Protein 9ECE (pdb70)

Radius of gyration: 29.77 Å; Cα contacts (8 Å, |Δi|>4): 1093; chains: 1; bounding box: 66×74×82 Å

Structure (mmCIF, N/CA/C/O backbone):
data_9ECE
#
_entry.id   9ECE
#
_cell.length_a   1.00
_cell.length_b   1.00
_cell.length_c   1.00
_cell.angle_alpha   90.00
_cell.angle_beta   90.00
_cell.angle_gamma   90.00
#
_symmetry.space_group_name_H-M   'P 1'
#
loop_
_entity.id
_entity.type
_entity.pdbx_description
1 polymer EsCas13d
2 polymer crRNA
3 polymer 'Target RNA with C4A mismatch'
4 non-polymer 'MAGNESIUM ION'
#
loop_
_atom_site.group_PDB
_atom_site.id
_atom_site.type_symbol
_atom_site.label_atom_id
_atom_site.label_alt_id
_atom_site.label_comp_id
_atom_site.label_asym_id
_atom_site.label_entity_id
_atom_site.label_seq_id
_atom_site.pdbx_PDB_ins_code
_atom_site.Cartn_x
_atom_site.Cartn_y
_atom_site.Cartn_z
_atom_site.occupancy
_atom_site.B_iso_or_equiv
_atom_site.auth_seq_id
_atom_site.auth_comp_id
_atom_site.auth_asym_id
_atom_site.auth_atom_id
_atom_site.pdbx_PDB_model_num
ATOM 1 N N . THR A 1 58 ? 112.13525 112.83831 111.78192 1.000 96.01389 58 THR A N 1
ATOM 2 C CA . THR A 1 58 ? 112.86028 111.70973 112.35310 1.000 108.19138 58 THR A CA 1
ATOM 3 C C . THR A 1 58 ? 114.35553 111.82760 112.08239 1.000 102.79741 58 THR A C 1
ATOM 4 O O . THR A 1 58 ? 114.77958 112.57923 111.20584 1.000 101.48718 58 THR A O 1
ATOM 8 N N . LYS A 1 59 ? 115.15010 111.07733 112.83914 1.000 94.18044 59 LYS A N 1
ATOM 9 C CA . LYS A 1 59 ? 116.59302 111.11007 112.68096 1.000 92.80030 59 LYS A CA 1
ATOM 10 C C . LYS A 1 59 ? 117.01424 110.31957 111.44436 1.000 91.55962 59 LYS A C 1
ATOM 11 O O . LYS A 1 59 ? 116.21933 109.61370 110.81919 1.000 92.30919 59 LYS A O 1
ATOM 17 N N . SER A 1 60 ? 118.28968 110.45170 111.09142 1.000 88.43499 60 SER A N 1
ATOM 18 C CA . SER A 1 60 ? 118.81694 109.77492 109.91518 1.000 84.92292 60 SER A CA 1
ATOM 19 C C . SER A 1 60 ? 118.87074 108.27137 110.14655 1.000 82.77754 60 SER A C 1
ATOM 20 O O . SER A 1 60 ? 119.36661 107.80754 111.17730 1.000 87.35537 60 SER A O 1
ATOM 23 N N . MET A 1 61 ? 118.35954 107.50793 109.17926 1.000 77.04561 61 MET A N 1
ATOM 24 C CA . MET A 1 61 ? 118.38222 106.05543 109.30028 1.000 77.81217 61 MET A CA 1
ATOM 25 C C . MET A 1 61 ? 119.78032 105.49572 109.08088 1.000 83.40662 61 MET A C 1
ATOM 26 O O . MET A 1 61 ? 120.12990 104.46274 109.66247 1.000 90.22012 61 MET A O 1
ATOM 31 N N . ALA A 1 62 ? 120.58823 106.15387 108.24736 1.000 83.96698 62 ALA A N 1
ATOM 32 C CA . ALA A 1 62 ? 121.95728 105.69816 108.03271 1.000 83.92644 62 ALA A CA 1
ATOM 33 C C . ALA A 1 62 ? 122.77891 105.80192 109.30978 1.000 84.87584 62 ALA A C 1
ATOM 34 O O . ALA A 1 62 ? 123.57746 104.90983 109.61751 1.000 86.68029 62 ALA A O 1
ATOM 36 N N . LYS A 1 63 ? 122.60463 106.89080 110.06140 1.000 84.82024 63 LYS A N 1
ATOM 37 C CA . LYS A 1 63 ? 123.31480 107.03593 111.32713 1.000 84.25397 63 LYS A CA 1
ATOM 38 C C . LYS A 1 63 ? 122.89146 105.96278 112.32090 1.000 85.92491 63 LYS A C 1
ATOM 39 O O . LYS A 1 63 ? 123.73021 105.39819 113.03251 1.000 91.89976 63 LYS A O 1
ATOM 45 N N . ALA A 1 64 ? 121.59177 105.66837 112.38519 1.000 83.74117 64 ALA A N 1
ATOM 46 C CA . ALA A 1 64 ? 121.11444 104.63218 113.29277 1.000 83.72226 64 ALA A CA 1
ATOM 47 C C . ALA A 1 64 ? 121.59211 103.25117 112.86984 1.000 77.91915 64 ALA A C 1
ATOM 48 O O . ALA A 1 64 ? 121.78614 102.37689 113.72113 1.000 85.84761 64 ALA A O 1
ATOM 50 N N . ALA A 1 65 ? 121.78198 103.03316 111.56815 1.000 70.53658 65 ALA A N 1
ATOM 51 C CA . ALA A 1 65 ? 122.28092 101.74943 111.09463 1.000 80.12169 65 ALA A CA 1
ATOM 52 C C . ALA A 1 65 ? 123.72113 101.49550 111.51564 1.000 84.20446 65 ALA A C 1
ATOM 53 O O . ALA A 1 65 ? 124.17311 100.34738 111.46587 1.000 86.10522 65 ALA A O 1
ATOM 55 N N . GLY A 1 66 ? 124.44817 102.53058 111.92519 1.000 84.04135 66 GLY A N 1
ATOM 56 C CA . GLY A 1 66 ? 125.82140 102.38647 112.35638 1.000 84.70116 66 GLY A CA 1
ATOM 57 C C . GLY A 1 66 ? 126.86325 103.04022 111.47399 1.000 90.30876 66 GLY A C 1
ATOM 58 O O . GLY A 1 66 ? 128.05943 102.87269 111.73722 1.000 94.01626 66 GLY A O 1
ATOM 59 N N . VAL A 1 67 ? 126.45898 103.77558 110.44341 1.000 85.86295 67 VAL A N 1
ATOM 60 C CA . VAL A 1 67 ? 127.39600 104.44441 109.54804 1.000 78.59671 67 VAL A CA 1
ATOM 61 C C . VAL A 1 67 ? 127.71287 105.81364 110.13666 1.000 85.66340 67 VAL A C 1
ATOM 62 O O . VAL A 1 67 ? 126.86100 106.70501 110.15303 1.000 89.97950 67 VAL A O 1
ATOM 66 N N . LYS A 1 68 ? 128.94389 105.98315 110.61937 1.000 87.18248 68 LYS A N 1
ATOM 67 C CA . LYS A 1 68 ? 129.34905 107.26590 111.18380 1.000 83.95918 68 LYS A CA 1
ATOM 68 C C . LYS A 1 68 ? 129.54089 108.30586 110.08844 1.000 88.24284 68 LYS A C 1
ATOM 69 O O . LYS A 1 68 ? 128.85642 109.33464 110.06253 1.000 93.02960 68 LYS A O 1
ATOM 75 N N . SER A 1 69 ? 130.47025 108.05202 109.17023 1.000 87.66139 69 SER A N 1
ATOM 76 C CA . SER A 1 69 ? 130.76196 108.98758 108.09587 1.000 86.50026 69 SER A CA 1
ATOM 77 C C . SER A 1 69 ? 131.30139 108.22413 106.89871 1.000 84.27922 69 SER A C 1
ATOM 78 O O . SER A 1 69 ? 131.75539 107.08348 107.01604 1.000 92.82330 69 SER A O 1
ATOM 81 N N . VAL A 1 70 ? 131.24680 108.87201 105.73945 1.000 75.32239 70 VAL A N 1
ATOM 82 C CA . VAL A 1 70 ? 131.78618 108.32610 104.50143 1.000 80.79847 70 VAL A CA 1
ATOM 83 C C . VAL A 1 70 ? 132.80980 109.32074 103.97058 1.000 89.18143 70 VAL A C 1
ATOM 84 O O . VAL A 1 70 ? 132.47476 110.48185 103.70576 1.000 92.62585 70 VAL A O 1
ATOM 88 N N . PHE A 1 71 ? 134.05033 108.86736 103.81490 1.000 87.27992 71 PHE A N 1
ATOM 89 C CA . PHE A 1 71 ? 135.17075 109.71608 103.43106 1.000 81.94151 71 PHE A CA 1
ATOM 90 C C . PHE A 1 71 ? 135.65285 109.33483 102.04049 1.000 81.43336 71 PHE A C 1
ATOM 91 O O . PHE A 1 71 ? 135.82344 108.15047 101.74449 1.000 85.42853 71 PHE A O 1
ATOM 99 N N . ALA A 1 72 ? 135.89628 110.33299 101.20000 1.000 79.87778 72 ALA A N 1
ATOM 100 C CA . ALA A 1 72 ? 136.42735 110.10989 99.86254 1.000 82.93145 72 ALA A CA 1
ATOM 101 C C . ALA A 1 72 ? 137.92192 110.40112 99.86917 1.000 86.37064 72 ALA A C 1
ATOM 102 O O . ALA A 1 72 ? 138.33307 111.53626 100.12788 1.000 88.67812 72 ALA A O 1
ATOM 104 N N . VAL A 1 73 ? 138.73084 109.38164 99.59243 1.000 84.67328 73 VAL A N 1
ATOM 105 C CA . VAL A 1 73 ? 140.17937 109.52242 99.51662 1.000 78.56598 73 VAL A CA 1
ATOM 106 C C . VAL A 1 73 ? 140.60433 109.04181 98.13780 1.000 83.18818 73 VAL A C 1
ATOM 107 O O . VAL A 1 73 ? 140.49458 107.84782 97.82884 1.000 90.16534 73 VAL A O 1
ATOM 111 N N . GLY A 1 74 ? 141.09947 109.96166 97.31545 1.000 82.86261 74 GLY A N 1
ATOM 112 C CA . GLY A 1 74 ? 141.45636 109.60578 95.95198 1.000 82.45459 74 GLY A CA 1
ATOM 113 C C . GLY A 1 74 ? 140.25004 109.07762 95.20376 1.000 81.98166 74 GLY A C 1
ATOM 114 O O . GLY A 1 74 ? 139.16892 109.67526 95.21799 1.000 85.38818 74 GLY A O 1
ATOM 115 N N . ASN A 1 75 ? 140.42780 107.93980 94.54112 1.000 75.61052 75 ASN A N 1
ATOM 116 C CA . ASN A 1 75 ? 139.33300 107.26658 93.85982 1.000 73.57181 75 ASN A CA 1
ATOM 117 C C . ASN A 1 75 ? 138.65459 106.22189 94.73304 1.000 80.09016 75 ASN A C 1
ATOM 118 O O . ASN A 1 75 ? 137.76614 105.51393 94.24977 1.000 79.98550 75 ASN A O 1
ATOM 123 N N . THR A 1 76 ? 139.05056 106.10566 95.99591 1.000 83.39058 76 THR A N 1
ATOM 124 C CA . THR A 1 76 ? 138.46574 105.15043 96.92219 1.000 81.71208 76 THR A CA 1
ATOM 125 C C . THR A 1 76 ? 137.58703 105.87137 97.93519 1.000 80.41539 76 THR A C 1
ATOM 126 O O . THR A 1 76 ? 137.68672 107.08646 98.12956 1.000 85.32464 76 THR A O 1
ATOM 130 N N . VAL A 1 77 ? 136.71972 105.10501 98.58818 1.000 74.75597 77 VAL A N 1
ATOM 131 C CA . VAL A 1 77 ? 135.83297 105.63645 99.61171 1.000 74.47246 77 VAL A CA 1
ATOM 132 C C . VAL A 1 77 ? 135.89057 104.71489 100.82224 1.000 82.36033 77 VAL A C 1
ATOM 133 O O . VAL A 1 77 ? 136.06629 103.49950 100.68404 1.000 87.46243 77 VAL A O 1
ATOM 137 N N . TYR A 1 78 ? 135.78749 105.30232 102.00963 1.000 82.70605 78 TYR A N 1
ATOM 138 C CA . TYR A 1 78 ? 135.86717 104.58124 103.27010 1.000 79.79587 78 TYR A CA 1
ATOM 139 C C . TYR A 1 78 ? 134.61932 104.86286 104.09065 1.000 84.76208 78 TYR A C 1
ATOM 140 O O . TYR A 1 78 ? 134.16239 106.00622 104.16750 1.000 89.60983 78 TYR A O 1
ATOM 149 N N . MET A 1 79 ? 134.06916 103.82070 104.70321 1.000 84.79164 79 MET A N 1
ATOM 150 C CA . MET A 1 79 ? 132.91203 103.95166 105.57656 1.000 81.05099 79 MET A CA 1
ATOM 151 C C . MET A 1 79 ? 133.31869 103.58469 106.99455 1.000 85.61241 79 MET A C 1
ATOM 152 O O . MET A 1 79 ? 133.91699 102.52788 107.21844 1.000 91.08987 79 MET A O 1
ATOM 157 N N . THR A 1 80 ? 132.99962 104.45782 107.94290 1.000 82.15732 80 THR A N 1
ATOM 158 C CA . THR A 1 80 ? 133.37598 104.28568 109.33669 1.000 80.22183 80 THR A CA 1
ATOM 159 C C . THR A 1 80 ? 132.17548 103.84216 110.16243 1.000 87.56751 80 THR A C 1
ATOM 160 O O . THR A 1 80 ? 131.03454 103.82217 109.69453 1.000 93.34762 80 THR A O 1
ATOM 164 N N . SER A 1 81 ? 132.45360 103.48248 111.41235 1.000 86.31225 81 SER A N 1
ATOM 165 C CA . SER A 1 81 ? 131.44044 103.00688 112.33940 1.000 82.41951 81 SER A CA 1
ATOM 166 C C . SER A 1 81 ? 131.62860 103.67066 113.69418 1.000 85.52173 81 SER A C 1
ATOM 167 O O . SER A 1 81 ? 132.71905 104.13140 114.03981 1.000 89.87679 81 SER A O 1
ATOM 170 N N . PHE A 1 82 ? 130.54462 103.71318 114.46086 1.000 81.63074 82 PHE A N 1
ATOM 171 C CA . PHE A 1 82 ? 130.60541 104.26098 115.80534 1.000 80.83896 82 PHE A CA 1
ATOM 172 C C . PHE A 1 82 ? 131.36808 103.32001 116.73048 1.000 84.05158 82 PHE A C 1
ATOM 173 O O . PHE A 1 82 ? 131.35316 102.09828 116.56295 1.000 90.25734 82 PHE A O 1
ATOM 181 N N . GLY A 1 83 ? 132.04341 103.90372 117.71430 1.000 86.64671 83 GLY A N 1
ATOM 182 C CA . GLY A 1 83 ? 132.78666 103.16015 118.70477 1.000 86.22234 83 GLY A CA 1
ATOM 183 C C . GLY A 1 83 ? 132.45667 103.64030 120.10562 1.000 87.58954 83 GLY A C 1
ATOM 184 O O . GLY A 1 83 ? 131.39305 104.20749 120.36159 1.000 92.08236 83 GLY A O 1
ATOM 185 N N . ARG A 1 84 ? 133.39453 103.40205 121.01777 1.000 84.11738 84 ARG A N 1
ATOM 186 C CA . ARG A 1 84 ? 133.23467 103.85376 122.39324 1.000 82.74183 84 ARG A CA 1
ATOM 187 C C . ARG A 1 84 ? 133.30979 105.37359 122.44144 1.000 81.85607 84 ARG A C 1
ATOM 188 O O . ARG A 1 84 ? 134.34210 105.96181 122.10341 1.000 91.49483 84 ARG A O 1
ATOM 196 N N . GLY A 1 85 ? 132.21951 106.00803 122.86491 1.000 73.28143 85 GLY A N 1
ATOM 197 C CA . GLY A 1 85 ? 132.17446 107.45929 122.85049 1.000 79.88612 85 GLY A CA 1
ATOM 198 C C . GLY A 1 85 ? 132.19181 107.97941 121.42724 1.000 85.72318 85 GLY A C 1
ATOM 199 O O . GLY A 1 85 ? 131.68062 107.34234 120.50044 1.000 90.58751 85 GLY A O 1
ATOM 200 N N . ASN A 1 86 ? 132.79031 109.15280 121.24308 1.000 81.26314 86 ASN A N 1
ATOM 201 C CA . ASN A 1 86 ? 132.92529 109.73638 119.91050 1.000 81.03363 86 ASN A CA 1
ATOM 202 C C . ASN A 1 86 ? 134.23067 109.22484 119.29626 1.000 83.56200 86 ASN A C 1
ATOM 203 O O . ASN A 1 86 ? 135.25182 109.90812 119.23616 1.000 91.79561 86 ASN A O 1
ATOM 208 N N . ASP A 1 87 ? 134.19321 107.95863 118.90275 1.000 81.87736 87 ASP A N 1
ATOM 209 C CA . ASP A 1 87 ? 135.29539 107.29868 118.22293 1.000 84.31390 87 ASP A CA 1
ATOM 210 C C . ASP A 1 87 ? 134.83520 106.80684 116.85850 1.000 87.63086 87 ASP A C 1
ATOM 211 O O . ASP A 1 87 ? 133.63921 106.73377 116.56613 1.000 96.45198 87 ASP A O 1
ATOM 216 N N . ALA A 1 88 ? 135.80540 106.46532 116.01672 1.000 81.07407 88 ALA A N 1
ATOM 217 C CA . ALA A 1 88 ? 135.51364 105.97317 114.68063 1.000 79.95697 88 ALA A CA 1
ATOM 218 C C . ALA A 1 88 ? 136.33748 104.72683 114.40405 1.000 82.83038 88 ALA A C 1
ATOM 219 O O . ALA A 1 88 ? 137.51761 104.66144 114.75708 1.000 92.67902 88 ALA A O 1
ATOM 221 N N . VAL A 1 89 ? 135.70550 103.73986 113.77458 1.000 75.34608 89 VAL A N 1
ATOM 222 C CA . VAL A 1 89 ? 136.35144 102.48849 113.40066 1.000 71.10817 89 VAL A CA 1
ATOM 223 C C . VAL A 1 89 ? 136.16032 102.28642 111.90591 1.000 76.28271 89 VAL A C 1
ATOM 224 O O . VAL A 1 89 ? 135.04235 102.41930 111.39813 1.000 83.83894 89 VAL A O 1
ATOM 228 N N . LEU A 1 90 ? 137.24540 101.97258 111.20411 1.000 77.91569 90 LEU A N 1
ATOM 229 C CA . LEU A 1 90 ? 137.19489 101.73203 109.76867 1.000 77.39905 90 LEU A CA 1
ATOM 230 C C . LEU A 1 90 ? 136.88372 100.26602 109.50524 1.000 92.62193 90 LEU A C 1
ATOM 231 O O . LEU A 1 90 ? 137.55369 99.37797 110.04151 1.000 99.55585 90 LEU A O 1
ATOM 236 N N . GLU A 1 91 ? 135.86656 100.01453 108.68135 1.000 92.11575 91 GLU A N 1
ATOM 237 C CA . GLU A 1 91 ? 135.49383 98.64031 108.35781 1.000 94.78252 91 GLU A CA 1
ATOM 238 C C . GLU A 1 91 ? 135.20079 98.38891 106.88801 1.000 94.44711 91 GLU A C 1
ATOM 239 O O . GLU A 1 91 ? 135.12855 97.22040 106.49568 1.000 99.84584 91 GLU A O 1
ATOM 245 N N . GLN A 1 92 ? 135.02803 99.41248 106.05739 1.000 87.61276 92 GLN A N 1
ATOM 246 C CA . GLN A 1 92 ? 134.57524 99.21961 104.68735 1.000 83.85663 92 GLN A CA 1
ATOM 247 C C . GLN A 1 92 ? 135.35714 100.13525 103.76308 1.000 82.67352 92 GLN A C 1
ATOM 248 O O . GLN A 1 92 ? 135.41751 101.34361 104.00600 1.000 87.94076 92 GLN A O 1
ATOM 254 N N . LYS A 1 93 ? 135.93414 99.57988 102.69773 1.000 78.80814 93 LYS A N 1
ATOM 255 C CA . LYS A 1 93 ? 136.53384 100.41092 101.66129 1.000 76.58854 93 LYS A CA 1
ATOM 256 C C . LYS A 1 93 ? 136.02681 99.96432 100.29834 1.000 81.96595 93 LYS A C 1
ATOM 257 O O . LYS A 1 93 ? 136.08470 98.77834 99.96405 1.000 88.49083 93 LYS A O 1
ATOM 263 N N . ILE A 1 94 ? 135.52369 100.91476 99.51766 1.000 76.60420 94 ILE A N 1
ATOM 264 C CA . ILE A 1 94 ? 134.92635 100.63737 98.21776 1.000 74.75551 94 ILE A CA 1
ATOM 265 C C . ILE A 1 94 ? 135.68280 101.41096 97.14882 1.000 76.70023 94 ILE A C 1
ATOM 266 O O . ILE A 1 94 ? 135.91628 102.61724 97.29113 1.000 82.11418 94 ILE A O 1
ATOM 271 N N . VAL A 1 95 ? 136.06893 100.71121 96.08360 1.000 76.23274 95 VAL A N 1
ATOM 272 C CA . VAL A 1 95 ? 136.76234 101.30939 94.94372 1.000 74.20327 95 VAL A CA 1
ATOM 273 C C . VAL A 1 95 ? 135.98366 100.89442 93.69808 1.000 82.25250 95 VAL A C 1
ATOM 274 O O . VAL A 1 95 ? 136.23791 99.83628 93.11433 1.000 89.39888 95 VAL A O 1
ATOM 278 N N . ASP A 1 96 ? 135.02874 101.72980 93.28336 1.000 80.36204 96 ASP A N 1
ATOM 279 C CA . ASP A 1 96 ? 134.26025 101.52836 92.05397 1.000 81.54649 96 ASP A CA 1
ATOM 280 C C . ASP A 1 96 ? 133.54107 100.17484 92.06894 1.000 83.27946 96 ASP A C 1
ATOM 281 O O . ASP A 1 96 ? 133.83369 99.26599 91.28909 1.000 86.08646 96 ASP A O 1
ATOM 286 N N . THR A 1 97 ? 132.57999 100.07426 92.99027 1.000 84.59943 97 THR A N 1
ATOM 287 C CA . THR A 1 97 ? 131.77905 98.86033 93.17875 1.000 86.79070 97 THR A CA 1
ATOM 288 C C . THR A 1 97 ? 132.66169 97.63836 93.42180 1.000 86.00329 97 THR A C 1
ATOM 289 O O . THR A 1 97 ? 132.45609 96.57305 92.83774 1.000 86.62784 97 THR A O 1
ATOM 293 N N . SER A 1 98 ? 133.65929 97.79860 94.28712 1.000 86.85032 98 SER A N 1
ATOM 294 C CA . SER A 1 98 ? 134.50961 96.69566 94.72604 1.000 87.19307 98 SER A CA 1
ATOM 295 C C . SER A 1 98 ? 134.73527 96.87218 96.21959 1.000 91.51876 98 SER A C 1
ATOM 296 O O . SER A 1 98 ? 135.53457 97.71766 96.63314 1.000 97.21276 98 SER A O 1
ATOM 299 N N . HIS A 1 99 ? 134.03528 96.07919 97.02229 1.000 85.94471 99 HIS A N 1
ATOM 300 C CA . HIS A 1 99 ? 134.00777 96.24662 98.46825 1.000 84.69652 99 HIS A CA 1
ATOM 301 C C . HIS A 1 99 ? 135.05058 95.35512 99.12985 1.000 92.61365 99 HIS A C 1
ATOM 302 O O . HIS A 1 99 ? 135.18211 94.17709 98.78350 1.000 98.02320 99 HIS A O 1
ATOM 309 N N . GLU A 1 100 ? 135.79765 95.92819 100.06984 1.000 93.00001 100 GLU A N 1
ATOM 310 C CA . GLU A 1 100 ? 136.75932 95.19981 100.88359 1.000 88.18307 100 GLU A CA 1
ATOM 311 C C . GLU A 1 100 ? 136.44013 95.46496 102.34700 1.000 89.55462 100 GLU A C 1
ATOM 312 O O . GLU A 1 100 ? 136.39451 96.63849 102.76590 1.000 96.11470 100 GLU A O 1
ATOM 318 N N . PRO A 1 101 ? 136.19559 94.43090 103.14973 1.000 81.60928 101 PRO A N 1
ATOM 319 C CA . PRO A 1 101 ? 135.79621 94.65897 104.54005 1.000 78.17844 101 PRO A CA 1
ATOM 320 C C . PRO A 1 101 ? 136.98178 94.78290 105.48350 1.000 88.51223 101 PRO A C 1
ATOM 321 O O . PRO A 1 101 ? 137.80852 93.86834 105.56531 1.000 92.83369 101 PRO A O 1
ATOM 325 N N . LEU A 1 102 ? 137.08523 95.90491 106.19362 1.000 90.94843 102 LEU A N 1
ATOM 326 C CA . LEU A 1 102 ? 137.96992 95.99101 107.34316 1.000 87.34250 102 LEU A CA 1
ATOM 327 C C . LEU A 1 102 ? 137.16335 95.67315 108.60596 1.000 88.87240 102 LEU A C 1
ATOM 328 O O . LEU A 1 102 ? 135.94791 95.46697 108.55730 1.000 91.82301 102 LEU A O 1
ATOM 333 N N . ASN A 1 103 ? 137.85157 95.61396 109.74624 1.000 84.86893 103 ASN A N 1
ATOM 334 C CA . ASN A 1 103 ? 137.25611 95.21018 111.02509 1.000 85.02870 103 ASN A CA 1
ATOM 335 C C . ASN A 1 103 ? 136.59592 93.83857 110.83715 1.000 88.43068 103 ASN A C 1
ATOM 336 O O . ASN A 1 103 ? 135.37922 93.69502 110.75244 1.000 87.09307 103 ASN A O 1
ATOM 341 N N . ILE A 1 104 ? 137.45059 92.83061 110.64144 1.000 92.33692 104 ILE A N 1
ATOM 342 C CA . ILE A 1 104 ? 136.97504 91.48592 110.31827 1.000 90.46573 104 ILE A CA 1
ATOM 343 C C . ILE A 1 104 ? 136.17543 90.87653 111.46149 1.000 95.49929 104 ILE A C 1
ATOM 344 O O . ILE A 1 104 ? 135.29014 90.04423 111.23007 1.000 95.28799 104 ILE A O 1
ATOM 349 N N . ASP A 1 105 ? 136.45237 91.27365 112.69863 1.000 97.97308 105 ASP A N 1
ATOM 350 C CA . ASP A 1 105 ? 135.77239 90.71170 113.85482 1.000 97.11410 105 ASP A CA 1
ATOM 351 C C . ASP A 1 105 ? 134.92521 91.76445 114.55539 1.000 96.06273 105 ASP A C 1
ATOM 352 O O . ASP A 1 105 ? 135.30581 92.93442 114.65117 1.000 98.72326 105 ASP A O 1
ATOM 357 N N . ASP A 1 106 ? 133.77707 91.32017 115.05833 1.000 93.63267 106 ASP A N 1
ATOM 358 C CA . ASP A 1 106 ? 132.76829 92.16321 115.68533 1.000 99.44170 106 ASP A CA 1
ATOM 359 C C . ASP A 1 106 ? 132.47299 93.26545 114.66816 1.000 95.54939 106 ASP A C 1
ATOM 360 O O . ASP A 1 106 ? 132.94738 94.39916 114.81435 1.000 96.30073 106 ASP A O 1
ATOM 365 N N . PRO A 1 107 ? 131.77571 92.95388 113.57423 1.000 90.52055 107 PRO A N 1
ATOM 366 C CA . PRO A 1 107 ? 131.43812 94.00579 112.60858 1.000 82.39599 107 PRO A CA 1
ATOM 367 C C . PRO A 1 107 ? 130.31841 94.88858 113.12528 1.000 87.13982 107 PRO A C 1
ATOM 368 O O . PRO A 1 107 ? 129.68973 94.57253 114.13938 1.000 96.78901 107 PRO A O 1
ATOM 372 N N . ALA A 1 108 ? 130.06354 95.99698 112.44284 1.000 83.47928 108 ALA A N 1
ATOM 373 C CA . ALA A 1 108 ? 128.98497 96.89876 112.81323 1.000 86.26122 108 ALA A CA 1
ATOM 374 C C . ALA A 1 108 ? 127.81461 96.86961 111.84828 1.000 88.10873 108 ALA A C 1
ATOM 375 O O . ALA A 1 108 ? 126.66817 96.95994 112.29120 1.000 92.15967 108 ALA A O 1
ATOM 377 N N . TYR A 1 109 ? 128.06948 96.74811 110.54908 1.000 88.51779 109 TYR A N 1
ATOM 378 C CA . TYR A 1 109 ? 127.00807 96.58529 109.56843 1.000 86.49250 109 TYR A CA 1
ATOM 379 C C . TYR A 1 109 ? 127.60052 95.94404 108.32522 1.000 83.60045 109 TYR A C 1
ATOM 380 O O . TYR A 1 109 ? 128.81517 95.96721 108.11248 1.000 89.45264 109 TYR A O 1
ATOM 389 N N . GLN A 1 110 ? 126.72620 95.37327 107.50420 1.000 79.42206 110 GLN A N 1
ATOM 390 C CA . GLN A 1 110 ? 127.13502 94.74781 106.25558 1.000 80.52253 110 GLN A CA 1
ATOM 391 C C . GLN A 1 110 ? 126.39654 95.39924 105.09699 1.000 92.37468 110 GLN A C 1
ATOM 392 O O . GLN A 1 110 ? 125.20939 95.71775 105.20513 1.000 99.53140 110 GLN A O 1
ATOM 398 N N . LEU A 1 111 ? 127.10467 95.61122 103.99338 1.000 91.97438 111 LEU A N 1
ATOM 399 C CA . LEU A 1 111 ? 126.52468 96.25857 102.82509 1.000 93.37583 111 LEU A CA 1
ATOM 400 C C . LEU A 1 111 ? 125.88477 95.19750 101.93553 1.000 93.75148 111 LEU A C 1
ATOM 401 O O . LEU A 1 111 ? 126.49853 94.16543 101.64472 1.000 94.80314 111 LEU A O 1
ATOM 406 N N . ASN A 1 112 ? 124.63614 95.43401 101.53679 1.000 89.57866 112 ASN A N 1
ATOM 407 C CA . ASN A 1 112 ? 123.92462 94.45626 100.72232 1.000 90.04737 112 ASN A CA 1
ATOM 408 C C . ASN A 1 112 ? 124.29071 94.59768 99.25043 1.000 93.86917 112 ASN A C 1
ATOM 409 O O . ASN A 1 112 ? 124.84092 93.67342 98.64258 1.000 93.92801 112 ASN A O 1
ATOM 414 N N . VAL A 1 113 ? 123.99947 95.75542 98.66598 1.000 94.09045 113 VAL A N 1
ATOM 415 C CA . VAL A 1 113 ? 124.28728 96.03487 97.26595 1.000 89.67989 113 VAL A CA 1
ATOM 416 C C . VAL A 1 113 ? 125.12037 97.30597 97.19588 1.000 92.60118 113 VAL A C 1
ATOM 417 O O . VAL A 1 113 ? 124.80824 98.29912 97.86320 1.000 91.63199 113 VAL A O 1
ATOM 421 N N . VAL A 1 114 ? 126.19238 97.26406 96.41144 1.000 92.52086 114 VAL A N 1
ATOM 422 C CA . VAL A 1 114 ? 127.08075 98.40329 96.22318 1.000 83.76935 114 VAL A CA 1
ATOM 423 C C . VAL A 1 114 ? 126.99380 98.83483 94.76676 1.000 84.32228 114 VAL A C 1
ATOM 424 O O . VAL A 1 114 ? 127.22636 98.02948 93.85663 1.000 87.14856 114 VAL A O 1
ATOM 428 N N . THR A 1 115 ? 126.64101 100.09756 94.54791 1.000 85.10650 115 THR A N 1
ATOM 429 C CA . THR A 1 115 ? 126.54095 100.66583 93.21431 1.000 85.16079 115 THR A CA 1
ATOM 430 C C . THR A 1 115 ? 127.30384 101.98050 93.17394 1.000 89.50677 115 THR A C 1
ATOM 431 O O . THR A 1 115 ? 127.70207 102.52476 94.20632 1.000 95.71621 115 THR A O 1
ATOM 435 N N . MET A 1 116 ? 127.50667 102.48741 91.95850 1.000 89.20688 116 MET A N 1
ATOM 436 C CA . MET A 1 116 ? 128.16044 103.77704 91.78787 1.000 89.56465 116 MET A CA 1
ATOM 437 C C . MET A 1 116 ? 127.33413 104.92884 92.34041 1.000 89.21857 116 MET A C 1
ATOM 438 O O . MET A 1 116 ? 127.89041 106.00304 92.58865 1.000 93.29306 116 MET A O 1
ATOM 443 N N . ASN A 1 117 ? 126.03336 104.73351 92.53907 1.000 84.36704 117 ASN A N 1
ATOM 444 C CA . ASN A 1 117 ? 125.14523 105.78654 93.00786 1.000 81.36368 117 ASN A CA 1
ATOM 445 C C . ASN A 1 117 ? 124.98711 105.80865 94.52116 1.000 82.08644 117 ASN A C 1
ATOM 446 O O . ASN A 1 117 ? 124.33977 106.71986 95.04560 1.000 89.26512 117 ASN A O 1
ATOM 451 N N . GLY A 1 118 ? 125.55151 104.84561 95.22877 1.000 83.33102 118 GLY A N 1
ATOM 452 C CA . GLY A 1 118 ? 125.42177 104.78700 96.66836 1.000 91.43957 118 GLY A CA 1
ATOM 453 C C . GLY A 1 118 ? 125.61364 103.36779 97.16326 1.000 91.83125 118 GLY A C 1
ATOM 454 O O . GLY A 1 118 ? 125.90125 102.45431 96.39591 1.000 96.79251 118 GLY A O 1
ATOM 455 N N . TYR A 1 119 ? 125.44473 103.20554 98.47380 1.000 84.34845 119 TYR A N 1
ATOM 456 C CA . TYR A 1 119 ? 125.65125 101.92170 99.13046 1.000 83.04279 119 TYR A CA 1
ATOM 457 C C . TYR A 1 119 ? 124.50098 101.64408 100.08343 1.000 84.56151 119 TYR A C 1
ATOM 458 O O . TYR A 1 119 ? 124.16131 102.49315 100.91043 1.000 86.46622 119 TYR A O 1
ATOM 467 N N . SER A 1 120 ? 123.91414 100.45622 99.97580 1.000 79.90334 120 SER A N 1
ATOM 468 C CA . SER A 1 120 ? 122.83356 100.03195 100.85618 1.000 83.03248 120 SER A CA 1
ATOM 469 C C . SER A 1 120 ? 123.41841 99.17093 101.96811 1.000 86.69429 120 SER A C 1
ATOM 470 O O . SER A 1 120 ? 124.05844 98.15028 101.69464 1.000 89.48645 120 SER A O 1
ATOM 473 N N . VAL A 1 121 ? 123.19568 99.57818 103.21547 1.000 84.78876 121 VAL A N 1
ATOM 474 C CA . VAL A 1 121 ? 123.79616 98.92107 104.36773 1.000 84.12189 121 VAL A CA 1
ATOM 475 C C . VAL A 1 121 ? 122.69804 98.42472 105.29642 1.000 89.72345 121 VAL A C 1
ATOM 476 O O . VAL A 1 121 ? 121.57690 98.94414 105.30456 1.000 93.22599 121 VAL A O 1
ATOM 480 N N . THR A 1 122 ? 123.03170 97.39729 106.07694 1.000 92.98361 122 THR A N 1
ATOM 481 C CA . THR A 1 122 ? 122.14057 96.82144 107.07605 1.000 92.65179 122 THR A CA 1
ATOM 482 C C . THR A 1 122 ? 122.92985 96.64654 108.36284 1.000 91.59084 122 THR A C 1
ATOM 483 O O . THR A 1 122 ? 123.98630 96.00413 108.36075 1.000 96.54228 122 THR A O 1
ATOM 487 N N . GLY A 1 123 ? 122.41603 97.21160 109.45685 1.000 87.18500 123 GLY A N 1
ATOM 488 C CA . GLY A 1 123 ? 123.14498 97.20405 110.70489 1.000 85.71025 123 GLY A CA 1
ATOM 489 C C . GLY A 1 123 ? 122.98551 95.91491 111.48806 1.000 89.47427 123 GLY A C 1
ATOM 490 O O . GLY A 1 123 ? 122.06000 95.13129 111.28306 1.000 97.58533 123 GLY A O 1
ATOM 491 N N . HIS A 1 124 ? 123.92485 95.70216 112.41200 1.000 81.76612 124 HIS A N 1
ATOM 492 C CA . HIS A 1 124 ? 123.89774 94.55338 113.30356 1.000 74.46726 124 HIS A CA 1
ATOM 493 C C . HIS A 1 124 ? 123.73469 94.92341 114.76831 1.000 80.99500 124 HIS A C 1
ATOM 494 O O . HIS A 1 124 ? 123.32733 94.06877 115.55998 1.000 87.07487 124 HIS A O 1
ATOM 501 N N . ARG A 1 125 ? 124.04168 96.16038 115.14680 1.000 81.59608 125 ARG A N 1
ATOM 502 C CA . ARG A 1 125 ? 123.92565 96.58303 116.53443 1.000 85.04117 125 ARG A CA 1
ATOM 503 C C . ARG A 1 125 ? 122.48302 96.95255 116.85191 1.000 89.89938 125 ARG A C 1
ATOM 504 O O . ARG A 1 125 ? 121.87560 97.77150 116.15553 1.000 94.03944 125 ARG A O 1
ATOM 512 N N . GLY A 1 126 ? 121.94369 96.35710 117.91136 1.000 91.31902 126 GLY A N 1
ATOM 513 C CA . GLY A 1 126 ? 120.57632 96.65509 118.30612 1.000 92.08775 126 GLY A CA 1
ATOM 514 C C . GLY A 1 126 ? 119.59314 96.28125 117.21655 1.000 90.99427 126 GLY A C 1
ATOM 515 O O . GLY A 1 126 ? 119.62784 95.17455 116.66782 1.000 87.75105 126 GLY A O 1
ATOM 516 N N . GLU A 1 127 ? 118.69753 97.21156 116.89905 1.000 93.78766 127 GLU A N 1
ATOM 517 C CA . GLU A 1 127 ? 117.73146 96.98651 115.83443 1.000 98.24795 127 GLU A CA 1
ATOM 518 C C . GLU A 1 127 ? 118.44023 96.87162 114.49154 1.000 98.99919 127 GLU A C 1
ATOM 519 O O . GLU A 1 127 ? 119.35539 97.64056 114.18525 1.000 103.74556 127 GLU A O 1
ATOM 525 N N . THR A 1 128 ? 118.01032 95.90159 113.68437 1.000 88.84546 128 THR A N 1
ATOM 526 C CA . THR A 1 128 ? 118.61627 95.65987 112.37552 1.000 87.51122 128 THR A CA 1
ATOM 527 C C . THR A 1 128 ? 117.97893 96.59397 111.34601 1.000 96.40648 128 THR A C 1
ATOM 528 O O . THR A 1 128 ? 117.25804 96.18495 110.43363 1.000 107.12434 128 THR A O 1
ATOM 532 N N . VAL A 1 129 ? 118.26155 97.88151 111.51244 1.000 93.00482 129 VAL A N 1
ATOM 533 C CA . VAL A 1 129 ? 117.73671 98.90324 110.61421 1.000 89.99460 129 VAL A CA 1
ATOM 534 C C . VAL A 1 129 ? 118.63505 98.99877 109.38889 1.000 91.12825 129 VAL A C 1
ATOM 535 O O . VAL A 1 129 ? 119.86045 99.11393 109.50716 1.000 93.88682 129 VAL A O 1
ATOM 539 N N . SER A 1 130 ? 118.02882 98.93867 108.20751 1.000 90.98715 130 SER A N 1
ATOM 540 C CA . SER A 1 130 ? 118.74776 99.01616 106.94513 1.000 93.76754 130 SER A CA 1
ATOM 541 C C . SER A 1 130 ? 118.47449 100.35795 106.28104 1.000 94.43673 130 SER A C 1
ATOM 542 O O . SER A 1 130 ? 117.33525 100.83381 106.26773 1.000 90.95085 130 SER A O 1
ATOM 545 N N . ALA A 1 131 ? 119.52272 100.96396 105.73221 1.000 93.49784 131 ALA A N 1
ATOM 546 C CA . ALA A 1 131 ? 119.41218 102.28941 105.13644 1.000 89.83214 131 ALA A CA 1
ATOM 547 C C . ALA A 1 131 ? 120.33435 102.36433 103.92488 1.000 90.39526 131 ALA A C 1
ATOM 548 O O . ALA A 1 131 ? 120.93570 101.36680 103.51642 1.000 93.00133 131 ALA A O 1
ATOM 550 N N . VAL A 1 132 ? 120.43850 103.55810 103.34272 1.000 86.14675 132 VAL A N 1
ATOM 551 C CA . VAL A 1 132 ? 121.27895 103.79740 102.17793 1.000 84.91950 132 VAL A CA 1
ATOM 552 C C . VAL A 1 132 ? 122.09895 105.05824 102.40669 1.000 87.03830 132 VAL A C 1
ATOM 553 O O . VAL A 1 132 ? 121.66422 105.99219 103.08717 1.000 86.93256 132 VAL A O 1
ATOM 557 N N . THR A 1 133 ? 123.29662 105.07896 101.82654 1.000 88.23984 133 THR A N 1
ATOM 558 C CA . THR A 1 133 ? 124.22729 106.18934 101.95664 1.000 88.09190 133 THR A CA 1
ATOM 559 C C . THR A 1 133 ? 124.69129 106.62476 100.57576 1.000 93.72758 133 THR A C 1
ATOM 560 O O . THR A 1 133 ? 124.96798 105.78742 99.71214 1.000 95.13412 133 THR A O 1
ATOM 564 N N . ASP A 1 134 ? 124.77944 107.93572 100.37462 1.000 90.31772 134 ASP A N 1
ATOM 565 C CA . ASP A 1 134 ? 125.17798 108.48078 99.08689 1.000 82.73561 134 ASP A CA 1
ATOM 566 C C . ASP A 1 134 ? 126.69254 108.45101 98.92825 1.000 78.84378 134 ASP A C 1
ATOM 567 O O . ASP A 1 134 ? 127.44476 108.55887 99.89982 1.000 81.72172 134 ASP A O 1
ATOM 572 N N . ASN A 1 135 ? 127.13353 108.30657 97.68566 1.000 78.43307 135 ASN A N 1
ATOM 573 C CA . ASN A 1 135 ? 128.55853 108.24851 97.39026 1.000 76.41781 135 ASN A CA 1
ATOM 574 C C . ASN A 1 135 ? 129.14566 109.65425 97.39601 1.000 76.76626 135 ASN A C 1
ATOM 575 O O . ASN A 1 135 ? 128.70141 110.50134 96.61325 1.000 85.42087 135 ASN A O 1
ATOM 580 N N . PRO A 1 136 ? 130.12362 109.94789 98.25700 1.000 71.59409 136 PRO A N 1
ATOM 581 C CA . PRO A 1 136 ? 130.72134 111.29342 98.24777 1.000 70.73557 136 PRO A CA 1
ATOM 582 C C . PRO A 1 136 ? 131.39566 111.64773 96.93629 1.000 76.99102 136 PRO A C 1
ATOM 583 O O . PRO A 1 136 ? 131.41133 112.82295 96.55127 1.000 85.41207 136 PRO A O 1
ATOM 587 N N . LEU A 1 137 ? 131.95336 110.66724 96.23698 1.000 71.46531 137 LEU A N 1
ATOM 588 C CA . LEU A 1 137 ? 132.65529 110.94400 94.98806 1.000 71.04089 137 LEU A CA 1
ATOM 589 C C . LEU A 1 137 ? 131.72903 111.34012 93.86581 1.000 75.82423 137 LEU A C 1
ATOM 590 O O . LEU A 1 137 ? 132.22157 111.78587 92.82283 1.000 84.27988 137 LEU A O 1
ATOM 595 N N . ARG A 1 138 ? 130.41163 111.20007 94.02613 1.000 68.40010 138 ARG A N 1
ATOM 596 C CA . ARG A 1 138 ? 129.46555 111.55785 92.97698 1.000 64.52298 138 ARG A CA 1
ATOM 597 C C . ARG A 1 138 ? 128.69422 112.82579 93.33220 1.000 68.11156 138 ARG A C 1
ATOM 598 O O . ARG A 1 138 ? 127.74354 113.18897 92.63298 1.000 77.43355 138 ARG A O 1
ATOM 606 N N . ARG A 1 139 ? 129.08986 113.51640 94.39733 1.000 61.83270 139 ARG A N 1
ATOM 607 C CA . ARG A 1 139 ? 128.44794 114.77579 94.74525 1.000 63.10223 139 ARG A CA 1
ATOM 608 C C . ARG A 1 139 ? 128.74172 115.81934 93.67526 1.000 67.94636 139 ARG A C 1
ATOM 609 O O . ARG A 1 139 ? 129.86888 115.91404 93.18040 1.000 74.80454 139 ARG A O 1
ATOM 617 N N . PHE A 1 140 ? 127.71794 116.59199 93.31054 1.000 65.89122 140 PHE A N 1
ATOM 618 C CA . PHE A 1 140 ? 127.77340 117.58426 92.24036 1.000 67.50341 140 PHE A CA 1
ATOM 619 C C . PHE A 1 140 ? 128.08142 116.97160 90.87968 1.000 71.87609 140 PHE A C 1
ATOM 620 O O . PHE A 1 140 ? 128.46816 117.69086 89.95440 1.000 81.62439 140 PHE A O 1
ATOM 628 N N . ASN A 1 141 ? 127.91311 115.66179 90.72357 1.000 66.07561 141 ASN A N 1
ATOM 629 C CA . ASN A 1 141 ? 128.33096 114.96689 89.50943 1.000 67.50270 141 ASN A CA 1
ATOM 630 C C . ASN A 1 141 ? 127.23986 114.01532 89.02991 1.000 74.89637 141 ASN A C 1
ATOM 631 O O . ASN A 1 141 ? 127.49558 112.85857 88.69458 1.000 82.25126 141 ASN A O 1
ATOM 636 N N . GLY A 1 142 ? 126.00574 114.49339 88.98566 1.000 76.10063 142 GLY A N 1
ATOM 637 C CA . GLY A 1 142 ? 124.89608 113.65300 88.56960 1.000 79.33353 142 GLY A CA 1
ATOM 638 C C . GLY A 1 142 ? 123.91310 114.41135 87.70952 1.000 88.03627 142 GLY A C 1
ATOM 639 O O . GLY A 1 142 ? 123.52421 115.54034 88.02638 1.000 95.14829 142 GLY A O 1
ATOM 640 N N . ARG A 1 143 ? 123.50228 113.77371 86.61050 1.000 76.10239 143 ARG A N 1
ATOM 641 C CA . ARG A 1 143 ? 122.50087 114.31571 85.69729 1.000 68.09528 143 ARG A CA 1
ATOM 642 C C . ARG A 1 143 ? 122.86608 115.71564 85.22066 1.000 69.87994 143 ARG A C 1
ATOM 643 O O . ARG A 1 143 ? 122.00467 116.59737 85.14846 1.000 66.21194 143 ARG A O 1
ATOM 651 N N . LYS A 1 144 ? 124.13591 115.92681 84.89273 1.000 78.32857 144 LYS A N 1
ATOM 652 C CA . LYS A 1 144 ? 124.60579 117.23400 84.45353 1.000 74.86802 144 LYS A CA 1
ATOM 653 C C . LYS A 1 144 ? 125.89922 117.11347 83.65480 1.000 73.09925 144 LYS A C 1
ATOM 654 O O . LYS A 1 144 ? 126.60975 116.11359 83.75215 1.000 77.58192 144 LYS A O 1
ATOM 660 N N . PRO A 1 148 ? 129.85380 114.20649 85.05682 1.000 104.45383 148 PRO A N 1
ATOM 661 C CA . PRO A 1 148 ? 129.77617 112.77485 84.74452 1.000 112.94603 148 PRO A CA 1
ATOM 662 C C . PRO A 1 148 ? 131.06365 112.02143 85.07259 1.000 105.20380 148 PRO A C 1
ATOM 663 O O . PRO A 1 148 ? 131.51929 111.21094 84.26641 1.000 105.55540 148 PRO A O 1
ATOM 667 N N . GLU A 1 149 ? 131.63697 112.28769 86.24398 1.000 88.44611 149 GLU A N 1
ATOM 668 C CA . GLU A 1 149 ? 132.86309 111.62302 86.66165 1.000 81.79425 149 GLU A CA 1
ATOM 669 C C . GLU A 1 149 ? 132.98181 111.71411 88.17413 1.000 83.87549 149 GLU A C 1
ATOM 670 O O . GLU A 1 149 ? 132.28695 112.49890 88.82370 1.000 89.09015 149 GLU A O 1
ATOM 676 N N . GLN A 1 150 ? 133.87522 110.89829 88.72542 1.000 80.03460 150 GLN A N 1
ATOM 677 C CA . GLN A 1 150 ? 134.13122 110.91237 90.15740 1.000 70.09531 150 GLN A CA 1
ATOM 678 C C . GLN A 1 150 ? 135.14978 111.98718 90.50771 1.000 70.03380 150 GLN A C 1
ATOM 679 O O . GLN A 1 150 ? 136.17394 112.13668 89.83622 1.000 79.06174 150 GLN A O 1
ATOM 685 N N . SER A 1 151 ? 134.86352 112.73494 91.56924 1.000 65.44998 151 SER A N 1
ATOM 686 C CA . SER A 1 151 ? 135.77201 113.76972 92.03701 1.000 69.08929 151 SER A CA 1
ATOM 687 C C . SER A 1 151 ? 135.53586 113.99245 93.52118 1.000 70.96722 151 SER A C 1
ATOM 688 O O . SER A 1 151 ? 134.41780 113.82969 94.01515 1.000 78.34182 151 SER A O 1
ATOM 691 N N . VAL A 1 152 ? 136.59798 114.36384 94.22136 1.000 62.56398 152 VAL A N 1
ATOM 692 C CA . VAL A 1 152 ? 136.48689 114.62645 95.65965 1.000 62.16571 152 VAL A CA 1
ATOM 693 C C . VAL A 1 152 ? 135.63163 115.86965 95.87476 1.000 66.21444 152 VAL A C 1
ATOM 694 O O . VAL A 1 152 ? 135.91209 116.92173 95.27462 1.000 76.01048 152 VAL A O 1
ATOM 698 N N . PRO A 1 153 ? 134.59053 115.80427 96.69926 1.000 65.10061 153 PRO A N 1
ATOM 699 C CA . PRO A 1 153 ? 133.72902 116.97330 96.88986 1.000 70.80673 153 PRO A CA 1
ATOM 700 C C . PRO A 1 153 ? 134.45985 118.10385 97.59176 1.000 76.83600 153 PRO A C 1
ATOM 701 O O . PRO A 1 153 ? 135.39418 117.88927 98.36741 1.000 84.04717 153 PRO A O 1
ATOM 705 N N . THR A 1 154 ? 134.01862 119.32316 97.30609 1.000 74.59260 154 THR A N 1
ATOM 706 C CA . THR A 1 154 ? 134.56342 120.52498 97.91416 1.000 75.74203 154 THR A CA 1
ATOM 707 C C . THR A 1 154 ? 133.50292 121.19487 98.77627 1.000 78.58296 154 THR A C 1
ATOM 708 O O . THR A 1 154 ? 132.30151 120.97176 98.60786 1.000 84.28992 154 THR A O 1
ATOM 712 N N . ASP A 1 155 ? 133.96338 122.02025 99.71094 1.000 79.99551 155 ASP A N 1
ATOM 713 C CA . ASP A 1 155 ? 133.04391 122.75584 100.56414 1.000 84.54030 155 ASP A CA 1
ATOM 714 C C . ASP A 1 155 ? 132.23163 123.75171 99.74380 1.000 86.88282 155 ASP A C 1
ATOM 715 O O . ASP A 1 155 ? 132.64956 124.19907 98.67303 1.000 88.52537 155 ASP A O 1
ATOM 720 N N . MET A 1 156 ? 131.04134 124.07846 100.24754 1.000 84.41139 156 MET A N 1
ATOM 721 C CA . MET A 1 156 ? 130.12217 124.91803 99.49132 1.000 85.50682 156 MET A CA 1
ATOM 722 C C . MET A 1 156 ? 130.60991 126.35276 99.35272 1.000 86.42365 156 MET A C 1
ATOM 723 O O . MET A 1 156 ? 130.07177 127.09204 98.52214 1.000 89.33343 156 MET A O 1
ATOM 728 N N . LEU A 1 157 ? 131.60337 126.76264 100.13540 1.000 82.32679 157 LEU A N 1
ATOM 729 C CA . LEU A 1 157 ? 132.19262 128.08786 100.01429 1.000 79.47839 157 LEU A CA 1
ATOM 730 C C . LEU A 1 157 ? 133.37874 128.12177 99.06039 1.000 80.36962 157 LEU A C 1
ATOM 731 O O . LEU A 1 157 ? 133.95982 129.19328 98.86068 1.000 88.75752 157 LEU A O 1
ATOM 736 N N . CYS A 1 158 ? 133.74619 126.98112 98.47247 1.000 76.23421 158 CYS A N 1
ATOM 737 C CA . CYS A 1 158 ? 134.89234 126.88296 97.56665 1.000 79.41049 158 CYS A CA 1
ATOM 738 C C . CYS A 1 158 ? 136.16788 127.39655 98.22991 1.000 80.03045 158 CYS A C 1
ATOM 739 O O . CYS A 1 158 ? 137.00556 128.04078 97.59640 1.000 79.93072 158 CYS A O 1
ATOM 742 N N . LEU A 1 159 ? 136.31644 127.10332 99.52095 1.000 79.28935 159 LEU A N 1
ATOM 743 C CA . LEU A 1 159 ? 137.47489 127.52798 100.29557 1.000 75.79498 159 LEU A CA 1
ATOM 744 C C . LEU A 1 159 ? 138.28363 126.35065 100.82106 1.000 78.23385 159 LEU A C 1
ATOM 745 O O . LEU A 1 159 ? 139.20936 126.55337 101.61519 1.000 83.49141 159 LEU A O 1
ATOM 750 N N . LYS A 1 160 ? 137.95399 125.12921 100.40594 1.000 75.31171 160 LYS A N 1
ATOM 751 C CA . LYS A 1 160 ? 138.64463 123.95138 100.92708 1.000 75.26016 160 LYS A CA 1
ATOM 752 C C . LYS A 1 160 ? 140.13733 123.94417 100.61857 1.000 79.20513 160 LYS A C 1
ATOM 753 O O . LYS A 1 160 ? 140.92983 123.69049 101.54346 1.000 89.73246 160 LYS A O 1
ATOM 759 N N . PRO A 1 161 ? 140.59582 124.18651 99.38140 1.000 68.19138 161 PRO A N 1
ATOM 760 C CA . PRO A 1 161 ? 142.05185 124.21159 99.15776 1.000 71.19079 161 PRO A CA 1
ATOM 761 C C . PRO A 1 161 ? 142.76938 125.26723 99.97861 1.000 76.55902 161 PRO A C 1
ATOM 762 O O . PRO A 1 161 ? 143.86391 125.00731 100.49213 1.000 86.24176 161 PRO A O 1
ATOM 766 N N . THR A 1 162 ? 142.17316 126.45072 100.13439 1.000 70.23407 162 THR A N 1
ATOM 767 C CA . THR A 1 162 ? 142.81932 127.50436 100.90983 1.000 68.74047 162 THR A CA 1
ATOM 768 C C . THR A 1 162 ? 142.90838 127.13311 102.38415 1.000 73.55263 162 THR A C 1
ATOM 769 O O . THR A 1 162 ? 143.95080 127.33289 103.01812 1.000 81.47911 162 THR A O 1
ATOM 773 N N . LEU A 1 163 ? 141.82836 126.58706 102.94624 1.000 71.28639 163 LEU A N 1
ATOM 774 C CA . LEU A 1 163 ? 141.85727 126.16761 104.34307 1.000 73.18804 163 LEU A CA 1
ATOM 775 C C . LEU A 1 163 ? 142.86790 125.04977 104.56045 1.000 77.89255 163 LEU A C 1
ATOM 776 O O . LEU A 1 163 ? 143.58648 125.03706 105.56853 1.000 83.21546 163 LEU A O 1
ATOM 781 N N . GLU A 1 164 ? 142.93208 124.09683 103.62757 1.000 75.27920 164 GLU A N 1
ATOM 782 C CA . GLU A 1 164 ? 143.90663 123.01779 103.74038 1.000 80.28622 164 GLU A CA 1
ATOM 783 C C . GLU A 1 164 ? 145.33107 123.55089 103.66971 1.000 83.74091 164 GLU A C 1
ATOM 784 O O . GLU A 1 164 ? 146.20403 123.11171 104.42666 1.000 91.48880 164 GLU A O 1
ATOM 790 N N . LYS A 1 165 ? 145.58736 124.49851 102.76540 1.000 78.96576 165 LYS A N 1
ATOM 791 C CA . LYS A 1 165 ? 146.92481 125.06750 102.65459 1.000 77.30735 165 LYS A CA 1
ATOM 792 C C . LYS A 1 165 ? 147.27318 125.92357 103.86365 1.000 78.37560 165 LYS A C 1
ATOM 793 O O . LYS A 1 165 ? 148.45512 126.08977 104.18289 1.000 88.70657 165 LYS A O 1
ATOM 799 N N . LYS A 1 166 ? 146.26854 126.47871 104.54071 1.000 73.00262 166 LYS A N 1
ATOM 800 C CA . LYS A 1 166 ? 146.53501 127.29234 105.72140 1.000 74.68983 166 LYS A CA 1
ATOM 801 C C . LYS A 1 166 ? 146.83237 126.42236 106.93645 1.00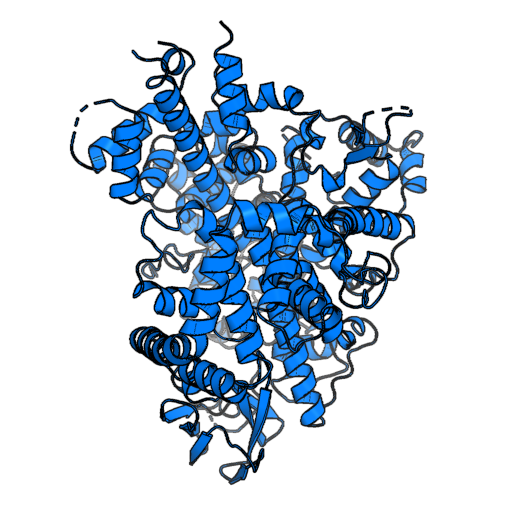0 77.98110 166 LYS A C 1
ATOM 802 O O . LYS A 1 166 ? 147.89093 126.54852 107.56017 1.000 78.61880 166 LYS A O 1
ATOM 808 N N . PHE A 1 167 ? 145.90527 125.53142 107.28841 1.000 81.20144 167 PHE A N 1
ATOM 809 C CA . PHE A 1 167 ? 146.07594 124.71759 108.48536 1.000 78.61412 167 PHE A CA 1
ATOM 810 C C . PHE A 1 167 ? 147.08882 123.59647 108.30585 1.000 82.37343 167 PHE A C 1
ATOM 811 O O . PHE A 1 167 ? 147.67274 123.14576 109.29652 1.000 86.83296 167 PHE A O 1
ATOM 819 N N . PHE A 1 168 ? 147.31144 123.14034 107.08133 1.000 83.97827 168 PHE A N 1
ATOM 820 C CA . PHE A 1 168 ? 148.25325 122.06806 106.79765 1.000 80.91069 168 PHE A CA 1
ATOM 821 C C . PHE A 1 168 ? 149.27378 122.55512 105.77153 1.000 86.46981 168 PHE A C 1
ATOM 822 O O . PHE A 1 168 ? 149.32344 123.73692 105.42337 1.000 89.63043 168 PHE A O 1
ATOM 830 N N . GLY A 1 169 ? 150.09919 121.62729 105.28663 1.000 85.69894 169 GLY A N 1
ATOM 831 C CA . GLY A 1 169 ? 151.13750 121.99971 104.34496 1.000 85.51573 169 GLY A CA 1
ATOM 832 C C . GLY A 1 169 ? 150.64326 122.26625 102.94067 1.000 84.92347 169 GLY A C 1
ATOM 833 O O . GLY A 1 169 ? 151.19066 123.12940 102.24816 1.000 91.88588 169 GLY A O 1
ATOM 834 N N . LYS A 1 170 ? 149.60911 121.55687 102.50296 1.000 82.23891 170 LYS A N 1
ATOM 835 C CA . LYS A 1 170 ? 149.17413 121.61435 101.11105 1.000 87.92505 170 LYS A CA 1
ATOM 836 C C . LYS A 1 170 ? 147.80196 120.95999 101.00505 1.000 95.85328 170 LYS A C 1
ATOM 837 O O . LYS A 1 170 ? 147.21082 120.54103 102.00512 1.000 99.73873 170 LYS A O 1
ATOM 843 N N . GLU A 1 171 ? 147.29998 120.87762 99.77519 1.000 91.25812 171 GLU A N 1
ATOM 844 C CA . GLU A 1 171 ? 146.05995 120.16873 99.50684 1.000 92.03019 171 GLU A CA 1
ATOM 845 C C . GLU A 1 171 ? 146.26983 118.66420 99.65735 1.000 99.50391 171 GLU A C 1
ATOM 846 O O . GLU A 1 171 ? 147.37733 118.14498 99.49367 1.000 103.40724 171 GLU A O 1
ATOM 852 N N . PHE A 1 172 ? 145.18329 117.95571 99.97132 1.000 93.67960 172 PHE A N 1
ATOM 853 C CA . PHE A 1 172 ? 145.28164 116.54282 100.30895 1.000 97.50915 172 PHE A CA 1
ATOM 854 C C . PHE A 1 172 ? 144.40141 115.61426 99.48389 1.000 102.77903 172 PHE A C 1
ATOM 855 O O . PHE A 1 172 ? 144.48668 114.39675 99.68009 1.000 110.51666 172 PHE A O 1
ATOM 863 N N . ASP A 1 173 ? 143.57110 116.13289 98.57762 1.000 99.82723 173 ASP A N 1
ATOM 864 C CA . ASP A 1 173 ? 142.73499 115.30180 97.70636 1.000 96.88514 173 ASP A CA 1
ATOM 865 C C . ASP A 1 173 ? 141.82894 114.36942 98.50962 1.000 92.68277 173 ASP A C 1
ATOM 866 O O . ASP A 1 173 ? 141.67846 113.19007 98.18616 1.000 89.84325 173 ASP A O 1
ATOM 871 N N . ASP A 1 174 ? 141.22386 114.89930 99.56858 1.000 94.47948 174 ASP A N 1
ATOM 872 C CA . ASP A 1 174 ? 140.27283 114.14016 100.36949 1.000 86.97845 174 ASP A CA 1
ATOM 873 C C . ASP A 1 174 ? 139.36439 115.12072 101.09504 1.000 90.55976 174 ASP A C 1
ATOM 874 O O . ASP A 1 174 ? 139.63487 116.32174 101.15157 1.000 100.58658 174 ASP A O 1
ATOM 879 N N . ASN A 1 175 ? 138.27838 114.59153 101.65516 1.000 81.34636 175 ASN A N 1
ATOM 880 C CA . ASN A 1 175 ? 137.30262 115.39725 102.37746 1.000 86.70076 175 ASN A CA 1
ATOM 881 C C . ASN A 1 175 ? 137.35181 115.14696 103.88264 1.000 95.39244 175 ASN A C 1
ATOM 882 O O . ASN A 1 175 ? 136.34387 115.29882 104.57622 1.000 98.99039 175 ASN A O 1
ATOM 887 N N . ILE A 1 176 ? 138.51764 114.77207 104.40219 1.000 90.77010 176 ILE A N 1
ATOM 888 C CA . ILE A 1 176 ? 138.66118 114.52889 105.83458 1.000 86.20003 176 ILE A CA 1
ATOM 889 C C . ILE A 1 176 ? 139.22396 115.74701 106.55590 1.000 88.75234 176 ILE A C 1
ATOM 890 O O . ILE A 1 176 ? 138.73095 116.12361 107.62157 1.000 91.74028 176 ILE A O 1
ATOM 895 N N . HIS A 1 177 ? 140.25835 116.37631 105.99341 1.000 89.85639 177 HIS A N 1
ATOM 896 C CA . HIS A 1 177 ? 140.88990 117.51044 106.66086 1.000 89.93977 177 HIS A CA 1
ATOM 897 C C . HIS A 1 177 ? 139.92975 118.68604 106.79012 1.000 90.88703 177 HIS A C 1
ATOM 898 O O . HIS A 1 177 ? 139.97115 119.42886 107.78061 1.000 95.23730 177 HIS A O 1
ATOM 905 N N . ILE A 1 178 ? 139.05898 118.87207 105.79605 1.000 85.70309 178 ILE A N 1
ATOM 906 C CA . ILE A 1 178 ? 138.18071 120.03644 105.78078 1.000 85.96772 178 ILE A CA 1
ATOM 907 C C . ILE A 1 178 ? 137.20411 120.00210 106.94955 1.000 90.98465 178 ILE A C 1
ATOM 908 O O . ILE A 1 178 ? 136.84447 121.05084 107.49745 1.000 93.50679 178 ILE A O 1
ATOM 913 N N . GLN A 1 179 ? 136.76704 118.80981 107.35993 1.000 87.87205 179 GLN A N 1
ATOM 914 C CA . GLN A 1 179 ? 135.87040 118.70840 108.50695 1.000 88.16330 179 GLN A CA 1
ATOM 915 C C . GLN A 1 179 ? 136.57181 119.12393 109.79594 1.000 91.22745 179 GLN A C 1
ATOM 916 O O . GLN A 1 179 ? 135.98640 119.82058 110.63559 1.000 97.05696 179 GLN A O 1
ATOM 922 N N . LEU A 1 180 ? 137.83293 118.72091 109.96040 1.000 85.04334 180 LEU A N 1
ATOM 923 C CA . LEU A 1 180 ? 138.61686 119.16948 111.10619 1.000 79.47945 180 LEU A CA 1
ATOM 924 C C . LEU A 1 180 ? 138.79310 120.68343 111.09089 1.000 82.70092 180 LEU A C 1
ATOM 925 O O . LEU A 1 180 ? 138.68916 121.34643 112.13394 1.000 86.47397 180 LEU A O 1
ATOM 930 N N . ILE A 1 181 ? 139.05772 121.24777 109.91131 1.000 76.12216 181 ILE A N 1
ATOM 931 C CA . ILE A 1 181 ? 139.22893 122.69291 109.80064 1.000 75.08904 181 ILE A CA 1
ATOM 932 C C . ILE A 1 181 ? 137.93857 123.41416 110.17030 1.000 82.61184 181 ILE A C 1
ATOM 933 O O . ILE A 1 181 ? 137.95803 124.44728 110.85127 1.000 93.08964 181 ILE A O 1
ATOM 938 N N . TYR A 1 182 ? 136.79633 122.88334 109.73271 1.000 76.85413 182 TYR A N 1
ATOM 939 C CA . TYR A 1 182 ? 135.52367 123.50344 110.08321 1.000 77.21176 182 TYR A CA 1
ATOM 940 C C . TYR A 1 182 ? 135.22279 123.37316 111.57139 1.000 80.63260 182 TYR A C 1
ATOM 941 O O . TYR A 1 182 ? 134.60234 124.26814 112.15570 1.000 89.74464 182 TYR A O 1
ATOM 950 N N . ASN A 1 183 ? 135.65130 122.27872 112.20348 1.000 78.06350 183 ASN A N 1
ATOM 951 C CA . ASN A 1 183 ? 135.51982 122.18043 113.65529 1.000 80.16338 183 ASN A CA 1
ATOM 952 C C . ASN A 1 183 ? 136.35009 123.25174 114.35619 1.000 84.36881 183 ASN A C 1
ATOM 953 O O . ASN A 1 183 ? 135.89640 123.86992 115.33089 1.000 88.08547 183 ASN A O 1
ATOM 958 N N . ILE A 1 184 ? 137.57041 123.48680 113.86974 1.000 80.36574 184 ILE A N 1
ATOM 959 C CA . ILE A 1 184 ? 138.39165 124.56718 114.41538 1.000 76.15708 184 ILE A CA 1
ATOM 960 C C . ILE A 1 184 ? 137.69108 125.90946 114.23401 1.000 80.80535 184 ILE A C 1
ATOM 961 O O . ILE A 1 184 ? 137.69867 126.76783 115.13016 1.000 91.58739 184 ILE A O 1
ATOM 966 N N . LEU A 1 185 ? 137.07765 126.11006 113.06784 1.000 75.26622 185 LEU A N 1
ATOM 967 C CA . LEU A 1 185 ? 136.35933 127.35208 112.80516 1.000 76.06761 185 LEU A CA 1
ATOM 968 C C . LEU A 1 185 ? 135.18828 127.52415 113.76551 1.000 84.69323 185 LEU A C 1
ATOM 969 O O . LEU A 1 185 ? 134.90797 128.63758 114.22226 1.000 92.17630 185 LEU A O 1
ATOM 974 N N . ASP A 1 186 ? 134.48494 126.43260 114.07268 1.000 84.64425 186 ASP A N 1
ATOM 975 C CA . ASP A 1 186 ? 133.39856 126.49566 115.04772 1.000 87.45017 186 ASP A CA 1
ATOM 976 C C . ASP A 1 186 ? 133.91992 126.86382 116.43210 1.000 86.62833 186 ASP A C 1
ATOM 977 O O . ASP A 1 186 ? 133.27904 127.63227 117.16631 1.000 86.29841 186 ASP A O 1
ATOM 982 N N . ILE A 1 187 ? 135.07249 126.30533 116.81247 1.000 86.01436 187 ILE A N 1
ATOM 983 C CA . ILE A 1 187 ? 135.70481 126.68685 118.07495 1.000 79.02355 187 ILE A CA 1
ATOM 984 C C . ILE A 1 187 ? 135.93926 128.19068 118.10817 1.000 79.94336 187 ILE A C 1
ATOM 985 O O . ILE A 1 187 ? 135.60169 128.87574 119.08468 1.000 85.54147 187 ILE A O 1
ATOM 990 N N . GLU A 1 188 ? 136.51484 128.72493 117.02974 1.000 77.74933 188 GLU A N 1
ATOM 991 C CA . GLU A 1 188 ? 136.79455 130.15638 116.97683 1.000 75.00954 188 GLU A CA 1
ATOM 992 C C . GLU A 1 188 ? 135.50959 130.97477 117.03439 1.000 79.67489 188 GLU A C 1
ATOM 993 O O . GLU A 1 188 ? 135.46727 132.02884 117.67688 1.000 81.24903 188 GLU A O 1
ATOM 999 N N . LYS A 1 189 ? 134.44967 130.50074 116.37624 1.000 79.09855 189 LYS A N 1
ATOM 1000 C CA . LYS A 1 189 ? 133.17505 131.21573 116.38779 1.000 77.59302 189 LYS A CA 1
ATOM 1001 C C . LYS A 1 189 ? 132.61197 131.32265 117.80011 1.000 80.09429 189 LYS A C 1
ATOM 1002 O O . LYS A 1 189 ? 132.21647 132.40944 118.25119 1.000 83.78810 189 LYS A O 1
ATOM 1008 N N . ILE A 1 190 ? 132.55694 130.19461 118.51134 1.000 76.96496 190 ILE A N 1
ATOM 1009 C CA . ILE A 1 190 ? 131.97188 130.20851 119.84833 1.000 73.03737 190 ILE A CA 1
ATOM 1010 C C . ILE A 1 190 ? 132.83595 131.03297 120.79763 1.000 77.12112 190 ILE A C 1
ATOM 1011 O O . ILE A 1 190 ? 132.31820 131.77076 121.65349 1.000 81.15419 190 ILE A O 1
ATOM 1016 N N . LEU A 1 191 ? 134.16252 130.95766 120.63808 1.000 78.13306 191 LEU A N 1
ATOM 1017 C CA . LEU A 1 191 ? 135.04279 131.78036 121.45745 1.000 76.95466 191 LEU A CA 1
ATOM 1018 C C . LEU A 1 191 ? 134.81248 133.25943 121.18867 1.000 78.78791 191 LEU A C 1
ATOM 1019 O O . LEU A 1 191 ? 134.79518 134.06872 122.12090 1.000 83.53637 191 LEU A O 1
ATOM 1024 N N . ALA A 1 192 ? 134.62435 133.62966 119.92006 1.000 76.05993 192 ALA A N 1
ATOM 1025 C CA . ALA A 1 192 ? 134.36782 135.02439 119.58124 1.000 72.47386 192 ALA A CA 1
ATOM 1026 C C . ALA A 1 192 ? 133.08931 135.51901 120.23629 1.000 72.08488 192 ALA A C 1
ATOM 1027 O O . ALA A 1 192 ? 133.06208 136.60192 120.83481 1.000 83.86707 192 ALA A O 1
ATOM 1029 N N . VAL A 1 193 ? 132.01978 134.72716 120.14650 1.000 69.30348 193 VAL A N 1
ATOM 1030 C CA . VAL A 1 193 ? 130.74458 135.15426 120.71975 1.000 68.79622 193 VAL A CA 1
ATOM 1031 C C . VAL A 1 193 ? 130.87204 135.35275 122.22314 1.000 76.98564 193 VAL A C 1
ATOM 1032 O O . VAL A 1 193 ? 130.46771 136.38918 122.77087 1.000 81.765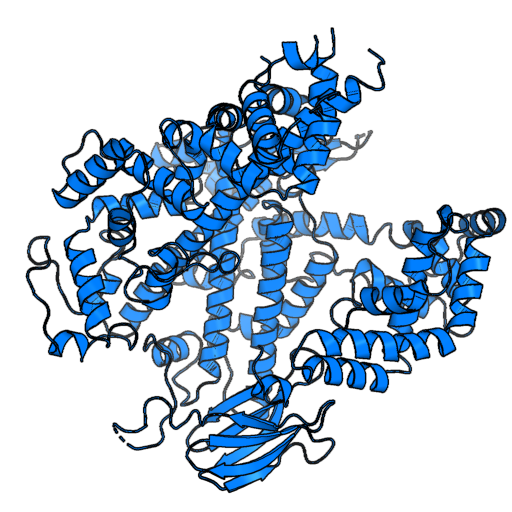15 193 VAL A O 1
ATOM 1036 N N . TYR A 1 194 ? 131.44995 134.37288 122.91619 1.000 80.49092 194 TYR A N 1
ATOM 1037 C CA . TYR A 1 194 ? 131.45970 134.48508 124.36798 1.000 80.18192 194 TYR A CA 1
ATOM 1038 C C . TYR A 1 194 ? 132.48081 135.50284 124.86118 1.000 76.66847 194 TYR A C 1
ATOM 1039 O O . TYR A 1 194 ? 132.26721 136.12479 125.90763 1.000 80.18811 194 TYR A O 1
ATOM 1048 N N . SER A 1 195 ? 133.55679 135.73916 124.10803 1.000 71.33324 195 SER A N 1
ATOM 1049 C CA . SER A 1 195 ? 134.48265 136.79993 124.48153 1.000 72.99027 195 SER A CA 1
ATOM 1050 C C . SER A 1 195 ? 133.85635 138.17163 124.27230 1.000 76.83372 195 SER A C 1
ATOM 1051 O O . SER A 1 195 ? 134.07257 139.08676 125.07593 1.000 85.08342 195 SER A O 1
ATOM 1054 N N . THR A 1 196 ? 133.07194 138.33453 123.20250 1.000 72.66248 196 THR A N 1
ATOM 1055 C CA . THR A 1 196 ? 132.33369 139.57906 123.01913 1.000 71.31381 196 THR A CA 1
ATOM 1056 C C . THR A 1 196 ? 131.35284 139.80159 124.16122 1.000 75.13624 196 THR A C 1
ATOM 1057 O O . THR A 1 196 ? 131.23003 140.91979 124.67878 1.000 87.26410 196 THR A O 1
ATOM 1061 N N . ASN A 1 197 ? 130.65198 138.74288 124.57484 1.000 74.41616 197 ASN A N 1
ATOM 1062 C CA . ASN A 1 197 ? 129.73451 138.86682 125.70387 1.000 79.25374 197 ASN A CA 1
ATOM 1063 C C . ASN A 1 197 ? 130.47390 139.25856 126.97879 1.000 82.98434 197 ASN A C 1
ATOM 1064 O O . ASN A 1 197 ? 130.00525 140.11428 127.74023 1.000 86.12824 197 ASN A O 1
ATOM 1069 N N . ALA A 1 198 ? 131.63218 138.64183 127.22896 1.000 80.21960 198 ALA A N 1
ATOM 1070 C CA . ALA A 1 198 ? 132.40342 138.97028 128.42412 1.000 80.43492 198 ALA A CA 1
ATOM 1071 C C . ALA A 1 198 ? 132.87681 140.41770 128.40127 1.000 85.13182 198 ALA A C 1
ATOM 1072 O O . ALA A 1 198 ? 132.83355 141.11006 129.42565 1.000 91.05885 198 ALA A O 1
ATOM 1074 N N . ILE A 1 199 ? 133.33898 140.89234 127.24337 1.000 82.63690 199 ILE A N 1
ATOM 1075 C CA . ILE A 1 199 ? 133.79150 142.27671 127.14239 1.000 77.84507 199 ILE A CA 1
ATOM 1076 C C . ILE A 1 199 ? 132.62962 143.23496 127.36347 1.000 82.46691 199 ILE A C 1
ATOM 1077 O O . ILE A 1 199 ? 132.77970 144.27023 128.02290 1.000 89.07504 199 ILE A O 1
ATOM 1082 N N . TYR A 1 200 ? 131.45407 142.91281 126.81747 1.000 82.23142 200 TYR A N 1
ATOM 1083 C CA . TYR A 1 200 ? 130.29192 143.76331 127.05486 1.000 81.10174 200 TYR A CA 1
ATOM 1084 C C . TYR A 1 200 ? 129.93208 143.79930 128.53383 1.000 85.13716 200 TYR A C 1
ATOM 1085 O O . TYR A 1 200 ? 129.59038 144.85915 129.07335 1.000 91.62463 200 TYR A O 1
ATOM 1094 N N . ALA A 1 201 ? 129.99730 142.64821 129.20529 1.000 84.40347 201 ALA A N 1
ATOM 1095 C CA . ALA A 1 201 ? 129.71757 142.61835 130.63666 1.000 85.32177 201 ALA A CA 1
ATOM 1096 C C . ALA A 1 201 ? 130.71868 143.46734 131.40794 1.000 89.20347 201 ALA A C 1
ATOM 1097 O O . ALA A 1 201 ? 130.34651 144.18586 132.34238 1.000 92.61792 201 ALA A O 1
ATOM 1099 N N . LEU A 1 202 ? 131.99600 143.39930 131.02787 1.000 90.59018 202 LEU A N 1
ATOM 1100 C CA . LEU A 1 202 ? 133.01514 144.18977 131.71112 1.000 85.51074 202 LEU A CA 1
ATOM 1101 C C . LEU A 1 202 ? 132.86367 145.67944 131.43178 1.000 86.02681 202 LEU A C 1
ATOM 1102 O O . LEU A 1 202 ? 133.22987 146.50482 132.27378 1.000 87.64290 202 LEU A O 1
ATOM 1107 N N . ASN A 1 203 ? 132.35444 146.04277 130.25734 1.000 88.49388 203 ASN A N 1
ATOM 1108 C CA . ASN A 1 203 ? 132.21884 147.44416 129.88470 1.000 85.98651 203 ASN A CA 1
ATOM 1109 C C . ASN A 1 203 ? 130.90400 148.06082 130.33888 1.000 85.61092 203 ASN A C 1
ATOM 1110 O O . ASN A 1 203 ? 130.77862 149.28998 130.33356 1.000 92.67253 203 ASN A O 1
ATOM 1115 N N . ASN A 1 204 ? 129.92454 147.24163 130.72698 1.000 85.81785 204 ASN A N 1
ATOM 1116 C CA . ASN A 1 204 ? 128.62406 147.78083 131.11300 1.000 89.30098 204 ASN A CA 1
ATOM 1117 C C . ASN A 1 204 ? 128.70982 148.67950 132.34186 1.000 95.47879 204 ASN A C 1
ATOM 1118 O O . ASN A 1 204 ? 127.87424 149.57455 132.51059 1.000 98.26180 204 ASN A O 1
ATOM 1123 N N . MET A 1 205 ? 129.70488 148.46881 133.20623 1.000 99.41597 205 MET A N 1
ATOM 1124 C CA . MET A 1 205 ? 129.78477 149.23598 134.44508 1.000 104.35527 205 MET A CA 1
ATOM 1125 C C . MET A 1 205 ? 130.13624 150.70085 134.22344 1.000 104.11434 205 MET A C 1
ATOM 1126 O O . MET A 1 205 ? 130.04353 151.48738 135.17136 1.000 109.31741 205 MET A O 1
ATOM 1131 N N . SER A 1 206 ? 130.54237 151.08613 133.01255 1.000 96.47815 206 SER A N 1
ATOM 1132 C CA . SER A 1 206 ? 130.86085 152.48392 132.74908 1.000 102.99060 206 SER A CA 1
ATOM 1133 C C . SER A 1 206 ? 129.64220 153.38911 132.86798 1.000 107.84729 206 SER A C 1
ATOM 1134 O O . SER A 1 206 ? 129.80590 154.59722 133.07044 1.000 113.78732 206 SER A O 1
ATOM 1137 N N . ALA A 1 207 ? 128.43762 152.83397 132.74776 1.000 103.63645 207 ALA A N 1
ATOM 1138 C CA . ALA A 1 207 ? 127.19036 153.58862 132.86998 1.000 109.87149 207 ALA A CA 1
ATOM 1139 C C . ALA A 1 207 ? 127.14318 154.77845 131.91555 1.000 111.84765 207 ALA A C 1
ATOM 1140 O O . ALA A 1 207 ? 126.78783 155.88861 132.31086 1.000 111.83944 207 ALA A O 1
ATOM 1142 N N . ASP A 1 215 ? 137.80858 151.83653 122.35284 1.000 98.31240 215 ASP A N 1
ATOM 1143 C CA . ASP A 1 215 ? 138.44687 152.71437 123.32513 1.000 93.95787 215 ASP A CA 1
ATOM 1144 C C . ASP A 1 215 ? 139.37243 151.93345 124.25467 1.000 96.63963 215 ASP A C 1
ATOM 1145 O O . ASP A 1 215 ? 140.44761 151.49751 123.84508 1.000 104.00081 215 ASP A O 1
ATOM 1150 N N . PHE A 1 216 ? 138.95179 151.76405 125.50936 1.000 87.43075 216 PHE A N 1
ATOM 1151 C CA . PHE A 1 216 ? 139.79080 151.07841 126.48739 1.000 85.92718 216 PHE A CA 1
ATOM 1152 C C . PHE A 1 216 ? 139.96651 149.60568 126.13475 1.000 92.93163 216 PHE A C 1
ATOM 1153 O O . PHE A 1 216 ? 141.09361 149.10084 126.07903 1.000 98.83018 216 PHE A O 1
ATOM 1161 N N . PHE A 1 217 ? 138.86758 148.90344 125.88183 1.000 91.96288 217 PHE A N 1
ATOM 1162 C CA . PHE A 1 217 ? 138.89667 147.45356 125.75147 1.000 92.15354 217 PHE A CA 1
ATOM 1163 C C . PHE A 1 217 ? 139.16068 146.97885 124.32969 1.000 93.84108 217 PHE A C 1
ATOM 1164 O O . PHE A 1 217 ? 139.14340 145.76844 124.08568 1.000 96.60800 217 PHE A O 1
ATOM 1172 N N . MET A 1 218 ? 139.40085 147.88931 123.38949 1.000 91.65022 218 MET A N 1
ATOM 1173 C CA . MET A 1 218 ? 139.64219 147.52265 121.99968 1.000 93.00475 218 MET A CA 1
ATOM 1174 C C . MET A 1 218 ? 141.12018 147.45704 121.64270 1.000 88.00224 218 MET A C 1
ATOM 1175 O O . MET A 1 218 ? 141.52453 146.58565 120.86813 1.000 94.79512 218 MET A O 1
ATOM 1180 N N . LYS A 1 219 ? 141.93815 148.35152 122.18846 1.000 86.36469 219 LYS A N 1
ATOM 1181 C CA . LYS A 1 219 ? 143.34976 148.42797 121.83787 1.000 95.07549 219 LYS A CA 1
ATOM 1182 C C . LYS A 1 219 ? 144.25085 147.64986 122.78791 1.000 99.70263 219 LYS A C 1
ATOM 1183 O O . LYS A 1 219 ? 145.47622 147.71819 122.64850 1.000 103.17382 219 LYS A O 1
ATOM 1189 N N . ARG A 1 220 ? 143.68470 146.91298 123.73871 1.000 94.80297 220 ARG A N 1
ATOM 1190 C CA . ARG A 1 220 ? 144.49146 146.21948 124.73490 1.000 87.71488 220 ARG A CA 1
ATOM 1191 C C . ARG A 1 220 ? 145.14563 144.98760 124.11982 1.000 84.87128 220 ARG A C 1
ATOM 1192 O O . ARG A 1 220 ? 144.45660 144.09998 123.60752 1.000 86.02977 220 ARG A O 1
ATOM 1200 N N . THR A 1 221 ? 146.47656 144.93404 124.17224 1.000 84.30953 221 THR A N 1
ATOM 1201 C CA . THR A 1 221 ? 147.24733 143.82170 123.63599 1.000 80.41204 221 THR A CA 1
ATOM 1202 C C . THR A 1 221 ? 148.19162 143.28964 124.70299 1.000 80.37402 221 THR A C 1
ATOM 1203 O O . THR A 1 221 ? 148.63123 144.02645 125.58888 1.000 88.74852 221 THR A O 1
ATOM 1207 N N . THR A 1 222 ? 148.50929 142.00031 124.60126 1.000 76.97819 222 THR A N 1
ATOM 1208 C CA . THR A 1 222 ? 149.39986 141.34539 125.55092 1.000 76.92329 222 THR A CA 1
ATOM 1209 C C . THR A 1 222 ? 150.87185 141.59123 125.25450 1.000 81.80061 222 THR A C 1
ATOM 1210 O O . THR A 1 222 ? 151.72377 141.13681 126.02470 1.000 83.34454 222 THR A O 1
ATOM 1214 N N . ASP A 1 223 ? 151.19489 142.28375 124.16216 1.000 85.85468 223 ASP A N 1
ATOM 1215 C CA . ASP A 1 223 ? 152.58800 142.57273 123.84835 1.000 86.64957 223 ASP A CA 1
ATOM 1216 C C . ASP A 1 223 ? 153.23551 143.53917 124.83193 1.000 90.66496 223 ASP A C 1
ATOM 1217 O O . ASP A 1 223 ? 154.46527 143.65388 124.83854 1.000 95.39249 223 ASP A O 1
ATOM 1222 N N . GLU A 1 224 ? 152.45020 144.22900 125.65397 1.000 90.24796 224 GLU A N 1
ATOM 1223 C CA . GLU A 1 224 ? 152.97142 145.14550 126.65614 1.000 91.49517 224 GLU A CA 1
ATOM 1224 C C . GLU A 1 224 ? 152.51258 144.70527 128.03922 1.000 95.10756 224 GLU A C 1
ATOM 1225 O O . GLU A 1 224 ? 151.39687 144.20187 128.20601 1.000 95.10546 224 GLU A O 1
ATOM 1231 N N . THR A 1 225 ? 153.38949 144.87468 129.02375 1.000 96.70283 225 THR A N 1
ATOM 1232 C CA . THR A 1 225 ? 153.10227 144.47270 130.38876 1.000 93.43210 225 THR A CA 1
ATOM 1233 C C . THR A 1 225 ? 152.61576 145.67239 131.19697 1.000 95.14624 225 THR A C 1
ATOM 1234 O O . THR A 1 225 ? 152.47951 146.78669 130.68728 1.000 102.57187 225 THR A O 1
ATOM 1238 N N . PHE A 1 226 ? 152.34743 145.44063 132.48303 1.000 89.73097 226 PHE A N 1
ATOM 1239 C CA . PHE A 1 226 ? 151.87971 146.52309 133.34038 1.000 87.81423 226 PHE A CA 1
ATOM 1240 C C . PHE A 1 226 ? 152.96578 147.56212 133.58108 1.000 94.07628 226 PHE A C 1
ATOM 1241 O O . PHE A 1 226 ? 152.65565 148.73628 133.80983 1.000 102.07124 226 PHE A O 1
ATOM 1249 N N . ASP A 1 227 ? 154.23573 147.15387 133.54310 1.000 92.94698 227 ASP A N 1
ATOM 1250 C CA . ASP A 1 227 ? 155.32173 148.10488 133.75456 1.000 97.89685 227 ASP A CA 1
ATOM 1251 C C . ASP A 1 227 ? 155.34483 149.16838 132.66478 1.000 103.13443 227 ASP A C 1
ATOM 1252 O O . ASP A 1 227 ? 155.53104 150.35687 132.95064 1.000 109.44171 227 ASP A O 1
ATOM 1257 N N . ASP A 1 228 ? 155.15959 148.76142 131.40766 1.000 100.97388 228 ASP A N 1
ATOM 1258 C CA . ASP A 1 228 ? 155.09723 149.73382 130.32188 1.000 102.96665 228 ASP A CA 1
ATOM 1259 C C . ASP A 1 228 ? 153.82470 150.56657 130.40224 1.000 99.48372 228 ASP A C 1
ATOM 1260 O O . ASP A 1 228 ? 153.83348 151.75876 130.07534 1.000 98.65678 228 ASP A O 1
ATOM 1265 N N . PHE A 1 229 ? 152.72011 149.95330 130.83166 1.000 95.37533 229 PHE A N 1
ATOM 1266 C CA . PHE A 1 229 ? 151.46576 150.68390 130.96954 1.000 95.68535 229 PHE A CA 1
ATOM 1267 C C . PHE A 1 229 ? 151.55609 151.75799 132.04478 1.000 99.25756 229 PHE A C 1
ATOM 1268 O O . PHE A 1 229 ? 150.89641 152.79749 131.93795 1.000 105.03108 229 PHE A O 1
ATOM 1276 N N . GLU A 1 230 ? 152.36068 151.52641 133.08362 1.000 100.02990 230 GLU A N 1
ATOM 1277 C CA . GLU A 1 230 ? 152.49807 152.50080 134.15866 1.000 102.01291 230 GLU A CA 1
ATOM 1278 C C . GLU A 1 230 ? 153.20473 153.77041 133.70741 1.000 102.83580 230 GLU A C 1
ATOM 1279 O O . GLU A 1 230 ? 153.09427 154.79813 134.38377 1.000 107.07646 230 GLU A O 1
ATOM 1285 N N . LYS A 1 231 ? 153.92645 153.72575 132.58669 1.000 97.24669 231 LYS A N 1
ATOM 1286 C CA . LYS A 1 231 ? 154.62502 154.90573 132.09509 1.000 95.06063 231 LYS A CA 1
ATOM 1287 C C . LYS A 1 231 ? 153.67739 155.98867 131.60091 1.000 100.75215 231 LYS A C 1
ATOM 1288 O O . LYS A 1 231 ? 154.12580 157.11274 131.35321 1.000 108.89556 231 LYS A O 1
ATOM 1294 N N . LYS A 1 232 ? 152.39013 155.68283 131.45207 1.000 94.74681 232 LYS A N 1
ATOM 1295 C CA . LYS A 1 232 ? 151.41732 156.66150 130.98672 1.000 96.41434 232 LYS A CA 1
ATOM 1296 C C . LYS A 1 232 ? 151.03924 157.68184 132.05271 1.000 103.27106 232 LYS A C 1
ATOM 1297 O O . LYS A 1 232 ? 150.31650 158.63306 131.73611 1.000 109.11519 232 LYS A O 1
ATOM 1303 N N . LYS A 1 233 ? 151.49127 157.50612 133.29686 1.000 101.56796 233 LYS A N 1
ATOM 1304 C CA . LYS A 1 233 ? 151.28066 158.52592 134.32034 1.000 105.95813 233 LYS A CA 1
ATOM 1305 C C . LYS A 1 233 ? 151.86509 159.86454 133.89044 1.000 107.23963 233 LYS A C 1
ATOM 1306 O O . LYS A 1 233 ? 151.21485 160.90891 134.00700 1.000 103.86506 233 LYS A O 1
ATOM 1312 N N . GLU A 1 234 ? 153.09683 159.84945 133.38814 1.000 107.38081 234 GLU A N 1
ATOM 1313 C CA . GLU A 1 234 ? 153.78714 161.05647 132.96153 1.000 112.86460 234 GLU A CA 1
ATOM 1314 C C . GLU A 1 234 ? 153.81964 161.20957 131.44755 1.000 111.01104 234 GLU A C 1
ATOM 1315 O O . GLU A 1 234 ? 154.61337 162.00416 130.93401 1.000 115.75900 234 GLU A O 1
ATOM 1321 N N . SER A 1 235 ? 152.98884 160.46200 130.72435 1.000 103.19963 235 SER A N 1
ATOM 1322 C CA . SER A 1 235 ? 152.97639 160.54976 129.27058 1.000 106.05256 235 SER A CA 1
ATOM 1323 C C . SER A 1 235 ? 152.59014 161.95196 128.82067 1.000 105.94769 235 SER A C 1
ATOM 1324 O O . SER A 1 235 ? 151.64776 162.55059 129.34644 1.000 106.51373 235 SER A O 1
ATOM 1327 N N . THR A 1 236 ? 153.32449 162.47355 127.84284 1.000 106.70233 236 THR A N 1
ATOM 1328 C CA . THR A 1 236 ? 153.08029 163.80586 127.31099 1.000 106.73807 236 THR A CA 1
ATOM 1329 C C . THR A 1 236 ? 152.03732 163.81983 126.20317 1.000 104.97112 236 THR A C 1
ATOM 1330 O O . THR A 1 236 ? 151.65734 164.90176 125.74492 1.000 103.24807 236 THR A O 1
ATOM 1334 N N . ASN A 1 237 ? 151.56902 162.65699 125.76301 1.000 103.61243 237 ASN A N 1
ATOM 1335 C CA . ASN A 1 237 ? 150.54407 162.56435 124.73352 1.000 103.28449 237 ASN A CA 1
ATOM 1336 C C . ASN A 1 237 ? 149.21915 162.20024 125.38763 1.000 105.93341 237 ASN A C 1
ATOM 1337 O O . ASN A 1 237 ? 149.14227 161.23104 126.14946 1.000 111.00429 237 ASN A O 1
ATOM 1342 N N . SER A 1 238 ? 148.18012 162.98106 125.08620 1.000 103.06447 238 SER A N 1
ATOM 1343 C CA . SER A 1 238 ? 146.87736 162.76787 125.70315 1.000 102.21115 238 SER A CA 1
ATOM 1344 C C . SER A 1 238 ? 146.21410 161.47969 125.23931 1.000 104.32990 238 SER A C 1
ATOM 1345 O O . SER A 1 238 ? 145.33032 160.96975 125.93789 1.000 110.70679 238 SER A O 1
ATOM 1348 N N . ARG A 1 239 ? 146.63056 160.93787 124.09175 1.000 101.97449 239 ARG A N 1
ATOM 1349 C CA . ARG A 1 239 ? 145.95059 159.77628 123.52866 1.000 108.39283 239 ARG A CA 1
ATOM 1350 C C . ARG A 1 239 ? 146.01616 158.57921 124.46824 1.000 114.74140 239 ARG A C 1
ATOM 1351 O O . ARG A 1 239 ? 145.01726 157.87461 124.65360 1.000 119.59546 239 ARG A O 1
ATOM 1359 N N . GLU A 1 240 ? 147.17872 158.32806 125.07059 1.000 112.89090 240 GLU A N 1
ATOM 1360 C CA . GLU A 1 240 ? 147.28432 157.23934 126.03205 1.000 114.31745 240 GLU A CA 1
ATOM 1361 C C . GLU A 1 240 ? 147.11126 157.70373 127.47056 1.000 109.18012 240 GLU A C 1
ATOM 1362 O O . GLU A 1 240 ? 146.84621 156.87294 128.34717 1.000 112.50110 240 GLU A O 1
ATOM 1368 N N . LYS A 1 241 ? 147.24954 159.00392 127.73761 1.000 103.54238 241 LYS A N 1
ATOM 1369 C CA . LYS A 1 241 ? 146.92616 159.50901 129.06681 1.000 102.89582 241 LYS A CA 1
ATOM 1370 C C . LYS A 1 241 ? 145.44911 159.31119 129.37433 1.000 102.38859 241 LYS A C 1
ATOM 1371 O O . LYS A 1 241 ? 145.08450 158.92519 130.49144 1.000 103.43116 241 LYS A O 1
ATOM 1377 N N . ALA A 1 242 ? 144.58305 159.56169 128.38940 1.000 104.53185 242 ALA A N 1
ATOM 1378 C CA . ALA A 1 242 ? 143.16271 159.28571 128.57215 1.000 108.53607 242 ALA A CA 1
ATOM 1379 C C . ALA A 1 242 ? 142.91900 157.79864 128.79170 1.000 110.71991 242 ALA A C 1
ATOM 1380 O O . ALA A 1 242 ? 142.05638 157.41384 129.58874 1.000 115.87446 242 ALA A O 1
ATOM 1382 N N . ASP A 1 243 ? 143.67233 156.94666 128.09333 1.000 107.29603 243 ASP A N 1
ATOM 1383 C CA . ASP A 1 243 ? 143.53184 155.50632 128.27985 1.000 107.94982 243 ASP A CA 1
ATOM 1384 C C . ASP A 1 243 ? 143.90308 155.10108 129.70219 1.000 104.46982 243 ASP A C 1
ATOM 1385 O O . ASP A 1 243 ? 143.19621 154.30918 130.33950 1.000 106.96422 243 ASP A O 1
ATOM 1390 N N . PHE A 1 244 ? 145.00787 155.63788 130.21997 1.000 98.47174 244 PHE A N 1
ATOM 1391 C CA . PHE A 1 244 ? 145.41083 155.29427 131.57911 1.000 95.12247 244 PHE A CA 1
ATOM 1392 C C . PHE A 1 244 ? 144.42453 155.84505 132.59963 1.000 94.31992 244 PHE A C 1
ATOM 1393 O O . PHE A 1 244 ? 144.16845 155.20977 133.62822 1.000 96.63259 244 PHE A O 1
ATOM 1401 N N . ASP A 1 245 ? 143.87281 157.03247 132.34326 1.000 93.54976 245 ASP A N 1
ATOM 1402 C CA . ASP A 1 245 ? 142.84421 157.56612 133.22883 1.000 94.47855 245 ASP A CA 1
ATOM 1403 C C . ASP A 1 245 ? 141.60803 156.67760 133.22412 1.000 93.98923 245 ASP A C 1
ATOM 1404 O O . ASP A 1 245 ? 140.98218 156.46471 134.26845 1.000 96.84939 245 ASP A O 1
ATOM 1409 N N . ALA A 1 246 ? 141.24068 156.15131 132.05389 1.000 92.72666 246 ALA A N 1
ATOM 1410 C CA . ALA A 1 246 ? 140.12639 155.21311 131.97846 1.000 91.15712 246 ALA A CA 1
ATOM 1411 C C . ALA A 1 246 ? 140.42391 153.94414 132.76480 1.000 92.62131 246 ALA A C 1
ATOM 1412 O O . ALA A 1 246 ? 139.54418 153.40715 133.44782 1.000 97.55855 246 ALA A O 1
ATOM 1414 N N . PHE A 1 247 ? 141.65901 153.44591 132.67549 1.000 88.08198 247 PHE A N 1
ATOM 1415 C CA . PHE A 1 247 ? 142.03395 152.27292 133.46121 1.000 88.84629 247 PHE A CA 1
ATOM 1416 C C . PHE A 1 247 ? 141.93744 152.55539 134.95400 1.000 89.67247 247 PHE A C 1
ATOM 1417 O O . PHE A 1 247 ? 141.44558 151.72071 135.72216 1.000 93.10079 247 PHE A O 1
ATOM 1425 N N . GLU A 1 248 ? 142.41479 153.72442 135.38333 1.000 90.24462 248 GLU A N 1
ATOM 1426 C CA . GLU A 1 248 ? 142.34479 154.08294 136.79577 1.000 89.67769 248 GLU A CA 1
ATOM 1427 C C . GLU A 1 248 ? 140.90012 154.20218 137.26079 1.000 84.19376 248 GLU A C 1
ATOM 1428 O O . GLU A 1 248 ? 140.55845 153.77321 138.36847 1.000 86.37321 248 GLU A O 1
ATOM 1434 N N . LYS A 1 249 ? 140.03814 154.78903 136.42874 1.000 80.52218 249 LYS A N 1
ATOM 1435 C CA . LYS A 1 249 ? 138.62401 154.88518 136.76998 1.000 77.54506 249 LYS A CA 1
ATOM 1436 C C . LYS A 1 249 ? 137.96051 153.51568 136.79883 1.000 79.67565 249 LYS A C 1
ATOM 1437 O O . LYS A 1 249 ? 136.99033 153.31500 137.53765 1.000 84.62058 249 LYS A O 1
ATOM 1443 N N . PHE A 1 250 ? 138.45981 152.56818 136.00272 1.000 77.01811 250 PHE A N 1
ATOM 1444 C CA . PHE A 1 250 ? 137.88156 151.22874 135.99565 1.000 75.23551 250 PHE A CA 1
ATOM 1445 C C . PHE A 1 250 ? 138.05105 150.54937 137.34782 1.000 80.19991 250 PHE A C 1
ATOM 1446 O O . PHE A 1 250 ? 137.08446 150.03764 137.92379 1.000 90.16015 250 PHE A O 1
ATOM 1454 N N . ILE A 1 251 ? 139.27846 150.52813 137.87080 1.000 79.09582 251 ILE A N 1
ATOM 1455 C CA . ILE A 1 251 ? 139.47533 150.02408 139.22179 1.000 75.42293 251 ILE A CA 1
ATOM 1456 C C . ILE A 1 251 ? 138.93942 151.03878 140.22564 1.000 77.69144 251 ILE A C 1
ATOM 1457 O O . ILE A 1 251 ? 138.83394 152.23978 139.95309 1.000 81.30195 251 ILE A O 1
ATOM 1462 N N . GLY A 1 252 ? 138.57459 150.54108 141.40097 1.000 77.52212 252 GLY A N 1
ATOM 1463 C CA . GLY A 1 252 ? 137.92086 151.37438 142.38289 1.000 87.00374 252 GLY A CA 1
ATOM 1464 C C . GLY A 1 252 ? 136.44370 151.57971 142.14298 1.000 85.35502 252 GLY A C 1
ATOM 1465 O O . GLY A 1 252 ? 135.79151 152.26501 142.94076 1.000 91.64424 252 GLY A O 1
ATOM 1466 N N . ASN A 1 253 ? 135.89752 151.01297 141.07169 1.000 74.81807 253 ASN A N 1
ATOM 1467 C CA . ASN A 1 253 ? 134.46780 151.07097 140.81609 1.000 74.81098 253 ASN A CA 1
ATOM 1468 C C . ASN A 1 253 ? 133.78628 149.98066 141.63145 1.000 81.62250 253 ASN A C 1
ATOM 1469 O O . ASN A 1 253 ? 134.23372 148.83027 141.63783 1.000 86.19856 253 ASN A O 1
ATOM 1474 N N . TYR A 1 254 ? 132.70646 150.34520 142.32666 1.000 81.68992 254 TYR A N 1
ATOM 1475 C CA . TYR A 1 254 ? 132.00721 149.37031 143.15648 1.000 80.23867 254 TYR A CA 1
ATOM 1476 C C . TYR A 1 254 ? 131.45081 148.22462 142.32417 1.000 84.77826 254 TYR A C 1
ATOM 1477 O O . TYR A 1 254 ? 131.29245 147.10871 142.83136 1.000 89.26148 254 TYR A O 1
ATOM 1486 N N . ARG A 1 255 ? 131.16231 148.47300 141.04616 1.000 87.26303 255 ARG A N 1
ATOM 1487 C CA . ARG A 1 255 ? 130.65407 147.42588 140.17097 1.000 89.45096 255 ARG A CA 1
ATOM 1488 C C . ARG A 1 255 ? 131.70686 146.37947 139.84032 1.000 83.69987 255 ARG A C 1
ATOM 1489 O O . ARG A 1 255 ? 131.36889 145.35227 139.24505 1.000 88.73134 255 ARG A O 1
ATOM 1497 N N . LEU A 1 256 ? 132.96776 146.61438 140.20257 1.000 79.75451 256 LEU A N 1
ATOM 1498 C CA . LEU A 1 256 ? 133.96921 145.55998 140.14148 1.000 78.22010 256 LEU A CA 1
ATOM 1499 C C . LEU A 1 256 ? 133.75685 144.50710 141.21712 1.000 78.79886 256 LEU A C 1
ATOM 1500 O O . LEU A 1 256 ? 134.46973 143.49916 141.22205 1.000 80.22907 256 LEU A O 1
ATOM 1505 N N . ALA A 1 257 ? 132.81530 144.73268 142.13749 1.000 84.75089 257 ALA A N 1
ATOM 1506 C CA . ALA A 1 257 ? 132.50402 143.73318 143.15190 1.000 84.87040 257 ALA A CA 1
ATOM 1507 C C . ALA A 1 257 ? 132.04208 142.42763 142.52494 1.000 86.07130 257 ALA A C 1
ATOM 1508 O O . ALA A 1 257 ? 132.37835 141.34818 143.02398 1.000 92.82397 257 ALA A O 1
ATOM 1510 N N . TYR A 1 258 ? 131.27372 142.50003 141.44129 1.000 82.04307 258 TYR A N 1
ATOM 1511 C CA . TYR A 1 258 ? 130.95323 141.29896 140.69139 1.000 79.26389 258 TYR A CA 1
ATOM 1512 C C . TYR A 1 258 ? 132.22370 140.74773 140.05057 1.000 84.92717 258 TYR A C 1
ATOM 1513 O O . TYR A 1 258 ? 133.25757 141.41749 139.98340 1.000 92.12641 258 TYR A O 1
ATOM 1522 N N . PHE A 1 259 ? 132.13823 139.51074 139.56582 1.000 75.82704 259 PHE A N 1
ATOM 1523 C CA . PHE A 1 259 ? 133.30382 138.78912 139.06087 1.000 83.90304 259 PHE A CA 1
ATOM 1524 C C . PHE A 1 259 ? 134.38643 138.71260 140.13897 1.000 87.10937 259 PHE A C 1
ATOM 1525 O O . PHE A 1 259 ? 135.53559 139.11162 139.94145 1.000 90.43491 259 PHE A O 1
ATOM 1533 N N . ALA A 1 260 ? 133.98469 138.19203 141.30098 1.000 79.81363 260 ALA A N 1
ATOM 1534 C CA . ALA A 1 260 ? 134.88073 138.16184 142.45195 1.000 81.59071 260 ALA A CA 1
ATOM 1535 C C . ALA A 1 260 ? 136.10411 137.29568 142.18676 1.000 87.87762 260 ALA A C 1
ATOM 1536 O O . ALA A 1 260 ? 137.22418 137.66404 142.55778 1.000 93.85310 260 ALA A O 1
ATOM 1538 N N . ASP A 1 261 ? 135.91583 136.14217 141.54450 1.000 82.92641 261 ASP A N 1
ATOM 1539 C CA . ASP A 1 261 ? 137.04342 135.25776 141.27978 1.000 87.25692 261 ASP A CA 1
ATOM 1540 C C . ASP A 1 261 ? 138.01786 135.82911 140.26016 1.000 88.09357 261 ASP A C 1
ATOM 1541 O O . ASP A 1 261 ? 139.11393 135.28105 140.10534 1.000 95.55792 261 ASP A O 1
ATOM 1546 N N . ALA A 1 262 ? 137.65401 136.90598 139.56676 1.000 82.90445 262 ALA A N 1
ATOM 1547 C CA . ALA A 1 262 ? 138.54444 137.52465 138.59763 1.000 86.18402 262 ALA A CA 1
ATOM 1548 C C . ALA A 1 262 ? 139.27526 138.74438 139.13871 1.000 83.78245 262 ALA A C 1
ATOM 1549 O O . ALA A 1 262 ? 140.34375 139.08335 138.61978 1.000 92.59147 262 ALA A O 1
ATOM 1551 N N . PHE A 1 263 ? 138.73848 139.40451 140.16354 1.000 76.62150 263 PHE A N 1
ATOM 1552 C CA . PHE A 1 263 ? 139.33494 140.62773 140.68477 1.000 79.48237 263 PHE A CA 1
ATOM 1553 C C . PHE A 1 263 ? 139.52685 140.64625 142.19353 1.000 84.96868 263 PHE A C 1
ATOM 1554 O O . PHE A 1 263 ? 140.27284 141.50265 142.68279 1.000 89.12513 263 PHE A O 1
ATOM 1562 N N . TYR A 1 264 ? 138.89418 139.75035 142.94431 1.000 80.17807 264 TYR A N 1
ATOM 1563 C CA . TYR A 1 264 ? 138.98707 139.73402 144.39621 1.000 71.00251 264 TYR A CA 1
ATOM 1564 C C . TYR A 1 264 ? 139.68109 138.46190 144.86007 1.000 75.46107 264 TYR A C 1
ATOM 1565 O O . TYR A 1 264 ? 139.46717 137.38565 144.29478 1.000 85.56487 264 TYR A O 1
ATOM 1574 N N . VAL A 1 265 ? 140.51313 138.58952 145.89076 1.000 70.82795 265 VAL A N 1
ATOM 1575 C CA . VAL A 1 265 ? 141.23035 137.45815 146.45922 1.000 69.81285 265 VAL A CA 1
ATOM 1576 C C . VAL A 1 265 ? 141.03713 137.46208 147.96762 1.000 84.25419 265 VAL A C 1
ATOM 1577 O O . VAL A 1 265 ? 140.77556 138.50250 148.58117 1.000 95.14272 265 VAL A O 1
ATOM 1581 N N . ASN A 1 266 ? 141.16130 136.28066 148.56420 1.000 88.67157 266 ASN A N 1
ATOM 1582 C CA . ASN A 1 266 ? 141.00273 136.13392 150.00199 1.000 90.57567 266 ASN A CA 1
ATOM 1583 C C . ASN A 1 266 ? 142.30659 136.49597 150.70178 1.000 98.18799 266 ASN A C 1
ATOM 1584 O O . ASN A 1 266 ? 143.39793 136.20485 150.20500 1.000 100.31475 266 ASN A O 1
ATOM 1589 N N . LYS A 1 267 ? 142.18512 137.13099 151.86534 1.000 98.66843 267 LYS A N 1
ATOM 1590 C CA . LYS A 1 267 ? 143.32466 137.59478 152.63939 1.000 98.44588 267 LYS A CA 1
ATOM 1591 C C . LYS A 1 267 ? 143.11975 137.24105 154.10404 1.000 115.14673 267 LYS A C 1
ATOM 1592 O O . LYS A 1 267 ? 142.00363 137.33808 154.62587 1.000 121.12704 267 LYS A O 1
ATOM 1598 N N . LYS A 1 268 ? 144.20297 136.83275 154.75969 1.000 121.49058 268 LYS A N 1
ATOM 1599 C CA . LYS A 1 268 ? 144.15576 136.49132 156.17172 1.000 130.03111 268 LYS A CA 1
ATOM 1600 C C . LYS A 1 268 ? 144.02200 137.75185 157.02408 1.000 134.79550 268 LYS A C 1
ATOM 1601 O O . LYS A 1 268 ? 144.41067 138.85239 156.62223 1.000 133.67300 268 LYS A O 1
ATOM 1607 N N . ASN A 1 269 ? 143.45383 137.57592 158.21869 1.000 138.34401 269 ASN A N 1
ATOM 1608 C CA . ASN A 1 269 ? 143.21319 138.71386 159.10550 1.000 143.47508 269 ASN A CA 1
ATOM 1609 C C . ASN A 1 269 ? 144.48833 139.44813 159.50180 1.000 148.67116 269 ASN A C 1
ATOM 1610 O O . ASN A 1 269 ? 144.51314 140.68736 159.40202 1.000 142.48658 269 ASN A O 1
ATOM 1615 N N . PRO A 1 270 ? 145.56579 138.78231 159.95846 1.000 152.47175 270 PRO A N 1
ATOM 1616 C CA . PRO A 1 270 ? 146.75545 139.57980 160.27560 1.000 152.03729 270 PRO A CA 1
ATOM 1617 C C . PRO A 1 270 ? 147.49514 140.05178 159.02735 1.000 149.56708 270 PRO A C 1
ATOM 1618 O O . PRO A 1 270 ? 147.28043 141.18617 158.60007 1.000 144.90933 270 PRO A O 1
ATOM 1622 N N . LYS A 1 273 ? 137.46125 136.46015 160.01131 1.000 116.93252 273 LYS A N 1
ATOM 1623 C CA . LYS A 1 273 ? 138.83504 136.94680 160.04093 1.000 128.64432 273 LYS A CA 1
ATOM 1624 C C . LYS A 1 273 ? 139.33979 137.23977 158.63355 1.000 131.21320 273 LYS A C 1
ATOM 1625 O O . LYS A 1 273 ? 139.68487 138.37628 158.31135 1.000 129.38594 273 LYS A O 1
ATOM 1631 N N . ALA A 1 274 ? 139.38625 136.20301 157.80176 1.000 129.80098 274 ALA A N 1
ATOM 1632 C CA . ALA A 1 274 ? 139.78530 136.37297 156.41258 1.000 123.16111 274 ALA A CA 1
ATOM 1633 C C . ALA A 1 274 ? 138.72410 137.15453 155.64818 1.000 122.78350 274 ALA A C 1
ATOM 1634 O O . ALA A 1 274 ? 137.52233 136.93904 155.82695 1.000 124.89241 274 ALA A O 1
ATOM 1636 N N . LYS A 1 275 ? 139.17292 138.06719 154.78867 1.000 115.62820 275 LYS A N 1
ATOM 1637 C CA . LYS A 1 275 ? 138.26487 138.93226 154.04903 1.000 101.40298 275 LYS A CA 1
ATOM 1638 C C . LYS A 1 275 ? 138.70605 139.01358 152.59525 1.000 97.60698 275 LYS A C 1
ATOM 1639 O O . LYS A 1 275 ? 139.86667 138.77211 152.26259 1.000 99.99719 275 LYS A O 1
ATOM 1645 N N . ASN A 1 276 ? 137.76184 139.35685 151.72504 1.000 89.49251 276 ASN A N 1
ATOM 1646 C CA . ASN A 1 276 ? 138.04140 139.48105 150.30166 1.000 83.62634 276 ASN A CA 1
ATOM 1647 C C . ASN A 1 276 ? 138.44491 140.91231 149.97643 1.000 83.81393 276 ASN A C 1
ATOM 1648 O O . ASN A 1 276 ? 137.72789 141.85834 150.31561 1.000 90.50681 276 ASN A O 1
ATOM 1653 N N . VAL A 1 277 ? 139.59334 141.06623 149.31711 1.000 78.31202 277 VAL A N 1
ATOM 1654 C CA . VAL A 1 277 ? 140.10586 142.37443 148.93778 1.000 68.86025 277 VAL A CA 1
ATOM 1655 C C . VAL A 1 277 ? 140.50203 142.34695 147.46897 1.000 73.15394 277 VAL A C 1
ATOM 1656 O O . VAL A 1 277 ? 140.77692 141.29342 146.89201 1.000 78.45526 277 VAL A O 1
ATOM 1660 N N . LEU A 1 278 ? 140.53266 143.53336 146.86821 1.000 72.20365 278 LEU A N 1
ATOM 1661 C CA . LEU A 1 278 ? 140.92407 143.65273 145.47168 1.000 63.30662 278 LEU A CA 1
ATOM 1662 C C . LEU A 1 278 ? 142.37416 143.23029 145.28751 1.000 68.65175 278 LEU A C 1
ATOM 1663 O O . LEU A 1 278 ? 143.22217 143.46562 146.15182 1.000 79.06357 278 LEU A O 1
ATOM 1668 N N . ARG A 1 279 ? 142.65690 142.60148 144.15066 1.000 66.35137 279 ARG A N 1
ATOM 1669 C CA . ARG A 1 279 ? 144.02290 142.23999 143.81365 1.000 64.87564 279 ARG A CA 1
ATOM 1670 C C . ARG A 1 279 ? 144.84732 143.49845 143.55645 1.000 74.63227 279 ARG A C 1
ATOM 1671 O O . ARG A 1 279 ? 144.34221 144.62419 143.56209 1.000 82.60305 279 ARG A O 1
ATOM 1679 N N . GLU A 1 280 ? 146.13949 143.30267 143.32160 1.000 77.19835 280 GLU A N 1
ATOM 1680 C CA . GLU A 1 280 ? 146.98277 144.41058 142.91081 1.000 87.10857 280 GLU A CA 1
ATOM 1681 C C . GLU A 1 280 ? 146.60063 144.86289 141.50447 1.000 90.78358 280 GLU A C 1
ATOM 1682 O O . GLU A 1 280 ? 145.93924 144.14426 140.75014 1.000 94.69448 280 GLU A O 1
ATOM 1688 N N . ASP A 1 281 ? 147.01949 146.08233 141.15824 1.000 89.21892 281 ASP A N 1
ATOM 1689 C CA . ASP A 1 281 ? 146.68805 146.62782 139.84611 1.000 91.97991 281 ASP A CA 1
ATOM 1690 C C . ASP A 1 281 ? 147.25382 145.77191 138.72232 1.000 87.41649 281 ASP A C 1
ATOM 1691 O O . ASP A 1 281 ? 146.66226 145.69962 137.63820 1.000 88.87627 281 ASP A O 1
ATOM 1696 N N . LYS A 1 282 ? 148.39050 145.11696 138.96215 1.000 81.74560 282 LYS A N 1
ATOM 1697 C CA . LYS A 1 282 ? 149.01377 144.29847 137.92877 1.000 81.30307 282 LYS A CA 1
ATOM 1698 C C . LYS A 1 282 ? 148.09793 143.15807 137.50083 1.000 80.89892 282 LYS A C 1
ATOM 1699 O O . LYS A 1 282 ? 147.92516 142.90129 136.30456 1.000 92.05895 282 LYS A O 1
ATOM 1705 N N . GLU A 1 283 ? 147.48544 142.47169 138.46749 1.000 74.89543 283 GLU A N 1
ATOM 1706 C CA . GLU A 1 283 ? 146.63394 141.33313 138.13621 1.000 77.59743 283 GLU A CA 1
ATOM 1707 C C . GLU A 1 283 ? 145.35615 141.77432 137.43215 1.000 83.02599 283 GLU A C 1
ATOM 1708 O O . GLU A 1 283 ? 144.90545 141.11824 136.48376 1.000 90.99090 283 GLU A O 1
ATOM 1714 N N . LEU A 1 284 ? 144.75162 142.87518 137.88542 1.000 77.10567 284 LEU A N 1
ATOM 1715 C CA . LEU A 1 284 ? 143.55899 143.38349 137.21624 1.000 74.20372 284 LEU A CA 1
ATOM 1716 C C . LEU A 1 284 ? 143.87023 143.78718 135.78274 1.000 81.32919 284 LEU A C 1
ATOM 1717 O O . LEU A 1 284 ? 143.10265 143.48174 134.85873 1.000 88.56672 284 LEU A O 1
ATOM 1722 N N . TYR A 1 285 ? 145.00033 144.46765 135.57711 1.000 79.91475 285 TYR A N 1
ATOM 1723 C CA . TYR A 1 285 ? 145.39663 144.83768 134.22531 1.000 78.16597 285 TYR A CA 1
ATOM 1724 C C . TYR A 1 285 ? 145.65066 143.60475 133.37282 1.000 76.76506 285 TYR A C 1
ATOM 1725 O O . TYR A 1 285 ? 145.30111 143.58120 132.18995 1.000 81.76873 285 TYR A O 1
ATOM 1734 N N . SER A 1 286 ? 146.27021 142.57422 133.95144 1.000 74.26457 286 SER A N 1
ATOM 1735 C CA . SER A 1 286 ? 146.52616 141.35258 133.19734 1.000 71.16747 286 SER A CA 1
ATOM 1736 C C . SER A 1 286 ? 145.22652 140.68268 132.77153 1.000 73.43292 286 SER A C 1
ATOM 1737 O O . SER A 1 286 ? 145.10089 140.22480 131.62956 1.000 83.40753 286 SER A O 1
ATOM 1740 N N . VAL A 1 287 ? 144.24707 140.61820 133.67500 1.000 69.05627 287 VAL A N 1
ATOM 1741 C CA . VAL A 1 287 ? 142.96332 140.00406 133.33941 1.000 71.62918 287 VAL A CA 1
ATOM 1742 C C . VAL A 1 287 ? 142.27075 140.79309 132.23387 1.000 78.88778 287 VAL A C 1
ATOM 1743 O O . VAL A 1 287 ? 141.76575 140.22242 131.25308 1.000 85.73862 287 VAL A O 1
ATOM 1747 N N . LEU A 1 288 ? 142.24269 142.12223 132.37468 1.000 75.10214 288 LEU A N 1
ATOM 1748 C CA . LEU A 1 288 ? 141.61784 142.95771 131.35511 1.000 71.17254 288 LEU A CA 1
ATOM 1749 C C . LEU A 1 288 ? 142.31094 142.79407 130.01161 1.000 80.67780 288 LEU A C 1
ATOM 1750 O O . LEU A 1 288 ? 141.65052 142.69854 128.97121 1.000 90.26039 288 LEU A O 1
ATOM 1755 N N . THR A 1 289 ? 143.64474 142.76500 130.01591 1.000 77.69523 289 THR A N 1
ATOM 1756 C CA . THR A 1 289 ? 144.39502 142.61649 128.77732 1.000 74.66363 289 THR A CA 1
ATOM 1757 C C . THR A 1 289 ? 144.11345 141.27519 128.12221 1.000 75.67073 289 THR A C 1
ATOM 1758 O O . THR A 1 289 ? 143.93784 141.19987 126.90244 1.000 84.16392 289 THR A O 1
ATOM 1762 N N . LEU A 1 290 ? 144.06328 140.20397 128.91469 1.000 72.13506 290 LEU A N 1
ATOM 1763 C CA . LEU A 1 290 ? 143.78389 138.88895 128.35150 1.000 71.74586 290 LEU A CA 1
ATOM 1764 C C . LEU A 1 290 ? 142.40805 138.85616 127.70082 1.000 76.78194 290 LEU A C 1
ATOM 1765 O O . LEU A 1 290 ? 142.25885 138.39424 126.56299 1.000 85.46059 290 LEU A O 1
ATOM 1770 N N . ILE A 1 291 ? 141.39106 139.37035 128.39713 1.000 72.57064 291 ILE A N 1
ATOM 1771 C CA . ILE A 1 291 ? 140.04117 139.34309 127.83686 1.000 76.62606 291 ILE A CA 1
ATOM 1772 C C . ILE A 1 291 ? 139.95592 140.20863 126.58256 1.000 80.88502 291 ILE A C 1
ATOM 1773 O O . ILE A 1 291 ? 139.37313 139.80140 125.56574 1.000 82.53114 291 ILE A O 1
ATOM 1778 N N . GLY A 1 292 ? 140.53650 141.40988 126.62749 1.000 78.60000 292 GLY A N 1
ATOM 1779 C CA . GLY A 1 292 ? 140.47696 142.29155 125.47488 1.000 76.08725 292 GLY A CA 1
ATOM 1780 C C . GLY A 1 292 ? 141.20450 141.73255 124.26892 1.000 79.16117 292 GLY A C 1
ATOM 1781 O O . GLY A 1 292 ? 140.71535 141.82536 123.14103 1.000 82.72577 292 GLY A O 1
ATOM 1782 N N . LYS A 1 293 ? 142.38286 141.14468 124.48591 1.000 78.77546 293 LYS A N 1
ATOM 1783 C CA . LYS A 1 293 ? 143.11598 140.55082 123.37670 1.000 74.79103 293 LYS A CA 1
ATOM 1784 C C . LYS A 1 293 ? 142.38241 139.34066 122.82293 1.000 79.23526 293 LYS A C 1
ATOM 1785 O O . LYS A 1 293 ? 142.38966 139.11173 121.60941 1.000 86.68368 293 LYS A O 1
ATOM 1791 N N . LEU A 1 294 ? 141.73933 138.55478 123.68978 1.000 72.91091 294 LEU A N 1
ATOM 1792 C CA . LEU A 1 294 ? 140.94330 137.43556 123.20158 1.000 72.50586 294 LEU A CA 1
ATOM 1793 C C . LEU A 1 294 ? 139.82126 137.92487 122.29770 1.000 81.26120 294 LEU A C 1
ATOM 1794 O O . LEU A 1 294 ? 139.60455 137.38143 121.20738 1.000 86.43498 294 LEU A O 1
ATOM 1799 N N . ARG A 1 295 ? 139.10617 138.96805 122.72796 1.000 80.18511 295 ARG A N 1
ATOM 1800 C CA . ARG A 1 295 ? 138.02656 139.49797 121.89941 1.000 76.69614 295 ARG A CA 1
ATOM 1801 C C . ARG A 1 295 ? 138.55675 140.05891 120.58738 1.000 83.06756 295 ARG A C 1
ATOM 1802 O O . ARG A 1 295 ? 137.97386 139.82181 119.52318 1.000 93.88651 295 ARG A O 1
ATOM 1810 N N . HIS A 1 296 ? 139.66324 140.80255 120.64122 1.000 80.46197 296 HIS A N 1
ATOM 1811 C CA . HIS A 1 296 ? 140.20948 141.40223 119.42906 1.000 79.89301 296 HIS A CA 1
ATOM 1812 C C . HIS A 1 296 ? 140.67765 140.33889 118.44619 1.000 85.91053 296 HIS A C 1
ATOM 1813 O O . HIS A 1 296 ? 140.46311 140.46514 117.23532 1.000 90.87164 296 HIS A O 1
ATOM 1820 N N . TRP A 1 297 ? 141.32276 139.28438 118.94577 1.000 86.87200 297 TRP A N 1
ATOM 1821 C CA . TRP A 1 297 ? 141.81421 138.23427 118.06382 1.000 87.91875 297 TRP A CA 1
ATOM 1822 C C . TRP A 1 297 ? 140.66932 137.41963 117.48093 1.000 87.66769 297 TRP A C 1
ATOM 1823 O O . TRP A 1 297 ? 140.69386 137.06624 116.29661 1.000 93.09023 297 TRP A O 1
ATOM 1834 N N . CYS A 1 298 ? 139.66048 137.10346 118.29431 1.000 85.50280 298 CYS A N 1
ATOM 1835 C CA . CYS A 1 298 ? 138.55979 136.28091 117.80883 1.000 83.53654 298 CYS A CA 1
ATOM 1836 C C . CYS A 1 298 ? 137.68661 137.04350 116.81898 1.000 87.60618 298 CYS A C 1
ATOM 1837 O O . CYS A 1 298 ? 137.38177 136.53965 115.73274 1.000 92.01246 298 CYS A O 1
ATOM 1840 N N . VAL A 1 299 ? 137.27712 138.26348 117.17237 1.000 87.25841 299 VAL A N 1
ATOM 1841 C CA . VAL A 1 299 ? 136.34119 139.00361 116.33004 1.000 84.25946 299 VAL A CA 1
ATOM 1842 C C . VAL A 1 299 ? 137.00990 139.43861 115.03170 1.000 91.67671 299 VAL A C 1
ATOM 1843 O O . VAL A 1 299 ? 136.47398 139.22741 113.93788 1.000 94.18139 299 VAL A O 1
ATOM 1847 N N . HIS A 1 300 ? 138.18787 140.04265 115.12898 1.000 91.25266 300 HIS A N 1
ATOM 1848 C CA . HIS A 1 300 ? 138.88022 140.55228 113.95750 1.000 88.39444 300 HIS A CA 1
ATOM 1849 C C . HIS A 1 300 ? 139.73817 139.46228 113.32373 1.000 90.38720 300 HIS A C 1
ATOM 1850 O O . HIS A 1 300 ? 139.84199 138.34092 113.82380 1.000 95.89157 300 HIS A O 1
ATOM 1857 N N . SER A 1 301 ? 140.35562 139.80720 112.20042 1.000 92.09247 301 SER A N 1
ATOM 1858 C CA . SER A 1 301 ? 141.24276 138.90892 111.46771 1.000 96.25283 301 SER A CA 1
ATOM 1859 C C . SER A 1 301 ? 142.65251 139.48700 111.55202 1.000 101.66296 301 SER A C 1
ATOM 1860 O O . SER A 1 301 ? 143.06153 140.29175 110.71394 1.000 108.52849 301 SER A O 1
ATOM 1863 N N . GLU A 1 302 ? 143.39216 139.07040 112.57482 1.000 100.49336 302 GLU A N 1
ATOM 1864 C CA . GLU A 1 302 ? 144.74730 139.56051 112.76942 1.000 102.14506 302 GLU A CA 1
ATOM 1865 C C . GLU A 1 302 ? 145.66002 139.08139 111.64705 1.000 103.94539 302 GLU A C 1
ATOM 1866 O O . GLU A 1 302 ? 145.46312 138.01050 111.06784 1.000 107.22485 302 GLU A O 1
ATOM 1872 N N . GLU A 1 303 ? 146.66525 139.89512 111.33763 1.000 104.53383 303 GLU A N 1
ATOM 1873 C CA . GLU A 1 303 ? 147.64616 139.58440 110.30783 1.000 108.67670 303 GLU A CA 1
ATOM 1874 C C . GLU A 1 303 ? 149.03332 139.56262 110.93039 1.000 109.56275 303 GLU A C 1
ATOM 1875 O O . GLU A 1 303 ? 149.38531 140.45984 111.70288 1.000 107.00112 303 GLU A O 1
ATOM 1881 N N . GLY A 1 304 ? 149.81511 138.54110 110.59312 1.000 109.33576 304 GLY A N 1
ATOM 1882 C CA . GLY A 1 304 ? 151.14985 138.40172 111.13928 1.000 106.31922 304 GLY A CA 1
ATOM 1883 C C . GLY A 1 304 ? 151.22688 137.37084 112.24544 1.000 114.78034 304 GLY A C 1
ATOM 1884 O O . GLY A 1 304 ? 150.45842 136.40472 112.25553 1.000 117.09795 304 GLY A O 1
ATOM 1885 N N . ARG A 1 305 ? 152.15624 137.56377 113.18436 1.000 113.71373 305 ARG A N 1
ATOM 1886 C CA . ARG A 1 305 ? 152.28142 136.63315 114.30087 1.000 111.96179 305 ARG A CA 1
ATOM 1887 C C . ARG A 1 305 ? 151.06683 136.68438 115.21739 1.000 106.62838 305 ARG A C 1
ATOM 1888 O O . ARG A 1 305 ? 150.66712 135.65379 115.77267 1.000 105.35334 305 ARG A O 1
ATOM 1896 N N . ALA A 1 306 ? 150.45920 137.86262 115.37315 1.000 104.28946 306 ALA A N 1
ATOM 1897 C CA . ALA A 1 306 ? 149.34641 138.01624 116.30186 1.000 103.23268 306 ALA A CA 1
ATOM 1898 C C . ALA A 1 306 ? 148.15874 137.13791 115.93822 1.000 99.15489 306 ALA A C 1
ATOM 1899 O O . ALA A 1 306 ? 147.3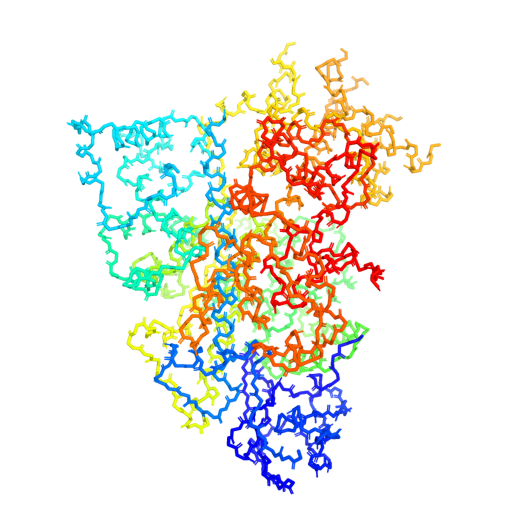0421 136.88825 116.79455 1.000 100.87232 306 ALA A O 1
ATOM 1901 N N . GLU A 1 307 ? 148.08295 136.66267 114.69466 1.000 95.81176 307 GLU A N 1
ATOM 1902 C CA . GLU A 1 307 ? 146.98986 135.78521 114.29965 1.000 96.91696 307 GLU A CA 1
ATOM 1903 C C . GLU A 1 307 ? 147.09641 134.39590 114.91343 1.000 94.00031 307 GLU A C 1
ATOM 1904 O O . GLU A 1 307 ? 146.11794 133.64332 114.86646 1.000 92.14184 307 GLU A O 1
ATOM 1910 N N . PHE A 1 308 ? 148.24424 134.04068 115.49180 1.000 92.11169 308 PHE A N 1
ATOM 1911 C CA . PHE A 1 308 ? 148.41343 132.76509 116.17614 1.000 89.19455 308 PHE A CA 1
ATOM 1912 C C . PHE A 1 308 ? 148.41954 132.92293 117.69228 1.000 88.18334 308 PHE A C 1
ATOM 1913 O O . PHE A 1 308 ? 148.95958 132.06648 118.39834 1.000 87.58466 308 PHE A O 1
ATOM 1921 N N . TRP A 1 309 ? 147.82839 134.00405 118.20472 1.000 86.34333 309 TRP A N 1
ATOM 1922 C CA . TRP A 1 309 ? 147.93296 134.30774 119.62839 1.000 77.95040 309 TRP A CA 1
ATOM 1923 C C . TRP A 1 309 ? 147.28238 133.22954 120.48600 1.000 79.37168 309 TRP A C 1
ATOM 1924 O O . TRP A 1 309 ? 147.82693 132.84334 121.52678 1.000 88.02650 309 TRP A O 1
ATOM 1935 N N . LEU A 1 310 ? 146.11493 132.73465 120.07216 1.000 78.73402 310 LEU A N 1
ATOM 1936 C CA . LEU A 1 310 ? 145.41856 131.73443 120.87382 1.000 80.27794 310 LEU A CA 1
ATOM 1937 C C . LEU A 1 310 ? 146.15095 130.40025 120.87880 1.000 78.48997 310 LEU A C 1
ATOM 1938 O O . LEU A 1 310 ? 146.09098 129.66650 121.87115 1.000 82.72445 310 LEU A O 1
ATOM 1943 N N . TYR A 1 311 ? 146.84105 130.06827 119.79276 1.000 74.49656 311 TYR A N 1
ATOM 1944 C CA . TYR A 1 311 ? 147.50409 128.78087 119.65677 1.000 78.82021 311 TYR A CA 1
ATOM 1945 C C . TYR A 1 311 ? 148.96880 128.81710 120.06904 1.000 76.92124 311 TYR A C 1
ATOM 1946 O O . TYR A 1 311 ? 149.65883 127.80201 119.94174 1.000 81.80852 311 TYR A O 1
ATOM 1955 N N . LYS A 1 312 ? 149.45916 129.95444 120.55309 1.000 72.83135 312 LYS A N 1
ATOM 1956 C CA . LYS A 1 312 ? 150.82226 130.09141 121.05194 1.000 77.05548 312 LYS A CA 1
ATOM 1957 C C . LYS A 1 312 ? 150.81812 130.73344 122.43056 1.000 82.70471 312 LYS A C 1
ATOM 1958 O O . LYS A 1 312 ? 151.70229 131.52370 122.77579 1.000 88.07600 312 LYS A O 1
ATOM 1964 N N . LEU A 1 313 ? 149.81945 130.38869 123.24678 1.000 78.32522 313 LEU A N 1
ATOM 1965 C CA . LEU A 1 313 ? 149.67666 130.99720 124.56323 1.000 71.30220 313 LEU A CA 1
ATOM 1966 C C . LEU A 1 313 ? 150.83716 130.66704 125.48979 1.000 76.86487 313 LEU A C 1
ATOM 1967 O O . LEU A 1 313 ? 151.01135 131.34596 126.50636 1.000 80.90006 313 LEU A O 1
ATOM 1972 N N . ASP A 1 314 ? 151.63245 129.64686 125.16794 1.000 77.81654 314 ASP A N 1
ATOM 1973 C CA . ASP A 1 314 ? 152.82332 129.36011 125.95515 1.000 81.00393 314 ASP A CA 1
ATOM 1974 C C . ASP A 1 314 ? 153.89803 130.42857 125.80653 1.000 81.18736 314 ASP A C 1
ATOM 1975 O O . ASP A 1 314 ? 154.86950 130.41410 126.56903 1.000 85.55878 314 ASP A O 1
ATOM 1980 N N . GLU A 1 315 ? 153.75178 131.34293 124.85022 1.000 77.05022 315 GLU A N 1
ATOM 1981 C CA . GLU A 1 315 ? 154.68679 132.44300 124.66601 1.000 76.60701 315 GLU A CA 1
ATOM 1982 C C . GLU A 1 315 ? 154.26453 133.70359 125.40882 1.000 78.53987 315 GLU A C 1
ATOM 1983 O O . GLU A 1 315 ? 154.86946 134.76043 125.20423 1.000 84.99990 315 GLU A O 1
ATOM 1989 N N . LEU A 1 316 ? 153.24321 133.61743 126.25582 1.000 75.29744 316 LEU A N 1
ATOM 1990 C CA . LEU A 1 316 ? 152.77368 134.77408 126.99975 1.000 74.68847 316 LEU A CA 1
ATOM 1991 C C . LEU A 1 316 ? 153.81752 135.22368 128.01762 1.000 80.06706 316 LEU A C 1
ATOM 1992 O O . LEU A 1 316 ? 154.72025 134.47458 128.39940 1.000 88.65600 316 LEU A O 1
ATOM 1997 N N . LYS A 1 317 ? 153.68285 136.47180 128.45673 1.000 78.66616 317 LYS A N 1
ATOM 1998 C CA . LYS A 1 317 ? 154.57407 137.00828 129.47054 1.000 80.77640 317 LYS A CA 1
ATOM 1999 C C . LYS A 1 317 ? 154.27715 136.37191 130.82770 1.000 86.61324 317 LYS A C 1
ATOM 2000 O O . LYS A 1 317 ? 153.26486 135.69359 131.02372 1.000 89.24677 317 LYS A O 1
ATOM 2006 N N . ASP A 1 318 ? 155.18706 136.59925 131.77680 1.000 85.17910 318 ASP A N 1
ATOM 2007 C CA . ASP A 1 318 ? 155.07158 135.95854 133.08226 1.000 80.80518 318 ASP A CA 1
ATOM 2008 C C . ASP A 1 318 ? 153.86571 136.45989 133.86712 1.000 79.72955 318 ASP A C 1
ATOM 2009 O O . ASP A 1 318 ? 153.24542 135.68283 134.60105 1.000 86.33999 318 ASP A O 1
ATOM 2014 N N . ASP A 1 319 ? 153.52653 137.74499 133.74146 1.000 77.81210 319 ASP A N 1
ATOM 2015 C CA . ASP A 1 319 ? 152.42335 138.29767 134.52282 1.000 83.70758 319 ASP A CA 1
ATOM 2016 C C . ASP A 1 319 ? 151.09746 137.64151 134.15847 1.000 85.43840 319 ASP A C 1
ATOM 2017 O O . ASP A 1 319 ? 150.29753 137.30249 135.04113 1.000 88.51355 319 ASP A O 1
ATOM 2022 N N . PHE A 1 320 ? 150.84650 137.45534 132.86154 1.000 78.27193 320 PHE A N 1
ATOM 2023 C CA . PHE A 1 320 ? 149.60006 136.83248 132.43127 1.000 77.86844 320 PHE A CA 1
ATOM 2024 C C . PHE A 1 320 ? 149.52637 135.37734 132.87499 1.000 80.10344 320 PHE A C 1
ATOM 2025 O O . PHE A 1 320 ? 148.46958 134.91023 133.31603 1.000 86.92481 320 PHE A O 1
ATOM 2033 N N . LYS A 1 321 ? 150.63845 134.64688 132.77271 1.000 73.48551 321 LYS A N 1
ATOM 2034 C CA . LYS A 1 321 ? 150.65967 133.27041 133.25419 1.000 71.36486 321 LYS A CA 1
ATOM 2035 C C . LYS A 1 321 ? 150.38346 133.21025 134.75012 1.000 77.18644 321 LYS A C 1
ATOM 2036 O O . LYS A 1 321 ? 149.63481 132.34376 135.21828 1.000 81.61817 321 LYS A O 1
ATOM 2042 N N . ASN A 1 322 ? 150.98140 134.12473 135.51648 1.000 72.41581 322 ASN A N 1
ATOM 2043 C CA . ASN A 1 322 ? 150.77237 134.13327 136.95942 1.000 69.95993 322 ASN A CA 1
ATOM 2044 C C . ASN A 1 322 ? 149.32140 134.43328 137.30856 1.000 74.87007 322 ASN A C 1
ATOM 2045 O O . ASN A 1 322 ? 148.74454 133.79004 138.19360 1.000 82.95013 322 ASN A O 1
ATOM 2050 N N . VAL A 1 323 ? 148.71042 135.40415 136.62604 1.000 69.15958 323 VAL A N 1
ATOM 2051 C CA . VAL A 1 323 ? 147.32217 135.73307 136.93504 1.000 67.87933 323 VAL A CA 1
ATOM 2052 C C . VAL A 1 323 ? 146.39970 134.58821 136.52983 1.000 70.11736 323 VAL A C 1
ATOM 2053 O O . VAL A 1 323 ? 145.42600 134.28314 137.23090 1.000 77.63809 323 VAL A O 1
ATOM 2057 N N . LEU A 1 324 ? 146.70399 133.91441 135.41575 1.000 68.30291 324 LEU A N 1
ATOM 2058 C CA . LEU A 1 324 ? 145.91439 132.75417 135.02056 1.000 68.03551 324 LEU A CA 1
ATOM 2059 C C . LEU A 1 324 ? 146.01553 131.64620 136.05868 1.000 71.60097 324 LEU A C 1
ATOM 2060 O O . LEU A 1 324 ? 145.00340 131.04191 136.43480 1.000 75.04250 324 LEU A O 1
ATOM 2065 N N . ASP A 1 325 ? 147.23023 131.37563 136.54285 1.000 71.33361 325 ASP A N 1
ATOM 2066 C CA . ASP A 1 325 ? 147.40942 130.34476 137.55872 1.000 70.46822 325 ASP A CA 1
ATOM 2067 C C . ASP A 1 325 ? 146.66362 130.69657 138.83720 1.000 73.85077 325 ASP A C 1
ATOM 2068 O O . ASP A 1 325 ? 146.01569 129.83549 139.44363 1.000 82.03969 325 ASP A O 1
ATOM 2073 N N . VAL A 1 326 ? 146.74519 131.95770 139.26378 1.000 68.07718 326 VAL A N 1
ATOM 2074 C CA . VAL A 1 326 ? 146.08967 132.36192 140.50204 1.000 62.76095 326 VAL A CA 1
ATOM 2075 C C . VAL A 1 326 ? 144.57702 132.24095 140.37361 1.000 68.03654 326 VAL A C 1
ATOM 2076 O O . VAL A 1 326 ? 143.90103 131.76203 141.29183 1.000 69.56022 326 VAL A O 1
ATOM 2080 N N . VAL A 1 327 ? 144.01914 132.66559 139.23781 1.000 67.93946 327 VAL A N 1
ATOM 2081 C CA . VAL A 1 327 ? 142.57588 132.56168 139.04717 1.000 64.00429 327 VAL A CA 1
ATOM 2082 C C . VAL A 1 327 ? 142.14182 131.10139 138.99761 1.000 70.56447 327 VAL A C 1
ATOM 2083 O O . VAL A 1 327 ? 141.11316 130.72727 139.57316 1.000 76.87186 327 VAL A O 1
ATOM 2087 N N . TYR A 1 328 ? 142.91661 130.25034 138.32168 1.000 73.36794 328 TYR A N 1
ATOM 2088 C CA . TYR A 1 328 ? 142.50868 128.86176 138.14270 1.000 72.79407 328 TYR A CA 1
ATOM 2089 C C . TYR A 1 328 ? 142.68080 128.02483 139.40460 1.000 75.79242 328 TYR A C 1
ATOM 2090 O O . TYR A 1 328 ? 141.93043 127.06413 139.60594 1.000 82.11651 328 TYR A O 1
ATOM 2099 N N . ASN A 1 329 ? 143.65043 128.35838 140.25980 1.000 71.57247 329 ASN A N 1
ATOM 2100 C CA . ASN A 1 329 ? 143.94958 127.49152 141.39522 1.000 71.60673 329 ASN A CA 1
ATOM 2101 C C . ASN A 1 329 ? 142.88958 127.57419 142.48599 1.000 79.60347 329 ASN A C 1
ATOM 2102 O O . ASN A 1 329 ? 142.71466 126.61387 143.24408 1.000 88.61485 329 ASN A O 1
ATOM 2107 N N . ARG A 1 330 ? 142.18546 128.70057 142.59074 1.000 79.70052 330 ARG A N 1
ATOM 2108 C CA . ARG A 1 330 ? 141.27361 128.89925 143.71668 1.000 75.43151 330 ARG A CA 1
ATOM 2109 C C . ARG A 1 330 ? 140.15237 127.86793 143.77992 1.000 79.54545 330 ARG A C 1
ATOM 2110 O O . ARG A 1 330 ? 139.97022 127.25902 144.84903 1.000 90.35564 330 ARG A O 1
ATOM 2118 N N . PRO A 1 331 ? 139.37058 127.61967 142.71964 1.000 76.54668 331 PRO A N 1
ATOM 2119 C CA . PRO A 1 331 ? 138.31982 126.59419 142.84097 1.000 78.08827 331 PRO A CA 1
ATOM 2120 C C . PRO A 1 331 ? 138.86668 125.20232 143.09694 1.000 82.81346 331 PRO A C 1
ATOM 2121 O O . PRO A 1 331 ? 138.25654 124.42499 143.84312 1.000 91.12006 331 PRO A O 1
ATOM 2125 N N . VAL A 1 332 ? 140.01259 124.86708 142.50245 1.000 77.30656 332 VAL A N 1
ATOM 2126 C CA . VAL A 1 332 ? 140.59295 123.54417 142.70833 1.000 78.82481 332 VAL A CA 1
ATOM 2127 C C . VAL A 1 332 ? 141.01033 123.37412 144.16156 1.000 84.05410 332 VAL A C 1
ATOM 2128 O O . VAL A 1 332 ? 140.68265 122.37280 144.80772 1.000 96.56245 332 VAL A O 1
ATOM 2132 N N . GLU A 1 333 ? 141.72558 124.36117 144.70363 1.000 81.74465 333 GLU A N 1
ATOM 2133 C CA . GLU A 1 333 ? 142.12405 124.30257 146.10331 1.000 83.99721 333 GLU A CA 1
ATOM 2134 C C . GLU A 1 333 ? 140.93487 124.40304 147.04561 1.000 87.04221 333 GLU A C 1
ATOM 2135 O O . GLU A 1 333 ? 141.05312 124.02003 148.21298 1.000 95.77353 333 GLU A O 1
ATOM 2141 N N . GLU A 1 334 ? 139.80110 124.91584 146.57569 1.000 83.61196 334 GLU A N 1
ATOM 2142 C CA . GLU A 1 334 ? 138.60255 124.97526 147.39746 1.000 86.13081 334 GLU A CA 1
ATOM 2143 C C . GLU A 1 334 ? 137.69241 123.76939 147.21804 1.000 88.09059 334 GLU A C 1
ATOM 2144 O O . GLU A 1 334 ? 136.68507 123.66757 147.92536 1.000 99.05528 334 GLU A O 1
ATOM 2150 N N . ILE A 1 335 ? 138.00798 122.86288 146.29811 1.000 84.44337 335 ILE A N 1
ATOM 2151 C CA . ILE A 1 335 ? 137.17948 121.69457 146.02935 1.000 80.88754 335 ILE A CA 1
ATOM 2152 C C . ILE A 1 335 ? 137.84133 120.41010 146.51843 1.000 83.36853 335 ILE A C 1
ATOM 2153 O O . ILE A 1 335 ? 137.24064 119.64496 147.27308 1.000 93.57861 335 ILE A O 1
ATOM 2158 N N . ASN A 1 336 ? 139.08145 120.15740 146.10504 1.000 80.95262 336 ASN A N 1
ATOM 2159 C CA . ASN A 1 336 ? 139.73168 118.90988 146.48476 1.000 84.72888 336 ASN A CA 1
ATOM 2160 C C . ASN A 1 336 ? 140.32207 118.94863 147.88839 1.000 91.40048 336 ASN A C 1
ATOM 2161 O O . ASN A 1 336 ? 140.78097 117.91165 148.37777 1.000 97.68877 336 ASN A O 1
ATOM 2166 N N . ASN A 1 337 ? 140.32496 120.10951 148.54362 1.000 88.49582 337 ASN A N 1
ATOM 2167 C CA . ASN A 1 337 ? 140.81409 120.18914 149.91421 1.000 90.71132 337 ASN A CA 1
ATOM 2168 C C . ASN A 1 337 ? 139.80704 119.63431 150.91248 1.000 90.34642 337 ASN A C 1
ATOM 2169 O O . ASN A 1 337 ? 140.20265 119.01828 151.90777 1.000 94.83258 337 ASN A O 1
ATOM 2174 N N . ARG A 1 338 ? 138.51384 119.83505 150.66693 1.000 86.06504 338 ARG A N 1
ATOM 2175 C CA . ARG A 1 338 ? 137.46522 119.40184 151.57998 1.000 94.68513 338 ARG A CA 1
ATOM 2176 C C . ARG A 1 338 ? 136.69658 118.19076 151.06672 1.000 100.03941 338 ARG A C 1
ATOM 2177 O O . ARG A 1 338 ? 135.61713 117.88960 151.58687 1.000 106.53515 338 ARG A O 1
ATOM 2185 N N . PHE A 1 339 ? 137.22348 117.48887 150.06143 1.000 95.38950 339 PHE A N 1
ATOM 2186 C CA . PHE A 1 339 ? 136.49119 116.36891 149.47860 1.000 88.91307 339 PHE A CA 1
ATOM 2187 C C . PHE A 1 339 ? 136.30758 115.23381 150.47857 1.000 88.91858 339 PHE A C 1
ATOM 2188 O O . PHE A 1 339 ? 135.22407 114.64454 150.56541 1.000 95.50592 339 PHE A O 1
ATOM 2196 N N . ILE A 1 340 ? 137.35545 114.90522 151.23511 1.000 79.26882 340 ILE A N 1
ATOM 2197 C CA . ILE A 1 340 ? 137.28333 113.76900 152.14913 1.000 74.33828 340 ILE A CA 1
ATOM 2198 C C . ILE A 1 340 ? 136.30248 114.05122 153.28053 1.000 83.89847 340 ILE A C 1
ATOM 2199 O O . ILE A 1 340 ? 135.46676 113.20777 153.62497 1.000 93.90965 340 ILE A O 1
ATOM 2204 N N . GLU A 1 341 ? 136.38580 115.24276 153.87244 1.000 82.80447 341 GLU A N 1
ATOM 2205 C CA . GLU A 1 341 ? 135.52947 115.56446 155.00921 1.000 85.41535 341 GLU A CA 1
ATOM 2206 C C . GLU A 1 341 ? 134.06602 115.67304 154.59860 1.000 84.41766 341 GLU A C 1
ATOM 2207 O O . GLU A 1 341 ? 133.17538 115.24744 155.34263 1.000 94.23525 341 GLU A O 1
ATOM 2213 N N . ASN A 1 342 ? 133.79721 116.24450 153.42335 1.000 80.19875 342 ASN A N 1
ATOM 2214 C CA . ASN A 1 342 ? 132.41825 116.51847 153.03010 1.000 85.13608 342 ASN A CA 1
ATOM 2215 C C . ASN A 1 342 ? 131.62959 115.23371 152.79956 1.000 86.49526 342 ASN A C 1
ATOM 2216 O O . ASN A 1 342 ? 130.46699 115.13332 153.20727 1.000 94.72728 342 ASN A O 1
ATOM 2221 N N . ASN A 1 343 ? 132.23997 114.23960 152.15654 1.000 77.79239 343 ASN A N 1
ATOM 2222 C CA . ASN A 1 343 ? 131.54152 113.02729 151.75129 1.000 81.94187 343 ASN A CA 1
ATOM 2223 C C . ASN A 1 343 ? 131.84431 111.84097 152.65774 1.000 81.81749 343 ASN A C 1
ATOM 2224 O O . ASN A 1 343 ? 131.62625 110.69447 152.25455 1.000 87.29702 343 ASN A O 1
ATOM 2229 N N . LYS A 1 344 ? 132.30467 112.10216 153.88286 1.000 78.74670 344 LYS A N 1
ATOM 2230 C CA . LYS A 1 344 ? 132.80714 111.05251 154.76664 1.000 80.42366 344 LYS A CA 1
ATOM 2231 C C . LYS A 1 344 ? 131.81366 109.90620 154.92814 1.000 84.11232 344 LYS A C 1
ATOM 2232 O O . LYS A 1 344 ? 132.17193 108.72884 154.78621 1.000 89.78259 344 LYS A O 1
ATOM 2238 N N . VAL A 1 345 ? 130.55522 110.23482 155.22478 1.000 77.87691 345 VAL A N 1
ATOM 2239 C CA . VAL A 1 345 ? 129.56119 109.19924 155.48870 1.000 74.44844 345 VAL A CA 1
ATOM 2240 C C . VAL A 1 345 ? 129.32880 108.34896 154.24619 1.000 76.26262 345 VAL A C 1
ATOM 2241 O O . VAL A 1 345 ? 129.08019 107.14124 154.34261 1.000 83.86513 345 VAL A O 1
ATOM 2245 N N . ASN A 1 346 ? 129.41823 108.95608 153.06123 1.000 72.52929 346 ASN A N 1
ATOM 2246 C CA . ASN A 1 346 ? 129.20939 108.19988 151.83184 1.000 79.38112 346 ASN A CA 1
ATOM 2247 C C . ASN A 1 346 ? 130.29563 107.14842 151.64088 1.000 83.19816 346 ASN A C 1
ATOM 2248 O O . ASN A 1 346 ? 130.00098 105.98774 151.32906 1.000 90.59382 346 ASN A O 1
ATOM 2253 N N . ILE A 1 347 ? 131.56228 107.53221 151.82850 1.000 77.39824 347 ILE A N 1
ATOM 2254 C CA . ILE A 1 347 ? 132.64009 106.55605 151.69516 1.000 74.38204 347 ILE A CA 1
ATOM 2255 C C . ILE A 1 347 ? 132.52784 105.49190 152.77531 1.000 80.67504 347 ILE A C 1
ATOM 2256 O O . ILE A 1 347 ? 132.80079 104.31242 152.52985 1.000 88.69128 347 ILE A O 1
ATOM 2261 N N . GLN A 1 348 ? 132.12378 105.88348 153.98555 1.000 79.16117 348 GLN A N 1
ATOM 2262 C CA . GLN A 1 348 ? 131.96768 104.89766 155.05158 1.000 81.24478 348 GLN A CA 1
ATOM 2263 C C . GLN A 1 348 ? 130.91001 103.85904 154.68948 1.000 85.24801 348 GLN A C 1
ATOM 2264 O O . GLN A 1 348 ? 131.13536 102.64856 154.82184 1.000 83.76583 348 GLN A O 1
ATOM 2270 N N . ILE A 1 349 ? 129.75167 104.31595 154.20783 1.000 86.37774 349 ILE A N 1
ATOM 2271 C CA . ILE A 1 349 ? 128.68059 103.39082 153.84689 1.000 80.66116 349 ILE A CA 1
ATOM 2272 C C . ILE A 1 349 ? 129.11076 102.50336 152.68709 1.000 79.28385 349 ILE A C 1
ATOM 2273 O O . ILE A 1 349 ? 128.87952 101.28672 152.69623 1.000 83.19829 349 ILE A O 1
ATOM 2278 N N . LEU A 1 350 ? 129.75110 103.09142 151.67453 1.000 77.35415 350 LEU A N 1
ATOM 2279 C CA . LEU A 1 350 ? 130.18657 102.30133 150.52925 1.000 81.21946 350 LEU A CA 1
ATOM 2280 C C . LEU A 1 350 ? 131.20676 101.24942 150.94240 1.000 85.99591 350 LEU A C 1
ATOM 2281 O O . LEU A 1 350 ? 131.17027 100.11498 150.45323 1.000 95.55444 350 LEU A O 1
ATOM 2286 N N . GLY A 1 351 ? 132.12286 101.60349 151.84484 1.000 84.31476 351 GLY A N 1
ATOM 2287 C CA . GLY A 1 351 ? 133.05065 100.61492 152.36484 1.000 93.90101 351 GLY A CA 1
ATOM 2288 C C . GLY A 1 351 ? 132.34798 99.51825 153.13693 1.000 97.55421 351 GLY A C 1
ATOM 2289 O O . GLY A 1 351 ? 132.75937 98.35612 153.09849 1.000 102.61685 351 GLY A O 1
ATOM 2290 N N . SER A 1 352 ? 131.28028 99.87325 153.85427 1.000 90.03359 352 SER A N 1
ATOM 2291 C CA . SER A 1 352 ? 130.50051 98.85341 154.54654 1.000 91.74910 352 SER A CA 1
ATOM 2292 C C . SER A 1 352 ? 129.86165 97.88554 153.55751 1.000 91.08661 352 SER A C 1
ATOM 2293 O O . SER A 1 352 ? 129.83089 96.67296 153.79722 1.000 87.46021 352 SER A O 1
ATOM 2296 N N . VAL A 1 353 ? 129.35244 98.39764 152.43836 1.000 92.33164 353 VAL A N 1
ATOM 2297 C CA . VAL A 1 353 ? 128.66768 97.53050 151.48325 1.000 94.18549 353 VAL A CA 1
ATOM 2298 C C . VAL A 1 353 ? 129.61906 96.91797 150.45307 1.000 90.70969 353 VAL A C 1
ATOM 2299 O O . VAL A 1 353 ? 129.32546 95.85061 149.90625 1.000 93.25639 353 VAL A O 1
ATOM 2303 N N . TYR A 1 354 ? 130.75145 97.56225 150.16740 1.000 90.42152 354 TYR A N 1
ATOM 2304 C CA . TYR A 1 354 ? 131.77128 96.98931 149.28755 1.000 89.92905 354 TYR A CA 1
ATOM 2305 C C . TYR A 1 354 ? 132.86746 96.40057 150.17036 1.000 97.66774 354 TYR A C 1
ATOM 2306 O O . TYR A 1 354 ? 133.94584 96.96943 150.33801 1.000 106.01280 354 TYR A O 1
ATOM 2315 N N . LYS A 1 355 ? 132.57430 95.23450 150.74795 1.000 95.04984 355 LYS A N 1
ATOM 2316 C CA . LYS A 1 355 ? 133.49360 94.64557 151.71638 1.000 94.48790 355 LYS A CA 1
ATOM 2317 C C . LYS A 1 355 ? 134.78990 94.18720 151.05751 1.000 94.98825 355 LYS A C 1
ATOM 2318 O O . LYS A 1 355 ? 135.87320 94.35314 151.62951 1.000 101.12348 355 LYS A O 1
ATOM 2324 N N . ASN A 1 356 ? 134.70472 93.60991 149.85840 1.000 90.75768 356 ASN A N 1
ATOM 2325 C CA . ASN A 1 356 ? 135.89618 93.05638 149.22334 1.000 94.86577 356 ASN A CA 1
ATOM 2326 C C . ASN A 1 356 ? 136.79977 94.14371 148.65450 1.000 94.67599 356 ASN A C 1
ATOM 2327 O O . ASN A 1 356 ? 138.02832 94.02354 148.71260 1.000 94.83762 356 ASN A O 1
ATOM 2332 N N . THR A 1 357 ? 136.21603 95.20097 148.09879 1.000 97.98035 357 THR A N 1
ATOM 2333 C CA . THR A 1 357 ? 137.00602 96.24524 147.46180 1.000 107.15030 357 THR A CA 1
ATOM 2334 C C . THR A 1 357 ? 137.83027 97.00592 148.49354 1.000 106.92542 357 THR A C 1
ATOM 2335 O O . THR A 1 357 ? 137.35924 97.30080 149.59506 1.000 106.97051 357 THR A O 1
ATOM 2339 N N . ASP A 1 358 ? 139.07181 97.31717 148.13021 1.000 105.15194 358 ASP A N 1
ATOM 2340 C CA . ASP A 1 358 ? 139.94589 98.08047 149.00786 1.000 104.00726 358 ASP A CA 1
ATOM 2341 C C . ASP A 1 358 ? 139.40321 99.49270 149.19985 1.000 106.47205 358 ASP A C 1
ATOM 2342 O O . ASP A 1 358 ? 138.72307 100.04613 148.33210 1.000 108.38034 358 ASP A O 1
ATOM 2347 N N . ILE A 1 359 ? 139.70992 100.07330 150.36159 1.000 101.54667 359 ILE A N 1
ATOM 2348 C CA . ILE A 1 359 ? 139.19350 101.39858 150.69326 1.000 97.97411 359 ILE A CA 1
ATOM 2349 C C . ILE A 1 359 ? 139.78866 102.45649 149.77266 1.000 96.29473 359 ILE A C 1
ATOM 2350 O O . ILE A 1 359 ? 139.08803 103.37215 149.32449 1.000 101.59007 359 ILE A O 1
ATOM 2355 N N . ALA A 1 360 ? 141.08803 102.35876 149.48545 1.000 91.86170 360 ALA A N 1
ATOM 2356 C CA . ALA A 1 360 ? 141.73568 103.35485 148.63756 1.000 97.88093 360 ALA A CA 1
ATOM 2357 C C . ALA A 1 360 ? 141.14406 103.35176 147.23387 1.000 98.43334 360 ALA A C 1
ATOM 2358 O O . ALA A 1 360 ? 140.83008 104.40992 146.67579 1.000 101.34718 360 ALA A O 1
ATOM 2360 N N . GLU A 1 361 ? 140.97660 102.16490 146.64824 1.000 99.61348 361 GLU A N 1
ATOM 2361 C CA . GLU A 1 361 ? 140.39291 102.08159 145.31445 1.000 104.61795 361 GLU A CA 1
ATOM 2362 C C . GLU A 1 361 ? 138.95751 102.58761 145.31217 1.000 102.18801 361 GLU A C 1
ATOM 2363 O O . GLU A 1 361 ? 138.52826 103.25909 144.36644 1.000 110.37886 361 GLU A O 1
ATOM 2369 N N . LEU A 1 362 ? 138.19830 102.27311 146.36294 1.000 93.60286 362 LEU A N 1
ATOM 2370 C CA . LEU A 1 362 ? 136.81000 102.71399 146.42332 1.000 93.86314 362 LEU A CA 1
ATOM 2371 C C . LEU A 1 362 ? 136.72069 104.23224 146.51625 1.000 95.90768 362 LEU A C 1
ATOM 2372 O O . LEU A 1 362 ? 135.89410 104.85065 145.83711 1.000 105.18997 362 LEU A O 1
ATOM 2377 N N . VAL A 1 363 ? 137.55953 104.85436 147.34802 1.000 89.93141 363 VAL A N 1
ATOM 2378 C CA . VAL A 1 363 ? 137.50924 106.30917 147.45387 1.000 89.89713 363 VAL A CA 1
ATOM 2379 C C . VAL A 1 363 ? 138.01170 106.95591 146.16870 1.000 86.02853 363 VAL A C 1
ATOM 2380 O O . VAL A 1 363 ? 137.52351 108.02063 145.77219 1.000 86.25406 363 VAL A O 1
ATOM 2384 N N . ARG A 1 364 ? 138.96875 106.32369 145.48470 1.000 87.07456 364 ARG A N 1
ATOM 2385 C CA . ARG A 1 364 ? 139.39800 106.81529 144.17967 1.000 93.40030 364 ARG A CA 1
ATOM 2386 C C . ARG A 1 364 ? 138.24089 106.79668 143.18775 1.000 94.93917 364 ARG A C 1
ATOM 2387 O O . ARG A 1 364 ? 138.01015 107.77015 142.45678 1.000 101.57377 364 ARG A O 1
ATOM 2395 N N . SER A 1 365 ? 137.49994 105.68765 143.15260 1.000 94.41322 365 SER A N 1
ATOM 2396 C CA . SER A 1 365 ? 136.35668 105.58608 142.25355 1.000 94.51071 365 SER A CA 1
ATOM 2397 C C . SER A 1 365 ? 135.28758 106.60861 142.60963 1.000 94.76617 365 SER A C 1
ATOM 2398 O O . SER A 1 365 ? 134.67334 107.20901 141.72222 1.000 102.26404 365 SER A O 1
ATOM 2401 N N . TYR A 1 366 ? 135.04875 106.81832 143.90497 1.000 90.35137 366 TYR A N 1
ATOM 2402 C CA . TYR A 1 366 ? 134.06334 107.81085 144.31936 1.000 90.30924 366 TYR A CA 1
ATOM 2403 C C . TYR A 1 366 ? 134.47964 109.21196 143.89555 1.000 92.20311 366 TYR A C 1
ATOM 2404 O O . TYR A 1 366 ? 133.64257 110.01010 143.45765 1.000 98.21533 366 TYR A O 1
ATOM 2413 N N . TYR A 1 367 ? 135.76758 109.53547 144.02922 1.000 92.07282 367 TYR A N 1
ATOM 2414 C CA . TYR A 1 367 ? 136.23799 110.84638 143.59746 1.000 97.31071 367 TYR A CA 1
ATOM 2415 C C . TYR A 1 367 ? 136.08199 111.01786 142.09375 1.000 98.40289 367 TYR A C 1
ATOM 2416 O O . TYR A 1 367 ? 135.64911 112.07696 141.62501 1.000 102.09845 367 TYR A O 1
ATOM 2425 N N . GLU A 1 368 ? 136.42791 109.98942 141.31896 1.000 96.92125 368 GLU A N 1
ATOM 2426 C CA . GLU A 1 368 ? 136.24314 110.07475 139.87592 1.000 100.14681 368 GLU A CA 1
ATOM 2427 C C . GLU A 1 368 ? 134.77775 110.09650 139.46335 1.000 98.78771 368 GLU A C 1
ATOM 2428 O O . GLU A 1 368 ? 134.46602 110.59687 138.37791 1.000 103.53605 368 GLU A O 1
ATOM 2434 N N . PHE A 1 369 ? 133.87800 109.57542 140.29434 1.000 98.13274 369 PHE A N 1
ATOM 2435 C CA . PHE A 1 369 ? 132.46164 109.53429 139.95612 1.000 99.93968 369 PHE A CA 1
ATOM 2436 C C . PHE A 1 369 ? 131.73265 110.81992 140.32207 1.000 99.90240 369 PHE A C 1
ATOM 2437 O O . PHE A 1 369 ? 130.87285 111.27791 139.56287 1.000 106.26047 369 PHE A O 1
ATOM 2445 N N . LEU A 1 370 ? 132.05454 111.41549 141.46818 1.000 95.64112 370 LEU A N 1
ATOM 2446 C CA . LEU A 1 370 ? 131.32349 112.57915 141.95390 1.000 96.21509 370 LEU A CA 1
ATOM 2447 C C . LEU A 1 370 ? 131.99042 113.90067 141.60276 1.000 100.32918 370 LEU A C 1
ATOM 2448 O O . LEU A 1 370 ? 131.31752 114.81640 141.12108 1.000 105.50385 370 LEU A O 1
ATOM 2453 N N . ILE A 1 371 ? 133.29625 114.02665 141.83011 1.000 99.14304 371 ILE A N 1
ATOM 2454 C CA . ILE A 1 371 ? 133.96928 115.29761 141.58704 1.000 97.89449 371 ILE A CA 1
ATOM 2455 C C . ILE A 1 371 ? 134.22667 115.49795 140.09952 1.000 102.03595 371 ILE A C 1
ATOM 2456 O O . ILE A 1 371 ? 133.88920 116.54300 139.53240 1.000 103.54516 371 ILE A O 1
ATOM 2461 N N . THR A 1 372 ? 134.82149 114.50279 139.44223 1.000 99.15969 372 THR A N 1
ATOM 2462 C CA . THR A 1 372 ? 135.09556 114.60459 138.01537 1.000 93.57168 372 THR A CA 1
ATOM 2463 C C . THR A 1 372 ? 133.86676 114.34496 137.15560 1.000 95.41804 372 THR A C 1
ATOM 2464 O O . THR A 1 372 ? 133.89183 114.66727 135.96299 1.000 98.41572 372 THR A O 1
ATOM 2468 N N . LYS A 1 373 ? 132.80578 113.78010 137.72873 1.000 94.11482 373 LYS A N 1
ATOM 2469 C CA . LYS A 1 373 ? 131.55512 113.50695 137.02269 1.000 96.55923 373 LYS A CA 1
ATOM 2470 C C . LYS A 1 373 ? 131.80214 112.66358 135.77230 1.000 95.22598 373 LYS A C 1
ATOM 2471 O O . LYS A 1 373 ? 131.54227 113.07667 134.64163 1.000 102.61172 373 LYS A O 1
ATOM 2477 N N . LYS A 1 374 ? 132.31373 111.45827 135.99984 1.000 93.22879 374 LYS A N 1
ATOM 2478 C CA . LYS A 1 374 ? 132.59536 110.51926 134.92421 1.000 95.21704 374 LYS A CA 1
ATOM 2479 C C . LYS A 1 374 ? 131.37506 109.70712 134.51528 1.000 100.56599 374 LYS A C 1
ATOM 2480 O O . LYS A 1 374 ? 131.47508 108.88186 133.60236 1.000 106.25782 374 LYS A O 1
ATOM 2486 N N . TYR A 1 375 ? 130.23365 109.91658 135.16364 1.000 101.16367 375 TYR A N 1
ATOM 2487 C CA . TYR A 1 375 ? 129.01364 109.18991 134.84602 1.000 101.78465 375 TYR A CA 1
ATOM 2488 C C . TYR A 1 375 ? 128.16942 109.88117 133.78533 1.000 102.98785 375 TYR A C 1
ATOM 2489 O O . TYR A 1 375 ? 127.11227 109.35804 133.41978 1.000 106.78249 375 TYR A O 1
ATOM 2498 N N . LYS A 1 376 ? 128.60324 111.03751 133.28436 1.000 105.22090 376 LYS A N 1
ATOM 2499 C CA . LYS A 1 376 ? 127.83968 111.79986 132.30572 1.000 112.72546 376 LYS A CA 1
ATOM 2500 C C . LYS A 1 376 ? 128.39886 111.66337 130.89360 1.000 111.68143 376 LYS A C 1
ATOM 2501 O O . LYS A 1 376 ? 128.01073 112.42472 130.00250 1.000 116.58604 376 LYS A O 1
ATOM 2507 N N . ASN A 1 377 ? 129.30515 110.70956 130.66757 1.000 104.52124 377 ASN A N 1
ATOM 2508 C CA . ASN A 1 377 ? 129.87883 110.52389 129.34050 1.000 103.66484 377 ASN A CA 1
ATOM 2509 C C . ASN A 1 377 ? 130.00725 109.04925 128.97321 1.000 102.86014 377 ASN A C 1
ATOM 2510 O O . ASN A 1 377 ? 130.81972 108.69045 128.11399 1.000 104.32121 377 ASN A O 1
ATOM 2515 N N . MET A 1 378 ? 129.22038 108.18203 129.60919 1.000 98.25687 378 MET A N 1
ATOM 2516 C CA . MET A 1 378 ? 129.25883 106.75891 129.30282 1.000 95.38065 378 MET A CA 1
ATOM 2517 C C . MET A 1 378 ? 128.36151 106.36736 128.13931 1.000 92.93833 378 MET A C 1
ATOM 2518 O O . MET A 1 378 ? 128.45772 105.23311 127.65945 1.000 96.64340 378 MET A O 1
ATOM 2523 N N . GLY A 1 379 ? 127.50170 107.26873 127.67776 1.000 91.31466 379 GLY A N 1
ATOM 2524 C CA . GLY A 1 379 ? 126.63051 106.98371 126.55680 1.000 95.74964 379 GLY A CA 1
ATOM 2525 C C . GLY A 1 379 ? 125.16590 106.97299 126.93677 1.000 99.54769 379 GLY A C 1
ATOM 2526 O O . GLY A 1 379 ? 124.32859 107.51494 126.21339 1.000 112.23101 379 GLY A O 1
ATOM 2527 N N . PHE A 1 380 ? 124.84031 106.37414 128.07401 1.000 94.85786 380 PHE A N 1
ATOM 2528 C CA . PHE A 1 380 ? 123.47415 106.38700 128.56808 1.000 91.06408 380 PHE A CA 1
ATOM 2529 C C . PHE A 1 380 ? 123.38202 107.35103 129.74753 1.000 95.27078 380 PHE A C 1
ATOM 2530 O O . PHE A 1 380 ? 124.35828 108.00673 130.11990 1.000 101.70505 380 PHE A O 1
ATOM 2538 N N . SER A 1 381 ? 122.20382 107.44810 130.35135 1.000 95.84527 381 SER A N 1
ATOM 2539 C CA . SER A 1 381 ? 121.98598 108.30917 131.50937 1.000 98.89967 381 SER A CA 1
ATOM 2540 C C . SER A 1 381 ? 121.77385 107.40666 132.71852 1.000 102.49703 381 SER A C 1
ATOM 2541 O O . SER A 1 381 ? 120.76813 106.69468 132.80174 1.000 110.60738 381 SER A O 1
ATOM 2544 N N . ILE A 1 382 ? 122.72633 107.43352 133.64874 1.000 94.26341 382 ILE A N 1
ATOM 2545 C CA . ILE A 1 382 ? 122.63062 106.65966 134.87986 1.000 86.78572 382 ILE A CA 1
ATOM 2546 C C . ILE A 1 382 ? 121.42803 107.15453 135.66794 1.000 93.85025 382 ILE A C 1
ATOM 2547 O O . ILE A 1 382 ? 120.70241 106.36327 136.28181 1.000 102.00370 382 ILE A O 1
ATOM 2552 N N . LYS A 1 383 ? 121.20567 108.47023 135.64396 1.000 92.36532 383 LYS A N 1
ATOM 2553 C CA . LYS A 1 383 ? 120.07500 109.04207 136.36507 1.000 98.33863 383 LYS A CA 1
ATOM 2554 C C . LYS A 1 383 ? 118.75254 108.49426 135.84472 1.000 97.69688 383 LYS A C 1
ATOM 2555 O O . LYS A 1 383 ? 117.86917 108.14584 136.63421 1.000 99.50279 383 LYS A O 1
ATOM 2561 N N . LYS A 1 384 ? 118.59954 108.40186 134.52147 1.000 97.36598 384 LYS A N 1
ATOM 2562 C CA . LYS A 1 384 ? 117.36045 107.87268 133.95916 1.000 99.81670 384 LYS A CA 1
ATOM 2563 C C . LYS A 1 384 ? 117.17196 106.40287 134.31226 1.000 95.19394 384 LYS A C 1
ATOM 2564 O O . LYS A 1 384 ? 116.05907 105.97444 134.64081 1.000 101.48053 384 LYS A O 1
ATOM 2570 N N . LEU A 1 385 ? 118.24581 105.61245 134.24269 1.000 87.14110 385 LEU A N 1
ATOM 2571 C CA . LEU A 1 385 ? 118.14230 104.19765 134.58467 1.000 89.20850 385 LEU A CA 1
ATOM 2572 C C . LEU A 1 385 ? 117.74224 104.01337 136.04151 1.000 100.24963 385 LEU A C 1
ATOM 2573 O O . LEU A 1 385 ? 116.86109 103.20501 136.35668 1.000 109.34714 385 LEU A O 1
ATOM 2578 N N . ARG A 1 386 ? 118.36950 104.76873 136.94295 1.000 100.91714 386 ARG A N 1
ATOM 2579 C CA . ARG A 1 386 ? 118.02026 104.68731 138.35659 1.000 103.85668 386 ARG A CA 1
ATOM 2580 C C . ARG A 1 386 ? 116.58917 105.15224 138.60274 1.000 108.19390 386 ARG A C 1
ATOM 2581 O O . ARG A 1 386 ? 115.86785 104.55230 139.40886 1.000 109.66922 386 ARG A O 1
ATOM 2589 N N . GLU A 1 387 ? 116.16184 106.22053 137.92410 1.000 109.07697 387 GLU A N 1
ATOM 2590 C CA . GLU A 1 387 ? 114.80034 106.71483 138.09678 1.000 106.49708 387 GLU A CA 1
ATOM 2591 C C . GLU A 1 387 ? 113.77613 105.68601 137.64058 1.000 103.12584 387 GLU A C 1
ATOM 2592 O O . GLU A 1 387 ? 112.76260 105.46670 138.31367 1.000 108.16830 387 GLU A O 1
ATOM 2598 N N . SER A 1 388 ? 114.02197 105.04259 136.50118 1.000 101.94773 388 SER A N 1
ATOM 2599 C CA . SER A 1 388 ? 113.09503 104.04201 135.99386 1.000 102.20183 388 SER A CA 1
ATOM 2600 C C . SER A 1 388 ? 113.21891 102.70334 136.70804 1.000 97.72183 388 SER A C 1
ATOM 2601 O O . SER A 1 388 ? 112.34036 101.85090 136.54305 1.000 96.74263 388 SER A O 1
ATOM 2604 N N . MET A 1 389 ? 114.27918 102.49339 137.48731 1.000 96.06229 389 MET A N 1
ATOM 2605 C CA . MET A 1 389 ? 114.38233 101.27687 138.28325 1.000 99.59701 389 MET A CA 1
ATOM 2606 C C . MET A 1 389 ? 113.72267 101.42860 139.64998 1.000 106.81603 389 MET A C 1
ATOM 2607 O O . MET A 1 389 ? 112.91736 100.58320 140.04927 1.000 111.82416 389 MET A O 1
ATOM 2612 N N . LEU A 1 390 ? 114.04223 102.50244 140.37239 1.000 112.44300 390 LEU A N 1
ATOM 2613 C CA . LEU A 1 390 ? 113.59685 102.64535 141.75270 1.000 116.79828 390 LEU A CA 1
ATOM 2614 C C . LEU A 1 390 ? 112.17216 103.16717 141.87827 1.000 121.69730 390 LEU A C 1
ATOM 2615 O O . LEU A 1 390 ? 111.66243 103.25243 143.00067 1.000 122.31104 390 LEU A O 1
ATOM 2620 N N . GLU A 1 391 ? 111.52250 103.52193 140.76777 1.000 120.08362 391 GLU A N 1
ATOM 2621 C CA . GLU A 1 391 ? 110.17079 104.06666 140.84573 1.000 117.60990 391 GLU A CA 1
ATOM 2622 C C . GLU A 1 391 ? 109.17816 103.03479 141.36702 1.000 117.03355 391 GLU A C 1
ATOM 2623 O O . GLU A 1 391 ? 108.19767 103.39747 142.02733 1.000 117.89811 391 GLU A O 1
ATOM 2629 N N . GLY A 1 392 ? 109.41253 101.75145 141.08673 1.000 112.77895 392 GLY A N 1
ATOM 2630 C CA . GLY A 1 392 ? 108.47768 100.72776 141.52811 1.000 113.05005 392 GLY A CA 1
ATOM 2631 C C . GLY A 1 392 ? 108.38966 100.62430 143.03867 1.000 113.83714 392 GLY A C 1
ATOM 2632 O O . GLY A 1 392 ? 107.29730 100.56545 143.60802 1.000 119.05063 392 GLY A O 1
ATOM 2633 N N . LYS A 1 393 ? 109.53806 100.60407 143.70791 1.000 109.54064 393 LYS A N 1
ATOM 2634 C CA . LYS A 1 393 ? 109.56655 100.50128 145.15856 1.000 111.67134 393 LYS A CA 1
ATOM 2635 C C . LYS A 1 393 ? 109.30212 101.88800 145.73316 1.000 114.23131 393 LYS A C 1
ATOM 2636 O O . LYS A 1 393 ? 109.87032 102.88238 145.27386 1.000 119.36865 393 LYS A O 1
ATOM 2642 N N . GLY A 1 394 ? 108.43479 101.95407 146.73850 1.000 109.86655 394 GLY A N 1
ATOM 2643 C CA . GLY A 1 394 ? 107.98202 103.22972 147.25524 1.000 110.64947 394 GLY A CA 1
ATOM 2644 C C . GLY A 1 394 ? 109.01203 103.99707 148.05767 1.000 110.53709 394 GLY A C 1
ATOM 2645 O O . GLY A 1 394 ? 108.73970 104.41484 149.18663 1.000 116.28854 394 GLY A O 1
ATOM 2646 N N . TYR A 1 395 ? 110.20442 104.18880 147.48911 1.000 109.71966 395 TYR A N 1
ATOM 2647 C CA . TYR A 1 395 ? 111.19433 105.04496 148.12912 1.000 109.47136 395 TYR A CA 1
ATOM 2648 C C . TYR A 1 395 ? 110.82864 106.51709 148.01855 1.000 111.55890 395 TYR A C 1
ATOM 2649 O O . TYR A 1 395 ? 111.39273 107.34018 148.74595 1.000 116.09652 395 TYR A O 1
ATOM 2658 N N . ALA A 1 396 ? 109.90018 106.86568 147.12705 1.000 109.03059 396 ALA A N 1
ATOM 2659 C CA . ALA A 1 396 ? 109.40283 108.23197 147.04860 1.000 112.69543 396 ALA A CA 1
ATOM 2660 C C . ALA A 1 396 ? 108.49328 108.58894 148.21486 1.000 120.52091 396 ALA A C 1
ATOM 2661 O O . ALA A 1 396 ? 108.13410 109.76194 148.36072 1.000 120.43335 396 ALA A O 1
ATOM 2663 N N . ASP A 1 397 ? 108.11543 107.61401 149.03827 1.000 125.28208 397 ASP A N 1
ATOM 2664 C CA . ASP A 1 397 ? 107.23991 107.85990 150.17154 1.000 128.96936 397 ASP A CA 1
ATOM 2665 C C . ASP A 1 397 ? 107.96192 108.68111 151.23972 1.000 131.53397 397 ASP A C 1
ATOM 2666 O O . ASP A 1 397 ? 109.17777 108.88938 151.19492 1.000 132.17929 397 ASP A O 1
ATOM 2671 N N . LYS A 1 398 ? 107.18431 109.15160 152.21767 1.000 132.54350 398 LYS A N 1
ATOM 2672 C CA . LYS A 1 398 ? 107.72910 109.99092 153.27839 1.000 131.12697 398 LYS A CA 1
ATOM 2673 C C . LYS A 1 398 ? 108.69473 109.23848 154.18363 1.000 126.90610 398 LYS A C 1
ATOM 2674 O O . LYS A 1 398 ? 109.42336 109.87378 154.95364 1.000 121.28431 398 LYS A O 1
ATOM 2680 N N . GLU A 1 399 ? 108.71278 107.90493 154.11461 1.000 126.64929 399 GLU A N 1
ATOM 2681 C CA . GLU A 1 399 ? 109.53983 107.12445 155.02977 1.000 125.28123 399 GLU A CA 1
ATOM 2682 C C . GLU A 1 399 ? 111.02044 107.43201 154.84808 1.000 121.62286 399 GLU A C 1
ATOM 2683 O O . GLU A 1 399 ? 111.75709 107.57422 155.83087 1.000 124.79653 399 GLU A O 1
ATOM 2689 N N . TYR A 1 400 ? 111.47513 107.54066 153.60357 1.000 114.41229 400 TYR A N 1
ATOM 2690 C CA . TYR A 1 400 ? 112.87828 107.78829 153.29356 1.000 113.55652 400 TYR A CA 1
ATOM 2691 C C . TYR A 1 400 ? 113.09969 109.21602 152.80333 1.000 120.35859 400 TYR A C 1
ATOM 2692 O O . TYR A 1 400 ? 113.96697 109.47370 151.96736 1.000 127.11833 400 TYR A O 1
ATOM 2701 N N . ASP A 1 401 ? 112.31228 110.16204 153.32015 1.000 121.55126 401 ASP A N 1
ATOM 2702 C CA . ASP A 1 401 ? 112.44303 111.54853 152.88267 1.000 126.27930 401 ASP A CA 1
ATOM 2703 C C . ASP A 1 401 ? 113.76861 112.15443 153.32729 1.000 123.76445 401 ASP A C 1
ATOM 2704 O O . ASP A 1 401 ? 114.38646 112.92260 152.58136 1.000 123.92605 401 ASP A O 1
ATOM 2709 N N . SER A 1 402 ? 114.21888 111.82832 154.53884 1.000 121.17527 402 SER A N 1
ATOM 2710 C CA . SER A 1 402 ? 115.45551 112.40611 155.05147 1.000 122.63754 402 SER A CA 1
ATOM 2711 C C . SER A 1 402 ? 116.69406 111.77115 154.43272 1.000 115.67941 402 SER A C 1
ATOM 2712 O O . SER A 1 402 ? 117.72118 112.44268 154.28837 1.000 112.38567 402 SER A O 1
ATOM 2715 N N . VAL A 1 403 ? 116.62392 110.48717 154.06575 1.000 111.25217 403 VAL A N 1
ATOM 2716 C CA . VAL A 1 403 ? 117.79511 109.77642 153.56481 1.000 110.52740 403 VAL A CA 1
ATOM 2717 C C . VAL A 1 403 ? 117.81841 109.66500 152.04814 1.000 115.38463 403 VAL A C 1
ATOM 2718 O O . VAL A 1 403 ? 118.72930 109.03001 151.50045 1.000 114.41770 403 VAL A O 1
ATOM 2722 N N . ARG A 1 404 ? 116.85002 110.26211 151.35062 1.000 118.82558 404 ARG A N 1
ATOM 2723 C CA . ARG A 1 404 ? 116.76950 110.09944 149.90172 1.000 118.37576 404 ARG A CA 1
ATOM 2724 C C . ARG A 1 404 ? 117.98756 110.68839 149.20135 1.000 106.31376 404 ARG A C 1
ATOM 2725 O O . ARG A 1 404 ? 118.50535 110.10138 148.24242 1.000 106.78537 404 ARG A O 1
ATOM 2733 N N . ASN A 1 405 ? 118.46282 111.84316 149.67439 1.000 101.95474 405 ASN A N 1
ATOM 2734 C CA . ASN A 1 405 ? 119.52499 112.56150 148.97718 1.000 104.79808 405 ASN A CA 1
ATOM 2735 C C . ASN A 1 405 ? 120.77707 111.70569 148.82596 1.000 105.00619 405 ASN A C 1
ATOM 2736 O O . ASN A 1 405 ? 121.31201 111.56989 147.71983 1.000 111.17165 405 ASN A O 1
ATOM 2741 N N . LYS A 1 406 ? 121.25996 111.11962 149.91895 1.000 103.73383 406 LYS A N 1
ATOM 2742 C CA . LYS A 1 406 ? 122.45477 110.28873 149.84628 1.000 103.94274 406 LYS A CA 1
ATOM 2743 C C . LYS A 1 406 ? 122.17591 108.89534 149.30244 1.000 104.22709 406 LYS A C 1
ATOM 2744 O O . LYS A 1 406 ? 123.03724 108.32193 148.62343 1.000 107.81307 406 LYS A O 1
ATOM 2750 N N . LEU A 1 407 ? 120.99770 108.33503 149.58803 1.000 101.23347 407 LEU A N 1
ATOM 2751 C CA . LEU A 1 407 ? 120.68430 106.99466 149.10387 1.000 98.85563 407 LEU A CA 1
ATOM 2752 C C . LEU A 1 407 ? 120.66100 106.96178 147.58209 1.000 98.07473 407 LEU A C 1
ATOM 2753 O O . LEU A 1 407 ? 121.21398 106.04499 146.96440 1.000 100.01029 407 LEU A O 1
ATOM 2758 N N . TYR A 1 408 ? 120.04156 107.96456 146.95787 1.000 99.65401 408 TYR A N 1
ATOM 2759 C CA . TYR A 1 408 ? 120.00720 108.00552 145.50059 1.000 98.87401 408 TYR A CA 1
ATOM 2760 C C . TYR A 1 408 ? 121.40501 108.17890 144.91849 1.000 95.19329 408 TYR A C 1
ATOM 2761 O O . TYR A 1 408 ? 121.75468 107.53086 143.92573 1.000 100.83698 408 TYR A O 1
ATOM 2770 N N . GLN A 1 409 ? 122.21850 109.04738 145.52038 1.000 91.95934 409 GLN A N 1
ATOM 2771 C CA . GLN A 1 409 ? 123.57358 109.24795 145.02029 1.000 82.59773 409 GLN A CA 1
ATOM 2772 C C . GLN A 1 409 ? 124.37991 107.95899 145.09489 1.000 85.36405 409 GLN A C 1
ATOM 2773 O O . GLN A 1 409 ? 125.09107 107.60402 144.14617 1.000 95.77876 409 GLN A O 1
ATOM 2779 N N . MET A 1 410 ? 124.26518 107.23012 146.20608 1.000 84.91782 410 MET A N 1
ATOM 2780 C CA . MET A 1 410 ? 124.95810 105.95148 146.30461 1.000 89.93384 410 MET A CA 1
ATOM 2781 C C . MET A 1 410 ? 124.39326 104.92850 145.32704 1.000 93.68404 410 MET A C 1
ATOM 2782 O O . MET A 1 410 ? 125.13470 104.07124 144.83717 1.000 95.76490 410 MET A O 1
ATOM 2787 N N . THR A 1 411 ? 123.09399 104.99748 145.02917 1.000 91.47043 411 THR A N 1
ATOM 2788 C CA . THR A 1 411 ? 122.52128 104.08915 144.04051 1.000 90.22354 411 THR A CA 1
ATOM 2789 C C . THR A 1 411 ? 123.12494 104.32344 142.66115 1.000 93.95235 411 THR A C 1
ATOM 2790 O O . THR A 1 411 ? 123.52485 103.37133 141.97871 1.000 96.20547 411 THR A O 1
ATOM 2794 N N . ASP A 1 412 ? 123.19750 105.58589 142.23253 1.000 97.98304 412 ASP A N 1
ATOM 2795 C CA . ASP A 1 412 ? 123.86322 105.88617 140.96515 1.000 94.74325 412 ASP A CA 1
ATOM 2796 C C . ASP A 1 412 ? 125.34057 105.51424 140.99652 1.000 93.08684 412 ASP A C 1
ATOM 2797 O O . ASP A 1 412 ? 125.89141 105.07936 139.98004 1.000 105.08578 412 ASP A O 1
ATOM 2802 N N . PHE A 1 413 ? 126.00600 105.67340 142.14257 1.000 89.57731 413 PHE A N 1
ATOM 2803 C CA . PHE A 1 413 ? 127.39875 105.23834 142.21648 1.000 91.13953 413 PHE A CA 1
ATOM 2804 C C . PHE A 1 413 ? 127.51929 103.73403 142.00570 1.000 91.55323 413 PHE A C 1
ATOM 2805 O O . PHE A 1 413 ? 128.39916 103.27028 141.26931 1.000 98.57364 413 PHE A O 1
ATOM 2813 N N . ILE A 1 414 ? 126.65100 102.95673 142.65517 1.000 85.92524 414 ILE A N 1
ATOM 2814 C CA . ILE A 1 414 ? 126.68885 101.50522 142.50401 1.000 89.08362 414 ILE A CA 1
ATOM 2815 C C . ILE A 1 414 ? 126.40689 101.12232 141.05949 1.000 95.14310 414 ILE A C 1
ATOM 2816 O O . ILE A 1 414 ? 127.05237 100.22890 140.49793 1.000 95.01198 414 ILE A O 1
ATOM 2821 N N . LEU A 1 415 ? 125.44532 101.80230 140.43253 1.000 98.31003 415 LEU A N 1
ATOM 2822 C CA . LEU A 1 415 ? 125.15010 101.54663 139.02710 1.000 92.50773 415 LEU A CA 1
ATOM 2823 C C . LEU A 1 415 ? 126.35488 101.85163 138.14600 1.000 92.19267 415 LEU A C 1
ATOM 2824 O O . LEU A 1 415 ? 126.65718 101.09934 137.21265 1.000 94.86815 415 LEU A O 1
ATOM 2829 N N . TYR A 1 416 ? 127.05418 102.95353 138.42638 1.000 94.69621 416 TYR A N 1
ATOM 2830 C CA . TYR A 1 416 ? 128.21014 103.32678 137.61862 1.000 90.48481 416 TYR A CA 1
ATOM 2831 C C . TYR A 1 416 ? 129.32324 102.29600 137.74269 1.000 92.58877 416 TYR A C 1
ATOM 2832 O O . TYR A 1 416 ? 129.87657 101.84126 136.73544 1.000 99.73332 416 TYR A O 1
ATOM 2841 N N . THR A 1 417 ? 129.66763 101.91029 138.97418 1.000 90.99205 417 THR A N 1
ATOM 2842 C CA . THR A 1 417 ? 130.70037 100.89018 139.13776 1.000 92.68562 417 THR A CA 1
ATOM 2843 C C . THR A 1 417 ? 130.24059 99.51825 138.66791 1.000 91.07324 417 THR A C 1
ATOM 2844 O O . THR A 1 417 ? 131.08001 98.63485 138.46783 1.000 95.04378 417 THR A O 1
ATOM 2848 N N . GLY A 1 418 ? 128.93405 99.31483 138.49298 1.000 88.68634 418 GLY A N 1
ATOM 2849 C CA . GLY A 1 418 ? 128.46375 98.06857 137.91923 1.000 95.07195 418 GLY A CA 1
ATOM 2850 C C . GLY A 1 418 ? 128.59983 98.00336 136.41456 1.000 97.15162 418 GLY A C 1
ATOM 2851 O O . GLY A 1 418 ? 128.69609 96.91037 135.84845 1.000 103.76800 418 GLY A O 1
ATOM 2852 N N . TYR A 1 419 ? 128.61255 99.15420 135.74681 1.000 93.50745 419 TYR A N 1
ATOM 2853 C CA . TYR A 1 419 ? 128.69097 99.20977 134.29368 1.000 95.06543 419 TYR A CA 1
ATOM 2854 C C . TYR A 1 419 ? 130.11172 99.37913 133.77590 1.000 99.86871 419 TYR A C 1
ATOM 2855 O O . TYR A 1 419 ? 130.30603 99.44095 132.55791 1.000 104.23382 419 TYR A O 1
ATOM 2864 N N . ILE A 1 420 ? 131.10335 99.45757 134.65810 1.000 95.94708 420 ILE A N 1
ATOM 2865 C CA . ILE A 1 420 ? 132.48518 99.63562 134.23526 1.000 91.27285 420 ILE A CA 1
ATOM 2866 C C . ILE A 1 420 ? 133.38984 98.48845 134.66965 1.000 91.33490 420 ILE A C 1
ATOM 2867 O O . ILE A 1 420 ? 134.43607 98.26839 134.03697 1.000 95.58798 420 ILE A O 1
ATOM 2872 N N . ASN A 1 421 ? 133.01606 97.70909 135.68328 1.000 91.92354 421 ASN A N 1
ATOM 2873 C CA . ASN A 1 421 ? 133.82333 96.58501 136.13941 1.000 94.91233 421 ASN A CA 1
ATOM 2874 C C . ASN A 1 421 ? 133.39015 95.26994 135.50508 1.000 95.30360 421 ASN A C 1
ATOM 2875 O O . ASN A 1 421 ? 134.19867 94.59975 134.85743 1.000 96.93213 421 ASN A O 1
ATOM 2880 N N . GLU A 1 422 ? 132.12658 94.88242 135.66563 1.000 96.65091 422 GLU A N 1
ATOM 2881 C CA . GLU A 1 422 ? 131.64552 93.59199 135.18819 1.000 93.09196 422 GLU A CA 1
ATOM 2882 C C . GLU A 1 422 ? 130.75492 93.71081 133.95823 1.000 99.41063 422 GLU A C 1
ATOM 2883 O O . GLU A 1 422 ? 130.95643 92.99133 132.97636 1.000 102.88273 422 GLU A O 1
ATOM 2889 N N . ASP A 1 423 ? 129.77273 94.60796 133.98989 1.000 101.29409 423 ASP A N 1
ATOM 2890 C CA . ASP A 1 423 ? 128.78468 94.71221 132.91677 1.000 103.81187 423 ASP A CA 1
ATOM 2891 C C . ASP A 1 423 ? 129.21584 95.74458 131.87324 1.000 107.91869 423 ASP A C 1
ATOM 2892 O O . ASP A 1 423 ? 128.51923 96.71651 131.58445 1.000 111.46583 423 ASP A O 1
ATOM 2897 N N . SER A 1 424 ? 130.39961 95.51481 131.30276 1.000 103.37704 424 SER A N 1
ATOM 2898 C CA . SER A 1 424 ? 130.84677 96.34914 130.19274 1.000 101.00190 424 SER A CA 1
ATOM 2899 C C . SER A 1 424 ? 130.09607 96.00351 128.91287 1.000 104.12499 424 SER A C 1
ATOM 2900 O O . SER A 1 424 ? 129.67902 96.89881 128.16596 1.000 106.72458 424 SER A O 1
ATOM 2903 N N . ASP A 1 425 ? 129.90821 94.70841 128.64792 1.000 103.16048 425 ASP A N 1
ATOM 2904 C CA . ASP A 1 425 ? 129.15240 94.29647 127.47173 1.000 105.17268 425 ASP A CA 1
ATOM 2905 C C . ASP A 1 425 ? 127.70155 94.74420 127.55867 1.000 100.00939 425 ASP A C 1
ATOM 2906 O O . ASP A 1 425 ? 127.10309 95.10240 126.53924 1.000 103.79827 425 ASP A O 1
ATOM 2911 N N . ARG A 1 426 ? 127.12132 94.72878 128.75942 1.000 93.74921 426 ARG A N 1
ATOM 2912 C CA . ARG A 1 426 ? 125.76098 95.22618 128.92632 1.000 95.63776 426 ARG A CA 1
ATOM 2913 C C . ARG A 1 426 ? 125.67643 96.71274 128.60595 1.000 98.86983 426 ARG A C 1
ATOM 2914 O O . ARG A 1 426 ? 124.72279 97.16337 127.96023 1.000 105.59690 426 ARG A O 1
ATOM 2922 N N . ALA A 1 427 ? 126.66657 97.49123 129.04859 1.000 95.09230 427 ALA A N 1
ATOM 2923 C CA . ALA A 1 427 ? 126.68956 98.91370 128.72436 1.000 96.34686 427 ALA A CA 1
ATOM 2924 C C . ALA A 1 427 ? 126.83052 99.13347 127.22457 1.000 99.70126 427 ALA A C 1
ATOM 2925 O O . ALA A 1 427 ? 126.17955 100.01834 126.65300 1.000 104.84169 427 ALA A O 1
ATOM 2927 N N . ASP A 1 428 ? 127.68212 98.34014 126.57020 1.000 99.18881 428 ASP A N 1
ATOM 2928 C CA . ASP A 1 428 ? 127.82638 98.45453 125.12272 1.000 100.80060 428 ASP A CA 1
ATOM 2929 C C . ASP A 1 428 ? 126.52105 98.12196 124.41009 1.000 100.82680 428 ASP A C 1
ATOM 2930 O O . ASP A 1 428 ? 126.13341 98.80750 123.45794 1.000 100.07186 428 ASP A O 1
ATOM 2935 N N . ASP A 1 429 ? 125.82718 97.07369 124.85736 1.000 103.76879 429 ASP A N 1
ATOM 2936 C CA . ASP A 1 429 ? 124.54510 96.72612 124.25223 1.000 100.97491 429 ASP A CA 1
ATOM 2937 C C . ASP A 1 429 ? 123.52129 97.83434 124.45663 1.000 95.50385 429 ASP A C 1
ATOM 2938 O O . ASP A 1 429 ? 122.75133 98.15589 123.54340 1.000 100.14630 429 ASP A O 1
ATOM 2943 N N . LEU A 1 430 ? 123.49484 98.42715 125.65138 1.000 93.19551 430 LEU A N 1
ATOM 2944 C CA . LEU A 1 430 ? 122.54843 99.50271 125.92472 1.000 89.11853 430 LEU A CA 1
ATOM 2945 C C . LEU A 1 430 ? 122.82034 100.70581 125.02952 1.000 94.89821 430 LEU A C 1
ATOM 2946 O O . LEU A 1 430 ? 121.89363 101.28466 124.44904 1.000 98.32270 430 LEU A O 1
ATOM 2951 N N . VAL A 1 431 ? 124.09154 101.09201 124.89368 1.000 96.49178 431 VAL A N 1
ATOM 2952 C CA . VAL A 1 431 ? 124.40034 102.25124 124.06144 1.000 93.54221 431 VAL A CA 1
ATOM 2953 C C . VAL A 1 431 ? 124.14416 101.94294 122.58985 1.000 95.11832 431 VAL A C 1
ATOM 2954 O O . VAL A 1 431 ? 123.72916 102.82554 121.82928 1.000 99.61202 431 VAL A O 1
ATOM 2958 N N . ASN A 1 432 ? 124.35831 100.69516 122.16354 1.000 93.89010 432 ASN A N 1
ATOM 2959 C CA . ASN A 1 432 ? 124.05983 100.32686 120.78403 1.000 87.87048 432 ASN A CA 1
ATOM 2960 C C . ASN A 1 432 ? 122.56399 100.39026 120.50587 1.000 91.36136 432 ASN A C 1
ATOM 2961 O O . ASN A 1 432 ? 122.14264 100.88217 119.45220 1.000 99.01487 432 ASN A O 1
ATOM 2966 N N . THR A 1 433 ? 121.74672 99.89505 121.43754 1.000 88.30716 433 THR A N 1
ATOM 2967 C CA . THR A 1 433 ? 120.30052 99.99206 121.27560 1.000 84.44270 433 THR A CA 1
ATOM 2968 C C . THR A 1 433 ? 119.85124 101.44636 121.26605 1.000 85.83890 433 THR A C 1
ATOM 2969 O O . THR A 1 433 ? 118.94709 101.82096 120.51042 1.000 92.65603 433 THR A O 1
ATOM 2973 N N . LEU A 1 434 ? 120.47086 102.28107 122.10256 1.000 84.24007 434 LEU A N 1
ATOM 2974 C CA . LEU A 1 434 ? 120.15798 103.70573 122.08875 1.000 93.27441 434 LEU A CA 1
ATOM 2975 C C . LEU A 1 434 ? 120.49178 104.33239 120.74082 1.000 97.60857 434 LEU A C 1
ATOM 2976 O O . LEU A 1 434 ? 119.71358 105.13247 120.20904 1.000 103.94756 434 LEU A O 1
ATOM 2981 N N . ARG A 1 435 ? 121.64688 103.98083 120.17287 1.000 97.13962 435 ARG A N 1
ATOM 2982 C CA . ARG A 1 435 ? 122.05400 104.56826 118.90119 1.000 95.20825 435 ARG A CA 1
ATOM 2983 C C . ARG A 1 435 ? 121.19592 104.07341 117.74437 1.000 92.05785 435 ARG A C 1
ATOM 2984 O O . ARG A 1 435 ? 120.94610 104.82620 116.79677 1.000 96.34161 435 ARG A O 1
ATOM 2992 N N . SER A 1 436 ? 120.73801 102.82297 117.79785 1.000 90.15194 436 SER A N 1
ATOM 2993 C CA . SER A 1 436 ? 119.97413 102.25156 116.69618 1.000 89.28483 436 SER A CA 1
ATOM 2994 C C . SER A 1 436 ? 118.49515 102.61173 116.73546 1.000 91.65454 436 SER A C 1
ATOM 2995 O O . SER A 1 436 ? 117.77328 102.28400 115.78834 1.000 94.81235 436 SER A O 1
ATOM 2998 N N . SER A 1 437 ? 118.02539 103.26306 117.79444 1.000 92.96164 437 SER A N 1
ATOM 2999 C CA . SER A 1 437 ? 116.61787 103.62491 117.87999 1.000 100.85022 437 SER A CA 1
ATOM 3000 C C . SER A 1 437 ? 116.28512 104.72794 116.88380 1.000 107.65824 437 SER A C 1
ATOM 3001 O O . SER A 1 437 ? 117.04930 105.68013 116.70705 1.000 110.24876 437 SER A O 1
ATOM 3004 N N . LEU A 1 438 ? 115.13277 104.59510 116.23104 1.000 108.40781 438 LEU A N 1
ATOM 3005 C CA . LEU A 1 438 ? 114.66598 105.57452 115.26024 1.000 104.89134 438 LEU A CA 1
ATOM 3006 C C . LEU A 1 438 ? 113.62498 106.52841 115.82753 1.000 109.42270 438 LEU A C 1
ATOM 3007 O O . LEU A 1 438 ? 113.12387 107.38238 115.09052 1.000 111.19607 438 LEU A O 1
ATOM 3012 N N . LYS A 1 439 ? 113.28740 106.41010 117.10628 1.000 114.35363 439 LYS A N 1
ATOM 3013 C CA . LYS A 1 439 ? 112.23024 107.22002 117.69851 1.000 117.07065 439 LYS A CA 1
ATOM 3014 C C . LYS A 1 439 ? 112.48562 107.32316 119.19819 1.000 125.32706 439 LYS A C 1
ATOM 3015 O O . LYS A 1 439 ? 113.51380 106.86028 119.70356 1.000 128.12066 439 LYS A O 1
ATOM 3021 N N . GLU A 1 440 ? 111.54258 107.93606 119.91412 1.000 127.23758 440 GLU A N 1
ATOM 3022 C CA . GLU A 1 440 ? 111.65012 108.09816 121.35846 1.000 124.17845 440 GLU A CA 1
ATOM 3023 C C . GLU A 1 440 ? 110.99324 106.97204 122.14138 1.000 124.61176 440 GLU A C 1
ATOM 3024 O O . GLU A 1 440 ? 111.30821 106.79162 123.32179 1.000 125.74534 440 GLU A O 1
ATOM 3030 N N . ASP A 1 441 ? 110.08176 106.21899 121.52152 1.000 127.20443 441 ASP A N 1
ATOM 3031 C CA . ASP A 1 441 ? 109.42623 105.12361 122.22824 1.000 134.19143 441 ASP A CA 1
ATOM 3032 C C . ASP A 1 441 ? 110.40938 104.02418 122.60888 1.000 132.19462 441 ASP A C 1
ATOM 3033 O O . ASP A 1 441 ? 110.33470 103.48752 123.71994 1.000 135.18264 441 ASP A O 1
ATOM 3038 N N . ASP A 1 442 ? 111.32944 103.67340 121.70729 1.000 128.14839 442 ASP A N 1
ATOM 3039 C CA . ASP A 1 442 ? 112.30110 102.62737 122.00961 1.000 128.87348 442 ASP A CA 1
ATOM 3040 C C . ASP A 1 442 ? 113.26474 103.05181 123.10963 1.000 123.39476 442 ASP A C 1
ATOM 3041 O O . ASP A 1 442 ? 113.65704 102.22411 123.94241 1.000 119.07148 442 ASP A O 1
ATOM 3046 N N . LYS A 1 443 ? 113.65327 104.32816 123.13027 1.000 117.33396 443 LYS A N 1
ATOM 3047 C CA . LYS A 1 443 ? 114.60415 104.84060 124.10905 1.000 114.81976 443 LYS A CA 1
ATOM 3048 C C . LYS A 1 443 ? 114.10609 104.72304 125.54195 1.000 115.07847 443 LYS A C 1
ATOM 3049 O O . LYS A 1 443 ? 114.92549 104.77473 126.46522 1.000 117.01569 443 LYS A O 1
ATOM 3055 N N . THR A 1 444 ? 112.80194 104.56365 125.75324 1.000 110.52119 444 THR A N 1
ATOM 3056 C CA . THR A 1 444 ? 112.23853 104.33281 127.07624 1.000 108.72030 444 THR A CA 1
ATOM 3057 C C . THR A 1 444 ? 112.00705 102.85529 127.35120 1.000 109.37130 444 THR A C 1
ATOM 3058 O O . THR A 1 444 ? 112.20343 102.38975 128.48157 1.000 117.69684 444 THR A O 1
ATOM 3062 N N . THR A 1 445 ? 111.60050 102.09881 126.33002 1.000 105.14941 445 THR A N 1
ATOM 3063 C CA . THR A 1 445 ? 111.39797 100.66473 126.49066 1.000 107.91703 445 THR A CA 1
ATOM 3064 C C . THR A 1 445 ? 112.70027 99.96279 126.85163 1.000 110.08162 445 THR A C 1
ATOM 3065 O O . THR A 1 445 ? 112.72955 99.09281 127.72955 1.000 114.10720 445 THR A O 1
ATOM 3069 N N . VAL A 1 446 ? 113.79628 100.33787 126.18639 1.000 102.83175 446 VAL A N 1
ATOM 3070 C CA . VAL A 1 446 ? 115.08107 99.72431 126.50802 1.000 100.78050 446 VAL A CA 1
ATOM 3071 C C . VAL A 1 446 ? 115.53087 100.11446 127.91098 1.000 107.88792 446 VAL A C 1
ATOM 3072 O O . VAL A 1 446 ? 116.10574 99.29164 128.63609 1.000 110.43788 446 VAL A O 1
ATOM 3076 N N . TYR A 1 447 ? 115.26988 101.35705 128.32535 1.000 106.03665 447 TYR A N 1
ATOM 3077 C CA . TYR A 1 447 ? 115.62119 101.77414 129.67810 1.000 101.21275 447 TYR A CA 1
ATOM 3078 C C . TYR A 1 447 ? 114.86835 100.95011 130.71331 1.000 105.10920 447 TYR A C 1
ATOM 3079 O O . TYR A 1 447 ? 115.45045 100.49461 131.70250 1.000 107.96177 447 TYR A O 1
ATOM 3088 N N . CYS A 1 448 ? 113.56747 100.74356 130.49754 1.000 104.18491 448 CYS A N 1
ATOM 3089 C CA . CYS A 1 448 ? 112.78473 99.94086 131.43431 1.000 100.06044 448 CYS A CA 1
ATOM 3090 C C . CYS A 1 448 ? 113.25300 98.48947 131.45044 1.000 102.17966 448 CYS A C 1
ATOM 3091 O O . CYS A 1 448 ? 113.33907 97.86640 132.51972 1.000 112.73234 448 CYS A O 1
ATOM 3094 N N . LYS A 1 449 ? 113.55640 97.93389 130.27416 1.000 97.94105 449 LYS A N 1
ATOM 3095 C CA . LYS A 1 449 ? 114.03001 96.55613 130.20719 1.000 101.10111 449 LYS A CA 1
ATOM 3096 C C . LYS A 1 449 ? 115.34130 96.39439 130.96514 1.000 105.93164 449 LYS A C 1
ATOM 3097 O O . LYS A 1 449 ? 115.52847 95.41451 131.69578 1.000 112.60460 449 LYS A O 1
ATOM 3103 N N . GLU A 1 450 ? 116.26060 97.34937 130.80917 1.000 102.92793 450 GLU A N 1
ATOM 3104 C CA . GLU A 1 450 ? 117.51087 97.29338 131.55944 1.000 104.77828 450 GLU A CA 1
ATOM 3105 C C . GLU A 1 450 ? 117.27151 97.47932 133.05257 1.000 109.53020 450 GLU A C 1
ATOM 3106 O O . GLU A 1 450 ? 117.92015 96.82437 133.87747 1.000 111.17880 450 GLU A O 1
ATOM 3112 N N . ALA A 1 451 ? 116.34753 98.37098 133.41833 1.000 113.43244 451 ALA A N 1
ATOM 3113 C CA . ALA A 1 451 ? 116.09289 98.64641 134.82645 1.000 112.20891 451 ALA A CA 1
ATOM 3114 C C . ALA A 1 451 ? 115.50085 97.44253 135.54046 1.000 109.41876 451 ALA A C 1
ATOM 3115 O O . ALA A 1 451 ? 115.73229 97.26487 136.74053 1.000 115.53545 451 ALA A O 1
ATOM 3117 N N . ASP A 1 452 ? 114.72691 96.61799 134.83393 1.000 104.72458 452 ASP A N 1
ATOM 3118 C CA . ASP A 1 452 ? 114.21524 95.39721 135.45245 1.000 109.61390 452 ASP A CA 1
ATOM 3119 C C . ASP A 1 452 ? 115.35865 94.50523 135.92855 1.000 109.55823 452 ASP A C 1
ATOM 3120 O O . ASP A 1 452 ? 115.38330 94.06235 137.08587 1.000 116.21167 452 ASP A O 1
ATOM 3125 N N . TYR A 1 453 ? 116.32717 94.24588 135.04727 1.000 99.04600 453 TYR A N 1
ATOM 3126 C CA . TYR A 1 453 ? 117.48423 93.44121 135.42459 1.000 98.37775 453 TYR A CA 1
ATOM 3127 C C . TYR A 1 453 ? 118.31180 94.14009 136.49447 1.000 102.93455 453 TYR A C 1
ATOM 3128 O O . TYR A 1 453 ? 118.85124 93.49100 137.40046 1.000 108.63390 453 TYR A O 1
ATOM 3137 N N . LEU A 1 454 ? 118.42772 95.46623 136.40172 1.000 102.13842 454 LEU A N 1
ATOM 3138 C CA . LEU A 1 454 ? 119.19160 96.21161 137.39509 1.000 107.90292 454 LEU A CA 1
ATOM 3139 C C . LEU A 1 454 ? 118.59365 96.04306 138.78589 1.000 107.28665 454 LEU A C 1
ATOM 3140 O O . LEU A 1 454 ? 119.32285 95.82900 139.76091 1.000 108.15716 454 LEU A O 1
ATOM 3145 N N . TRP A 1 455 ? 117.26679 96.13396 138.89534 1.000 107.12008 455 TRP A N 1
ATOM 3146 C CA . TRP A 1 455 ? 116.60266 95.85652 140.16442 1.000 103.05052 455 TRP A CA 1
ATOM 3147 C C . TRP A 1 455 ? 116.86522 94.42458 140.60477 1.000 101.38961 455 TRP A C 1
ATOM 3148 O O . TRP A 1 455 ? 117.32189 94.18053 141.72845 1.000 106.32434 455 TRP A O 1
ATOM 3159 N N . LYS A 1 456 ? 116.60437 93.46102 139.71637 1.000 102.34149 456 LYS A N 1
ATOM 3160 C CA . LYS A 1 456 ? 116.72019 92.05734 140.09433 1.000 104.98116 456 LYS A CA 1
ATOM 3161 C C . LYS A 1 456 ? 118.13617 91.68735 140.51349 1.000 100.57146 456 LYS A C 1
ATOM 3162 O O . LYS A 1 456 ? 118.32639 90.66379 141.17889 1.000 98.55826 456 LYS A O 1
ATOM 3168 N N . LYS A 1 457 ? 119.13007 92.49116 140.14285 1.000 97.19847 457 LYS A N 1
ATOM 3169 C CA . LYS A 1 457 ? 120.50163 92.23742 140.56426 1.000 92.36114 457 LYS A CA 1
ATOM 3170 C C . LYS A 1 457 ? 120.92101 93.03654 141.79357 1.000 94.88344 457 LYS A C 1
ATOM 3171 O O . LYS A 1 457 ? 121.64737 92.51002 142.64104 1.000 96.91740 457 LYS A O 1
ATOM 3177 N N . TYR A 1 458 ? 120.48837 94.29256 141.92327 1.000 101.99660 458 TYR A N 1
ATOM 3178 C CA . TYR A 1 458 ? 120.99170 95.18545 142.96266 1.000 99.42762 458 TYR A CA 1
ATOM 3179 C C . TYR A 1 458 ? 119.97587 95.48134 144.06056 1.000 98.54531 458 TYR A C 1
ATOM 3180 O O . TYR A 1 458 ? 120.18299 96.42416 144.83558 1.000 97.13799 458 TYR A O 1
ATOM 3189 N N . ARG A 1 459 ? 118.87939 94.72155 144.14122 1.000 102.76717 459 ARG A N 1
ATOM 3190 C CA . ARG A 1 459 ? 117.90671 94.96229 145.20314 1.000 100.56454 459 ARG A CA 1
ATOM 3191 C C . ARG A 1 459 ? 118.53986 94.81898 146.58127 1.000 99.33514 459 ARG A C 1
ATOM 3192 O O . ARG A 1 459 ? 118.29902 95.64386 147.47135 1.000 101.78490 459 ARG A O 1
ATOM 3200 N N . GLU A 1 460 ? 119.35576 93.78104 146.77505 1.000 94.10789 460 GLU A N 1
ATOM 3201 C CA . GLU A 1 460 ? 119.96819 93.55188 148.07964 1.000 93.10569 460 GLU A CA 1
ATOM 3202 C C . GLU A 1 460 ? 120.89653 94.69695 148.46222 1.000 97.40618 460 GLU A C 1
ATOM 3203 O O . GLU A 1 460 ? 120.86871 95.18018 149.59976 1.000 99.32625 460 GLU A O 1
ATOM 3209 N N . SER A 1 461 ? 121.72958 95.14552 147.52110 1.000 95.68579 461 SER A N 1
ATOM 3210 C CA . SER A 1 461 ? 122.65546 96.23340 147.81770 1.000 96.44237 461 SER A CA 1
ATOM 3211 C C . SER A 1 461 ? 121.91323 97.53245 148.10449 1.000 95.35791 461 SER A C 1
ATOM 3212 O O . SER A 1 461 ? 122.28220 98.27324 149.02540 1.000 100.47690 461 SER A O 1
ATOM 3215 N N . ILE A 1 462 ? 120.86580 97.82870 147.33006 1.000 87.78787 462 ILE A N 1
ATOM 3216 C CA . ILE A 1 462 ? 120.09891 99.04718 147.57213 1.000 85.52712 462 ILE A CA 1
ATOM 3217 C C . ILE A 1 462 ? 119.43548 98.99389 148.94094 1.000 92.54717 462 ILE A C 1
ATOM 3218 O O . ILE A 1 462 ? 119.43276 99.98319 149.68349 1.000 100.74706 462 ILE A O 1
ATOM 3223 N N . ARG A 1 463 ? 118.86717 97.83965 149.30040 1.000 95.11156 463 ARG A N 1
ATOM 3224 C CA . ARG A 1 463 ? 118.24392 97.70153 150.61269 1.000 99.28028 463 ARG A CA 1
ATOM 3225 C C . ARG A 1 463 ? 119.26729 97.85802 151.73009 1.000 95.46995 463 ARG A C 1
ATOM 3226 O O . ARG A 1 463 ? 118.98898 98.49769 152.75118 1.000 101.73053 463 ARG A O 1
ATOM 3234 N N . GLU A 1 464 ? 120.45570 97.27479 151.55846 1.000 88.40085 464 GLU A N 1
ATOM 3235 C CA . GLU A 1 464 ? 121.49294 97.40316 152.57583 1.000 93.19706 464 GLU A CA 1
ATOM 3236 C C . GLU A 1 464 ? 121.90948 98.85586 152.75632 1.000 94.01492 464 GLU A C 1
ATOM 3237 O O . GLU A 1 464 ? 122.04433 99.33576 153.88850 1.000 97.81786 464 GLU A O 1
ATOM 3243 N N . VAL A 1 465 ? 122.10863 99.57537 151.65070 1.000 94.58438 465 VAL A N 1
ATOM 3244 C CA . VAL A 1 465 ? 122.48386 100.98329 151.74522 1.000 94.38371 465 VAL A CA 1
ATOM 3245 C C . VAL A 1 465 ? 121.37711 101.78324 152.41866 1.000 91.91018 465 VAL A C 1
ATOM 3246 O O . VAL A 1 465 ? 121.63958 102.63819 153.27449 1.000 96.12865 465 VAL A O 1
ATOM 3250 N N . ALA A 1 466 ? 120.12252 101.51550 152.04878 1.000 93.99531 466 ALA A N 1
ATOM 3251 C CA . ALA A 1 466 ? 119.00638 102.25177 152.63003 1.000 96.42626 466 ALA A CA 1
ATOM 3252 C C . ALA A 1 466 ? 118.89998 102.00843 154.12876 1.000 99.72956 466 ALA A C 1
ATOM 3253 O O . ALA A 1 466 ? 118.66305 102.94475 154.89957 1.000 107.25582 466 ALA A O 1
ATOM 3255 N N . ASP A 1 467 ? 119.07367 100.75887 154.56492 1.000 101.23904 467 ASP A N 1
ATOM 3256 C CA . ASP A 1 467 ? 118.96263 100.47178 155.99111 1.000 105.22375 467 ASP A CA 1
ATOM 3257 C C . ASP A 1 467 ? 120.14911 101.02277 156.77225 1.000 105.20744 467 ASP A C 1
ATOM 3258 O O . ASP A 1 467 ? 119.98678 101.44610 157.92207 1.000 104.70119 467 ASP A O 1
ATOM 3263 N N . ALA A 1 468 ? 121.34371 101.02338 156.17399 1.000 103.32095 468 ALA A N 1
ATOM 3264 C CA . ALA A 1 468 ? 122.49516 101.61967 156.84174 1.000 101.83403 468 ALA A CA 1
ATOM 3265 C C . ALA A 1 468 ? 122.33103 103.12699 156.98242 1.000 102.88610 468 ALA A C 1
ATOM 3266 O O . ALA A 1 468 ? 122.68069 103.70145 158.01947 1.000 106.41213 468 ALA A O 1
ATOM 3268 N N . LEU A 1 469 ? 121.80033 103.78622 155.95122 1.000 103.56380 469 LEU A N 1
ATOM 3269 C CA . LEU A 1 469 ? 121.62473 105.23180 156.02147 1.000 98.27957 469 LEU A CA 1
ATOM 3270 C C . LEU A 1 469 ? 120.45869 105.61765 156.92025 1.000 100.00619 469 LEU A C 1
ATOM 3271 O O . LEU A 1 469 ? 120.48319 106.68879 157.53572 1.000 99.65566 469 LEU A O 1
ATOM 3276 N N . ASP A 1 470 ? 119.43097 104.76952 157.00550 1.000 110.35904 470 ASP A N 1
ATOM 3277 C CA . ASP A 1 470 ? 118.28731 105.06523 157.86006 1.000 119.79298 470 ASP A CA 1
ATOM 3278 C C . ASP A 1 470 ? 118.65015 105.03884 159.33740 1.000 113.39108 470 ASP A C 1
ATOM 3279 O O . ASP A 1 470 ? 117.90027 105.57830 160.15792 1.000 111.38538 470 ASP A O 1
ATOM 3284 N N . GLY A 1 471 ? 119.77859 104.43274 159.69107 1.000 107.41310 471 GLY A N 1
ATOM 3285 C CA . GLY A 1 471 ? 120.22931 104.42099 161.06545 1.000 105.64488 471 GLY A CA 1
ATOM 3286 C C . GLY A 1 471 ? 120.90208 105.72444 161.43354 1.000 108.38926 471 GLY A C 1
ATOM 3287 O O . GLY A 1 471 ? 122.13236 105.80016 161.49167 1.000 102.45412 471 GLY A O 1
ATOM 3288 N N . ASP A 1 472 ? 120.09706 106.76664 161.65877 1.000 112.58830 472 ASP A N 1
ATOM 3289 C CA . ASP A 1 472 ? 120.64687 108.07548 161.99736 1.000 112.00443 472 ASP A CA 1
ATOM 3290 C C . ASP A 1 472 ? 121.56740 107.99927 163.20873 1.000 111.15648 472 ASP A C 1
ATOM 3291 O O . ASP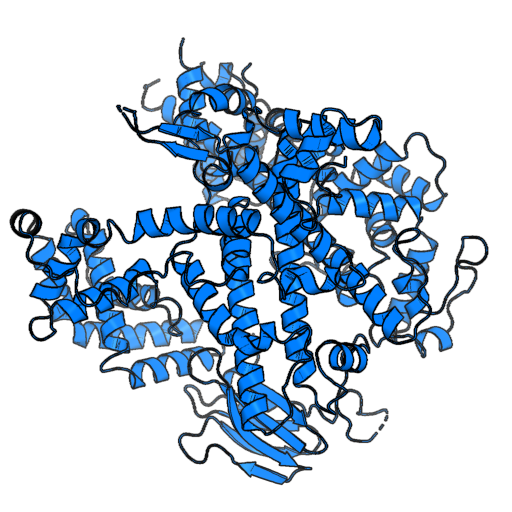 A 1 472 ? 122.59849 108.67974 163.25579 1.000 110.10890 472 ASP A O 1
ATOM 3296 N N . ASN A 1 473 ? 121.22273 107.16604 164.19320 1.000 110.89097 473 ASN A N 1
ATOM 3297 C CA . ASN A 1 473 ? 122.16082 106.89356 165.27719 1.000 117.14888 473 ASN A CA 1
ATOM 3298 C C . ASN A 1 473 ? 123.43666 106.25607 164.74011 1.000 114.34472 473 ASN A C 1
ATOM 3299 O O . ASN A 1 473 ? 124.54870 106.67332 165.08511 1.000 111.15745 473 ASN A O 1
ATOM 3304 N N . ILE A 1 474 ? 123.29481 105.24851 163.87579 1.000 108.81786 474 ILE A N 1
ATOM 3305 C CA . ILE A 1 474 ? 124.47344 104.59960 163.31336 1.000 102.24012 474 ILE A CA 1
ATOM 3306 C C . ILE A 1 474 ? 125.15535 105.51168 162.30284 1.000 101.52887 474 ILE A C 1
ATOM 3307 O O . ILE A 1 474 ? 126.37159 105.41926 162.09685 1.000 111.17940 474 ILE A O 1
ATOM 3312 N N . LYS A 1 475 ? 124.39787 106.40160 161.65694 1.000 96.49916 475 LYS A N 1
ATOM 3313 C CA . LYS A 1 475 ? 125.00932 107.37234 160.75549 1.000 99.24622 475 LYS A CA 1
ATOM 3314 C C . LYS A 1 475 ? 125.91393 108.32694 161.52256 1.000 101.44414 475 LYS A C 1
ATOM 3315 O O . LYS A 1 475 ? 127.03882 108.61546 161.09807 1.000 99.45690 475 LYS A O 1
ATOM 3321 N N . LYS A 1 476 ? 125.43525 108.82609 162.66361 1.000 101.37571 476 LYS A N 1
ATOM 3322 C CA . LYS A 1 476 ? 126.27546 109.66057 163.51398 1.000 101.86666 476 LYS A CA 1
ATOM 3323 C C . LYS A 1 476 ? 127.45337 108.86695 164.05942 1.000 98.11300 476 LYS A C 1
ATOM 3324 O O . LYS A 1 476 ? 128.57002 109.38793 164.16264 1.000 98.62310 476 LYS A O 1
ATOM 3330 N N . LEU A 1 477 ? 127.22138 107.60066 164.41321 1.000 96.50821 477 LEU A N 1
ATOM 3331 C CA . LEU A 1 477 ? 128.30127 106.75671 164.91134 1.000 103.18428 477 LEU A CA 1
ATOM 3332 C C . LEU A 1 477 ? 129.38206 106.55302 163.85743 1.000 108.45077 477 LEU A C 1
ATOM 3333 O O . LEU A 1 477 ? 130.54786 106.32513 164.19977 1.000 112.68068 477 LEU A O 1
ATOM 3338 N N . SER A 1 478 ? 129.02145 106.63394 162.57979 1.000 104.99582 478 SER A N 1
ATOM 3339 C CA . SER A 1 478 ? 129.96670 106.44279 161.48900 1.000 105.26858 478 SER A CA 1
ATOM 3340 C C . SER A 1 478 ? 130.54157 107.74977 160.96054 1.000 109.72384 478 SER A C 1
ATOM 3341 O O . SER A 1 478 ? 131.26873 107.72850 159.96265 1.000 116.51389 478 SER A O 1
ATOM 3344 N N . LYS A 1 479 ? 130.23483 108.88140 161.59459 1.000 106.33396 479 LYS A N 1
ATOM 3345 C CA . LYS A 1 479 ? 130.70400 110.17588 161.11915 1.000 110.24939 479 LYS A CA 1
ATOM 3346 C C . LYS A 1 479 ? 131.84777 110.74216 161.95234 1.000 110.84169 479 LYS A C 1
ATOM 3347 O O . LYS A 1 479 ? 132.64580 111.52612 161.42676 1.000 108.88086 479 LYS A O 1
ATOM 3353 N N . SER A 1 480 ? 131.96603 110.34916 163.21713 1.000 107.42424 480 SER A N 1
ATOM 3354 C CA . SER A 1 480 ? 132.96638 110.91336 164.11262 1.000 113.50084 480 SER A CA 1
ATOM 3355 C C . SER A 1 480 ? 134.28937 110.15811 164.09718 1.000 117.45924 480 SER A C 1
ATOM 3356 O O . SER A 1 480 ? 135.18988 110.50758 164.86714 1.000 124.40513 480 SER A O 1
ATOM 3359 N N . ASN A 1 481 ? 134.43683 109.14327 163.25200 1.000 108.30290 481 ASN A N 1
ATOM 3360 C CA . ASN A 1 481 ? 135.63037 108.30868 163.23379 1.000 109.28339 481 ASN A CA 1
ATOM 3361 C C . ASN A 1 481 ? 136.37492 108.49969 161.92124 1.000 111.47023 481 ASN A C 1
ATOM 3362 O O . ASN A 1 481 ? 135.79867 108.31681 160.84446 1.000 112.07121 481 ASN A O 1
ATOM 3367 N N . ILE A 1 482 ? 137.65218 108.85639 162.01425 1.000 116.06162 482 ILE A N 1
ATOM 3368 C CA . ILE A 1 482 ? 138.49048 109.11992 160.85060 1.000 116.45952 482 ILE A CA 1
ATOM 3369 C C . ILE A 1 482 ? 139.51715 108.00066 160.76052 1.000 122.24529 482 ILE A C 1
ATOM 3370 O O . ILE A 1 482 ? 140.38888 107.87328 161.62902 1.000 127.58037 482 ILE A O 1
ATOM 3375 N N . GLU A 1 483 ? 139.42050 107.18786 159.70557 1.000 118.73641 483 GLU A N 1
ATOM 3376 C CA . GLU A 1 483 ? 140.40065 106.13518 159.46647 1.000 125.58362 483 GLU A CA 1
ATOM 3377 C C . GLU A 1 483 ? 140.76705 106.03060 157.99007 1.000 117.83417 483 GLU A C 1
ATOM 3378 O O . GLU A 1 483 ? 141.36341 105.02888 157.57718 1.000 115.15987 483 GLU A O 1
ATOM 3384 N N . ILE A 1 484 ? 140.43350 107.03563 157.19273 1.000 116.86840 484 ILE A N 1
ATOM 3385 C CA . ILE A 1 484 ? 140.60515 106.96279 155.74792 1.000 125.06529 484 ILE A CA 1
ATOM 3386 C C . ILE A 1 484 ? 142.05691 107.24341 155.38971 1.000 125.46421 484 ILE A C 1
ATOM 3387 O O . ILE A 1 484 ? 142.69895 108.13031 155.96465 1.000 124.29718 484 ILE A O 1
ATOM 3392 N N . GLN A 1 485 ? 142.58021 106.47701 154.43692 1.000 122.89148 485 GLN A N 1
ATOM 3393 C CA . GLN A 1 485 ? 143.90066 106.73348 153.87728 1.000 126.45882 485 GLN A CA 1
ATOM 3394 C C . GLN A 1 485 ? 143.78520 107.84995 152.84572 1.000 137.45711 485 GLN A C 1
ATOM 3395 O O . GLN A 1 485 ? 143.00278 107.74379 151.89529 1.000 136.53960 485 GLN A O 1
ATOM 3401 N N . GLU A 1 486 ? 144.55756 108.91644 153.02906 1.000 143.72584 486 GLU A N 1
ATOM 3402 C CA . GLU A 1 486 ? 144.37889 110.09644 152.18823 1.000 145.91549 486 GLU A CA 1
ATOM 3403 C C . GLU A 1 486 ? 145.64178 110.54090 151.46394 1.000 148.59130 486 GLU A C 1
ATOM 3404 O O . GLU A 1 486 ? 145.55998 110.93001 150.29746 1.000 145.52122 486 GLU A O 1
ATOM 3410 N N . ASP A 1 487 ? 146.80730 110.49145 152.11412 1.000 153.28115 487 ASP A N 1
ATOM 3411 C CA . ASP A 1 487 ? 148.01361 111.00590 151.47286 1.000 151.46552 487 ASP A CA 1
ATOM 3412 C C . ASP A 1 487 ? 148.53527 110.08995 150.37378 1.000 146.74298 487 ASP A C 1
ATOM 3413 O O . ASP A 1 487 ? 149.44532 110.48843 149.63909 1.000 140.37982 487 ASP A O 1
ATOM 3418 N N . LYS A 1 488 ? 147.98623 108.88752 150.24405 1.000 145.32167 488 LYS A N 1
ATOM 3419 C CA . LYS A 1 488 ? 148.33935 107.96223 149.18103 1.000 140.02254 488 LYS A CA 1
ATOM 3420 C C . LYS A 1 488 ? 147.22716 107.94439 148.13991 1.000 134.04424 488 LYS A C 1
ATOM 3421 O O . LYS A 1 488 ? 146.05831 108.18661 148.45478 1.000 132.59055 488 LYS A O 1
ATOM 3427 N N . LEU A 1 489 ? 147.60863 107.66957 146.89116 1.000 134.76802 489 LEU A N 1
ATOM 3428 C CA . LEU A 1 489 ? 146.66831 107.59397 145.77188 1.000 139.30403 489 LEU A CA 1
ATOM 3429 C C . LEU A 1 489 ? 145.93851 108.91979 145.56771 1.000 136.03371 489 LEU A C 1
ATOM 3430 O O . LEU A 1 489 ? 144.71368 108.96400 145.43410 1.000 129.48846 489 LEU A O 1
ATOM 3435 N N . ARG A 1 490 ? 146.69853 110.01151 145.55057 1.000 136.71703 490 ARG A N 1
ATOM 3436 C CA . ARG A 1 490 ? 146.16235 111.32550 145.22765 1.000 123.08372 490 ARG A CA 1
ATOM 3437 C C . ARG A 1 490 ? 146.29897 111.66505 143.75225 1.000 114.44560 490 ARG A C 1
ATOM 3438 O O . ARG A 1 490 ? 145.97367 112.78847 143.35657 1.000 109.96456 490 ARG A O 1
ATOM 3446 N N . LYS A 1 491 ? 146.77286 110.72418 142.93423 1.000 116.23678 491 LYS A N 1
ATOM 3447 C CA . LYS A 1 491 ? 146.91111 110.95030 141.50217 1.000 121.02176 491 LYS A CA 1
ATOM 3448 C C . LYS A 1 491 ? 145.57208 111.14283 140.80546 1.000 119.82044 491 LYS A C 1
ATOM 3449 O O . LYS A 1 491 ? 145.55099 111.60242 139.65884 1.000 118.06791 491 LYS A O 1
ATOM 3455 N N . CYS A 1 492 ? 144.46402 110.80251 141.46206 1.000 119.37076 492 CYS A N 1
ATOM 3456 C CA . CYS A 1 492 ? 143.13857 111.03467 140.90729 1.000 118.29089 492 CYS A CA 1
ATOM 3457 C C . CYS A 1 492 ? 142.64469 112.45609 141.13166 1.000 111.58867 492 CYS A C 1
ATOM 3458 O O . CYS A 1 492 ? 141.60821 112.82756 140.57184 1.000 110.93717 492 CYS A O 1
ATOM 3461 N N . PHE A 1 493 ? 143.35597 113.25207 141.92477 1.000 103.97465 493 PHE A N 1
ATOM 3462 C CA . PHE A 1 493 ? 142.89716 114.58742 142.26844 1.000 100.52467 493 PHE A CA 1
ATOM 3463 C C . PHE A 1 493 ? 142.92424 115.50545 141.05018 1.000 98.10479 493 PHE A C 1
ATOM 3464 O O . PHE A 1 493 ? 143.59586 115.24180 140.04936 1.000 96.88856 493 PHE A O 1
ATOM 3472 N N . ILE A 1 494 ? 142.16593 116.59936 141.14755 1.000 97.08430 494 ILE A N 1
ATOM 3473 C CA . ILE A 1 494 ? 142.13642 117.58400 140.07534 1.000 90.86950 494 ILE A CA 1
ATOM 3474 C C . ILE A 1 494 ? 143.51158 118.21696 139.94416 1.000 89.45120 494 ILE A C 1
ATOM 3475 O O . ILE A 1 494 ? 144.10229 118.66924 140.93305 1.000 95.45627 494 ILE A O 1
ATOM 3480 N N . SER A 1 495 ? 144.03324 118.24480 138.72177 1.000 79.17222 495 SER A N 1
ATOM 3481 C CA . SER A 1 495 ? 145.33532 118.84893 138.48480 1.000 76.11404 495 SER A CA 1
ATOM 3482 C C . SER A 1 495 ? 145.28428 120.34456 138.76693 1.000 81.13828 495 SER A C 1
ATOM 3483 O O . SER A 1 495 ? 144.31970 121.02760 138.41411 1.000 87.57357 495 SER A O 1
ATOM 3486 N N . TYR A 1 496 ? 146.33156 120.85186 139.40953 1.000 75.66085 496 TYR A N 1
ATOM 3487 C CA . TYR A 1 496 ? 146.39857 122.25903 139.77724 1.000 72.32209 496 TYR A CA 1
ATOM 3488 C C . TYR A 1 496 ? 146.72894 123.09584 138.54314 1.000 78.35812 496 TYR A C 1
ATOM 3489 O O . TYR A 1 496 ? 146.78981 122.59611 137.41673 1.000 84.57142 496 TYR A O 1
ATOM 3498 N N . ALA A 1 497 ? 146.95078 124.39470 138.74760 1.000 75.41799 497 ALA A N 1
ATOM 3499 C CA . ALA A 1 497 ? 147.22696 125.28639 137.62970 1.000 74.98422 497 ALA A CA 1
ATOM 3500 C C . ALA A 1 497 ? 148.61979 125.08691 137.05079 1.000 74.25198 497 ALA A C 1
ATOM 3501 O O . ALA A 1 497 ? 148.87983 125.53874 135.93127 1.000 73.75578 497 ALA A O 1
ATOM 3503 N N . ASP A 1 498 ? 149.51801 124.42575 137.77866 1.000 70.66083 498 ASP A N 1
ATOM 3504 C CA . ASP A 1 498 ? 150.87776 124.22790 137.29633 1.000 70.82208 498 ASP A CA 1
ATOM 3505 C C . ASP A 1 498 ? 150.99719 123.09590 136.28543 1.000 73.25959 498 ASP A C 1
ATOM 3506 O O . ASP A 1 498 ? 152.07591 122.91411 135.71196 1.000 80.68993 498 ASP A O 1
ATOM 3511 N N . SER A 1 499 ? 149.92907 122.33163 136.05708 1.000 69.47649 499 SER A N 1
ATOM 3512 C CA . SER A 1 499 ? 149.95457 121.23458 135.10298 1.000 68.54615 499 SER A CA 1
ATOM 3513 C C . SER A 1 499 ? 149.00160 121.40781 133.93199 1.000 74.93309 499 SER A C 1
ATOM 3514 O O . SER A 1 499 ? 149.18897 120.74095 132.90944 1.000 88.65201 499 SER A O 1
ATOM 3517 N N . VAL A 1 500 ? 147.99445 122.26942 134.04465 1.000 71.56537 500 VAL A N 1
ATOM 3518 C CA . VAL A 1 500 ? 147.07705 122.49225 132.93663 1.000 74.10444 500 VAL A CA 1
ATOM 3519 C C . VAL A 1 500 ? 147.69701 123.46560 131.93967 1.000 78.94233 500 VAL A C 1
ATOM 3520 O O . VAL A 1 500 ? 148.59325 124.24847 132.26266 1.000 81.66317 500 VAL A O 1
ATOM 3524 N N . SER A 1 501 ? 147.20731 123.41005 130.70557 1.000 81.31322 501 SER A N 1
ATOM 3525 C CA . SER A 1 501 ? 147.71077 124.27722 129.65462 1.000 76.24781 501 SER A CA 1
ATOM 3526 C C . SER A 1 501 ? 147.16451 125.69178 129.81502 1.000 76.99907 501 SER A C 1
ATOM 3527 O O . SER A 1 501 ? 146.18027 125.93262 130.51852 1.000 83.04994 501 SER A O 1
ATOM 3530 N N . GLU A 1 502 ? 147.82445 126.63767 129.14365 1.000 73.28588 502 GLU A N 1
ATOM 3531 C CA . GLU A 1 502 ? 147.39095 128.02812 129.21443 1.000 72.93660 502 GLU A CA 1
ATOM 3532 C C . GLU A 1 502 ? 146.04210 128.23355 128.54026 1.000 76.33223 502 GLU A C 1
ATOM 3533 O O . GLU A 1 502 ? 145.28892 129.13306 128.92879 1.000 78.98631 502 GLU A O 1
ATOM 3539 N N . PHE A 1 503 ? 145.72407 127.42161 127.52997 1.000 73.42711 503 PHE A N 1
ATOM 3540 C CA . PHE A 1 503 ? 144.44521 127.56144 126.84160 1.000 72.30161 503 PHE A CA 1
ATOM 3541 C C . PHE A 1 503 ? 143.27678 127.29413 127.78133 1.000 73.51776 503 PHE A C 1
ATOM 3542 O O . PHE A 1 503 ? 142.29395 128.04472 127.79172 1.000 79.07899 503 PHE A O 1
ATOM 3550 N N . THR A 1 504 ? 143.36811 126.23264 128.58430 1.000 69.57606 504 THR A N 1
ATOM 3551 C CA . THR A 1 504 ? 142.29034 125.91481 129.51498 1.000 63.96189 504 THR A CA 1
ATOM 3552 C C . THR A 1 504 ? 142.13954 126.99470 130.57865 1.000 66.17105 504 THR A C 1
ATOM 3553 O O . THR A 1 504 ? 141.01711 127.35311 130.95316 1.000 74.16162 504 THR A O 1
ATOM 3557 N N . LYS A 1 505 ? 143.25721 127.51933 131.08321 1.000 65.86140 505 LYS A N 1
ATOM 3558 C CA . LYS A 1 505 ? 143.18783 128.58346 132.07852 1.000 69.39782 505 LYS A CA 1
ATOM 3559 C C . LYS A 1 505 ? 142.57461 129.84926 131.49255 1.000 73.67981 505 LYS A C 1
ATOM 3560 O O . LYS A 1 505 ? 141.77493 130.52331 132.15376 1.000 80.32327 505 LYS A O 1
ATOM 3566 N N . LEU A 1 506 ? 142.93773 130.18911 130.25386 1.000 70.40849 506 LEU A N 1
ATOM 3567 C CA . LEU A 1 506 ? 142.32924 131.34007 129.59599 1.000 70.65348 506 LEU A CA 1
ATOM 3568 C C . LEU A 1 506 ? 140.83643 131.12642 129.39587 1.000 75.63936 506 LEU A C 1
ATOM 3569 O O . LEU A 1 506 ? 140.03898 132.05715 129.55749 1.000 81.03570 506 LEU A O 1
ATOM 3574 N N . ILE A 1 507 ? 140.44074 129.90252 129.04458 1.000 73.79659 507 ILE A N 1
ATOM 3575 C CA . ILE A 1 507 ? 139.02489 129.59420 128.87608 1.000 66.92411 507 ILE A CA 1
ATOM 3576 C C . ILE A 1 507 ? 138.28503 129.75792 130.19688 1.000 71.72376 507 ILE A C 1
ATOM 3577 O O . ILE A 1 507 ? 137.17335 130.29577 130.23975 1.000 80.42114 507 ILE A O 1
ATOM 3582 N N . TYR A 1 508 ? 138.88665 129.29523 131.29439 1.000 69.06981 508 TYR A N 1
ATOM 3583 C CA . TYR A 1 508 ? 138.26099 129.46375 132.60295 1.000 69.24900 508 TYR A CA 1
ATOM 3584 C C . TYR A 1 508 ? 138.12762 130.93792 132.96769 1.000 73.66172 508 TYR A C 1
ATOM 3585 O O . TYR A 1 508 ? 137.08553 131.37097 133.47948 1.000 83.59738 508 TYR A O 1
ATOM 3594 N N . LEU A 1 509 ? 139.17367 131.72590 132.71237 1.000 70.30289 509 LEU A N 1
ATOM 3595 C CA . LEU A 1 509 ? 139.09513 133.15606 132.98879 1.000 67.99867 509 LEU A CA 1
ATOM 3596 C C . LEU A 1 509 ? 137.99576 133.80770 132.16308 1.000 74.67650 509 LEU A C 1
ATOM 3597 O O . LEU A 1 509 ? 137.28321 134.69238 132.65034 1.000 81.12307 509 LEU A O 1
ATOM 3602 N N . LEU A 1 510 ? 137.84479 133.38215 130.90809 1.000 74.63446 510 LEU A N 1
ATOM 3603 C CA . LEU A 1 510 ? 136.75357 133.88390 130.08094 1.000 72.51880 510 LEU A CA 1
ATOM 3604 C C . LEU A 1 510 ? 135.40006 133.50147 130.66507 1.000 77.84934 510 LEU A C 1
ATOM 3605 O O . LEU A 1 510 ? 134.47520 134.32110 130.69855 1.000 82.57305 510 LEU A O 1
ATOM 3610 N N . THR A 1 511 ? 135.26628 132.25986 131.13367 1.000 79.70453 511 THR A N 1
ATOM 3611 C CA . THR A 1 511 ? 134.01256 131.80407 131.72074 1.000 78.82221 511 THR A CA 1
ATOM 3612 C C . THR A 1 511 ? 133.69836 132.49016 133.04033 1.000 77.21705 511 THR A C 1
ATOM 3613 O O . THR A 1 511 ? 132.54466 132.45708 133.47736 1.000 85.11473 511 THR A O 1
ATOM 3617 N N . ARG A 1 512 ? 134.68309 133.10402 133.68442 1.000 73.87809 512 ARG A N 1
ATOM 3618 C CA . ARG A 1 512 ? 134.40615 133.82668 134.92067 1.000 74.79826 512 ARG A CA 1
ATOM 3619 C C . ARG A 1 512 ? 133.66503 135.14589 134.69429 1.000 79.85601 512 ARG A C 1
ATOM 3620 O O . ARG A 1 512 ? 133.55534 135.94157 135.63367 1.000 85.89206 512 ARG A O 1
ATOM 3628 N N . PHE A 1 513 ? 133.15257 135.39905 133.48627 1.000 76.62099 513 PHE A N 1
ATOM 3629 C CA . PHE A 1 513 ? 132.42746 136.62990 133.19513 1.000 79.44809 513 PHE A CA 1
ATOM 3630 C C . PHE A 1 513 ? 131.05191 136.38487 132.58341 1.000 78.77281 513 PHE A C 1
ATOM 3631 O O . PHE A 1 513 ? 130.40741 137.34418 132.14641 1.000 80.82716 513 PHE A O 1
ATOM 3639 N N . LEU A 1 514 ? 130.58178 135.14028 132.53786 1.000 75.38086 514 LEU A N 1
ATOM 3640 C CA . LEU A 1 514 ? 129.32969 134.80763 131.87407 1.000 75.69647 514 LEU A CA 1
ATOM 3641 C C . LEU A 1 514 ? 128.42819 134.01738 132.81338 1.000 82.66646 514 LEU A C 1
ATOM 3642 O O . LEU A 1 514 ? 128.86405 133.51078 133.84985 1.000 88.17018 514 LEU A O 1
ATOM 3647 N N . SER A 1 515 ? 127.15632 133.91930 132.43296 1.000 82.68708 515 SER A N 1
ATOM 3648 C CA . SER A 1 515 ? 126.17132 133.18666 133.21286 1.000 78.35814 515 SER A CA 1
ATOM 3649 C C . SER A 1 515 ? 126.31510 131.68305 132.99575 1.000 83.60862 515 SER A C 1
ATOM 3650 O O . SER A 1 515 ? 126.91012 131.22408 132.01867 1.000 90.62395 515 SER A O 1
ATOM 3653 N N . GLY A 1 516 ? 125.72012 130.91623 133.91365 1.000 80.48833 516 GLY A N 1
ATOM 3654 C CA . GLY A 1 516 ? 125.96477 129.48101 133.95205 1.000 83.56964 516 GLY A CA 1
ATOM 3655 C C . GLY A 1 516 ? 125.54838 128.75616 132.68627 1.000 86.24150 516 GLY A C 1
ATOM 3656 O O . GLY A 1 516 ? 126.23598 127.83680 132.23392 1.000 90.27174 516 GLY A O 1
ATOM 3657 N N . LYS A 1 517 ? 124.41025 129.14353 132.10667 1.000 84.60049 517 LYS A N 1
ATOM 3658 C CA . LYS A 1 517 ? 123.97528 128.51889 130.86150 1.000 88.42664 517 LYS A CA 1
ATOM 3659 C C . LYS A 1 517 ? 124.98775 128.75702 129.75044 1.000 90.10830 517 LYS A C 1
ATOM 3660 O O . LYS A 1 517 ? 125.30681 127.84309 128.97835 1.000 97.21673 517 LYS A O 1
ATOM 3666 N N . GLU A 1 518 ? 125.50818 129.98148 129.66049 1.000 83.36642 518 GLU A N 1
ATOM 3667 C CA . GLU A 1 518 ? 126.53183 130.28203 128.66864 1.000 83.16214 518 GLU A CA 1
ATOM 3668 C C . GLU A 1 518 ? 127.79556 129.47117 128.92143 1.000 84.13437 518 GLU A C 1
ATOM 3669 O O . GLU A 1 518 ? 128.43631 128.99818 127.97563 1.000 91.58528 518 GLU A O 1
ATOM 3675 N N . ILE A 1 519 ? 128.16743 129.29500 130.19180 1.000 77.40219 519 ILE A N 1
ATOM 3676 C CA . ILE A 1 519 ? 129.34427 128.49242 130.51766 1.000 76.72570 519 ILE A CA 1
ATOM 3677 C C . ILE A 1 519 ? 129.15362 127.05997 130.04719 1.000 84.82412 519 ILE A C 1
ATOM 3678 O O . ILE A 1 519 ? 130.04648 126.46246 129.43302 1.000 90.02731 519 ILE A O 1
ATOM 3683 N N . ASN A 1 520 ? 127.98959 126.48233 130.34733 1.000 87.65388 520 ASN A N 1
ATOM 3684 C CA . ASN A 1 520 ? 127.72560 125.10849 129.94159 1.000 89.80635 520 ASN A CA 1
ATOM 3685 C C . ASN A 1 520 ? 127.75713 124.97354 128.42791 1.000 88.87876 520 ASN A C 1
ATOM 3686 O O . ASN A 1 520 ? 128.36928 124.04082 127.89399 1.000 93.30023 520 ASN A O 1
ATOM 3691 N N . ASP A 1 521 ? 127.12428 125.91104 127.71892 1.000 89.08593 521 ASP A N 1
ATOM 3692 C CA . ASP A 1 521 ? 127.11184 125.85165 126.26153 1.000 88.57203 521 ASP A CA 1
ATOM 3693 C C . ASP A 1 521 ? 128.52407 125.93138 125.69670 1.000 88.01101 521 ASP A C 1
ATOM 3694 O O . ASP A 1 521 ? 128.90933 125.12516 124.84142 1.000 92.17200 521 ASP A O 1
ATOM 3699 N N . LEU A 1 522 ? 129.31951 126.88705 126.18273 1.000 83.69647 522 LEU A N 1
ATOM 3700 C CA . LEU A 1 522 ? 130.66884 127.07173 125.65991 1.000 78.65282 522 LEU A CA 1
ATOM 3701 C C . LEU A 1 522 ? 131.53748 125.84999 125.92739 1.000 84.10965 522 LEU A C 1
ATOM 3702 O O . LEU A 1 522 ? 132.22278 125.35120 125.02543 1.000 89.87445 522 LEU A O 1
ATOM 3707 N N . VAL A 1 523 ? 131.51744 125.34794 127.16414 1.000 82.67159 523 VAL A N 1
ATOM 3708 C CA . VAL A 1 523 ? 132.37202 124.21923 127.51520 1.000 78.51120 523 VAL A CA 1
ATOM 3709 C C . VAL A 1 523 ? 131.95453 122.96818 126.75216 1.000 83.02801 523 VAL A C 1
ATOM 3710 O O . VAL A 1 523 ? 132.80483 122.22345 126.24847 1.000 87.34910 523 VAL A O 1
ATOM 3714 N N . THR A 1 524 ? 130.64638 122.71335 126.64833 1.000 78.70765 524 THR A N 1
ATOM 3715 C CA . THR A 1 524 ? 130.18399 121.54710 125.90554 1.000 78.61534 524 THR A CA 1
ATOM 3716 C C . THR A 1 524 ? 130.56242 121.64303 124.43382 1.000 82.59393 524 THR A C 1
ATOM 3717 O O . THR A 1 524 ? 130.99416 120.65167 123.83261 1.000 91.29329 524 THR A O 1
ATOM 3721 N N . THR A 1 525 ? 130.41073 122.82814 123.83397 1.000 79.80266 525 THR A N 1
ATOM 3722 C CA . THR A 1 525 ? 130.78074 122.99296 122.43305 1.000 76.47030 525 THR A CA 1
ATOM 3723 C C . THR A 1 525 ? 132.26988 122.75610 122.22585 1.000 77.37629 525 THR A C 1
ATOM 3724 O O . THR A 1 525 ? 132.67215 122.07907 121.27127 1.000 86.07897 525 THR A O 1
ATOM 3728 N N . LEU A 1 526 ? 133.10441 123.30069 123.11384 1.000 74.21712 526 LEU A N 1
ATOM 3729 C CA . LEU A 1 526 ? 134.54342 123.10309 122.98219 1.000 69.33902 526 LEU A CA 1
ATOM 3730 C C . LEU A 1 526 ? 134.91438 121.63466 123.12924 1.000 76.52311 526 LEU A C 1
ATOM 3731 O O . LEU A 1 526 ? 135.73857 121.11580 122.36614 1.000 82.94218 526 LEU A O 1
ATOM 3736 N N . ILE A 1 527 ? 134.31592 120.94816 124.10569 1.000 77.68831 527 ILE A N 1
ATOM 3737 C CA . ILE A 1 527 ? 134.60585 119.53134 124.30122 1.000 77.02379 527 ILE A CA 1
ATOM 3738 C C . ILE A 1 527 ? 134.20673 118.73533 123.06813 1.000 78.97421 527 ILE A C 1
ATOM 3739 O O . ILE A 1 527 ? 134.95878 117.87347 122.59606 1.000 79.67978 527 ILE A O 1
ATOM 3744 N N . ASN A 1 528 ? 133.02301 119.01922 122.51971 1.000 79.73448 528 ASN A N 1
ATOM 3745 C CA . ASN A 1 528 ? 132.55916 118.29286 121.34395 1.000 77.31793 528 ASN A CA 1
ATOM 3746 C C . ASN A 1 528 ? 133.47724 118.52448 120.15084 1.000 84.79301 528 ASN A C 1
ATOM 3747 O O . ASN A 1 528 ? 133.83687 117.57667 119.44189 1.000 93.93403 528 ASN A O 1
ATOM 3752 N N . LYS A 1 529 ? 133.87857 119.77615 119.91757 1.000 82.31505 529 LYS A N 1
ATOM 3753 C CA . LYS A 1 529 ? 134.73458 120.06462 118.77088 1.000 79.88689 529 LYS A CA 1
ATOM 3754 C C . LYS A 1 529 ? 136.11406 119.43572 118.92984 1.000 82.46041 529 LYS A C 1
ATOM 3755 O O . LYS A 1 529 ? 136.68197 118.91766 117.95947 1.000 89.71909 529 LYS A O 1
ATOM 3761 N N . PHE A 1 530 ? 136.67374 119.46851 120.14103 1.000 75.60265 530 PHE A N 1
ATOM 3762 C CA . PHE A 1 530 ? 137.97814 118.85104 120.35106 1.000 74.18996 530 PHE A CA 1
ATOM 3763 C C . PHE A 1 530 ? 137.89957 117.33660 120.20566 1.000 79.81069 530 PHE A C 1
ATOM 3764 O O . PHE A 1 530 ? 138.82949 116.70864 119.68519 1.000 83.98394 530 PHE A O 1
ATOM 3772 N N . ASP A 1 531 ? 136.79503 116.73176 120.64969 1.000 77.82859 531 ASP A N 1
ATOM 3773 C CA . ASP A 1 531 ? 136.59824 115.30430 120.42438 1.000 80.71540 531 ASP A CA 1
ATOM 3774 C C . ASP A 1 531 ? 136.51169 114.99483 118.93655 1.000 82.83988 531 ASP A C 1
ATOM 3775 O O . ASP A 1 531 ? 137.05771 113.98729 118.46961 1.000 86.61254 531 ASP A O 1
ATOM 3780 N N . ASN A 1 532 ? 135.82231 115.84982 118.17802 1.000 80.40654 532 ASN A N 1
ATOM 3781 C CA . ASN A 1 532 ? 135.75863 115.67948 116.73013 1.000 76.61038 532 ASN A CA 1
ATOM 3782 C C . ASN A 1 532 ? 137.15186 115.72206 116.11719 1.000 81.94802 532 ASN A C 1
ATOM 3783 O O . ASN A 1 532 ? 137.50324 114.88676 115.27266 1.000 89.76950 532 ASN A O 1
ATOM 3788 N N . ILE A 1 533 ? 137.96198 116.69326 116.54166 1.000 82.10394 533 ILE A N 1
ATOM 3789 C CA . ILE A 1 533 ? 139.31452 116.82799 116.00782 1.000 79.36209 533 ILE A CA 1
ATOM 3790 C C . ILE A 1 533 ? 140.14234 115.59258 116.33576 1.000 83.37601 533 ILE A C 1
ATOM 3791 O O . ILE A 1 533 ? 140.87047 115.06925 115.48243 1.000 87.94842 533 ILE A O 1
ATOM 3796 N N . ARG A 1 534 ? 140.04237 115.10512 117.57461 1.000 79.37029 534 ARG A N 1
ATOM 3797 C CA . ARG A 1 534 ? 140.80428 113.92417 117.96862 1.000 76.62821 534 ARG A CA 1
ATOM 3798 C C . ARG A 1 534 ? 140.38720 112.69887 117.16482 1.000 83.02551 534 ARG A C 1
ATOM 3799 O O . ARG A 1 534 ? 141.23946 111.92304 116.71290 1.000 87.65009 534 ARG A O 1
ATOM 3807 N N . SER A 1 535 ? 139.07929 112.50573 116.97692 1.000 82.86359 535 SER A N 1
ATOM 3808 C CA . SER A 1 535 ? 138.60859 111.35677 116.21047 1.000 83.97158 535 SER A CA 1
ATOM 3809 C C . SER A 1 535 ? 139.08374 111.42794 114.76635 1.000 80.51321 535 SER A C 1
ATOM 3810 O O . SER A 1 535 ? 139.51032 110.41749 114.19302 1.000 84.39410 535 SER A O 1
ATOM 3813 N N . PHE A 1 536 ? 139.02161 112.61551 114.16017 1.000 79.46003 536 PHE A N 1
ATOM 3814 C CA . PHE A 1 536 ? 139.48136 112.75274 112.78268 1.000 79.30386 536 PHE A CA 1
ATOM 3815 C C . PHE A 1 536 ? 140.97945 112.50160 112.67311 1.000 82.70843 536 PHE A C 1
ATOM 3816 O O . PHE A 1 536 ? 141.44093 111.87195 111.71388 1.000 91.94646 536 PHE A O 1
ATOM 3824 N N . LEU A 1 537 ? 141.75673 112.98538 113.64555 1.000 80.77638 537 LEU A N 1
ATOM 3825 C CA . LEU A 1 537 ? 143.19367 112.73202 113.62970 1.000 79.03249 537 LEU A CA 1
ATOM 3826 C C . LEU A 1 537 ? 143.48862 111.24410 113.75443 1.000 82.41788 537 LEU A C 1
ATOM 3827 O O . LEU A 1 537 ? 144.37783 110.71968 113.07333 1.000 89.49632 537 LEU A O 1
ATOM 3832 N N . GLU A 1 538 ? 142.75031 110.54641 114.61984 1.000 79.31866 538 GLU A N 1
ATOM 3833 C CA . GLU A 1 538 ? 142.93014 109.10360 114.74188 1.000 80.93418 538 GLU A CA 1
ATOM 3834 C C . GLU A 1 538 ? 142.58765 108.39673 113.43716 1.000 84.30050 538 GLU A C 1
ATOM 3835 O O . GLU A 1 538 ? 143.28347 107.45926 113.02759 1.000 87.93046 538 GLU A O 1
ATOM 3841 N N . ILE A 1 539 ? 141.51796 108.83451 112.76957 1.000 87.43478 539 ILE A N 1
ATOM 3842 C CA . ILE A 1 539 ? 141.13533 108.22862 111.49587 1.000 81.26287 539 ILE A CA 1
ATOM 3843 C C . ILE A 1 539 ? 142.23452 108.43158 110.46071 1.000 83.20876 539 ILE A C 1
ATOM 3844 O O . ILE A 1 539 ? 142.61112 107.50155 109.73659 1.000 86.60497 539 ILE A O 1
ATOM 3849 N N . MET A 1 540 ? 142.76890 109.65280 110.37879 1.000 84.95536 540 MET A N 1
ATOM 3850 C CA . MET A 1 540 ? 143.83057 109.92564 109.41463 1.000 83.64372 540 MET A CA 1
ATOM 3851 C C . MET A 1 540 ? 145.07637 109.10545 109.71927 1.000 84.71051 540 MET A C 1
ATOM 3852 O O . MET A 1 540 ? 145.74046 108.60960 108.80183 1.000 91.43676 540 MET A O 1
ATOM 3857 N N . ASP A 1 541 ? 145.41553 108.95792 111.00166 1.000 85.44793 541 ASP A N 1
ATOM 3858 C CA . ASP A 1 541 ? 146.56282 108.13388 111.36623 1.000 85.28545 541 ASP A CA 1
ATOM 3859 C C . ASP A 1 541 ? 146.34514 106.68122 110.96593 1.000 83.30620 541 ASP A C 1
ATOM 3860 O O . ASP A 1 541 ? 147.26149 106.02549 110.45715 1.000 84.27343 541 ASP A O 1
ATOM 3865 N N . GLU A 1 542 ? 145.13717 106.16004 111.19098 1.000 86.98899 542 GLU A N 1
ATOM 3866 C CA . GLU A 1 542 ? 144.84917 104.77744 110.82307 1.000 83.66728 542 GLU A CA 1
ATOM 3867 C C . GLU A 1 542 ? 144.91921 104.57884 109.31450 1.000 83.49274 542 GLU A C 1
ATOM 3868 O O . GLU A 1 542 ? 145.43524 103.56153 108.83823 1.000 83.31613 542 GLU A O 1
ATOM 3874 N N . LEU A 1 543 ? 144.40538 105.53848 108.54589 1.000 83.01326 543 LEU A N 1
ATOM 3875 C CA . LEU A 1 543 ? 144.39935 105.42559 107.09305 1.000 75.50034 543 LEU A CA 1
ATOM 3876 C C . LEU A 1 543 ? 145.76761 105.65766 106.46703 1.000 78.63753 543 LEU A C 1
ATOM 3877 O O . LEU A 1 543 ? 145.93627 105.38420 105.27435 1.000 75.03980 543 LEU A O 1
ATOM 3882 N N . GLY A 1 544 ? 146.74129 106.14682 107.23024 1.000 87.64501 544 GLY A N 1
ATOM 3883 C CA . GLY A 1 544 ? 148.04715 106.44959 106.68377 1.000 89.24081 544 GLY A CA 1
ATOM 3884 C C . GLY A 1 544 ? 148.17060 107.80489 106.02873 1.000 85.91301 544 GLY A C 1
ATOM 3885 O O . GLY A 1 544 ? 149.20733 108.08787 105.41856 1.000 81.42189 544 GLY A O 1
ATOM 3886 N N . LEU A 1 545 ? 147.15019 108.65008 106.13094 1.000 84.95954 545 LEU A N 1
ATOM 3887 C CA . LEU A 1 545 ? 147.20126 109.96915 105.52484 1.000 81.09285 545 LEU A CA 1
ATOM 3888 C C . LEU A 1 545 ? 148.10602 110.89732 106.32944 1.000 87.91135 545 LEU A C 1
ATOM 3889 O O . LEU A 1 545 ? 148.34385 110.70051 107.52388 1.000 92.61534 545 LEU A O 1
ATOM 3894 N N . ASP A 1 546 ? 148.61434 111.92335 105.65316 1.000 90.04112 546 ASP A N 1
ATOM 3895 C CA . ASP A 1 546 ? 149.44559 112.91696 106.31713 1.000 88.73425 546 ASP A CA 1
ATOM 3896 C C . ASP A 1 546 ? 148.58198 113.82549 107.18136 1.000 87.19922 546 ASP A C 1
ATOM 3897 O O . ASP A 1 546 ? 147.56235 114.34978 106.72450 1.000 91.98098 546 ASP A O 1
ATOM 3902 N N . ARG A 1 547 ? 148.99436 114.01548 108.43480 1.000 83.44703 547 ARG A N 1
ATOM 3903 C CA . ARG A 1 547 ? 148.23108 114.81792 109.38036 1.000 82.99708 547 ARG A CA 1
ATOM 3904 C C . ARG A 1 547 ? 149.09804 115.80513 110.14959 1.000 84.69587 547 ARG A C 1
ATOM 3905 O O . ARG A 1 547 ? 148.60446 116.44001 111.08835 1.000 87.22954 547 ARG A O 1
ATOM 3913 N N . THR A 1 548 ? 150.36933 115.94862 109.78774 1.000 84.34466 548 THR A N 1
ATOM 3914 C CA . THR A 1 548 ? 151.26183 116.85908 110.49556 1.000 81.28466 548 THR A CA 1
ATOM 3915 C C . THR A 1 548 ? 150.84109 118.29535 110.21706 1.000 79.32246 548 THR A C 1
ATOM 3916 O O . THR A 1 548 ? 150.94477 118.77204 109.08286 1.000 81.46247 548 THR A O 1
ATOM 3920 N N . PHE A 1 549 ? 150.36290 118.98498 111.24869 1.000 74.12217 549 PHE A N 1
ATOM 3921 C CA . PHE A 1 549 ? 150.00268 120.38514 111.10702 1.000 70.45740 549 PHE A CA 1
ATOM 3922 C C . PHE A 1 549 ? 151.24174 121.22063 110.80601 1.000 78.88783 549 PHE A C 1
ATOM 3923 O O . PHE A 1 549 ? 152.38038 120.79097 111.00718 1.000 84.11144 549 PHE A O 1
ATOM 3931 N N . THR A 1 550 ? 151.00865 122.43331 110.31510 1.000 81.65263 550 THR A N 1
ATOM 3932 C CA . THR A 1 550 ? 152.10817 123.35424 110.09135 1.000 80.29198 550 THR A CA 1
ATOM 3933 C C . THR A 1 550 ? 152.68337 123.81666 111.42894 1.000 85.86370 550 THR A C 1
ATOM 3934 O O . THR A 1 550 ? 152.09866 123.60930 112.49601 1.000 88.35086 550 THR A O 1
ATOM 3938 N N . ALA A 1 551 ? 153.85665 124.44989 111.36095 1.000 84.12402 551 ALA A N 1
ATOM 3939 C CA . ALA A 1 551 ? 154.55559 124.84509 112.57953 1.000 82.58894 551 ALA A CA 1
ATOM 3940 C C . ALA A 1 551 ? 153.74158 125.82700 113.41079 1.000 81.77082 551 ALA A C 1
ATOM 3941 O O . ALA A 1 551 ? 153.89267 125.87536 114.63617 1.000 85.06155 551 ALA A O 1
ATOM 3943 N N . GLU A 1 552 ? 152.87799 126.61368 112.77095 1.000 81.56132 552 GLU A N 1
ATOM 3944 C CA . GLU A 1 552 ? 152.09544 127.60340 113.50006 1.000 84.60501 552 GLU A CA 1
ATOM 3945 C C . GLU A 1 552 ? 150.92771 126.98248 114.25687 1.000 86.37929 552 GLU A C 1
ATOM 3946 O O . GLU A 1 552 ? 150.48879 127.53980 115.26823 1.000 89.90537 552 GLU A O 1
ATOM 3952 N N . TYR A 1 553 ? 150.41204 125.84337 113.79346 1.000 81.24310 553 TYR A N 1
ATOM 3953 C CA . TYR A 1 553 ? 149.23836 125.21784 114.39010 1.000 77.99690 553 TYR A CA 1
ATOM 3954 C C . TYR A 1 553 ? 149.56716 123.90869 115.10009 1.000 81.93400 553 TYR A C 1
ATOM 3955 O O . TYR A 1 553 ? 148.65964 123.11850 115.38698 1.000 87.39219 553 TYR A O 1
ATOM 3964 N N . SER A 1 554 ? 150.84318 123.67839 115.42335 1.000 80.14325 554 SER A N 1
ATOM 3965 C CA . SER A 1 554 ? 151.23949 122.42706 116.06051 1.000 79.62331 554 SER A CA 1
ATOM 3966 C C . SER A 1 554 ? 150.55275 122.22861 117.40235 1.000 82.82612 554 SER A C 1
ATOM 3967 O O . SER A 1 554 ? 150.52440 121.10310 117.91289 1.000 87.51700 554 SER A O 1
ATOM 3970 N N . PHE A 1 555 ? 150.00414 123.30048 117.97795 1.000 80.04163 555 PHE A N 1
ATOM 3971 C CA . PHE A 1 555 ? 149.19419 123.18668 119.18433 1.000 82.57117 555 PHE A CA 1
ATOM 3972 C C . PHE A 1 555 ? 148.10980 122.13029 119.02075 1.000 83.08153 555 PHE A C 1
ATOM 3973 O O . PHE A 1 555 ? 147.90796 121.29103 119.90808 1.000 88.18527 555 PHE A O 1
ATOM 3981 N N . PHE A 1 556 ? 147.43004 122.12562 117.87134 1.000 80.31031 556 PHE A N 1
ATOM 3982 C CA . PHE A 1 556 ? 146.34457 121.17411 117.66963 1.000 76.11737 556 PHE A CA 1
ATOM 3983 C C . PHE A 1 556 ? 146.82820 119.73128 117.65869 1.000 79.11908 556 PHE A C 1
ATOM 3984 O O . PHE A 1 556 ? 146.01487 118.82017 117.84550 1.000 84.94438 556 PHE A O 1
ATOM 3992 N N . GLU A 1 557 ? 148.12881 119.50155 117.46321 1.000 76.62924 557 GLU A N 1
ATOM 3993 C CA . GLU A 1 557 ? 148.65453 118.14577 117.55284 1.000 72.24235 557 GLU A CA 1
ATOM 3994 C C . GLU A 1 557 ? 148.45231 117.54634 118.93536 1.000 76.10874 557 GLU A C 1
ATOM 3995 O O . GLU A 1 557 ? 148.38810 116.31941 119.06319 1.000 85.71917 557 GLU A O 1
ATOM 4001 N N . GLY A 1 558 ? 148.34770 118.37669 119.96879 1.000 78.06226 558 GLY A N 1
ATOM 4002 C CA . GLY A 1 558 ? 148.10057 117.86740 121.30170 1.000 78.89101 558 GLY A CA 1
ATOM 4003 C C . GLY A 1 558 ? 146.63585 117.93212 121.67375 1.000 78.42869 558 GLY A C 1
ATOM 4004 O O . GLY A 1 558 ? 146.28402 117.82777 122.85375 1.000 86.86287 558 GLY A O 1
ATOM 4005 N N . SER A 1 559 ? 145.77658 118.08003 120.65908 1.000 74.86942 559 SER A N 1
ATOM 4006 C CA . SER A 1 559 ? 144.36474 118.37341 120.89274 1.000 77.36861 559 SER A CA 1
ATOM 4007 C C . SER A 1 559 ? 143.73342 117.39794 121.87529 1.000 79.23856 559 SER A C 1
ATOM 4008 O O . SER A 1 559 ? 142.98903 117.80944 122.77418 1.000 85.96795 559 SER A O 1
ATOM 4011 N N . THR A 1 560 ? 144.03763 116.10453 121.73343 1.000 78.84648 560 THR A N 1
ATOM 4012 C CA . THR A 1 560 ? 143.45884 115.09650 122.61672 1.000 81.47702 560 THR A CA 1
ATOM 4013 C C . THR A 1 560 ? 143.66118 115.47074 124.07737 1.000 75.37421 560 THR A C 1
ATOM 4014 O O . THR A 1 560 ? 142.70326 115.51555 124.85892 1.000 76.30009 560 THR A O 1
ATOM 4018 N N . LYS A 1 561 ? 144.90200 115.79318 124.44959 1.000 74.50397 561 LYS A N 1
ATOM 4019 C CA . LYS A 1 561 ? 145.18160 116.18015 125.82725 1.000 72.18224 561 LYS A CA 1
ATOM 4020 C C . LYS A 1 561 ? 144.32674 117.37142 126.23297 1.000 75.96482 561 LYS A C 1
ATOM 4021 O O . LYS A 1 561 ? 143.68977 117.35972 127.29427 1.000 84.82809 561 LYS A O 1
ATOM 4027 N N . TYR A 1 562 ? 144.25658 118.38861 125.36772 1.000 73.88472 562 TYR A N 1
ATOM 4028 C CA . TYR A 1 562 ? 143.41324 119.54262 125.65670 1.000 76.70036 562 TYR A CA 1
ATOM 4029 C C . TYR A 1 562 ? 141.98529 119.10740 125.93868 1.000 80.28507 562 TYR A C 1
ATOM 4030 O O . TYR A 1 562 ? 141.37145 119.56212 126.91360 1.000 82.18355 562 TYR A O 1
ATOM 4039 N N . LEU A 1 563 ? 141.46308 118.18219 125.12782 1.000 80.86412 563 LEU A N 1
ATOM 4040 C CA . LEU A 1 563 ? 140.11526 117.67580 125.35041 1.000 77.36029 563 LEU A CA 1
ATOM 4041 C C . LEU A 1 563 ? 139.95075 117.21256 126.78781 1.000 80.54855 563 LEU A C 1
ATOM 4042 O O . LEU A 1 563 ? 139.02184 117.63694 127.48722 1.000 83.92150 563 LEU A O 1
ATOM 4047 N N . ALA A 1 564 ? 140.89047 116.38976 127.26397 1.000 77.06774 564 ALA A N 1
ATOM 4048 C CA . ALA A 1 564 ? 140.81687 115.89839 128.63354 1.000 69.09107 564 ALA A CA 1
ATOM 4049 C C . ALA A 1 564 ? 140.67984 117.05690 129.60621 1.000 75.87962 564 ALA A C 1
ATOM 4050 O O . ALA A 1 564 ? 139.75132 117.09115 130.42394 1.000 84.86802 564 ALA A O 1
ATOM 4052 N N . GLU A 1 565 ? 141.55415 118.05793 129.47301 1.000 73.02054 565 GLU A N 1
ATOM 4053 C CA . GLU A 1 565 ? 141.50313 119.20016 130.37550 1.000 73.33179 565 GLU A CA 1
ATOM 4054 C C . GLU A 1 565 ? 140.13084 119.84991 130.33451 1.000 79.91692 565 GLU A C 1
ATOM 4055 O O . GLU A 1 565 ? 139.52881 120.12380 131.37984 1.000 87.87914 565 GLU A O 1
ATOM 4061 N N . LEU A 1 566 ? 139.59365 120.04955 129.12934 1.000 79.84926 566 LEU A N 1
ATOM 4062 C CA . LEU A 1 566 ? 138.27756 120.66214 129.01421 1.000 80.29438 566 LEU A CA 1
ATOM 4063 C C . LEU A 1 566 ? 137.22967 119.80624 129.70698 1.000 85.02923 566 LEU A C 1
ATOM 4064 O O . LEU A 1 566 ? 136.39927 120.31786 130.46792 1.000 84.84042 566 LEU A O 1
ATOM 4069 N N . VAL A 1 567 ? 137.28872 118.48802 129.49917 1.000 85.28707 567 VAL A N 1
ATOM 4070 C CA . VAL A 1 567 ? 136.38678 117.59618 130.21941 1.000 79.18612 567 VAL A CA 1
ATOM 4071 C C . VAL A 1 567 ? 136.58898 117.77023 131.71472 1.000 79.93861 567 VAL A C 1
ATOM 4072 O O . VAL A 1 567 ? 135.62925 117.92345 132.48079 1.000 84.19991 567 VAL A O 1
ATOM 4076 N N . GLU A 1 568 ? 137.85241 117.81386 132.13945 1.000 79.14446 568 GLU A N 1
ATOM 4077 C CA . GLU A 1 568 ? 138.15171 118.06768 133.54016 1.000 74.05174 568 GLU A CA 1
ATOM 4078 C C . GLU A 1 568 ? 137.59008 119.41545 133.96484 1.000 72.77860 568 GLU A C 1
ATOM 4079 O O . GLU A 1 568 ? 137.00045 119.54099 135.04490 1.000 74.88750 568 GLU A O 1
ATOM 4085 N N . LEU A 1 569 ? 137.72529 120.42675 133.10226 1.000 77.78112 569 LEU A N 1
ATOM 4086 C CA . LEU A 1 569 ? 137.16460 121.73594 133.41099 1.000 77.43525 569 LEU A CA 1
ATOM 4087 C C . LEU A 1 569 ? 135.65395 121.65904 133.56245 1.000 82.07438 569 LEU A C 1
ATOM 4088 O O . LEU A 1 569 ? 135.07115 122.36524 134.39138 1.000 86.89118 569 LEU A O 1
ATOM 4093 N N . ASN A 1 570 ? 135.00242 120.79104 132.78568 1.000 84.59126 570 ASN A N 1
ATOM 4094 C CA . ASN A 1 570 ? 133.55614 120.65813 132.89309 1.000 81.90085 570 ASN A CA 1
ATOM 4095 C C . ASN A 1 570 ? 133.12749 120.06098 134.22323 1.000 83.11448 570 ASN A C 1
ATOM 4096 O O . ASN A 1 570 ? 131.93708 120.10861 134.55038 1.000 81.73219 570 ASN A O 1
ATOM 4101 N N . SER A 1 571 ? 134.06221 119.50312 134.99441 1.000 83.61744 571 SER A N 1
ATOM 4102 C CA . SER A 1 571 ? 133.68849 118.84463 136.23936 1.000 83.66891 571 SER A CA 1
ATOM 4103 C C . SER A 1 571 ? 133.25833 119.84942 137.30052 1.000 85.00532 571 SER A C 1
ATOM 4104 O O . SER A 1 571 ? 132.32220 119.58963 138.06498 1.000 97.41480 571 SER A O 1
ATOM 4107 N N . PHE A 1 572 ? 133.92367 121.00396 137.36613 1.000 77.81417 572 PHE A N 1
ATOM 4108 C CA . PHE A 1 572 ? 133.77330 121.88606 138.51265 1.000 74.89536 572 PHE A CA 1
ATOM 4109 C C . PHE A 1 572 ? 133.45981 123.33902 138.18321 1.000 76.63360 572 PHE A C 1
ATOM 4110 O O . PHE A 1 572 ? 133.31053 124.13816 139.11302 1.000 83.06830 572 PHE A O 1
ATOM 4118 N N . VAL A 1 573 ? 133.36004 123.71520 136.90920 1.000 76.37160 573 VAL A N 1
ATOM 4119 C CA . VAL A 1 573 ? 133.17263 125.12295 136.58734 1.000 73.42480 573 VAL A CA 1
ATOM 4120 C C . VAL A 1 573 ? 131.73438 125.52604 136.88163 1.000 75.00939 573 VAL A C 1
ATOM 4121 O O . VAL A 1 573 ? 130.77970 124.85364 136.46901 1.000 85.07061 573 VAL A O 1
ATOM 4125 N N . LYS A 1 574 ? 131.57239 126.62259 137.61945 1.000 70.58330 574 LYS A N 1
ATOM 4126 C CA . LYS A 1 574 ? 130.24767 127.13569 137.94205 1.000 70.83041 574 LYS A CA 1
ATOM 4127 C C . LYS A 1 574 ? 130.15405 128.61146 137.58565 1.000 81.82007 574 LYS A C 1
ATOM 4128 O O . LYS A 1 574 ? 131.06484 129.16453 136.96204 1.000 88.70891 574 LYS A O 1
ATOM 4134 N N . SER A 1 575 ? 129.06333 129.25649 137.98058 1.000 83.46584 575 SER A N 1
ATOM 4135 C CA . SER A 1 575 ? 128.90354 130.68683 137.76402 1.000 81.64036 575 SER A CA 1
ATOM 4136 C C . SER A 1 575 ? 129.82400 131.43884 138.72202 1.000 85.63054 575 SER A C 1
ATOM 4137 O O . SER A 1 575 ? 130.61082 130.85104 139.46866 1.000 94.06963 575 SER A O 1
ATOM 4140 N N . CYS A 1 576 ? 129.73414 132.76079 138.70877 1.000 84.81290 576 CYS A N 1
ATOM 4141 C CA . CYS A 1 576 ? 130.54115 133.59024 139.58673 1.000 88.09387 576 CYS A CA 1
ATOM 4142 C C . CYS A 1 576 ? 129.77984 133.90502 140.86815 1.000 91.64539 576 CYS A C 1
ATOM 4143 O O . CYS A 1 576 ? 128.54712 133.90181 140.90617 1.000 94.04525 576 CYS A O 1
ATOM 4146 N N . SER A 1 577 ? 130.53633 134.18041 141.92509 1.000 86.15699 577 SER A N 1
ATOM 4147 C CA . SER A 1 577 ? 129.98461 134.40064 143.25380 1.000 88.63942 577 SER A CA 1
ATOM 4148 C C . SER A 1 577 ? 130.09736 135.87162 143.62380 1.000 90.18669 577 SER A C 1
ATOM 4149 O O . SER A 1 577 ? 131.16436 136.47453 143.47473 1.000 94.02552 577 SER A O 1
ATOM 4152 N N . PHE A 1 578 ? 128.99559 136.44244 144.09982 1.000 87.90678 578 PHE A N 1
ATOM 4153 C CA . PHE A 1 578 ? 129.00965 137.81149 144.59255 1.000 89.07104 578 PHE A CA 1
ATOM 4154 C C . PHE A 1 578 ? 129.82803 137.89207 145.87435 1.000 96.66554 578 PHE A C 1
ATOM 4155 O O . PHE A 1 578 ? 129.75041 137.00399 146.72844 1.000 104.60031 578 PHE A O 1
ATOM 4163 N N . ASP A 1 579 ? 130.61726 138.95413 146.00648 1.000 93.53700 579 ASP A N 1
ATOM 4164 C CA . ASP A 1 579 ? 131.47005 139.10622 147.17655 1.000 96.35982 579 ASP A CA 1
ATOM 4165 C C . ASP A 1 579 ? 130.63052 139.36998 148.42125 1.000 100.99038 579 ASP A C 1
ATOM 4166 O O . ASP A 1 579 ? 129.65654 140.12681 148.38575 1.000 103.59530 579 ASP A O 1
ATOM 4171 N N . ILE A 1 580 ? 131.01744 138.73649 149.53006 1.000 100.54351 580 ILE A N 1
ATOM 4172 C CA . ILE A 1 580 ? 130.24261 138.84438 150.76345 1.000 104.57272 580 ILE A CA 1
ATOM 4173 C C . ILE A 1 580 ? 130.31994 140.26012 151.32787 1.000 102.24304 580 ILE A C 1
ATOM 4174 O O . ILE A 1 580 ? 129.31317 140.82162 151.77464 1.000 106.13991 580 ILE A O 1
ATOM 4179 N N . ASN A 1 581 ? 131.51218 140.86089 151.31457 1.000 103.26421 581 ASN A N 1
ATOM 4180 C CA . ASN A 1 581 ? 131.66826 142.19536 151.88468 1.000 103.99971 581 ASN A CA 1
ATOM 4181 C C . ASN A 1 581 ? 130.91266 143.24565 151.08282 1.000 98.11817 581 ASN A C 1
ATOM 4182 O O . ASN A 1 581 ? 130.53647 144.28778 151.63059 1.000 92.97369 581 ASN A O 1
ATOM 4187 N N . ALA A 1 582 ? 130.67904 142.99368 149.79782 1.000 101.17022 582 ALA A N 1
ATOM 4188 C CA . ALA A 1 582 ? 129.98495 143.93847 148.93384 1.000 102.54468 582 ALA A CA 1
ATOM 4189 C C . ALA A 1 582 ? 128.47433 143.77158 148.96415 1.000 99.13787 582 ALA A C 1
ATOM 4190 O O . ALA A 1 582 ? 127.79099 144.31812 148.09200 1.000 99.45430 582 ALA A O 1
ATOM 4192 N N . LYS A 1 583 ? 127.94037 143.02950 149.93675 1.000 95.73026 583 LYS A N 1
ATOM 4193 C CA . LYS A 1 583 ? 126.49521 142.85426 150.02118 1.000 94.51209 583 LYS A CA 1
ATOM 4194 C C . LYS A 1 583 ? 125.78388 144.17774 150.26366 1.000 96.29841 583 LYS A C 1
ATOM 4195 O O . LYS A 1 583 ? 124.60364 144.31883 149.92545 1.000 95.18192 583 LYS A O 1
ATOM 4201 N N . ARG A 1 584 ? 126.47761 145.15316 150.84679 1.000 91.85024 584 ARG A N 1
ATOM 4202 C CA . ARG A 1 584 ? 125.91093 146.47323 151.08395 1.000 85.16089 584 ARG A CA 1
ATOM 4203 C C . ARG A 1 584 ? 126.06322 147.41232 149.89786 1.000 87.33403 584 ARG A C 1
ATOM 4204 O O . ARG A 1 584 ? 125.19419 148.26112 149.68150 1.000 92.30666 584 ARG A O 1
ATOM 4212 N N . THR A 1 585 ? 127.14451 147.28847 149.12629 1.000 88.56966 585 THR A N 1
ATOM 4213 C CA . THR A 1 585 ? 127.31326 148.13476 147.95148 1.000 92.51042 585 THR A CA 1
ATOM 4214 C C . THR A 1 585 ? 126.28799 147.82678 146.87099 1.000 86.33758 585 THR A C 1
ATOM 4215 O O . THR A 1 585 ? 125.94375 148.71688 146.08717 1.000 86.48010 585 THR A O 1
ATOM 4219 N N . MET A 1 586 ? 125.79795 146.59314 146.81348 1.000 84.48635 586 MET A N 1
ATOM 4220 C CA . MET A 1 586 ? 124.77043 146.19311 145.86476 1.000 81.32379 586 MET A CA 1
ATOM 4221 C C . MET A 1 586 ? 123.37007 146.53021 146.34891 1.000 82.12052 586 MET A C 1
ATOM 4222 O O . MET A 1 586 ? 122.39982 146.27307 145.63014 1.000 83.63722 586 MET A O 1
ATOM 4227 N N . TYR A 1 587 ? 123.24961 147.08770 147.55407 1.000 86.66601 587 TYR A N 1
ATOM 4228 C CA . TYR A 1 587 ? 121.94463 147.45913 148.08673 1.000 83.16343 587 TYR A CA 1
ATOM 4229 C C . TYR A 1 587 ? 121.27742 148.51431 147.21776 1.000 81.00601 587 TYR A C 1
ATOM 4230 O O . TYR A 1 587 ? 120.07348 148.43744 146.94892 1.000 85.40225 587 TYR A O 1
ATOM 4239 N N . ARG A 1 588 ? 122.04547 149.50763 146.76703 1.000 82.86286 588 ARG A N 1
ATOM 4240 C CA . ARG A 1 588 ? 121.47802 150.55930 145.93121 1.000 85.73085 588 ARG A CA 1
ATOM 4241 C C . ARG A 1 588 ? 120.99874 150.00563 144.59564 1.000 85.49565 588 ARG A C 1
ATOM 4242 O O . ARG A 1 588 ? 119.90734 150.35050 144.12908 1.000 93.57037 588 ARG A O 1
ATOM 4250 N N . ASP A 1 589 ? 121.79703 149.13923 143.96852 1.000 79.81691 589 ASP A N 1
ATOM 4251 C CA . ASP A 1 589 ? 121.41116 148.58390 142.67506 1.000 81.61267 589 ASP A CA 1
ATOM 4252 C C . ASP A 1 589 ? 120.14850 147.73919 142.78869 1.000 84.16131 589 ASP A C 1
ATOM 4253 O O . ASP A 1 589 ? 119.23714 147.85758 141.96033 1.000 89.55263 589 ASP A O 1
ATOM 4258 N N . ALA A 1 590 ? 120.07693 146.88298 143.80928 1.000 85.44575 590 ALA A N 1
ATOM 4259 C CA . ALA A 1 590 ? 118.88955 146.05922 144.00587 1.000 84.70433 590 ALA A CA 1
ATOM 4260 C C . ALA A 1 590 ? 117.67448 146.91168 144.33684 1.000 79.96975 590 ALA A C 1
ATOM 4261 O O . ALA A 1 590 ? 116.56432 146.62814 143.87481 1.000 81.63672 590 ALA A O 1
ATOM 4263 N N . LEU A 1 591 ? 117.86238 147.95565 145.14087 1.000 76.23904 591 LEU A N 1
ATOM 4264 C CA . LEU A 1 591 ? 116.74581 148.80484 145.52056 1.000 73.29079 591 LEU A CA 1
ATOM 4265 C C . LEU A 1 591 ? 116.26534 149.65253 144.35034 1.000 80.31742 591 LEU A C 1
ATOM 4266 O O . LEU A 1 591 ? 115.09440 150.04327 144.32011 1.000 90.02478 591 LEU A O 1
ATOM 4271 N N . ASP A 1 592 ? 117.13880 149.93218 143.38122 1.000 87.49909 592 ASP A N 1
ATOM 4272 C CA . ASP A 1 592 ? 116.78168 150.76141 142.23861 1.000 95.96264 592 ASP A CA 1
ATOM 4273 C C . ASP A 1 592 ? 116.33250 149.96932 141.01830 1.000 90.12672 592 ASP A C 1
ATOM 4274 O O . ASP A 1 592 ? 115.72443 150.55594 140.11688 1.000 87.37212 592 ASP A O 1
ATOM 4279 N N . ILE A 1 593 ? 116.62014 148.66563 140.95421 1.000 86.16483 593 ILE A N 1
ATOM 4280 C CA . ILE A 1 593 ? 116.13609 147.87107 139.82704 1.000 76.65343 593 ILE A CA 1
ATOM 4281 C C . ILE A 1 593 ? 114.61560 147.82183 139.82163 1.000 79.59472 593 ILE A C 1
ATOM 4282 O O . ILE A 1 593 ? 113.99408 147.67501 138.76265 1.000 86.33438 593 ILE A O 1
ATOM 4287 N N . LEU A 1 594 ? 113.99315 147.94220 140.99073 1.000 83.81470 594 LEU A N 1
ATOM 4288 C CA . LEU A 1 594 ? 112.54731 148.05483 141.10079 1.000 83.02341 594 LEU A CA 1
ATOM 4289 C C . LEU A 1 594 ? 112.07847 149.50188 141.13138 1.000 87.00117 594 LEU A C 1
ATOM 4290 O O . LEU A 1 594 ? 110.86837 149.74794 141.14000 1.000 90.56853 594 LEU A O 1
ATOM 4295 N N . GLY A 1 595 ? 113.00252 150.45585 141.14691 1.000 87.08713 595 GLY A N 1
ATOM 4296 C CA . GLY A 1 595 ? 112.65156 151.86472 141.13488 1.000 89.00031 595 GLY A CA 1
ATOM 4297 C C . GLY A 1 595 ? 111.90992 152.34672 142.36185 1.000 92.67742 595 GLY A C 1
ATOM 4298 O O . GLY A 1 595 ? 110.98862 153.16388 142.24010 1.000 97.80559 595 GLY A O 1
ATOM 4299 N N . ILE A 1 596 ? 112.28372 151.85965 143.54628 1.000 82.75878 596 ILE A N 1
ATOM 4300 C CA . ILE A 1 596 ? 111.61601 152.30988 144.76308 1.000 87.31966 596 ILE A CA 1
ATOM 4301 C C . ILE A 1 596 ? 111.99743 153.75094 145.07882 1.000 94.32293 596 ILE A C 1
ATOM 4302 O O . ILE A 1 596 ? 111.13599 154.58035 145.39474 1.000 99.96239 596 ILE A O 1
ATOM 4307 N N . GLU A 1 597 ? 113.28207 154.07744 144.98299 1.000 91.53331 597 GLU A N 1
ATOM 4308 C CA . GLU A 1 597 ? 113.75872 155.40540 145.34789 1.000 93.81873 597 GLU A CA 1
ATOM 4309 C C . GLU A 1 597 ? 115.12177 155.69404 144.73045 1.000 100.88074 597 GLU A C 1
ATOM 4310 O O . GLU A 1 597 ? 115.45305 156.84483 144.44540 1.000 105.02558 597 GLU A O 1
ATOM 4316 N N . ASN A 1 627 ? 109.04238 151.03098 158.80814 1.000 117.66061 627 ASN A N 1
ATOM 4317 C CA . ASN A 1 627 ? 110.40034 151.32318 158.36523 1.000 123.28057 627 ASN A CA 1
ATOM 4318 C C . ASN A 1 627 ? 111.22775 150.04645 158.26743 1.000 121.88299 627 ASN A C 1
ATOM 4319 O O . ASN A 1 627 ? 110.92766 149.05002 158.92464 1.000 125.82878 627 ASN A O 1
ATOM 4324 N N . GLY A 1 628 ? 112.27182 150.08262 157.44281 1.000 109.22964 628 GLY A N 1
ATOM 4325 C CA . GLY A 1 628 ? 113.12974 148.93479 157.25072 1.000 105.06475 628 GLY A CA 1
ATOM 4326 C C . GLY A 1 628 ? 112.60942 147.89913 156.28090 1.000 101.77551 628 GLY A C 1
ATOM 4327 O O . GLY A 1 628 ? 113.27731 146.87804 156.07573 1.000 98.93560 628 GLY A O 1
ATOM 4328 N N . LEU A 1 629 ? 111.43872 148.12246 155.68101 1.000 100.03480 629 LEU A N 1
ATOM 4329 C CA . LEU A 1 629 ? 110.91659 147.18016 154.69836 1.000 97.06319 629 LEU A CA 1
ATOM 4330 C C . LEU A 1 629 ? 111.77902 147.14892 153.44421 1.000 95.89771 629 LEU A C 1
ATOM 4331 O O . LEU A 1 629 ? 111.91691 146.09480 152.81039 1.000 94.60550 629 LEU A O 1
ATOM 4336 N N . ARG A 1 630 ? 112.36550 148.28906 153.07353 1.000 97.25510 630 ARG A N 1
ATOM 4337 C CA . ARG A 1 630 ? 113.25394 148.32098 151.91900 1.000 97.71539 630 ARG A CA 1
ATOM 4338 C C . ARG A 1 630 ? 114.46232 147.41663 152.12010 1.000 97.13174 630 ARG A C 1
ATOM 4339 O O . ARG A 1 630 ? 114.98947 146.86345 151.14916 1.000 102.05380 630 ARG A O 1
ATOM 4347 N N . ASN A 1 631 ? 114.90225 147.23448 153.36725 1.000 91.52152 631 ASN A N 1
ATOM 4348 C CA . ASN A 1 631 ? 115.94641 146.25201 153.63831 1.000 92.86321 631 ASN A CA 1
ATOM 4349 C C . ASN A 1 631 ? 115.47444 144.84753 153.28793 1.000 92.11273 631 ASN A C 1
ATOM 4350 O O . ASN A 1 631 ? 116.22380 144.05747 152.70009 1.000 97.41672 631 ASN A O 1
ATOM 4355 N N . PHE A 1 632 ? 114.22912 144.52191 153.63982 1.000 89.94314 632 PHE A N 1
ATOM 4356 C CA . PHE A 1 632 ? 113.66797 143.22422 153.28267 1.000 90.01537 632 PHE A CA 1
ATOM 4357 C C . PHE A 1 632 ? 113.59238 143.05716 151.77190 1.000 89.62394 632 PHE A C 1
ATOM 4358 O O . PHE A 1 632 ? 113.90958 141.98598 151.23854 1.000 90.13360 632 PHE A O 1
ATOM 4366 N N . ILE A 1 633 ? 113.17501 144.11076 151.06716 1.000 92.93919 633 ILE A N 1
ATOM 4367 C CA . ILE A 1 633 ? 113.08969 144.05073 149.61054 1.000 92.59475 633 ILE A CA 1
ATOM 4368 C C . ILE A 1 633 ? 114.46739 143.81590 149.00638 1.000 87.56384 633 ILE A C 1
ATOM 4369 O O . ILE A 1 633 ? 114.63463 142.98712 148.10362 1.000 90.48970 633 ILE A O 1
ATOM 4374 N N . ALA A 1 634 ? 115.47597 144.53805 149.49639 1.000 86.93949 634 ALA A N 1
ATOM 4375 C CA . ALA A 1 634 ? 116.82733 144.36782 148.97691 1.000 84.72426 634 ALA A CA 1
ATOM 4376 C C . ALA A 1 634 ? 117.34916 142.96316 149.24296 1.000 83.82674 634 ALA A C 1
ATOM 4377 O O . ALA A 1 634 ? 117.99242 142.35876 148.37732 1.000 89.66480 634 ALA A O 1
ATOM 4379 N N . SER A 1 635 ? 117.08798 142.42677 150.43712 1.000 82.60526 635 SER A N 1
ATOM 4380 C CA . SER A 1 635 ? 117.54978 141.07782 150.74727 1.000 83.94149 635 SER A CA 1
ATOM 4381 C C . SER A 1 635 ? 116.86449 140.04384 149.86406 1.000 83.92424 635 SER A C 1
ATOM 4382 O O . SER A 1 635 ? 117.49696 139.07764 149.42331 1.000 87.73169 635 SER A O 1
ATOM 4385 N N . ASN A 1 636 ? 115.57042 140.22578 149.59506 1.000 81.84709 636 ASN A N 1
ATOM 4386 C CA . ASN A 1 636 ? 114.85146 139.28345 148.74699 1.000 84.90069 636 ASN A CA 1
ATOM 4387 C C . ASN A 1 636 ? 115.16933 139.45493 147.26887 1.000 86.14902 636 ASN A C 1
ATOM 4388 O O . ASN A 1 636 ? 114.89155 138.54521 146.48108 1.000 88.56333 636 ASN A O 1
ATOM 4393 N N . VAL A 1 637 ? 115.72847 140.59348 146.87388 1.000 84.12041 637 VAL A N 1
ATOM 4394 C CA . VAL A 1 637 ? 116.11494 140.79243 145.48093 1.000 75.81929 637 VAL A CA 1
ATOM 4395 C C . VAL A 1 637 ? 117.53278 140.29777 145.22013 1.000 79.68502 637 VAL A C 1
ATOM 4396 O O . VAL A 1 637 ? 117.79797 139.68197 144.18501 1.000 86.04719 637 VAL A O 1
ATOM 4400 N N . ILE A 1 638 ? 118.45354 140.54641 146.15485 1.000 82.57279 638 ILE A N 1
ATOM 4401 C CA . ILE A 1 638 ? 119.86382 140.23412 145.92771 1.000 77.04790 638 ILE A CA 1
ATOM 4402 C C . ILE A 1 638 ? 120.06100 138.73603 145.73350 1.000 79.61940 638 ILE A C 1
ATOM 4403 O O . ILE A 1 638 ? 120.76372 138.29782 144.81538 1.000 85.08894 638 ILE A O 1
ATOM 4408 N N . ASP A 1 639 ? 119.43873 137.92696 146.59082 1.000 82.35614 639 ASP A N 1
ATOM 4409 C CA . ASP A 1 639 ? 119.66629 136.48756 146.55875 1.000 90.10143 639 ASP A CA 1
ATOM 4410 C C . ASP A 1 639 ? 119.09422 135.81935 145.31653 1.000 87.73781 639 ASP A C 1
ATOM 4411 O O . ASP A 1 639 ? 119.42570 134.65808 145.05641 1.000 87.53072 639 ASP A O 1
ATOM 4416 N N . SER A 1 640 ? 118.24908 136.50935 144.55500 1.000 84.14090 640 SER A N 1
ATOM 4417 C CA . SER A 1 640 ? 117.69363 135.92434 143.34361 1.000 84.25492 640 SER A CA 1
ATOM 4418 C C . SER A 1 640 ? 118.79966 135.63477 142.33746 1.000 85.78592 640 SER A C 1
ATOM 4419 O O . SER A 1 640 ? 119.70757 136.44489 142.13515 1.000 88.97867 640 SER A O 1
ATOM 4422 N N . ASN A 1 641 ? 118.72153 134.46223 141.70631 1.000 85.75255 641 ASN A N 1
ATOM 4423 C CA . ASN A 1 641 ? 119.73984 134.08411 140.73358 1.000 87.58354 641 ASN A CA 1
ATOM 4424 C C . ASN A 1 641 ? 119.64617 134.92204 139.46635 1.000 88.01144 641 ASN A C 1
ATOM 4425 O O . ASN A 1 641 ? 120.65065 135.10448 138.77005 1.000 94.51007 641 ASN A O 1
ATOM 4430 N N . ARG A 1 642 ? 118.45816 135.43534 139.15015 1.000 81.02742 642 ARG A N 1
ATOM 4431 C CA . ARG A 1 642 ? 118.28634 136.26089 137.96371 1.000 76.60384 642 ARG A CA 1
ATOM 4432 C C . ARG A 1 642 ? 118.82567 137.67178 138.14861 1.000 80.45833 642 ARG A C 1
ATOM 4433 O O . ARG A 1 642 ? 119.08717 138.35664 137.15286 1.000 93.12858 642 ARG A O 1
ATOM 4441 N N . PHE A 1 643 ? 118.99840 138.11729 139.39459 1.000 72.90778 643 PHE A N 1
ATOM 4442 C CA . PHE A 1 643 ? 119.55993 139.44134 139.63967 1.000 74.61538 643 PHE A CA 1
ATOM 4443 C C . PHE A 1 643 ? 120.98894 139.53725 139.12680 1.000 80.94994 643 PHE A C 1
ATOM 4444 O O . PHE A 1 643 ? 121.40631 140.58506 138.61765 1.000 87.91189 643 PHE A O 1
ATOM 4452 N N . LYS A 1 644 ? 121.75599 138.45434 139.26110 1.000 79.33303 644 LYS A N 1
ATOM 4453 C CA . LYS A 1 644 ? 123.12176 138.44219 138.75186 1.000 80.72710 644 LYS A CA 1
ATOM 4454 C C . LYS A 1 644 ? 123.14535 138.72754 137.25656 1.000 81.54431 644 LYS A C 1
ATOM 4455 O O . LYS A 1 644 ? 123.90281 139.58370 136.78763 1.000 89.83955 644 LYS A O 1
ATOM 4461 N N . TYR A 1 645 ? 122.30672 138.02725 136.49123 1.000 77.79000 645 TYR A N 1
ATOM 4462 C CA . TYR A 1 645 ? 122.24710 138.27185 135.05493 1.000 75.12150 645 TYR A CA 1
ATOM 4463 C C . TYR A 1 645 ? 121.72327 139.66851 134.75120 1.000 78.27138 645 TYR A C 1
ATOM 4464 O O . TYR A 1 645 ? 122.22414 140.33935 133.84165 1.000 85.96954 645 TYR A O 1
ATOM 4473 N N . LEU A 1 646 ? 120.71315 140.12269 135.49580 1.000 79.45453 646 LEU A N 1
ATOM 4474 C CA . LEU A 1 646 ? 120.11161 141.41839 135.20253 1.000 80.21039 646 LEU A CA 1
ATOM 4475 C C . LEU A 1 646 ? 121.07679 142.56641 135.46193 1.000 81.46091 646 LEU A C 1
ATOM 4476 O O . LEU A 1 646 ? 120.99016 143.60598 134.79920 1.000 85.03052 646 LEU A O 1
ATOM 4481 N N . VAL A 1 647 ? 121.99393 142.40563 136.41013 1.000 74.12413 647 VAL A N 1
ATOM 4482 C CA . VAL A 1 647 ? 122.91907 143.48538 136.73841 1.000 74.56823 647 VAL A CA 1
ATOM 4483 C C . VAL A 1 647 ? 124.21271 143.37985 135.93970 1.000 81.10180 647 VAL A C 1
ATOM 4484 O O . VAL A 1 647 ? 124.72139 144.38619 135.44013 1.000 89.16963 647 VAL A O 1
ATOM 4488 N N . ARG A 1 648 ? 124.76110 142.17220 135.79382 1.000 80.61939 648 ARG A N 1
ATOM 4489 C CA . ARG A 1 648 ? 126.00470 142.00360 135.05255 1.000 81.58161 648 ARG A CA 1
ATOM 4490 C C . ARG A 1 648 ? 125.85944 142.34205 133.57526 1.000 85.44621 648 ARG A C 1
ATOM 4491 O O . ARG A 1 648 ? 126.86047 142.66288 132.92698 1.000 94.46542 648 ARG A O 1
ATOM 4499 N N . TYR A 1 649 ? 124.64586 142.27847 133.02855 1.000 81.39068 649 TYR A N 1
ATOM 4500 C CA . TYR A 1 649 ? 124.42239 142.51354 131.60785 1.000 79.43763 649 TYR A CA 1
ATOM 4501 C C . TYR A 1 649 ? 123.48728 143.68423 131.33558 1.000 82.31295 649 TYR A C 1
ATOM 4502 O O . TYR A 1 649 ? 123.06228 143.86376 130.18894 1.000 85.62432 649 TYR A O 1
ATOM 4511 N N . GLY A 1 650 ? 123.15219 144.48287 132.34386 1.000 80.92277 650 GLY A N 1
ATOM 4512 C CA . GLY A 1 650 ? 122.25086 145.59891 132.13384 1.000 78.43987 650 GLY A CA 1
ATOM 4513 C C . GLY A 1 650 ? 122.29229 146.57486 133.28308 1.000 78.90395 650 GLY A C 1
ATOM 4514 O O . GLY A 1 650 ? 122.56092 146.20265 134.42927 1.000 85.51633 650 GLY A O 1
ATOM 4515 N N . ASN A 1 651 ? 122.02262 147.83546 132.97061 1.000 74.36571 651 ASN A N 1
ATOM 4516 C CA . ASN A 1 651 ? 121.93250 148.87387 133.98751 1.000 74.31019 651 ASN A CA 1
ATOM 4517 C C . ASN A 1 651 ? 120.59434 148.75436 134.70683 1.000 82.46130 651 ASN A C 1
ATOM 4518 O O . ASN A 1 651 ? 119.54880 148.77137 134.04789 1.000 91.08922 651 ASN A O 1
ATOM 4523 N N . PRO A 1 652 ? 120.57759 148.61390 136.03654 1.000 78.85243 652 PRO A N 1
ATOM 4524 C CA . PRO A 1 652 ? 119.29419 148.41408 136.73329 1.000 79.37766 652 PRO A CA 1
ATOM 4525 C C . PRO A 1 652 ? 118.26967 149.50867 136.48663 1.000 81.70060 652 PRO A C 1
ATOM 4526 O O . PRO A 1 652 ? 117.07497 149.20787 136.37026 1.000 86.62331 652 PRO A O 1
ATOM 4530 N N . LYS A 1 653 ? 118.69267 150.77148 136.40611 1.000 74.70385 653 LYS A N 1
ATOM 4531 C CA . LYS A 1 653 ? 117.74231 151.83602 136.09862 1.000 74.08154 653 LYS A CA 1
ATOM 4532 C C . LYS A 1 653 ? 117.17346 151.67350 134.69497 1.000 78.17896 653 LYS A C 1
ATOM 4533 O O . LYS A 1 653 ? 115.97369 151.87960 134.47434 1.000 81.22068 653 LYS A O 1
ATOM 4539 N N . LYS A 1 654 ? 118.01754 151.29258 133.73537 1.000 80.12577 654 LYS A N 1
ATOM 4540 C CA . LYS A 1 654 ? 117.53392 151.04093 132.38302 1.000 83.93755 654 LYS A CA 1
ATOM 4541 C C . LYS A 1 654 ? 116.59062 149.84487 132.34726 1.000 83.67616 654 LYS A C 1
ATOM 4542 O O . LYS A 1 654 ? 115.61503 149.84085 131.58843 1.000 92.03423 654 LYS A O 1
ATOM 4548 N N . ILE A 1 655 ? 116.86649 148.81846 133.15467 1.000 76.04660 655 ILE A N 1
ATOM 4549 C CA . ILE A 1 655 ? 115.96703 147.67018 133.22969 1.000 72.53460 655 ILE A CA 1
ATOM 4550 C C . ILE A 1 655 ? 114.61657 148.08908 133.79521 1.000 74.46367 655 ILE A C 1
ATOM 4551 O O . ILE A 1 655 ? 113.56081 147.67363 133.30068 1.000 82.33624 655 ILE A O 1
ATOM 4556 N N . ARG A 1 656 ? 114.62571 148.92160 134.83687 1.000 71.32082 656 ARG A N 1
ATOM 4557 C CA . ARG A 1 656 ? 113.36998 149.42352 135.38254 1.000 72.40162 656 ARG A CA 1
ATOM 4558 C C . ARG A 1 656 ? 112.60780 150.23449 134.34464 1.000 76.43268 656 ARG A C 1
ATOM 4559 O O . ARG A 1 656 ? 111.38117 150.12358 134.23706 1.000 83.64388 656 ARG A O 1
ATOM 4567 N N . GLU A 1 657 ? 113.31805 151.06034 133.57371 1.000 78.60068 657 GLU A N 1
ATOM 4568 C CA . GLU A 1 657 ? 112.65739 151.85681 132.54426 1.000 80.25087 657 GLU A CA 1
ATOM 4569 C C . GLU A 1 657 ? 112.04742 150.97392 131.46195 1.000 75.16800 657 GLU A C 1
ATOM 4570 O O . GLU A 1 657 ? 110.90805 151.19846 131.03841 1.000 78.78410 657 GLU A O 1
ATOM 4576 N N . THR A 1 658 ? 112.78684 149.96246 131.00234 1.000 73.58406 658 THR A N 1
ATOM 4577 C CA . THR A 1 658 ? 112.27137 149.08238 129.96048 1.000 74.32793 658 THR A CA 1
ATOM 4578 C C . THR A 1 658 ? 111.20502 148.12791 130.47488 1.000 73.58388 658 THR A C 1
ATOM 4579 O O . THR A 1 658 ? 110.49783 147.52383 129.66260 1.000 79.16297 658 THR A O 1
ATOM 4583 N N . ALA A 1 659 ? 111.07582 147.97171 131.79330 1.000 74.21512 659 ALA A N 1
ATOM 4584 C CA . ALA A 1 659 ? 109.96386 147.20112 132.33423 1.000 73.20539 659 ALA A CA 1
ATOM 4585 C C . ALA A 1 659 ? 108.62124 147.87855 132.09472 1.000 72.71724 659 ALA A C 1
ATOM 4586 O O . ALA A 1 659 ? 107.58113 147.22814 132.23402 1.000 78.38372 659 ALA A O 1
ATOM 4588 N N . LYS A 1 660 ? 108.61832 149.16429 131.74161 1.000 71.50547 660 LYS A N 1
ATOM 4589 C CA . LYS A 1 660 ? 107.38053 149.87736 131.45721 1.000 69.98576 660 LYS A CA 1
ATOM 4590 C C . LYS A 1 660 ? 106.82910 149.58188 130.07067 1.000 73.44658 660 LYS A C 1
ATOM 4591 O O . LYS A 1 660 ? 105.69822 149.98095 129.77547 1.000 76.10275 660 LYS A O 1
ATOM 4597 N N . CYS A 1 661 ? 107.59103 148.90176 129.21768 1.000 78.62873 661 CYS A N 1
ATOM 4598 C CA . CYS A 1 661 ? 107.11102 148.55069 127.88860 1.000 76.57864 661 CYS A CA 1
ATOM 4599 C C . CYS A 1 661 ? 106.09858 147.41930 127.98693 1.000 80.11543 661 CYS A C 1
ATOM 4600 O O . CYS A 1 661 ? 106.47249 146.24237 127.97263 1.000 82.39131 661 CYS A O 1
ATOM 4603 N N . LYS A 1 662 ? 104.81760 147.77033 128.09411 1.000 79.99421 662 LYS A N 1
ATOM 4604 C CA . LYS A 1 662 ? 103.78811 146.75562 128.29984 1.000 74.69120 662 LYS A CA 1
ATOM 4605 C C . LYS A 1 662 ? 103.73981 145.69278 127.20776 1.000 77.45476 662 LYS A C 1
ATOM 4606 O O . LYS A 1 662 ? 103.57403 144.51212 127.55573 1.000 81.71986 662 LYS A O 1
ATOM 4612 N N . PRO A 1 663 ? 103.83375 146.01118 125.90982 1.000 73.07703 663 PRO A N 1
ATOM 4613 C CA . PRO A 1 663 ? 103.83434 144.92611 124.91080 1.000 76.65694 663 PRO A CA 1
ATOM 4614 C C . PRO A 1 663 ? 104.96625 143.92596 125.08498 1.000 80.49185 663 PRO A C 1
ATOM 4615 O O . PRO A 1 663 ? 104.74854 142.71898 124.91476 1.000 87.77791 663 PRO A O 1
ATOM 4619 N N . ALA A 1 664 ? 106.16757 144.38486 125.44094 1.000 72.93108 664 ALA A N 1
ATOM 4620 C CA . ALA A 1 664 ? 107.28746 143.46172 125.60078 1.000 74.22309 664 ALA A CA 1
ATOM 4621 C C . ALA A 1 664 ? 107.05206 142.50760 126.76495 1.000 81.40246 664 ALA A C 1
ATOM 4622 O O . ALA A 1 664 ? 107.17197 141.28414 126.61474 1.000 89.01337 664 ALA A O 1
ATOM 4624 N N . VAL A 1 665 ? 106.70335 143.05347 127.93169 1.000 77.02542 665 VAL A N 1
ATOM 4625 C CA . VAL A 1 665 ? 106.43049 142.22240 129.09952 1.000 76.25179 665 VAL A CA 1
ATOM 4626 C C . VAL A 1 665 ? 105.25644 141.29410 128.82380 1.000 83.28283 665 VAL A C 1
ATOM 4627 O O . VAL A 1 665 ? 105.24298 140.13469 129.25679 1.000 89.25363 665 VAL A O 1
ATOM 4631 N N . ARG A 1 666 ? 104.25767 141.78614 128.08949 1.000 81.57196 666 ARG A N 1
ATOM 4632 C CA . ARG A 1 666 ? 103.11979 140.95292 127.72516 1.000 75.54685 666 ARG A CA 1
ATOM 4633 C C . ARG A 1 666 ? 103.55447 139.77233 126.87184 1.000 76.13913 666 ARG A C 1
ATOM 4634 O O . ARG A 1 666 ? 103.06527 138.65438 127.05644 1.000 87.53730 666 ARG A O 1
ATOM 4642 N N . PHE A 1 667 ? 104.47187 139.99545 125.92974 1.000 70.78584 667 PHE A N 1
ATOM 4643 C CA . PHE A 1 667 ? 104.93634 138.88188 125.10972 1.000 75.31713 667 PHE A CA 1
ATOM 4644 C C . PHE A 1 667 ? 105.72997 137.87994 125.93967 1.000 80.01670 667 PHE A C 1
ATOM 4645 O O . PHE A 1 667 ? 105.57713 136.66276 125.76889 1.000 91.76358 667 PHE A O 1
ATOM 4653 N N . VAL A 1 668 ? 106.59075 138.36882 126.83848 1.000 74.52338 668 VAL A N 1
ATOM 4654 C CA . VAL A 1 668 ? 107.34784 137.44600 127.68668 1.000 73.20974 668 VAL A CA 1
ATOM 4655 C C . VAL A 1 668 ? 106.40771 136.62364 128.55667 1.000 77.84964 668 VAL A C 1
ATOM 4656 O O . VAL A 1 668 ? 106.64298 135.43325 128.79478 1.000 87.04137 668 VAL A O 1
ATOM 4660 N N . LEU A 1 669 ? 105.33255 137.23962 129.04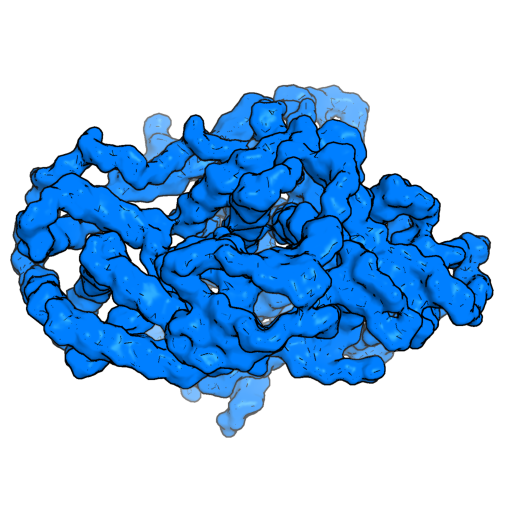884 1.000 75.90289 669 LEU A N 1
ATOM 4661 C CA . LEU A 1 669 ? 104.35570 136.48447 129.82475 1.000 76.91150 669 LEU A CA 1
ATOM 4662 C C . LEU A 1 669 ? 103.57576 135.51152 128.94939 1.000 86.52704 669 LEU A C 1
ATOM 4663 O O . LEU A 1 669 ? 103.19544 134.43099 129.41330 1.000 94.05136 669 LEU A O 1
ATOM 4668 N N . ASN A 1 670 ? 103.32441 135.87630 127.69035 1.000 88.09209 670 ASN A N 1
ATOM 4669 C CA . ASN A 1 670 ? 102.65735 134.96557 126.76761 1.000 83.30250 670 ASN A CA 1
ATOM 4670 C C . ASN A 1 670 ? 103.51311 133.74371 126.47502 1.000 82.86439 670 ASN A C 1
ATOM 4671 O O . ASN A 1 670 ? 102.97799 132.65296 126.24991 1.000 84.52745 670 ASN A O 1
ATOM 4676 N N . GLU A 1 671 ? 104.83687 133.90661 126.46221 1.000 83.06912 671 GLU A N 1
ATOM 4677 C CA . GLU A 1 671 ? 105.71197 132.75397 126.28320 1.000 87.02654 671 GLU A CA 1
ATOM 4678 C C . GLU A 1 671 ? 105.59664 131.77920 127.44752 1.000 90.40235 671 GLU A C 1
ATOM 4679 O O . GLU A 1 671 ? 105.86537 130.58391 127.28541 1.000 97.90318 671 GLU A O 1
ATOM 4685 N N . ILE A 1 672 ? 105.20595 132.26438 128.61733 1.000 90.81967 672 ILE A N 1
ATOM 4686 C CA . ILE A 1 672 ? 105.03669 131.40197 129.78842 1.000 93.66911 672 ILE A CA 1
ATOM 4687 C C . ILE A 1 672 ? 103.73491 130.61703 129.63721 1.000 102.25349 672 ILE A C 1
ATOM 4688 O O . ILE A 1 672 ? 102.70640 131.20737 129.27256 1.000 104.43589 672 ILE A O 1
ATOM 4693 N N . PRO A 1 673 ? 103.73614 129.31082 129.89581 1.000 101.50265 673 PRO A N 1
ATOM 4694 C CA . PRO A 1 673 ? 102.51245 128.51558 129.73071 1.000 98.10708 673 PRO A CA 1
ATOM 4695 C C . PRO A 1 673 ? 101.42485 128.92958 130.71330 1.000 99.59213 673 PRO A C 1
ATOM 4696 O O . PRO A 1 673 ? 101.61787 129.76118 131.60189 1.000 105.87058 673 PRO A O 1
ATOM 4700 N N . ASP A 1 674 ? 100.25149 128.31575 130.53520 1.000 94.18981 674 ASP A N 1
ATOM 4701 C CA . ASP A 1 674 ? 99.06667 128.73524 131.27929 1.000 97.76265 674 ASP A CA 1
ATOM 4702 C C . ASP A 1 674 ? 99.15718 128.36504 132.75489 1.000 105.83537 674 ASP A C 1
ATOM 4703 O O . ASP A 1 674 ? 98.78339 129.16413 133.62129 1.000 109.72212 674 ASP A O 1
ATOM 4708 N N . ALA A 1 675 ? 99.62839 127.15439 133.06207 1.000 106.37683 675 ALA A N 1
ATOM 4709 C CA . ALA A 1 675 ? 99.67247 126.71331 134.45328 1.000 106.50990 675 ALA A CA 1
ATOM 4710 C C . ALA A 1 675 ? 100.60912 127.58266 135.28204 1.000 104.94333 675 ALA A C 1
ATOM 4711 O O . ALA A 1 675 ? 100.29133 127.94250 136.42282 1.000 104.39237 675 ALA A O 1
ATOM 4713 N N . GLN A 1 676 ? 101.77015 127.92994 134.72485 1.000 105.73363 676 GLN A N 1
ATOM 4714 C CA . GLN A 1 676 ? 102.70774 128.78267 135.44545 1.000 104.14471 676 GLN A CA 1
ATOM 4715 C C . GLN A 1 676 ? 102.12187 130.16847 135.68057 1.000 101.80763 676 GLN A C 1
ATOM 4716 O O . GLN A 1 676 ? 102.31585 130.75883 136.74873 1.000 104.00733 676 GLN A O 1
ATOM 4722 N N . ILE A 1 677 ? 101.40418 130.70614 134.69211 1.000 102.17761 677 ILE A N 1
ATOM 4723 C CA . ILE A 1 677 ? 100.77135 132.01162 134.85941 1.000 98.73361 677 ILE A CA 1
ATOM 4724 C C . ILE A 1 677 ? 99.70089 131.94931 135.94006 1.000 102.03843 677 ILE A C 1
ATOM 4725 O O . ILE A 1 677 ? 99.56172 132.87324 136.75083 1.000 108.26987 677 ILE A O 1
ATOM 4730 N N . GLU A 1 678 ? 98.92553 130.86344 135.96842 1.000 102.74465 678 GLU A N 1
ATOM 4731 C CA . GLU A 1 678 ? 97.92052 130.70665 137.01467 1.000 107.04804 678 GLU A CA 1
ATOM 4732 C C . GLU A 1 678 ? 98.56761 130.63443 138.39113 1.000 109.57599 678 GLU A C 1
ATOM 4733 O O . GLU A 1 678 ? 98.07487 131.24066 139.35043 1.000 111.01863 678 GLU A O 1
ATOM 4739 N N . ARG A 1 679 ? 99.67356 129.89595 138.50705 1.000 107.23442 679 ARG A N 1
ATOM 4740 C CA . ARG A 1 679 ? 100.38414 129.82793 139.78042 1.000 102.69747 679 ARG A CA 1
ATOM 4741 C C . ARG A 1 679 ? 100.90938 131.19786 140.19259 1.000 101.40978 679 ARG A C 1
ATOM 4742 O O . ARG A 1 679 ? 100.80780 131.58239 141.36393 1.000 102.12134 679 ARG A O 1
ATOM 4750 N N . TYR A 1 680 ? 101.46688 131.94942 139.24135 1.000 99.80473 680 TYR A N 1
ATOM 4751 C CA . TYR A 1 680 ? 101.96201 133.28884 139.54082 1.000 94.88706 680 TYR A CA 1
ATOM 4752 C C . TYR A 1 680 ? 100.83516 134.19229 140.02224 1.000 93.39465 680 TYR A C 1
ATOM 4753 O O . TYR A 1 680 ? 100.99301 134.94035 140.99368 1.000 100.33973 680 TYR A O 1
ATOM 4762 N N . TYR A 1 681 ? 99.68691 134.13905 139.34509 1.000 90.25197 681 TYR A N 1
ATOM 4763 C CA . TYR A 1 681 ? 98.55936 134.97921 139.73192 1.000 94.17930 681 TYR A CA 1
ATOM 4764 C C . TYR A 1 681 ? 98.03896 134.60263 141.11097 1.000 100.12991 681 TYR A C 1
ATOM 4765 O O . TYR A 1 681 ? 97.70798 135.47903 141.91783 1.000 103.80219 681 TYR A O 1
ATOM 4774 N N . GLU A 1 682 ? 97.95637 133.30280 141.40170 1.000 101.44944 682 GLU A N 1
ATOM 4775 C CA . GLU A 1 682 ? 97.49067 132.87552 142.71422 1.000 105.63908 682 GLU A CA 1
ATOM 4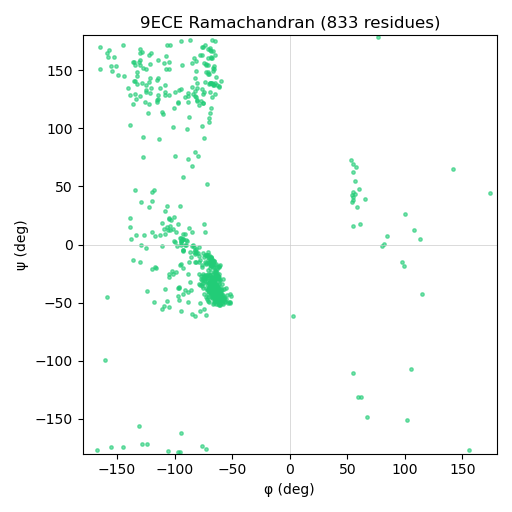776 C C . GLU A 1 682 ? 98.48742 133.21547 143.81357 1.000 104.39621 682 GLU A C 1
ATOM 4777 O O . GLU A 1 682 ? 98.07883 133.41438 144.96192 1.000 104.23029 682 GLU A O 1
ATOM 4783 N N . ALA A 1 683 ? 99.78072 133.28622 143.49159 1.000 101.05589 683 ALA A N 1
ATOM 4784 C CA . ALA A 1 683 ? 100.76690 133.68612 144.48707 1.000 93.10085 683 ALA A CA 1
ATOM 4785 C C . ALA A 1 683 ? 100.78025 135.19217 144.71170 1.000 92.00607 683 ALA A C 1
ATOM 4786 O O . ALA A 1 683 ? 101.00949 135.64194 145.83915 1.000 96.22589 683 ALA A O 1
ATOM 4788 N N . CYS A 1 684 ? 100.53662 135.98086 143.66731 1.000 91.57033 684 CYS A N 1
ATOM 4789 C CA . CYS A 1 684 ? 100.61601 137.43254 143.75025 1.000 90.57591 684 CYS A CA 1
ATOM 4790 C C . CYS A 1 684 ? 99.27456 138.09609 144.02833 1.000 92.77899 684 CYS A C 1
ATOM 4791 O O . CYS A 1 684 ? 99.20920 139.32762 144.06978 1.000 91.98468 684 CYS A O 1
ATOM 4794 N N . CYS A 1 685 ? 98.20938 137.32254 144.21731 1.000 95.44032 685 CYS A N 1
ATOM 4795 C CA . CYS A 1 685 ? 96.88797 137.87971 144.46414 1.000 95.75184 685 CYS A CA 1
ATOM 4796 C C . CYS A 1 685 ? 96.06107 136.85996 145.22886 1.000 95.69785 685 CYS A C 1
ATOM 4797 O O . CYS A 1 685 ? 96.31575 135.65472 145.12038 1.000 94.46987 685 CYS A O 1
ATOM 4800 N N . PRO A 1 686 ? 95.06602 137.30576 146.01304 1.000 95.54328 686 PRO A N 1
ATOM 4801 C CA . PRO A 1 686 ? 94.18954 136.38136 146.73940 1.000 96.97041 686 PRO A CA 1
ATOM 4802 C C . PRO A 1 686 ? 93.11444 135.76394 145.84871 1.000 102.20010 686 PRO A C 1
ATOM 4803 O O . PRO A 1 686 ? 92.37082 136.49727 145.19636 1.000 94.91435 686 PRO A O 1
ATOM 4807 N N . CYS A 1 692 ? 87.84012 135.02188 134.67219 1.000 112.31039 692 CYS A N 1
ATOM 4808 C CA . CYS A 1 692 ? 89.26521 135.00883 134.97862 1.000 116.11835 692 CYS A CA 1
ATOM 4809 C C . CYS A 1 692 ? 90.01154 134.03650 134.07320 1.000 117.69084 692 CYS A C 1
ATOM 4810 O O . CYS A 1 692 ? 90.56456 133.04241 134.54012 1.000 119.16933 692 CYS A O 1
ATOM 4813 N N . SER A 1 693 ? 90.02367 134.32820 132.77535 1.000 115.19645 693 SER A N 1
ATOM 4814 C CA . SER A 1 693 ? 90.71123 133.47274 131.82255 1.000 110.53775 693 SER A CA 1
ATOM 4815 C C . SER A 1 693 ? 92.22415 133.64009 131.95057 1.000 110.74427 693 SER A C 1
ATOM 4816 O O . SER A 1 693 ? 92.72639 134.51675 132.65972 1.000 116.36040 693 SER A O 1
ATOM 4819 N N . ALA A 1 694 ? 92.95643 132.77070 131.25010 1.000 103.50271 694 ALA A N 1
ATOM 4820 C CA . ALA A 1 694 ? 94.41383 132.83632 131.28527 1.000 102.43207 694 ALA A CA 1
ATOM 4821 C C . ALA A 1 694 ? 94.92295 134.15136 130.70938 1.000 101.70388 694 ALA A C 1
ATOM 4822 O O . ALA A 1 694 ? 95.84782 134.76197 131.25877 1.000 104.19952 694 ALA A O 1
ATOM 4824 N N . ASN A 1 695 ? 94.33143 134.60363 129.60165 1.000 94.97616 695 ASN A N 1
ATOM 4825 C CA . ASN A 1 695 ? 94.75873 135.86022 128.99615 1.000 95.19290 695 ASN A CA 1
ATOM 4826 C C . ASN A 1 695 ? 94.48226 137.04100 129.91735 1.000 98.85705 695 ASN A C 1
ATOM 4827 O O . ASN A 1 695 ? 95.29071 137.97222 130.00381 1.000 102.59916 695 ASN A O 1
ATOM 4832 N N . LYS A 1 696 ? 93.33902 137.02796 130.60520 1.000 97.98895 696 LYS A N 1
ATOM 4833 C CA . LYS A 1 696 ? 93.02347 138.11612 131.52434 1.000 97.36879 696 LYS A CA 1
ATOM 4834 C C . LYS A 1 696 ? 94.02364 138.17665 132.67096 1.000 90.08324 696 LYS A C 1
ATOM 4835 O O . LYS A 1 696 ? 94.48352 139.26074 133.04843 1.000 91.97786 696 LYS A O 1
ATOM 4841 N N . ARG A 1 697 ? 94.37420 137.02097 133.23673 1.000 89.67159 697 ARG A N 1
ATOM 4842 C CA . ARG A 1 697 ? 95.36441 136.99524 134.30694 1.000 99.09876 697 ARG A CA 1
ATOM 4843 C C . ARG A 1 697 ? 96.73047 137.43775 133.80105 1.000 97.80595 697 ARG A C 1
ATOM 4844 O O . ARG A 1 697 ? 97.46791 138.13163 134.51091 1.000 101.62445 697 ARG A O 1
ATOM 4852 N N . ARG A 1 698 ? 97.08587 137.03983 132.57833 1.000 95.41984 698 ARG A N 1
ATOM 4853 C CA . ARG A 1 698 ? 98.34725 137.47829 131.99227 1.000 92.42299 698 ARG A CA 1
ATOM 4854 C C . ARG A 1 698 ? 98.38302 138.99257 131.83554 1.000 91.00928 698 ARG A C 1
ATOM 4855 O O . ARG A 1 698 ? 99.39237 139.63638 132.14826 1.000 91.05618 698 ARG A O 1
ATOM 4863 N N . GLU A 1 699 ? 97.28443 139.57800 131.35624 1.000 93.28612 699 GLU A N 1
ATOM 4864 C CA . GLU A 1 699 ? 97.21618 141.02755 131.21043 1.000 90.67451 699 GLU A CA 1
ATOM 4865 C C . GLU A 1 699 ? 97.29104 141.71898 132.56461 1.000 88.15494 699 GLU A C 1
ATOM 4866 O O . GLU A 1 699 ? 97.95024 142.75499 132.70530 1.000 89.27095 699 GLU A O 1
ATOM 4872 N N . LYS A 1 700 ? 96.62193 141.15970 133.57496 1.000 88.20769 700 LYS A N 1
ATOM 4873 C CA . LYS A 1 700 ? 96.68229 141.74403 134.91070 1.000 86.40259 700 LYS A CA 1
ATOM 4874 C C . LYS A 1 700 ? 98.10005 141.70760 135.46537 1.000 83.33949 700 LYS A C 1
ATOM 4875 O O . LYS A 1 700 ? 98.56059 142.67818 136.07640 1.000 84.38840 700 LYS A O 1
ATOM 4881 N N . LEU A 1 701 ? 98.80774 140.59427 135.26399 1.000 84.37272 701 LEU A N 1
ATOM 4882 C CA . LEU A 1 701 ? 100.19039 140.50545 135.72275 1.000 80.36951 701 LEU A CA 1
ATOM 4883 C C . LEU A 1 701 ? 101.08178 141.49855 134.98822 1.000 87.06059 701 LEU A C 1
ATOM 4884 O O . LEU A 1 701 ? 101.94640 142.13934 135.59979 1.000 91.16279 701 LEU A O 1
ATOM 4889 N N . ALA A 1 702 ? 100.89697 141.62768 133.67128 1.000 87.66332 702 ALA A N 1
ATOM 4890 C CA . ALA A 1 702 ? 101.69169 142.57986 132.90322 1.000 80.02012 702 ALA A CA 1
ATOM 4891 C C . ALA A 1 702 ? 101.40555 144.01308 133.32530 1.000 82.20719 702 ALA A C 1
ATOM 4892 O O . ALA A 1 702 ? 102.29750 144.86653 133.27598 1.000 86.51444 702 ALA A O 1
ATOM 4894 N N . ASP A 1 703 ? 100.16773 144.30019 133.72523 1.000 84.78093 703 ASP A N 1
ATOM 4895 C CA . ASP A 1 703 ? 99.84392 145.62998 134.22668 1.000 85.18277 703 ASP A CA 1
ATOM 4896 C C . ASP A 1 703 ? 100.45692 145.86240 135.60150 1.000 85.40263 703 ASP A C 1
ATOM 4897 O O . ASP A 1 703 ? 100.93503 146.96267 135.89650 1.000 89.86713 703 ASP A O 1
ATOM 4902 N N . MET A 1 704 ? 100.44747 144.83811 136.45649 1.000 84.51326 704 MET A N 1
ATOM 4903 C CA . MET A 1 704 ? 100.98492 144.98923 137.80480 1.000 81.99531 704 MET A CA 1
ATOM 4904 C C . MET A 1 704 ? 102.49693 145.17982 137.78739 1.000 84.32720 704 MET A C 1
ATOM 4905 O O . MET A 1 704 ? 103.03066 146.00757 138.53500 1.000 92.70343 704 MET A O 1
ATOM 4910 N N . ILE A 1 705 ? 103.20464 144.42630 136.94215 1.000 80.01362 705 ILE A N 1
ATOM 4911 C CA . ILE A 1 705 ? 104.66267 144.52295 136.91691 1.000 77.51695 705 ILE A CA 1
ATOM 4912 C C . ILE A 1 705 ? 105.11225 145.88247 136.39056 1.000 79.47420 705 ILE A C 1
ATOM 4913 O O . ILE A 1 705 ? 106.16756 146.39154 136.78773 1.000 87.35177 705 ILE A O 1
ATOM 4918 N N . ALA A 1 706 ? 104.32272 146.49939 135.50782 1.000 77.84728 706 ALA A N 1
ATOM 4919 C CA . ALA A 1 706 ? 104.75323 147.73279 134.85700 1.000 78.10480 706 ALA A CA 1
ATOM 4920 C C . ALA A 1 706 ? 104.91627 148.88295 135.84402 1.000 79.65737 706 ALA A C 1
ATOM 4921 O O . ALA A 1 706 ? 105.85615 149.67489 135.71497 1.000 85.37363 706 ALA A O 1
ATOM 4923 N N . GLU A 1 707 ? 104.02824 148.99850 136.83129 1.000 75.56000 707 GLU A N 1
ATOM 4924 C CA . GLU A 1 707 ? 104.13792 150.09809 137.78430 1.000 84.20518 707 GLU A CA 1
ATOM 4925 C C . GLU A 1 707 ? 104.37585 149.59891 139.20324 1.000 88.05426 707 GLU A C 1
ATOM 4926 O O . GLU A 1 707 ? 103.70993 150.04497 140.14293 1.000 97.08737 707 GLU A O 1
ATOM 4932 N N . ILE A 1 708 ? 105.31821 148.66850 139.36877 1.000 82.88334 708 ILE A N 1
ATOM 4933 C CA . ILE A 1 708 ? 105.70319 148.24286 140.70692 1.000 83.79473 708 ILE A CA 1
ATOM 4934 C C . ILE A 1 708 ? 106.25532 149.43794 141.47480 1.000 91.39272 708 ILE A C 1
ATOM 4935 O O . ILE A 1 708 ? 107.00600 150.26203 140.93560 1.000 97.75558 708 ILE A O 1
ATOM 4940 N N . LYS A 1 709 ? 105.83928 149.56725 142.73250 1.000 93.38979 709 LYS A N 1
ATOM 4941 C CA . LYS A 1 709 ? 106.18089 150.72587 143.54465 1.000 96.72148 709 LYS A CA 1
ATOM 4942 C C . LYS A 1 709 ? 106.37782 150.29586 144.98988 1.000 103.56060 709 LYS A C 1
ATOM 4943 O O . LYS A 1 709 ? 106.10571 149.15383 145.36843 1.000 108.32984 709 LYS A O 1
ATOM 4949 N N . PHE A 1 710 ? 106.86165 151.23790 145.80140 1.000 99.62783 710 PHE A N 1
ATOM 4950 C CA . PHE A 1 710 ? 107.01783 150.98361 147.22843 1.000 99.53252 710 PHE A CA 1
ATOM 4951 C C . PHE A 1 710 ? 105.67039 150.82044 147.91850 1.000 105.94015 710 PHE A C 1
ATOM 4952 O O . PHE A 1 710 ? 105.55609 150.05237 148.88163 1.000 111.88759 710 PHE A O 1
ATOM 4960 N N . GLU A 1 711 ? 104.64569 151.53254 147.44407 1.000 104.43002 711 GLU A N 1
ATOM 4961 C CA . GLU A 1 711 ? 103.32270 151.42865 148.05068 1.000 108.23163 711 GLU A CA 1
ATOM 4962 C C . GLU A 1 711 ? 102.74608 150.02940 147.88307 1.000 109.09709 711 GLU A C 1
ATOM 4963 O O . GLU A 1 711 ? 102.06522 149.51904 148.78016 1.000 110.41931 711 GLU A O 1
ATOM 4969 N N . ASN A 1 712 ? 102.99801 149.39722 146.73516 1.000 106.80096 712 ASN A N 1
ATOM 4970 C CA . ASN A 1 712 ? 102.52111 148.03482 146.52439 1.000 107.79820 712 ASN A CA 1
ATOM 4971 C C . ASN A 1 712 ? 103.15477 147.07074 147.51843 1.000 108.08675 712 ASN A C 1
ATOM 4972 O O . ASN A 1 712 ? 102.48214 146.17567 148.04324 1.000 115.28546 712 ASN A O 1
ATOM 4977 N N . PHE A 1 713 ? 104.45037 147.23602 147.78782 1.000 99.43664 713 PHE A N 1
ATOM 4978 C CA . PHE A 1 713 ? 105.12181 146.36571 148.74602 1.000 96.07245 713 PHE A CA 1
ATOM 4979 C C . PHE A 1 713 ? 104.65778 146.64082 150.16983 1.000 106.43566 713 PHE A C 1
ATOM 4980 O O . PHE A 1 713 ? 104.51631 145.71096 150.97200 1.000 110.50261 713 PHE A O 1
ATOM 4988 N N . SER A 1 714 ? 104.41942 147.90814 150.50523 1.000 113.70004 714 SER A N 1
ATOM 4989 C CA . SER A 1 714 ? 104.08323 148.27701 151.87738 1.000 116.70739 714 SER A CA 1
ATOM 4990 C C . SER A 1 714 ? 102.59147 148.12670 152.16350 1.000 117.85983 714 SER A C 1
ATOM 4991 O O . SER A 1 714 ? 102.19943 147.35815 153.04712 1.000 115.39485 714 SER A O 1
ATOM 4994 N N . ASP A 1 715 ? 101.75742 148.85219 151.42162 1.000 122.97528 715 ASP A N 1
ATOM 4995 C CA . ASP A 1 715 ? 100.31322 148.89615 151.65393 1.000 126.81106 715 ASP A CA 1
ATOM 4996 C C . ASP A 1 715 ? 99.98630 149.30217 153.08853 1.000 123.08818 715 ASP A C 1
ATOM 4997 O O . ASP A 1 715 ? 100.74673 150.02921 153.72701 1.000 121.43727 715 ASP A O 1
ATOM 5002 N N . THR A 1 728 ? 96.26722 139.41431 155.97942 1.000 137.64942 728 THR A N 1
ATOM 5003 C CA . THR A 1 728 ? 97.01143 140.43974 156.70026 1.000 143.30814 728 THR A CA 1
ATOM 5004 C C . THR A 1 728 ? 98.11590 139.81975 157.55018 1.000 143.09278 728 THR A C 1
ATOM 5005 O O . THR A 1 728 ? 98.79423 140.51344 158.30721 1.000 141.12936 728 THR A O 1
ATOM 5009 N N . SER A 1 729 ? 98.28923 138.50815 157.41971 1.000 137.35424 729 SER A N 1
ATOM 5010 C CA . SER A 1 729 ? 99.31225 137.80871 158.18088 1.000 129.73355 729 SER A CA 1
ATOM 5011 C C . SER A 1 729 ? 100.70248 138.13562 157.64819 1.000 129.12499 729 SER A C 1
ATOM 5012 O O . SER A 1 729 ? 100.89637 138.37977 156.45439 1.000 124.29250 729 SER A O 1
ATOM 5015 N N . GLU A 1 730 ? 101.68026 138.13760 158.55677 1.000 131.24921 730 GLU A N 1
ATOM 5016 C CA . GLU A 1 730 ? 103.06233 138.37726 158.16133 1.000 131.68228 730 GLU A CA 1
ATOM 5017 C C . GLU A 1 730 ? 103.62818 137.23371 157.33328 1.000 131.57372 730 GLU A C 1
ATOM 5018 O O . GLU A 1 730 ? 104.64568 137.41699 156.65765 1.000 130.38060 730 GLU A O 1
ATOM 5024 N N . ALA A 1 731 ? 102.99688 136.06492 157.37263 1.000 133.75251 731 ALA A N 1
ATOM 5025 C CA . ALA A 1 731 ? 103.35918 134.94761 156.51597 1.000 137.01833 731 ALA A CA 1
ATOM 5026 C C . ALA A 1 731 ? 102.57351 134.94325 155.21353 1.000 133.11461 731 ALA A C 1
ATOM 5027 O O . ALA A 1 731 ? 102.62242 133.95479 154.47579 1.000 134.98220 731 ALA A O 1
ATOM 5029 N N . GLU A 1 732 ? 101.83172 136.01160 154.93103 1.000 128.08612 732 GLU A N 1
ATOM 5030 C CA . GLU A 1 732 ? 101.06733 136.13546 153.69767 1.000 130.62974 732 GLU A CA 1
ATOM 5031 C C . GLU A 1 732 ? 101.52194 137.31085 152.84931 1.000 129.20043 732 GLU A C 1
ATOM 5032 O O . GLU A 1 732 ? 101.75254 137.14687 151.64527 1.000 129.80825 732 GLU A O 1
ATOM 5038 N N . ILE A 1 733 ? 101.65674 138.49892 153.44185 1.000 121.18839 733 ILE A N 1
ATOM 5039 C CA . ILE A 1 733 ? 102.09584 139.65857 152.67289 1.000 113.45803 733 ILE A CA 1
ATOM 5040 C C . ILE A 1 733 ? 103.56100 139.51253 152.27601 1.000 107.79341 733 ILE A C 1
ATOM 5041 O O . ILE A 1 733 ? 103.97368 139.95997 151.19794 1.000 110.46368 733 ILE A O 1
ATOM 5046 N N . LYS A 1 734 ? 104.36756 138.87653 153.13090 1.000 102.33786 734 LYS A N 1
ATOM 5047 C CA . LYS A 1 734 ? 105.77069 138.65918 152.79865 1.000 104.13968 734 LYS A CA 1
ATOM 5048 C C . LYS A 1 734 ? 105.91245 137.75342 151.58380 1.000 107.90469 734 LYS A C 1
ATOM 5049 O O . LYS A 1 734 ? 106.69567 138.04245 150.66973 1.000 109.34624 734 LYS A O 1
ATOM 5055 N N . ARG A 1 735 ? 105.15322 136.65649 151.55033 1.000 107.55534 735 ARG A N 1
ATOM 5056 C CA . ARG A 1 735 ? 105.19954 135.76937 150.39525 1.000 110.03589 735 ARG A CA 1
ATOM 5057 C C . ARG A 1 735 ? 104.66389 136.44991 149.14508 1.000 111.35028 735 ARG A C 1
ATOM 5058 O O . ARG A 1 735 ? 105.17299 136.20564 148.04788 1.000 114.31948 735 ARG A O 1
ATOM 5066 N N . LYS A 1 736 ? 103.64879 137.30424 149.28419 1.000 104.55413 736 LYS A N 1
ATOM 5067 C CA . LYS A 1 736 ? 103.14495 138.03828 148.12848 1.000 96.92488 736 LYS A CA 1
ATOM 5068 C C . LYS A 1 736 ? 104.21696 138.95667 147.55550 1.000 97.14396 736 LYS A C 1
ATOM 5069 O O . LYS A 1 736 ? 104.44785 138.98021 146.33925 1.000 100.25795 736 LYS A O 1
ATOM 5075 N N . ASN A 1 737 ? 104.88914 139.71848 148.42254 1.000 95.44242 737 ASN A N 1
ATOM 5076 C CA . ASN A 1 737 ? 105.94883 140.60438 147.95191 1.000 95.74062 737 ASN A CA 1
ATOM 5077 C C . ASN A 1 737 ? 107.07801 139.81181 147.30754 1.000 95.25310 737 ASN A C 1
ATOM 5078 O O . ASN A 1 737 ? 107.61465 140.21187 146.26474 1.000 101.04790 737 ASN A O 1
ATOM 5083 N N . GLN A 1 738 ? 107.44560 138.67839 147.91025 1.000 90.32811 738 GLN A N 1
ATOM 5084 C CA . GLN A 1 738 ? 108.47695 137.83159 147.32281 1.000 90.00369 738 GLN A CA 1
ATOM 5085 C C . GLN A 1 738 ? 108.05853 137.33109 145.94757 1.000 93.71231 738 GLN A C 1
ATOM 5086 O O . GLN A 1 738 ? 108.87199 137.29569 145.01697 1.000 97.22039 738 GLN A O 1
ATOM 5092 N N . ALA A 1 739 ? 106.79138 136.93971 145.80134 1.000 91.01559 739 ALA A N 1
ATOM 5093 C CA . ALA A 1 739 ? 106.30901 136.44670 144.51763 1.000 91.21186 739 ALA A CA 1
ATOM 5094 C C . ALA A 1 739 ? 106.37277 137.52883 143.44990 1.000 93.13167 739 ALA A C 1
ATOM 5095 O O . ALA A 1 739 ? 106.80702 137.26860 142.32151 1.000 97.43689 739 ALA A O 1
ATOM 5097 N N . ILE A 1 740 ? 105.94649 138.75051 143.78384 1.000 90.89851 740 ILE A N 1
ATOM 5098 C CA . ILE A 1 740 ? 106.01891 139.83450 142.80328 1.000 84.82569 740 ILE A CA 1
ATOM 5099 C C . ILE A 1 740 ? 107.46566 140.11526 142.42062 1.000 83.49923 740 ILE A C 1
ATOM 5100 O O . ILE A 1 740 ? 107.78623 140.29695 141.23710 1.000 87.39754 740 ILE A O 1
ATOM 5105 N N . ILE A 1 741 ? 108.36196 140.15269 143.40995 1.000 80.30713 741 ILE A N 1
ATOM 5106 C CA . ILE A 1 741 ? 109.76629 140.43885 143.12721 1.000 78.05318 741 ILE A CA 1
ATOM 5107 C C . ILE A 1 741 ? 110.34611 139.38136 142.19606 1.000 84.48412 741 ILE A C 1
ATOM 5108 O O . ILE A 1 741 ? 111.01492 139.69773 141.20197 1.000 95.55494 741 ILE A O 1
ATOM 5113 N N . ARG A 1 742 ? 110.08261 138.10783 142.49459 1.000 81.95928 742 ARG A N 1
ATOM 5114 C CA . ARG A 1 742 ? 110.65754 137.03281 141.69534 1.000 84.99494 742 ARG A CA 1
ATOM 5115 C C . ARG A 1 742 ? 110.05704 136.99592 140.29579 1.000 86.76216 742 ARG A C 1
ATOM 5116 O O . ARG A 1 742 ? 110.76870 136.72739 139.32250 1.000 92.67564 742 ARG A O 1
ATOM 5124 N N . LEU A 1 743 ? 108.75728 137.27653 140.16630 1.000 84.33512 743 LEU A N 1
ATOM 5125 C CA . LEU A 1 743 ? 108.14883 137.32878 138.84026 1.000 83.28918 743 LEU A CA 1
ATOM 5126 C C . LEU A 1 743 ? 108.75281 138.44561 137.99906 1.000 82.74876 743 LEU A C 1
ATOM 5127 O O . LEU A 1 743 ? 109.07403 138.24339 136.81913 1.000 87.32905 743 LEU A O 1
ATOM 5132 N N . TYR A 1 744 ? 108.91504 139.63219 138.59032 1.000 80.20451 744 TYR A N 1
ATOM 5133 C CA . TYR A 1 744 ? 109.52237 140.74727 137.87116 1.000 73.07612 744 TYR A CA 1
ATOM 5134 C C . TYR A 1 744 ? 110.93295 140.38755 137.42118 1.000 75.52155 744 TYR A C 1
ATOM 5135 O O . TYR A 1 744 ? 111.30560 140.59282 136.25340 1.000 83.08390 744 TYR A O 1
ATOM 5144 N N . LEU A 1 745 ? 111.73049 139.84013 138.34117 1.000 72.02031 745 LEU A N 1
ATOM 5145 C CA . LEU A 1 745 ? 113.10517 139.49192 138.01045 1.000 71.45447 745 LEU A CA 1
ATOM 5146 C C . LEU A 1 745 ? 113.15355 138.45082 136.90244 1.000 79.63537 745 LEU A C 1
ATOM 5147 O O . LEU A 1 745 ? 113.96006 138.56405 135.97370 1.000 88.68808 745 LEU A O 1
ATOM 5152 N N . THR A 1 746 ? 112.28509 137.43858 136.97296 1.000 75.77711 746 THR A N 1
ATOM 5153 C CA . THR A 1 746 ? 112.27045 136.39847 135.95121 1.000 76.94619 746 THR A CA 1
ATOM 5154 C C . THR A 1 746 ? 111.90705 136.96645 134.58630 1.000 80.32910 746 THR A C 1
ATOM 5155 O O . THR A 1 746 ? 112.53859 136.62733 133.57776 1.000 88.05953 746 THR A O 1
ATOM 5159 N N . VAL A 1 747 ? 110.90046 137.84211 134.53365 1.000 76.97212 747 VAL A N 1
ATOM 5160 C CA . VAL A 1 747 ? 110.46900 138.39123 133.24992 1.000 71.76669 747 VAL A CA 1
ATOM 5161 C C . VAL A 1 747 ? 111.59481 139.19382 132.60834 1.000 80.29747 747 VAL A C 1
ATOM 5162 O O . VAL A 1 747 ? 111.95362 138.97796 131.43832 1.000 85.14697 747 VAL A O 1
ATOM 5166 N N . MET A 1 748 ? 112.18540 140.12213 133.36921 1.000 80.14559 748 MET A N 1
ATOM 5167 C CA . MET A 1 748 ? 113.24047 140.94068 132.77668 1.000 74.72019 748 MET A CA 1
ATOM 5168 C C . MET A 1 748 ? 114.48081 140.11876 132.45003 1.000 76.80351 748 MET A C 1
ATOM 5169 O O . MET A 1 748 ? 115.14791 140.38559 131.44112 1.000 82.08864 748 MET A O 1
ATOM 5174 N N . TYR A 1 749 ? 114.80151 139.11532 133.27136 1.000 72.54192 749 TYR A N 1
ATOM 5175 C CA . TYR A 1 749 ? 115.93931 138.25782 132.97150 1.000 74.11538 749 TYR A CA 1
ATOM 5176 C C . TYR A 1 749 ? 115.72792 137.50454 131.66970 1.000 80.78404 749 TYR A C 1
ATOM 5177 O O . TYR A 1 749 ? 116.64154 137.41806 130.84260 1.000 87.56818 749 TYR A O 1
ATOM 5186 N N . ILE A 1 750 ? 114.53003 136.95058 131.46906 1.000 80.08011 750 ILE A N 1
ATOM 5187 C CA . ILE A 1 750 ? 114.25263 136.22045 130.23591 1.000 78.31950 750 ILE A CA 1
ATOM 5188 C C . ILE A 1 750 ? 114.38620 137.14805 129.03732 1.000 78.75484 750 ILE A C 1
ATOM 5189 O O . ILE A 1 750 ? 115.02219 136.80539 128.03083 1.000 85.41652 750 ILE A O 1
ATOM 5194 N N . MET A 1 751 ? 113.81206 138.35042 129.13910 1.000 76.43149 751 MET A N 1
ATOM 5195 C CA . MET A 1 751 ? 113.87717 139.28738 128.01993 1.000 72.19249 751 MET A CA 1
ATOM 5196 C C . MET A 1 751 ? 115.32189 139.63701 127.67258 1.000 75.52108 751 MET A C 1
ATOM 5197 O O . MET A 1 751 ? 115.74019 139.52812 126.50982 1.000 81.87310 751 MET A O 1
ATOM 5202 N N . LEU A 1 752 ? 116.10653 140.04330 128.67577 1.000 73.05463 752 LEU A N 1
ATOM 5203 C CA . LEU A 1 752 ? 117.48172 140.45938 128.41584 1.000 69.84454 752 LEU A CA 1
ATOM 5204 C C . LEU A 1 752 ? 118.32794 139.30180 127.90028 1.000 71.11867 752 LEU A C 1
ATOM 5205 O O . LEU A 1 752 ? 119.12181 139.46968 126.96347 1.000 75.16901 752 LEU A O 1
ATOM 5210 N N . LYS A 1 753 ? 118.17523 138.11878 128.50049 1.000 68.58483 753 LYS A N 1
ATOM 5211 C CA . LYS A 1 753 ? 118.95761 136.96452 128.08044 1.000 73.76528 753 LYS A CA 1
ATOM 5212 C C . LYS A 1 753 ? 118.65287 136.58631 126.64103 1.000 77.52033 753 LYS A C 1
ATOM 5213 O O . LYS A 1 753 ? 119.56750 136.29014 125.86249 1.000 84.65127 753 LYS A O 1
ATOM 5219 N N . ASN A 1 754 ? 117.37447 136.59436 126.26237 1.000 73.79856 754 ASN A N 1
ATOM 5220 C CA . ASN A 1 754 ? 117.03292 136.23230 124.89432 1.000 72.35202 754 ASN A CA 1
ATOM 5221 C C . ASN A 1 754 ? 117.52180 137.28022 123.90406 1.000 74.23480 754 ASN A C 1
ATOM 5222 O O . ASN A 1 754 ? 117.96002 136.93575 122.80075 1.000 82.16464 754 ASN A O 1
ATOM 5227 N N . LEU A 1 755 ? 117.46909 138.56248 124.27573 1.000 69.56309 755 LEU A N 1
ATOM 5228 C CA . LEU A 1 755 ? 118.01051 139.58806 123.38768 1.000 67.97433 755 LEU A CA 1
ATOM 5229 C C . LEU A 1 755 ? 119.50964 139.39997 123.17606 1.000 72.58112 755 LEU A C 1
ATOM 5230 O O . LEU A 1 755 ? 120.00791 139.51027 122.04626 1.000 76.77332 755 LEU A O 1
ATOM 5235 N N . VAL A 1 756 ? 120.24361 139.10074 124.25018 1.000 69.96974 756 VAL A N 1
ATOM 5236 C CA . VAL A 1 756 ? 121.68161 138.87146 124.12469 1.000 67.87851 756 VAL A CA 1
ATOM 5237 C C . VAL A 1 756 ? 121.95477 137.64622 123.25936 1.000 73.23245 756 VAL A C 1
ATOM 5238 O O . VAL A 1 756 ? 122.86184 137.64849 122.41404 1.000 81.55330 756 VAL A O 1
ATOM 5242 N N . ASN A 1 757 ? 121.17716 136.57985 123.45596 1.000 70.93490 757 ASN A N 1
ATOM 5243 C CA . ASN A 1 757 ? 121.36145 135.37426 122.65574 1.000 70.71450 757 ASN A CA 1
ATOM 5244 C C . ASN A 1 757 ? 121.08961 135.64321 121.18145 1.000 75.24920 757 ASN A C 1
ATOM 5245 O O . ASN A 1 757 ? 121.76407 135.08702 120.30728 1.000 79.12738 757 ASN A O 1
ATOM 5250 N N . VAL A 1 758 ? 120.09735 136.48460 120.88447 1.000 72.84142 758 VAL A N 1
ATOM 5251 C CA . VAL A 1 758 ? 119.83418 136.85624 119.49695 1.000 68.43555 758 VAL A CA 1
ATOM 5252 C C . VAL A 1 758 ? 121.01071 137.63488 118.92195 1.000 71.37969 758 VAL A C 1
ATOM 5253 O O . VAL A 1 758 ? 121.43947 137.39271 117.78714 1.000 73.41097 758 VAL A O 1
ATOM 5257 N N . ASN A 1 759 ? 121.55543 138.57767 119.69616 1.000 72.85264 759 ASN A N 1
ATOM 5258 C CA . ASN A 1 759 ? 122.69828 139.35631 119.22002 1.000 69.03990 759 ASN A CA 1
ATOM 5259 C C . ASN A 1 759 ? 123.92172 138.47634 118.97635 1.000 72.00075 759 ASN A C 1
ATOM 5260 O O . ASN A 1 759 ? 124.76929 138.79721 118.12625 1.000 80.94505 759 ASN A O 1
ATOM 5265 N N . ALA A 1 760 ? 124.03424 137.37303 119.71868 1.000 68.76153 760 ALA A N 1
ATOM 5266 C CA . ALA A 1 760 ? 125.15224 136.45657 119.51729 1.000 67.24276 760 ALA A CA 1
ATOM 5267 C C . ALA A 1 760 ? 125.19581 135.91672 118.09215 1.000 75.99809 760 ALA A C 1
ATOM 5268 O O . ALA A 1 760 ? 126.28287 135.68181 117.55073 1.000 81.40687 760 ALA A O 1
ATOM 5270 N N . ARG A 1 761 ? 124.03303 135.71059 117.46939 1.000 72.43112 761 ARG A N 1
ATOM 5271 C CA . ARG A 1 761 ? 124.00851 135.19252 116.10459 1.000 72.51536 761 ARG A CA 1
ATOM 5272 C C . ARG A 1 761 ? 124.63603 136.17671 115.12554 1.000 79.25229 761 ARG A C 1
ATOM 5273 O O . ARG A 1 761 ? 125.39373 135.78205 114.23110 1.000 84.88547 761 ARG A O 1
ATOM 5281 N N . TYR A 1 762 ? 124.34120 137.46671 115.28012 1.000 76.52267 762 TYR A N 1
ATOM 5282 C CA . TYR A 1 762 ? 124.94392 138.45276 114.39273 1.000 75.13505 762 TYR A CA 1
ATOM 5283 C C . TYR A 1 762 ? 126.42115 138.64712 114.70072 1.000 74.21099 762 TYR A C 1
ATOM 5284 O O . TYR A 1 762 ? 127.20588 138.96570 113.79730 1.000 78.68760 762 TYR A O 1
ATOM 5293 N N . VAL A 1 763 ? 126.82468 138.43670 115.95543 1.000 70.82092 763 VAL A N 1
ATOM 5294 C CA . VAL A 1 763 ? 128.25548 138.40000 116.25413 1.000 68.00618 763 VAL A CA 1
ATOM 5295 C C . VAL A 1 763 ? 128.92631 137.26353 115.48642 1.000 74.05475 763 VAL A C 1
ATOM 5296 O O . VAL A 1 763 ? 130.00058 137.44131 114.89043 1.000 81.01144 763 VAL A O 1
ATOM 5300 N N . ILE A 1 764 ? 128.29671 136.08191 115.48214 1.000 75.19912 764 ILE A N 1
ATOM 5301 C CA . ILE A 1 764 ? 128.78670 134.96256 114.67453 1.000 72.28863 764 ILE A CA 1
ATOM 5302 C C . ILE A 1 764 ? 128.91125 135.38314 113.21994 1.000 73.10293 764 ILE A C 1
ATOM 5303 O O . ILE A 1 764 ? 129.91704 135.11095 112.55368 1.000 78.42962 764 ILE A O 1
ATOM 5308 N N . ALA A 1 765 ? 127.87019 136.03720 112.70528 1.000 70.84072 765 ALA A N 1
ATOM 5309 C CA . ALA A 1 765 ? 127.83736 136.38994 111.29126 1.000 74.14075 765 ALA A CA 1
ATOM 5310 C C . ALA A 1 765 ? 128.97484 137.33233 110.92663 1.000 77.38847 765 ALA A C 1
ATOM 5311 O O . ALA A 1 765 ? 129.63337 137.15157 109.89731 1.000 83.25363 765 ALA A O 1
ATOM 5313 N N . PHE A 1 766 ? 129.23448 138.33633 111.76393 1.000 76.88731 766 PHE A N 1
ATOM 5314 C CA . PHE A 1 766 ? 130.28116 139.29792 111.42872 1.000 78.17661 766 PHE A CA 1
ATOM 5315 C C . PHE A 1 766 ? 131.67193 138.69090 111.58442 1.000 79.33234 766 PHE A C 1
ATOM 5316 O O . PHE A 1 766 ? 132.57347 138.97565 110.78064 1.000 82.52631 766 PHE A O 1
ATOM 5324 N N . HIS A 1 767 ? 131.86933 137.84211 112.59848 1.000 76.42056 767 HIS A N 1
ATOM 5325 C CA . HIS A 1 767 ? 133.14490 137.14083 112.70444 1.000 73.71290 767 HIS A CA 1
ATOM 5326 C C . HIS A 1 767 ? 133.38587 136.26789 111.48080 1.000 80.91573 767 HIS A C 1
ATOM 5327 O O . HIS A 1 767 ? 134.49825 136.23556 110.93409 1.000 88.41425 767 HIS A O 1
ATOM 5334 N N . CYS A 1 768 ? 132.34733 135.55969 111.03170 1.000 81.54949 768 CYS A N 1
ATOM 5335 C CA . CYS A 1 768 ? 132.46755 134.74299 109.83190 1.000 81.73997 768 CYS A CA 1
ATOM 5336 C C . CYS A 1 768 ? 132.76744 135.60410 108.61569 1.000 84.09172 768 CYS A C 1
ATOM 5337 O O . CYS A 1 768 ? 133.55451 135.21186 107.75001 1.000 90.02609 768 CYS A O 1
ATOM 5340 N N . VAL A 1 769 ? 132.14623 136.78120 108.53123 1.000 84.52488 769 VAL A N 1
ATOM 5341 C CA . VAL A 1 769 ? 132.38869 137.66843 107.39763 1.000 80.84495 769 VAL A CA 1
ATOM 5342 C C . VAL A 1 769 ? 133.85679 138.06886 107.34573 1.000 79.28770 769 VAL A C 1
ATOM 5343 O O . VAL A 1 769 ? 134.49579 138.00804 106.29022 1.000 83.79341 769 VAL A O 1
ATOM 5347 N N . GLU A 1 770 ? 134.42060 138.46021 108.49040 1.000 78.49992 770 GLU A N 1
ATOM 5348 C CA . GLU A 1 770 ? 135.83129 138.84665 108.51579 1.000 75.04185 770 GLU A CA 1
ATOM 5349 C C . GLU A 1 770 ? 136.73467 137.67209 108.14701 1.000 76.42824 770 GLU A C 1
ATOM 5350 O O . GLU A 1 770 ? 137.66149 137.80897 107.33037 1.000 82.68976 770 GLU A O 1
ATOM 5356 N N . ARG A 1 771 ? 136.47171 136.50155 108.73588 1.000 76.36619 771 ARG A N 1
ATOM 5357 C CA . ARG A 1 771 ? 137.32425 135.34245 108.48948 1.000 75.97880 771 ARG A CA 1
ATOM 5358 C C . ARG A 1 771 ? 137.29083 134.93459 107.02166 1.000 78.33426 771 ARG A C 1
ATOM 5359 O O . ARG A 1 771 ? 138.33561 134.67914 106.40914 1.000 79.73062 771 ARG A O 1
ATOM 5367 N N . ASP A 1 772 ? 136.09590 134.88287 106.43145 1.000 82.07985 772 ASP A N 1
ATOM 5368 C CA . ASP A 1 772 ? 135.99485 134.48305 105.03524 1.000 82.48207 772 ASP A CA 1
ATOM 5369 C C . ASP A 1 772 ? 136.48980 135.57199 104.09638 1.000 81.18683 772 ASP A C 1
ATOM 5370 O O . ASP A 1 772 ? 136.95005 135.25984 102.99740 1.000 82.93651 772 ASP A O 1
ATOM 5375 N N . THR A 1 773 ? 136.43431 136.84239 104.50319 1.000 81.64679 773 THR A N 1
ATOM 5376 C CA . THR A 1 773 ? 137.08412 137.88099 103.71189 1.000 76.23842 773 THR A CA 1
ATOM 5377 C C . THR A 1 773 ? 138.57937 137.62511 103.62333 1.000 75.05708 773 THR A C 1
ATOM 5378 O O . THR A 1 773 ? 139.16489 137.65184 102.53337 1.000 77.16270 773 THR A O 1
ATOM 5382 N N . LYS A 1 774 ? 139.21087 137.34564 104.76576 1.000 80.47294 774 LYS A N 1
ATOM 5383 C CA . LYS A 1 774 ? 140.64029 137.04697 104.74259 1.000 77.33938 774 LYS A CA 1
ATOM 5384 C C . LYS A 1 774 ? 140.93021 135.80163 103.91160 1.000 80.51184 774 LYS A C 1
ATOM 5385 O O . LYS A 1 774 ? 141.87450 135.78339 103.11008 1.000 88.62873 774 LYS A O 1
ATOM 5391 N N . LEU A 1 775 ? 140.11876 134.75425 104.07906 1.000 79.32281 775 LEU A N 1
ATOM 5392 C CA . LEU A 1 775 ? 140.36477 133.50648 103.36070 1.000 77.03723 775 LEU A CA 1
ATOM 5393 C C . LEU A 1 775 ? 140.19616 133.67929 101.85487 1.000 78.30002 775 LEU A C 1
ATOM 5394 O O . LEU A 1 775 ? 141.00769 133.17061 101.07441 1.000 82.82582 775 LEU A O 1
ATOM 5399 N N . TYR A 1 776 ? 139.14996 134.38864 101.42541 1.000 77.24317 776 TYR A N 1
ATOM 5400 C CA . TYR A 1 776 ? 138.93963 134.62024 100.00153 1.000 76.19280 776 TYR A CA 1
ATOM 5401 C C . TYR A 1 776 ? 140.03429 135.50249 99.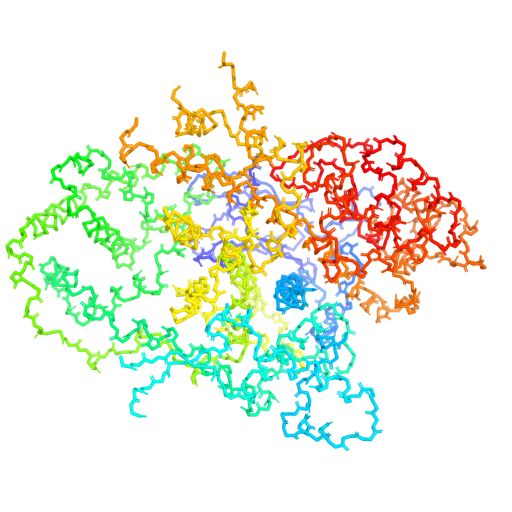42011 1.000 77.03721 776 TYR A C 1
ATOM 5402 O O . TYR A 1 776 ? 140.47423 135.28414 98.28561 1.000 76.47900 776 TYR A O 1
ATOM 5411 N N . ALA A 1 777 ? 140.48731 136.50559 100.17815 1.000 81.57461 777 ALA A N 1
ATOM 5412 C CA . ALA A 1 777 ? 141.60139 137.32382 99.71463 1.000 77.59829 777 ALA A CA 1
ATOM 5413 C C . ALA A 1 777 ? 142.85382 136.48012 99.52616 1.000 77.01155 777 ALA A C 1
ATOM 5414 O O . ALA A 1 777 ? 143.59981 136.66852 98.55851 1.000 82.51634 777 ALA A O 1
ATOM 5416 N N . GLU A 1 778 ? 143.10060 135.54250 100.44282 1.000 79.18488 778 GLU A N 1
ATOM 5417 C CA . GLU A 1 778 ? 144.23736 134.64144 100.28471 1.000 82.42839 778 GLU A CA 1
ATOM 5418 C C . GLU A 1 778 ? 144.03341 133.73473 99.07309 1.000 81.94660 778 GLU A C 1
ATOM 5419 O O . GLU A 1 778 ? 144.98621 133.41277 98.35642 1.000 83.79414 778 GLU A O 1
ATOM 5425 N N . SER A 1 779 ? 142.78625 133.34547 98.80473 1.000 80.61053 779 SER A N 1
ATOM 5426 C CA . SER A 1 779 ? 142.49228 132.39387 97.73892 1.000 75.59298 779 SER A CA 1
ATOM 5427 C C . SER A 1 779 ? 142.65675 132.97948 96.34267 1.000 76.07347 779 SER A C 1
ATOM 5428 O O . SER A 1 779 ? 142.59102 132.22486 95.36734 1.000 75.44426 779 SER A O 1
ATOM 5431 N N . GLY A 1 780 ? 142.85799 134.28716 96.21578 1.000 81.12686 780 GLY A N 1
ATOM 5432 C CA . GLY A 1 780 ? 143.05233 134.91109 94.92431 1.000 77.36453 780 GLY A CA 1
ATOM 5433 C C . GLY A 1 780 ? 141.90558 135.76028 94.41950 1.000 75.97944 780 GLY A C 1
ATOM 5434 O O . GLY A 1 780 ? 141.90404 136.12183 93.23747 1.000 84.55650 780 GLY A O 1
ATOM 5435 N N . LEU A 1 781 ? 140.93499 136.08937 95.26451 1.000 76.29315 781 LEU A N 1
ATOM 5436 C CA . LEU A 1 781 ? 139.80158 136.91693 94.87703 1.000 71.37914 781 LEU A CA 1
ATOM 5437 C C . LEU A 1 781 ? 140.03582 138.34854 95.33850 1.000 79.48893 781 LEU A C 1
ATOM 5438 O O . LEU A 1 781 ? 140.38755 138.58143 96.49943 1.000 85.94401 781 LEU A O 1
ATOM 5443 N N . GLU A 1 782 ? 139.84109 139.30112 94.43071 1.000 77.22401 782 GLU A N 1
ATOM 5444 C CA . GLU A 1 782 ? 140.01419 140.71733 94.74476 1.000 77.11613 782 GLU A CA 1
ATOM 5445 C C . GLU A 1 782 ? 138.80656 141.17495 95.54946 1.000 76.48958 782 GLU A C 1
ATOM 5446 O O . GLU A 1 782 ? 137.73256 141.41969 94.99681 1.000 82.61487 782 GLU A O 1
ATOM 5452 N N . VAL A 1 783 ? 138.97884 141.29337 96.86403 1.000 70.94737 783 VAL A N 1
ATOM 5453 C CA . VAL A 1 783 ? 137.86818 141.60832 97.75422 1.000 74.85134 783 VAL A CA 1
ATOM 5454 C C . VAL A 1 783 ? 137.95959 143.05838 98.21284 1.000 79.43699 783 VAL A C 1
ATOM 5455 O O . VAL A 1 783 ? 136.94017 143.69595 98.49943 1.000 87.20037 783 VAL A O 1
ATOM 5459 N N . GLY A 1 784 ? 139.17380 143.59529 98.27253 1.000 77.95241 784 GLY A N 1
ATOM 5460 C CA . GLY A 1 784 ? 139.37169 144.93729 98.77549 1.000 83.88302 784 GLY A CA 1
ATOM 5461 C C . GLY A 1 784 ? 139.29245 144.98541 100.28823 1.000 92.71907 784 GLY A C 1
ATOM 5462 O O . GLY A 1 784 ? 139.06414 143.98556 100.97046 1.000 93.34872 784 GLY A O 1
ATOM 5463 N N . ASN A 1 785 ? 139.48778 146.18663 100.82257 1.000 97.74548 785 ASN A N 1
ATOM 5464 C CA . ASN A 1 785 ? 139.44851 146.36402 102.26546 1.000 98.85570 785 ASN A CA 1
ATOM 5465 C C . ASN A 1 785 ? 138.02053 146.21995 102.77912 1.000 95.90361 785 ASN A C 1
ATOM 5466 O O . ASN A 1 785 ? 137.05170 146.57054 102.10104 1.000 95.00759 785 ASN A O 1
ATOM 5471 N N . ILE A 1 786 ? 137.89833 145.68451 103.99021 1.000 96.40445 786 ILE A N 1
ATOM 5472 C CA . ILE A 1 786 ? 136.59691 145.43210 104.59167 1.000 93.39380 786 ILE A CA 1
ATOM 5473 C C . ILE A 1 786 ? 136.21813 146.47423 105.63792 1.000 97.35009 786 ILE A C 1
ATOM 5474 O O . ILE A 1 786 ? 135.01825 146.65767 105.89654 1.000 101.03491 786 ILE A O 1
ATOM 5479 N N . GLU A 1 787 ? 137.18724 147.17109 106.23416 1.000 98.43615 787 GLU A N 1
ATOM 5480 C CA . GLU A 1 787 ? 136.86290 148.14940 107.26658 1.000 100.15111 787 GLU A CA 1
ATOM 5481 C C . GLU A 1 787 ? 136.01383 149.28384 106.70802 1.000 99.84986 787 GLU A C 1
ATOM 5482 O O . GLU A 1 787 ? 135.07709 149.74937 107.36698 1.000 102.30620 787 GLU A O 1
ATOM 5488 N N . LYS A 1 788 ? 136.32918 149.74770 105.49705 1.000 96.64591 788 LYS A N 1
ATOM 5489 C CA . LYS A 1 788 ? 135.54980 150.82576 104.89708 1.000 96.62930 788 LYS A CA 1
ATOM 5490 C C . LYS A 1 788 ? 134.13153 150.37358 104.57361 1.000 94.25013 788 LYS A C 1
ATOM 5491 O O . LYS A 1 788 ? 133.16633 151.09242 104.85572 1.000 94.95132 788 LYS A O 1
ATOM 5497 N N . ASN A 1 789 ? 133.98398 149.18786 103.98617 1.000 95.80491 789 ASN A N 1
ATOM 5498 C CA . ASN A 1 789 ? 132.67784 148.66140 103.60561 1.000 94.09952 789 ASN A CA 1
ATOM 5499 C C . ASN A 1 789 ? 132.61405 147.19489 103.99726 1.000 94.37074 789 ASN A C 1
ATOM 5500 O O . ASN A 1 789 ? 133.43206 146.39397 103.53558 1.000 97.96001 789 ASN A O 1
ATOM 5505 N N . LYS A 1 790 ? 131.64264 146.84325 104.83967 1.000 89.61770 790 LYS A N 1
ATOM 5506 C CA . LYS A 1 790 ? 131.54199 145.48380 105.35393 1.000 88.93161 790 LYS A CA 1
ATOM 5507 C C . LYS A 1 790 ? 130.86808 144.52400 104.38538 1.000 82.72486 790 LYS A C 1
ATOM 5508 O O . LYS A 1 790 ? 130.83617 143.31970 104.65797 1.000 86.85656 790 LYS A O 1
ATOM 5514 N N . THR A 1 791 ? 130.33337 145.01738 103.27049 1.000 78.08178 791 THR A N 1
ATOM 5515 C CA . THR A 1 791 ? 129.66419 144.17738 102.28881 1.000 81.86633 791 THR A CA 1
ATOM 5516 C C . THR A 1 791 ? 130.51310 143.94375 101.04531 1.000 84.87074 791 THR A C 1
ATOM 5517 O O . THR A 1 791 ? 129.97121 143.62127 99.98302 1.000 88.00648 791 THR A O 1
ATOM 5521 N N . ASN A 1 792 ? 131.83360 144.10059 101.15533 1.000 85.06834 792 ASN A N 1
ATOM 5522 C CA . ASN A 1 792 ? 132.70131 143.85253 100.01038 1.000 78.78826 792 ASN A CA 1
ATOM 5523 C C . ASN A 1 792 ? 132.80615 142.36707 99.69089 1.000 81.37971 792 ASN A C 1
ATOM 5524 O O . ASN A 1 792 ? 133.06997 142.00372 98.53924 1.000 83.26850 792 ASN A O 1
ATOM 5529 N N . LEU A 1 793 ? 132.60773 141.49827 100.68606 1.000 80.53624 793 LEU A N 1
ATOM 5530 C CA . LEU A 1 793 ? 132.65063 140.06079 100.43352 1.000 72.28330 793 LEU A CA 1
ATOM 5531 C C . LEU A 1 793 ? 131.60116 139.64763 99.41351 1.000 78.07262 793 LEU A C 1
ATOM 5532 O O . LEU A 1 793 ? 131.88947 138.89112 98.48055 1.000 85.81821 793 LEU A O 1
ATOM 5537 N N . THR A 1 794 ? 130.36848 140.12190 99.58758 1.000 74.14642 794 THR A N 1
ATOM 5538 C CA . THR A 1 794 ? 129.28691 139.69965 98.70716 1.000 73.43767 794 THR A CA 1
ATOM 5539 C C . THR A 1 794 ? 129.50840 140.19136 97.28138 1.000 81.06964 794 THR A C 1
ATOM 5540 O O . THR A 1 794 ? 129.33111 139.42957 96.32138 1.000 89.58758 794 THR A O 1
ATOM 5544 N N . MET A 1 795 ? 129.90886 141.45573 97.12128 1.000 76.32299 795 MET A N 1
ATOM 5545 C CA . MET A 1 795 ? 130.18459 141.97166 95.78463 1.000 78.51038 795 MET A CA 1
ATOM 5546 C C . MET A 1 795 ? 131.35133 141.23661 95.13924 1.000 79.52565 795 MET A C 1
ATOM 5547 O O . MET A 1 795 ? 131.31496 140.93190 93.94155 1.000 85.30807 795 MET A O 1
ATOM 5552 N N . ALA A 1 796 ? 132.40080 140.95113 95.91313 1.000 73.23693 796 ALA A N 1
ATOM 5553 C CA . ALA A 1 796 ? 133.53971 140.22259 95.36666 1.000 70.57351 796 ALA A CA 1
ATOM 5554 C C . ALA A 1 796 ? 133.13863 138.82000 94.93310 1.000 71.73759 796 ALA A C 1
ATOM 5555 O O . ALA A 1 796 ? 133.59275 138.32978 93.89306 1.000 75.75176 796 ALA A O 1
ATOM 5557 N N . VAL A 1 797 ? 132.29340 138.15586 95.72175 1.000 72.07970 797 VAL A N 1
ATOM 5558 C CA . VAL A 1 797 ? 131.83194 136.81990 95.36180 1.000 66.43380 797 VAL A CA 1
ATOM 5559 C C . VAL A 1 797 ? 131.00817 136.87003 94.08233 1.000 66.96417 797 VAL A C 1
ATOM 5560 O O . VAL A 1 797 ? 131.20019 136.05762 93.17041 1.000 76.56470 797 VAL A O 1
ATOM 5564 N N . MET A 1 798 ? 130.07954 137.82447 93.99095 1.000 60.40705 798 MET A N 1
ATOM 5565 C CA . MET A 1 798 ? 129.33833 137.98914 92.74495 1.000 63.26407 798 MET A CA 1
ATOM 5566 C C . MET A 1 798 ? 130.24239 138.45031 91.61141 1.000 71.19257 798 MET A C 1
ATOM 5567 O O . MET A 1 798 ? 130.14537 137.94493 90.48773 1.000 75.88815 798 MET A O 1
ATOM 5572 N N . GLY A 1 799 ? 131.12198 139.40227 91.88235 1.000 71.33539 799 GLY A N 1
ATOM 5573 C CA . GLY A 1 799 ? 131.91088 140.02925 90.85247 1.000 68.77752 799 GLY A CA 1
ATOM 5574 C C . GLY A 1 799 ? 131.40035 141.37439 90.39386 1.000 74.10119 799 GLY A C 1
ATOM 5575 O O . GLY A 1 799 ? 131.66479 141.75830 89.24960 1.000 88.40092 799 GLY A O 1
ATOM 5576 N N . VAL A 1 800 ? 130.67781 142.09854 91.24178 1.000 65.95599 800 VAL A N 1
ATOM 5577 C CA . VAL A 1 800 ? 130.17769 143.42225 90.91070 1.000 64.59743 800 VAL A CA 1
ATOM 5578 C C . VAL A 1 800 ? 131.01865 144.45640 91.64585 1.000 72.63857 800 VAL A C 1
ATOM 5579 O O . VAL A 1 800 ? 131.64894 144.17603 92.66949 1.000 76.28747 800 VAL A O 1
ATOM 5583 N N . LYS A 1 801 ? 131.02535 145.67243 91.10825 1.000 77.37729 801 LYS A N 1
ATOM 5584 C CA . LYS A 1 801 ? 131.84357 146.75209 91.63555 1.000 76.91924 801 LYS A CA 1
ATOM 5585 C C . LYS A 1 801 ? 130.97062 147.95397 91.95584 1.000 77.78320 801 LYS A C 1
ATOM 5586 O O . LYS A 1 801 ? 129.92682 148.16857 91.33505 1.000 81.54221 801 LYS A O 1
ATOM 5592 N N . LEU A 1 802 ? 131.41278 148.73887 92.93710 1.000 73.33493 802 LEU A N 1
ATOM 5593 C CA . LEU A 1 802 ? 130.71143 149.95787 93.33269 1.000 75.37780 802 LEU A CA 1
ATOM 5594 C C . LEU A 1 802 ? 131.12547 151.07906 92.38467 1.000 81.91459 802 LEU A C 1
ATOM 5595 O O . LEU A 1 802 ? 131.96458 151.92900 92.69225 1.000 86.23239 802 LEU A O 1
ATOM 5600 N N . GLU A 1 803 ? 130.51974 151.07134 91.20056 1.000 82.43715 803 GLU A N 1
ATOM 5601 C CA . GLU A 1 803 ? 130.78962 152.09631 90.19847 1.000 85.17761 803 GLU A CA 1
ATOM 5602 C C . GLU A 1 803 ? 130.19387 153.42023 90.65887 1.000 87.68959 803 GLU A C 1
ATOM 5603 O O . GLU A 1 803 ? 128.97322 153.60502 90.62478 1.000 91.63044 803 GLU A O 1
ATOM 5609 N N . ASN A 1 804 ? 131.05698 154.33747 91.09724 1.000 81.70558 804 ASN A N 1
ATOM 5610 C CA . ASN A 1 804 ? 130.64846 155.65795 91.57605 1.000 81.27851 804 ASN A CA 1
ATOM 5611 C C . ASN A 1 804 ? 129.68298 155.56472 92.75432 1.000 82.47337 804 ASN A C 1
ATOM 5612 O O . ASN A 1 804 ? 128.80734 156.41617 92.92181 1.000 88.48365 804 ASN A O 1
ATOM 5617 N N . GLY A 1 805 ? 129.83505 154.53218 93.58116 1.000 81.69072 805 GLY A N 1
ATOM 5618 C CA . GLY A 1 805 ? 129.07254 154.39724 94.80284 1.000 79.50431 805 GLY A CA 1
ATOM 5619 C C . GLY A 1 805 ? 127.85149 153.50565 94.71820 1.000 82.81599 805 GLY A C 1
ATOM 5620 O O . GLY A 1 805 ? 127.31493 153.12651 95.76594 1.000 87.06260 805 GLY A O 1
ATOM 5621 N N . ILE A 1 806 ? 127.39291 153.15877 93.51549 1.000 80.09187 806 ILE A N 1
ATOM 5622 C CA . ILE A 1 806 ? 126.21205 152.32385 93.34874 1.000 77.53057 806 ILE A CA 1
ATOM 5623 C C . ILE A 1 806 ? 126.53489 151.19226 92.38384 1.000 82.61476 806 ILE A C 1
ATOM 5624 O O . ILE A 1 806 ? 127.46776 151.27142 91.58216 1.000 88.29950 806 ILE A O 1
ATOM 5629 N N . ILE A 1 807 ? 125.74231 150.12670 92.47175 1.000 77.60227 807 ILE A N 1
ATOM 5630 C CA . ILE A 1 807 ? 125.91330 148.95298 91.62248 1.000 73.42436 807 ILE A CA 1
ATOM 5631 C C . ILE A 1 807 ? 125.08579 149.18319 90.36266 1.000 77.33843 807 ILE A C 1
ATOM 5632 O O . ILE A 1 807 ? 123.87123 148.98191 90.35481 1.000 83.31816 807 ILE A O 1
ATOM 5637 N N . LYS A 1 808 ? 125.75044 149.61421 89.29032 1.000 76.02050 808 LYS A N 1
ATOM 5638 C CA . LYS A 1 808 ? 125.05052 149.89053 88.04192 1.000 75.25717 808 LYS A CA 1
ATOM 5639 C C . LYS A 1 808 ? 124.70436 148.61973 87.27796 1.000 81.73307 808 LYS A C 1
ATOM 5640 O O . LYS A 1 808 ? 123.70712 148.59615 86.54877 1.000 86.46750 808 LYS A O 1
ATOM 5646 N N . THR A 1 809 ? 125.50382 147.56700 87.42466 1.000 80.80706 809 THR A N 1
ATOM 5647 C CA . THR A 1 809 ? 125.27696 146.34443 86.66697 1.000 80.18417 809 THR A CA 1
ATOM 5648 C C . THR A 1 809 ? 123.97501 145.67734 87.08989 1.000 83.47950 809 THR A C 1
ATOM 5649 O O . THR A 1 809 ? 123.66266 145.58266 88.27941 1.000 88.09553 809 THR A O 1
ATOM 5653 N N . GLU A 1 810 ? 123.21440 145.21204 86.10394 1.000 78.81503 810 GLU A N 1
ATOM 5654 C CA . GLU A 1 810 ? 121.96859 144.51206 86.35984 1.000 78.75887 810 GLU A CA 1
ATOM 5655 C C . GLU A 1 810 ? 122.21157 143.00498 86.36956 1.000 87.43036 810 GLU A C 1
ATOM 5656 O O . GLU A 1 810 ? 123.33607 142.52825 86.20089 1.000 92.96192 810 GLU A O 1
ATOM 5662 N N . PHE A 1 811 ? 121.14214 142.24167 86.57132 1.000 85.47645 811 PHE A N 1
ATOM 5663 C CA . PHE A 1 811 ? 121.26995 140.79521 86.66584 1.000 82.98357 811 PHE A CA 1
ATOM 5664 C C . PHE A 1 811 ? 121.54235 140.19636 85.29317 1.000 87.11623 811 PHE A C 1
ATOM 5665 O O . PHE A 1 811 ? 120.96753 140.61505 84.28527 1.000 89.20801 811 PHE A O 1
ATOM 5673 N N . ASP A 1 812 ? 122.43059 139.20651 85.26478 1.000 96.05368 812 ASP A N 1
ATOM 5674 C CA . ASP A 1 812 ? 122.67287 138.40286 84.07768 1.000 100.30601 812 ASP A CA 1
ATOM 5675 C C . ASP A 1 812 ? 122.94638 136.98189 84.54602 1.000 102.23073 812 ASP A C 1
ATOM 5676 O O . ASP A 1 812 ? 123.54568 136.77879 85.60496 1.000 105.62955 812 ASP A O 1
ATOM 5681 N N . LYS A 1 813 ? 122.50161 136.00272 83.75506 1.000 94.47166 813 LYS A N 1
ATOM 5682 C CA . LYS A 1 813 ? 122.70755 134.60832 84.13152 1.000 89.78945 813 LYS A CA 1
ATOM 5683 C C . LYS A 1 813 ? 124.18583 134.24787 84.16331 1.000 89.56049 813 LYS A C 1
ATOM 5684 O O . LYS A 1 813 ? 124.59346 133.36519 84.92776 1.000 91.66010 813 LYS A O 1
ATOM 5690 N N . SER A 1 814 ? 125.00069 134.91455 83.34387 1.000 88.00634 814 SER A N 1
ATOM 5691 C CA . SER A 1 814 ? 126.43180 134.63497 83.33819 1.000 86.36152 814 SER A CA 1
ATOM 5692 C C . SER A 1 814 ? 127.06004 134.96210 84.68530 1.000 91.52065 814 SER A C 1
ATOM 5693 O O . SER A 1 814 ? 127.94185 134.23691 85.15996 1.000 97.60332 814 SER A O 1
ATOM 5696 N N . PHE A 1 815 ? 126.62287 136.05543 85.31351 1.000 90.64122 815 PHE A N 1
ATOM 5697 C CA . PHE A 1 815 ? 127.16344 136.42334 86.61730 1.000 89.81718 815 PHE A CA 1
ATOM 5698 C C . PHE A 1 815 ? 126.85936 135.35735 87.66068 1.000 90.82768 815 PHE A C 1
ATOM 5699 O O . PHE A 1 815 ? 127.72387 135.00724 88.47216 1.000 91.17231 815 PHE A O 1
ATOM 5707 N N . ALA A 1 816 ? 125.63420 134.83100 87.65729 1.000 91.83964 816 ALA A N 1
ATOM 5708 C CA . ALA A 1 816 ? 125.28836 133.76800 88.59332 1.000 92.32897 816 ALA A CA 1
ATOM 5709 C C . ALA A 1 816 ? 126.06084 132.49283 88.28692 1.000 89.38234 816 ALA A C 1
ATOM 5710 O O . ALA A 1 816 ? 126.46330 131.76840 89.20398 1.000 91.90137 816 ALA A O 1
ATOM 5712 N N . GLU A 1 817 ? 126.27781 132.20122 87.00341 1.000 84.02711 817 GLU A N 1
ATOM 5713 C CA . GLU A 1 817 ? 126.98702 130.98442 86.62903 1.000 90.35168 817 GLU A CA 1
ATOM 5714 C C . GLU A 1 817 ? 128.46592 131.03106 86.98952 1.000 87.80196 817 GLU A C 1
ATOM 5715 O O . GLU A 1 817 ? 129.11239 129.97955 87.02300 1.000 92.29116 817 GLU A O 1
ATOM 5721 N N . ASN A 1 818 ? 129.01659 132.21232 87.25696 1.000 84.11484 818 ASN A N 1
ATOM 5722 C CA . ASN A 1 818 ? 130.42898 132.36836 87.58799 1.000 77.72364 818 ASN A CA 1
ATOM 5723 C C . ASN A 1 818 ? 130.62409 132.97196 88.97587 1.000 80.83393 818 ASN A C 1
ATOM 5724 O O . ASN A 1 818 ? 131.53218 133.77337 89.19948 1.000 78.37118 818 ASN A O 1
ATOM 5729 N N . ALA A 1 819 ? 129.77407 132.59211 89.92418 1.000 81.71871 819 ALA A N 1
ATOM 5730 C CA . ALA A 1 819 ? 129.93146 133.05964 91.29068 1.000 74.04084 819 ALA A CA 1
ATOM 5731 C C . ALA A 1 819 ? 131.14365 132.40063 91.94310 1.000 74.79601 819 ALA A C 1
ATOM 5732 O O . ALA A 1 819 ? 131.63737 131.36137 91.49827 1.000 81.37339 819 ALA A O 1
ATOM 5734 N N . ALA A 1 820 ? 131.62799 133.02868 93.01532 1.000 74.01370 820 ALA A N 1
ATOM 5735 C CA . ALA A 1 820 ? 132.81197 132.51560 93.69599 1.000 69.47892 820 ALA A CA 1
ATOM 5736 C C . ALA A 1 820 ? 132.52193 131.20326 94.41252 1.000 74.65744 820 ALA A C 1
ATOM 5737 O O . ALA A 1 820 ? 133.38735 130.32328 94.47689 1.000 83.51172 820 ALA A O 1
ATOM 5739 N N . ASN A 1 821 ? 131.31790 131.05047 94.95715 1.000 77.17976 821 ASN A N 1
ATOM 5740 C CA . ASN A 1 821 ? 130.95299 129.86569 95.71813 1.000 78.87862 821 ASN A CA 1
ATOM 5741 C C . ASN A 1 821 ? 129.62982 129.30951 95.21049 1.000 81.01464 821 ASN A C 1
ATOM 5742 O O . ASN A 1 821 ? 128.88240 129.97381 94.48846 1.000 84.74366 821 ASN A O 1
ATOM 5747 N N . ARG A 1 822 ? 129.34703 128.06551 95.60405 1.000 77.77586 822 ARG A N 1
ATOM 5748 C CA . ARG A 1 822 ? 128.12273 127.40414 95.16641 1.000 78.29407 822 ARG A CA 1
ATOM 5749 C C . ARG A 1 822 ? 126.88324 128.02090 95.80018 1.000 78.68055 822 ARG A C 1
ATOM 5750 O O . ARG A 1 822 ? 125.76515 127.77213 95.33609 1.000 82.04643 822 ARG A O 1
ATOM 5758 N N . TYR A 1 823 ? 127.05615 128.81549 96.85797 1.000 77.71612 823 TYR A N 1
ATOM 5759 C CA . TYR A 1 823 ? 125.91125 129.42774 97.52305 1.000 76.53851 823 TYR A CA 1
ATOM 5760 C C . TYR A 1 823 ? 125.16569 130.37109 96.59064 1.000 77.79458 823 TYR A C 1
ATOM 5761 O O . TYR A 1 823 ? 123.92994 130.38979 96.56873 1.000 84.27390 823 TYR A O 1
ATOM 5770 N N . LEU A 1 824 ? 125.90068 131.16053 95.80923 1.000 70.01339 824 LEU A N 1
ATOM 5771 C CA . LEU A 1 824 ? 125.31600 132.18589 94.95815 1.000 67.73928 824 LEU A CA 1
ATOM 5772 C C . LEU A 1 824 ? 125.21457 131.74962 93.50315 1.000 74.52245 824 LEU A C 1
ATOM 5773 O O . LEU A 1 824 ? 125.16776 132.60138 92.60999 1.000 82.21283 824 LEU A O 1
ATOM 5778 N N . ARG A 1 825 ? 125.18318 130.44675 93.24460 1.000 67.95964 825 ARG A N 1
ATOM 5779 C CA . ARG A 1 825 ? 125.06243 129.93971 91.88637 1.000 67.21196 825 ARG A CA 1
ATOM 5780 C C . ARG A 1 825 ? 123.62241 129.65621 91.48257 1.000 75.42966 825 ARG A C 1
ATOM 5781 O O . ARG A 1 825 ? 123.39436 129.14601 90.38145 1.000 86.66583 825 ARG A O 1
ATOM 5789 N N . ASN A 1 826 ? 122.65139 129.96896 92.33510 1.000 75.15039 826 ASN A N 1
ATOM 5790 C CA . ASN A 1 826 ? 121.24316 129.89103 91.97388 1.000 75.18174 826 ASN A CA 1
ATOM 5791 C C . ASN A 1 826 ? 120.77224 131.27361 91.54795 1.000 76.75208 826 ASN A C 1
ATOM 5792 O O . ASN A 1 826 ? 121.04716 132.26503 92.23065 1.000 81.36563 826 ASN A O 1
ATOM 5797 N N . ALA A 1 827 ? 120.07016 131.33423 90.41576 1.000 72.69845 827 ALA A N 1
ATOM 5798 C CA . ALA A 1 827 ? 119.72386 132.62274 89.82617 1.000 73.04829 827 ALA A CA 1
ATOM 5799 C C . ALA A 1 827 ? 118.81608 133.43767 90.73859 1.000 76.33634 827 ALA A C 1
ATOM 5800 O O . ALA A 1 827 ? 119.01359 134.64818 90.89904 1.000 80.57455 827 ALA A O 1
ATOM 5802 N N . ARG A 1 828 ? 117.81537 132.79555 91.34429 1.000 73.67383 828 ARG A N 1
ATOM 5803 C CA . ARG A 1 828 ? 116.81226 133.53967 92.10016 1.000 76.53872 828 ARG A CA 1
ATOM 5804 C C . ARG A 1 828 ? 117.42123 134.21623 93.32082 1.000 81.00505 828 ARG A C 1
ATOM 5805 O O . ARG A 1 828 ? 117.19066 135.40765 93.56384 1.000 90.40819 828 ARG A O 1
ATOM 5813 N N . TRP A 1 829 ? 118.19711 133.47107 94.10798 1.000 76.39287 829 TRP A N 1
ATOM 5814 C CA . TRP A 1 829 ? 118.77597 134.05843 95.30873 1.000 79.75187 829 TRP A CA 1
ATOM 5815 C C . TRP A 1 829 ? 119.87652 135.05028 94.96925 1.000 77.76509 829 TRP A C 1
ATOM 5816 O O . TRP A 1 829 ? 120.05328 136.04279 95.68442 1.000 80.00977 829 TRP A O 1
ATOM 5827 N N . TYR A 1 830 ? 120.60749 134.81318 93.87947 1.000 73.00556 830 TYR A N 1
ATOM 5828 C CA . TYR A 1 830 ? 121.53647 135.82007 93.38164 1.000 71.20549 830 TYR A CA 1
ATOM 5829 C C . TYR A 1 830 ? 120.81109 137.13024 93.11199 1.000 74.67475 830 TYR A C 1
ATOM 5830 O O . TYR A 1 830 ? 121.24704 138.19941 93.55468 1.000 82.01644 830 TYR A O 1
ATOM 5839 N N . LYS A 1 831 ? 119.69198 137.06104 92.38659 1.000 70.95912 831 LYS A N 1
ATOM 5840 C CA . LYS A 1 831 ? 118.94213 138.26868 92.06102 1.000 71.65076 831 LYS A CA 1
ATOM 5841 C C . LYS A 1 831 ? 118.41353 138.94552 93.31603 1.000 76.09513 831 LYS A C 1
ATOM 5842 O O . LYS A 1 831 ? 118.48032 140.17357 93.44283 1.000 86.09121 831 LYS A O 1
ATOM 5848 N N . LEU A 1 832 ? 117.87990 138.16140 94.25308 1.000 73.92723 832 LEU A N 1
ATOM 5849 C CA . LEU A 1 832 ? 117.32119 138.74255 95.46947 1.000 74.90564 832 LEU A CA 1
ATOM 5850 C C . LEU A 1 832 ? 118.39638 139.44635 96.28793 1.000 79.45331 832 LEU A C 1
ATOM 5851 O O . LEU A 1 832 ? 118.19555 140.57063 96.76609 1.000 88.03224 832 LEU A O 1
ATOM 5856 N N . ILE A 1 833 ? 119.55412 138.80347 96.45408 1.000 75.64341 833 ILE A N 1
ATOM 5857 C CA . ILE A 1 833 ? 120.60131 139.40672 97.26679 1.000 74.37529 833 ILE A CA 1
ATOM 5858 C C . ILE A 1 833 ? 121.19065 140.62163 96.56018 1.000 74.31894 833 ILE A C 1
ATOM 5859 O O . ILE A 1 833 ? 121.53847 141.61252 97.21007 1.000 79.74462 833 ILE A O 1
ATOM 5864 N N . LEU A 1 834 ? 121.29877 140.58518 95.22815 1.000 71.08184 834 LEU A N 1
ATOM 5865 C CA . LEU A 1 834 ? 121.75885 141.76285 94.49721 1.000 67.64692 834 LEU A CA 1
ATOM 5866 C C . LEU A 1 834 ? 120.78820 142.92692 94.65459 1.000 71.84008 834 LEU A C 1
ATOM 5867 O O . LEU A 1 834 ? 121.20734 144.07578 94.85017 1.000 80.73122 834 LEU A O 1
ATOM 5872 N N . ASP A 1 835 ? 119.48507 142.64994 94.57206 1.000 70.44822 835 ASP A N 1
ATOM 5873 C CA . ASP A 1 835 ? 118.49299 143.70204 94.76105 1.000 76.76462 835 ASP A CA 1
ATOM 5874 C C . ASP A 1 835 ? 118.56921 144.28069 96.16673 1.000 81.60864 835 ASP A C 1
ATOM 5875 O O . ASP A 1 835 ? 118.44064 145.49597 96.35396 1.000 86.88986 835 ASP A O 1
ATOM 5880 N N . ASN A 1 836 ? 118.77093 143.42405 97.17009 1.000 79.60188 836 ASN A N 1
ATOM 5881 C CA . ASN A 1 836 ? 118.93681 143.91818 98.53364 1.000 75.80152 836 ASN A CA 1
ATOM 5882 C C . ASN A 1 836 ? 120.20584 144.75216 98.66876 1.000 80.70008 836 ASN A C 1
ATOM 5883 O O . ASN A 1 836 ? 120.22803 145.74777 99.40167 1.000 84.61878 836 ASN A O 1
ATOM 5888 N N . LEU A 1 837 ? 121.27606 144.35433 97.97652 1.000 79.62363 837 LEU A N 1
ATOM 5889 C CA . LEU A 1 837 ? 122.50700 145.13813 97.98621 1.000 69.96756 837 LEU A CA 1
ATOM 5890 C C . LEU A 1 837 ? 122.28264 146.52490 97.40657 1.000 73.29174 837 LEU A C 1
ATOM 5891 O O . LEU A 1 837 ? 122.77808 147.52009 97.94715 1.000 81.80661 837 LEU A O 1
ATOM 5896 N N . LYS A 1 838 ? 121.54105 146.61129 96.30175 1.000 72.00707 838 LYS A N 1
ATOM 5897 C CA . LYS A 1 838 ? 121.28248 147.90882 95.69083 1.000 69.82959 838 LYS A CA 1
ATOM 5898 C C . LYS A 1 838 ? 120.43476 148.80796 96.58031 1.000 74.37183 838 LYS A C 1
ATOM 5899 O O . LYS A 1 838 ? 120.35267 150.01309 96.32276 1.000 77.27132 838 LYS A O 1
ATOM 5905 N N . LYS A 1 839 ? 119.80781 148.25389 97.61572 1.000 75.67824 839 LYS A N 1
ATOM 5906 C CA . LYS A 1 839 ? 118.96330 149.01290 98.52547 1.000 81.20373 839 LYS A CA 1
ATOM 5907 C C . LYS A 1 839 ? 119.62426 149.26557 99.87504 1.000 85.61224 839 LYS A C 1
ATOM 5908 O O . LYS A 1 839 ? 118.94639 149.69838 100.81149 1.000 96.18491 839 LYS A O 1
ATOM 5914 N N . SER A 1 840 ? 120.92260 149.01255 99.99817 1.000 80.55831 840 SER A N 1
ATOM 5915 C CA . SER A 1 840 ? 121.63340 149.15050 101.26078 1.000 77.01593 840 SER A CA 1
ATOM 5916 C C . SER A 1 840 ? 122.52132 150.38833 101.24421 1.000 80.83215 840 SER A C 1
ATOM 5917 O O . SER A 1 840 ? 122.70068 151.04760 100.21763 1.000 89.26616 840 SER A O 1
ATOM 5920 N N . GLU A 1 841 ? 123.07983 150.69762 102.41221 1.000 79.25404 841 GLU A N 1
ATOM 5921 C CA . GLU A 1 841 ? 123.94321 151.85502 102.58920 1.000 84.20408 841 GLU A CA 1
ATOM 5922 C C . GLU A 1 841 ? 125.17099 151.44412 103.38774 1.000 90.18970 841 GLU A C 1
ATOM 5923 O O . GLU A 1 841 ? 125.06965 150.65662 104.33230 1.000 95.10673 841 GLU A O 1
ATOM 5929 N N . ARG A 1 842 ? 126.33051 151.97949 103.00010 1.000 88.78924 842 ARG A N 1
ATOM 5930 C CA . ARG A 1 842 ? 127.58166 151.60700 103.65447 1.000 85.55596 842 ARG A CA 1
ATOM 5931 C C . ARG A 1 842 ? 127.61420 152.07833 105.10421 1.000 89.30758 842 ARG A C 1
ATOM 5932 O O . ARG A 1 842 ? 128.00629 151.32521 106.00553 1.000 96.83582 842 ARG A O 1
ATOM 5940 N N . ALA A 1 843 ? 127.20544 153.32562 105.34782 1.000 84.19687 843 ALA A N 1
ATOM 5941 C CA . ALA A 1 843 ? 127.22664 153.86009 106.70535 1.000 86.65691 843 ALA A CA 1
ATOM 5942 C C . ALA A 1 843 ? 126.28027 153.09178 107.61716 1.000 89.18523 843 ALA A C 1
ATOM 5943 O O . ALA A 1 843 ? 126.61186 152.81116 108.77561 1.000 90.10584 843 ALA A O 1
ATOM 5945 N N . VAL A 1 844 ? 125.09422 152.74725 107.11240 1.000 85.89747 844 VAL A N 1
ATOM 5946 C CA . VAL A 1 844 ? 124.13351 151.99338 107.91162 1.000 80.43104 844 VAL A CA 1
ATOM 5947 C C . VAL A 1 844 ? 124.69621 150.62510 108.26750 1.000 82.91281 844 VAL A C 1
ATOM 5948 O O . VAL A 1 844 ? 124.54986 150.15344 109.40059 1.000 91.84595 844 VAL A O 1
ATOM 5952 N N . VAL A 1 845 ? 125.35102 149.96804 107.30873 1.000 77.72649 845 VAL A N 1
ATOM 5953 C CA . VAL A 1 845 ? 125.93275 148.65433 107.56905 1.000 78.28383 845 VAL A CA 1
ATOM 5954 C C . VAL A 1 845 ? 127.04218 148.75533 108.60909 1.000 86.18601 845 VAL A C 1
ATOM 5955 O O . VAL A 1 845 ? 127.14344 147.91653 109.51382 1.000 89.61795 845 VAL A O 1
ATOM 5959 N N . ASN A 1 846 ? 127.89354 149.77867 108.49860 1.000 86.59497 846 ASN A N 1
ATOM 5960 C CA . ASN A 1 846 ? 128.96062 149.95354 109.48089 1.000 82.91132 846 ASN A CA 1
ATOM 5961 C C . ASN A 1 846 ? 128.39611 150.20520 110.87438 1.000 86.74757 846 ASN A C 1
ATOM 5962 O O . ASN A 1 846 ? 128.88735 149.64662 111.86521 1.000 89.90453 846 ASN A O 1
ATOM 5967 N N . GLU A 1 847 ? 127.36439 151.04657 110.97101 1.000 87.52667 847 GLU A N 1
ATOM 5968 C CA . GLU A 1 847 ? 126.75103 151.31532 112.26684 1.000 84.75285 847 GLU A CA 1
ATOM 5969 C C . GLU A 1 847 ? 126.10126 150.06265 112.83719 1.000 81.03332 847 GLU A C 1
ATOM 5970 O O . GLU A 1 847 ? 126.16351 149.81768 114.04700 1.000 85.99614 847 GLU A O 1
ATOM 5976 N N . PHE A 1 848 ? 125.46871 149.25973 111.97987 1.000 76.72768 848 PHE A N 1
ATOM 5977 C CA . PHE A 1 848 ? 124.88067 148.00334 112.42846 1.000 77.87199 848 PHE A CA 1
ATOM 5978 C C . PHE A 1 848 ? 125.94921 147.05604 112.95516 1.000 83.53531 848 PHE A C 1
ATOM 5979 O O . PHE A 1 848 ? 125.75059 146.38998 113.97870 1.000 88.47809 848 PHE A O 1
ATOM 5987 N N . ARG A 1 849 ? 127.09287 146.98513 112.27011 1.000 80.62194 849 ARG A N 1
ATOM 5988 C CA . ARG A 1 849 ? 128.18152 146.13616 112.74272 1.000 78.94290 849 ARG A CA 1
ATOM 5989 C C . ARG A 1 849 ? 128.70279 146.60678 114.09233 1.000 83.19194 849 ARG A C 1
ATOM 5990 O O . ARG A 1 849 ? 128.95244 145.79131 114.98826 1.000 88.14848 849 ARG A O 1
ATOM 5998 N N . ASN A 1 850 ? 128.88169 147.91961 114.25399 1.000 82.26402 850 ASN A N 1
ATOM 5999 C CA . ASN A 1 850 ? 129.34645 148.44165 115.53561 1.000 78.25636 850 ASN A CA 1
ATOM 6000 C C . ASN A 1 850 ? 128.34426 148.14691 116.64403 1.000 79.13759 850 ASN A C 1
ATOM 6001 O O . ASN A 1 850 ? 128.72853 147.75149 117.75228 1.000 87.41179 850 ASN A O 1
ATOM 6006 N N . THR A 1 851 ? 127.05230 148.32470 116.35856 1.000 75.99177 851 THR A N 1
ATOM 6007 C CA . THR A 1 851 ? 126.02265 148.05340 117.35470 1.000 76.06229 851 THR A CA 1
ATOM 6008 C C . THR A 1 851 ? 126.00929 146.58394 117.74992 1.000 78.90097 851 THR A C 1
ATOM 6009 O O . THR A 1 851 ? 125.85775 146.25272 118.93106 1.000 85.44162 851 THR A O 1
ATOM 6013 N N . VAL A 1 852 ? 126.15888 145.68691 116.77507 1.000 74.06645 852 VAL A N 1
ATOM 6014 C CA . VAL A 1 852 ? 126.15849 144.26074 117.07964 1.000 75.70122 852 VAL A CA 1
ATOM 6015 C C . VAL A 1 852 ? 127.38839 143.88360 117.89609 1.000 81.24151 852 VAL A C 1
ATOM 6016 O O . VAL A 1 852 ? 127.29114 143.14248 118.88151 1.000 82.75172 852 VAL A O 1
ATOM 6020 N N . CYS A 1 853 ? 128.56166 144.39072 117.51093 1.000 79.44373 853 CYS A N 1
ATOM 6021 C CA . CYS A 1 853 ? 129.79272 143.98402 118.18119 1.000 77.30083 853 CYS A CA 1
ATOM 6022 C C . CYS A 1 853 ? 129.87816 144.54499 119.59529 1.000 77.40840 853 CYS A C 1
ATOM 6023 O O . CYS A 1 853 ? 130.34894 143.85954 120.50944 1.000 82.06221 853 CYS A O 1
ATOM 6026 N N . HIS A 1 854 ? 129.43960 145.78419 119.79972 1.000 75.27446 854 HIS A N 1
ATOM 6027 C CA . HIS A 1 854 ? 129.51976 146.40499 121.11507 1.000 71.79951 854 HIS A CA 1
ATOM 6028 C C . HIS A 1 854 ? 128.23990 146.26142 121.92681 1.000 82.50858 854 HIS A C 1
ATOM 6029 O O . HIS A 1 854 ? 128.18626 146.76052 123.05524 1.000 88.96740 854 HIS A O 1
ATOM 6036 N N . LEU A 1 855 ? 127.22000 145.59324 121.38620 1.000 80.27571 855 LEU A N 1
ATOM 6037 C CA . LEU A 1 855 ? 125.93864 145.41003 122.07059 1.000 75.32290 855 LEU A CA 1
ATOM 6038 C C . LEU A 1 855 ? 125.34375 146.74780 122.50021 1.000 77.31795 855 LEU A C 1
ATOM 6039 O O . LEU A 1 855 ? 124.80017 146.88823 123.59707 1.000 83.18534 855 LEU A O 1
ATOM 6044 N N . ASN A 1 856 ? 125.45285 147.74687 121.62251 1.000 74.61834 856 ASN A N 1
ATOM 6045 C CA . ASN A 1 856 ? 124.90089 149.06065 121.93175 1.000 75.09892 856 ASN A CA 1
ATOM 6046 C C . ASN A 1 856 ? 123.38059 149.03203 121.99842 1.000 84.03781 856 ASN A C 1
ATOM 6047 O O . ASN A 1 856 ? 122.78293 149.78415 122.77627 1.000 95.15963 856 ASN A O 1
ATOM 6052 N N . ALA A 1 857 ? 122.74020 148.18623 121.18832 1.000 81.19256 857 ALA A N 1
ATOM 6053 C CA . ALA A 1 857 ? 121.28370 148.10466 121.20617 1.000 79.95563 857 ALA A CA 1
ATOM 6054 C C . ALA A 1 857 ? 120.77362 147.61172 122.55330 1.000 81.86786 857 ALA A C 1
ATOM 6055 O O . ALA A 1 857 ? 119.78644 148.13557 123.08186 1.000 83.48394 857 ALA A O 1
ATOM 6057 N N . ILE A 1 858 ? 121.43130 146.60108 123.12252 1.000 78.78885 858 ILE A N 1
ATOM 6058 C CA . ILE A 1 858 ? 121.01632 146.08296 124.42144 1.000 73.16174 858 ILE A CA 1
ATOM 6059 C C . ILE A 1 858 ? 121.32419 147.08869 125.52256 1.000 75.23196 858 ILE A C 1
ATOM 6060 O O . ILE A 1 858 ? 120.53594 147.26477 126.45874 1.000 75.91261 858 ILE A O 1
ATOM 6065 N N . ARG A 1 859 ? 122.47612 147.75763 125.43491 1.000 76.72658 859 ARG A N 1
ATOM 6066 C CA . ARG A 1 859 ? 122.83645 148.74836 126.44385 1.000 74.92189 859 ARG A CA 1
ATOM 6067 C C . ARG A 1 859 ? 121.85137 149.90868 126.45272 1.000 74.47440 859 ARG A C 1
ATOM 6068 O O . ARG A 1 859 ? 121.47023 150.40232 127.51981 1.000 83.86172 859 ARG A O 1
ATOM 6076 N N . ASN A 1 860 ? 121.41791 150.35062 125.27338 1.000 73.93551 860 ASN A N 1
ATOM 6077 C CA . ASN A 1 860 ? 120.47680 151.45475 125.14474 1.000 81.62938 860 ASN A CA 1
ATOM 6078 C C . ASN A 1 860 ? 119.03809 150.96991 125.01033 1.000 87.16910 860 ASN A C 1
ATOM 6079 O O . ASN A 1 860 ? 118.22991 151.60164 124.32178 1.000 93.88133 860 ASN A O 1
ATOM 6084 N N . ILE A 1 861 ? 118.70478 149.85247 125.66153 1.000 78.70149 861 ILE A N 1
ATOM 6085 C CA . ILE A 1 861 ? 117.35744 149.30134 125.59665 1.000 72.64016 861 ILE A CA 1
ATOM 6086 C C . ILE A 1 861 ? 116.33113 150.25570 126.18650 1.000 75.34691 861 ILE A C 1
ATOM 6087 O O . ILE A 1 861 ? 115.14074 150.15306 125.87617 1.000 82.63640 861 ILE A O 1
ATOM 6092 N N . ASN A 1 862 ? 116.76568 151.19251 127.03051 1.000 76.73812 862 ASN A N 1
ATOM 6093 C CA . ASN A 1 862 ? 115.83436 152.12801 127.65025 1.000 79.09510 862 ASN A CA 1
ATOM 6094 C C . ASN A 1 862 ? 115.15576 152.98634 126.58745 1.000 84.90439 862 ASN A C 1
ATOM 6095 O O . ASN A 1 862 ? 113.93536 153.18211 126.62342 1.000 91.56703 862 ASN A O 1
ATOM 6100 N N . ILE A 1 863 ? 115.92003 153.47250 125.61345 1.000 82.61247 863 ILE A N 1
ATOM 6101 C CA . ILE A 1 863 ? 115.38452 154.39668 124.61728 1.000 83.03455 863 ILE A CA 1
ATOM 6102 C C . ILE A 1 863 ? 114.83705 153.66284 123.39904 1.000 87.10041 863 ILE A C 1
ATOM 6103 O O . ILE A 1 863 ? 113.80405 154.05068 122.84894 1.000 91.71229 863 ILE A O 1
ATOM 6108 N N . ASN A 1 864 ? 115.50871 152.59792 122.96015 1.000 83.19882 864 ASN A N 1
ATOM 6109 C CA . ASN A 1 864 ? 115.16040 151.94116 121.70551 1.000 80.24570 864 ASN A CA 1
ATOM 6110 C C . ASN A 1 864 ? 113.85334 151.16062 121.76760 1.000 82.49055 864 ASN A C 1
ATOM 6111 O O . ASN A 1 864 ? 113.38219 150.70297 120.72167 1.000 88.77357 864 ASN A O 1
ATOM 6116 N N . ILE A 1 865 ? 113.26190 150.99034 122.94743 1.000 77.57427 865 ILE A N 1
ATOM 6117 C CA . ILE A 1 865 ? 112.02928 150.22962 123.10537 1.000 76.43212 865 ILE A CA 1
ATOM 6118 C C . ILE A 1 865 ? 110.86175 151.12466 123.50410 1.000 84.05540 865 ILE A C 1
ATOM 6119 O O . ILE A 1 865 ? 109.76699 150.62546 123.78678 1.000 88.45720 865 ILE A O 1
ATOM 6124 N N . LYS A 1 866 ? 111.05837 152.44447 123.49428 1.000 84.58368 866 LYS A N 1
ATOM 6125 C CA . LYS A 1 866 ? 110.08891 153.35047 124.10292 1.000 95.15847 866 LYS A CA 1
ATOM 6126 C C . LYS A 1 866 ? 108.73447 153.29855 123.40443 1.000 99.39269 866 LYS A C 1
ATOM 6127 O O . LYS A 1 866 ? 107.69121 153.26415 124.06680 1.000 105.66758 866 LYS A O 1
ATOM 6133 N N . GLU A 1 867 ? 108.72362 153.28478 122.07527 1.000 93.27933 867 GLU A N 1
ATOM 6134 C CA . GLU A 1 867 ? 107.49778 153.46751 121.30693 1.000 93.31559 867 GLU A CA 1
ATOM 6135 C C . GLU A 1 867 ? 107.19090 152.26366 120.42520 1.000 93.22809 867 GLU A C 1
ATOM 6136 O O . GLU A 1 867 ? 106.84508 152.40597 119.25093 1.000 100.20379 867 GLU A O 1
ATOM 6142 N N . ILE A 1 868 ? 107.30847 151.05955 120.97697 1.000 85.54946 868 ILE A N 1
ATOM 6143 C CA . ILE A 1 868 ? 106.91879 149.87003 120.23250 1.000 81.25172 868 ILE A CA 1
ATOM 6144 C C . ILE A 1 868 ? 105.42163 149.62892 120.40035 1.000 79.91759 868 ILE A C 1
ATOM 6145 O O . ILE A 1 868 ? 104.79401 150.07248 121.36543 1.000 89.12145 868 ILE A O 1
ATOM 6150 N N . LYS A 1 869 ? 104.83781 148.92680 119.43174 1.000 77.99541 869 LYS A N 1
ATOM 6151 C CA . LYS A 1 869 ? 103.40704 148.65121 119.42598 1.000 78.18309 869 LYS A CA 1
ATOM 6152 C C . LYS A 1 869 ? 103.08020 147.21643 119.80607 1.000 81.57221 869 LYS A C 1
ATOM 6153 O O . LYS A 1 869 ? 102.28430 146.98488 120.72051 1.000 89.90817 869 LYS A O 1
ATOM 6159 N N . GLU A 1 870 ? 103.67307 146.24112 119.12354 1.000 81.45655 870 GLU A N 1
ATOM 6160 C CA . GLU A 1 870 ? 103.42471 144.84154 119.42755 1.000 81.08221 870 GLU A CA 1
ATOM 6161 C C . GLU A 1 870 ? 104.68371 144.05105 119.10970 1.000 82.91880 870 GLU A C 1
ATOM 6162 O O . GLU A 1 870 ? 105.42848 144.38637 118.18537 1.000 91.39483 870 GLU A O 1
ATOM 6168 N N . VAL A 1 871 ? 104.92379 143.00977 119.89940 1.000 73.54165 871 VAL A N 1
ATOM 6169 C CA . VAL A 1 871 ? 106.07649 142.13525 119.73211 1.000 70.83023 871 VAL A CA 1
ATOM 6170 C C . VAL A 1 871 ? 105.55741 140.75690 119.35960 1.000 82.22529 871 VAL A C 1
ATOM 6171 O O . VAL A 1 871 ? 104.73499 140.18276 120.08387 1.000 91.39814 871 VAL A O 1
ATOM 6175 N N . GLU A 1 872 ? 106.03219 140.22618 118.23490 1.000 83.32433 872 GLU A N 1
ATOM 6176 C CA . GLU A 1 872 ? 105.61974 138.90121 117.79364 1.000 85.91817 872 GLU A CA 1
ATOM 6177 C C . GLU A 1 872 ? 106.65017 137.82465 118.09406 1.000 79.56268 872 GLU A C 1
ATOM 6178 O O . GLU A 1 872 ? 106.27989 136.65506 118.23323 1.000 83.95224 872 GLU A O 1
ATOM 6184 N N . ASN A 1 873 ? 107.92423 138.18850 118.20623 1.000 74.86674 873 ASN A N 1
ATOM 6185 C CA . ASN A 1 873 ? 108.96550 137.26407 118.63647 1.000 74.52343 873 ASN A CA 1
ATOM 6186 C C . ASN A 1 873 ? 110.19534 138.07702 119.01232 1.000 78.30413 873 ASN A C 1
ATOM 6187 O O . ASN A 1 873 ? 110.27187 139.28166 118.75792 1.000 85.22490 873 ASN A O 1
ATOM 6192 N N . TYR A 1 874 ? 111.15951 137.39267 119.62944 1.000 74.39354 874 TYR A N 1
ATOM 6193 C CA . TYR A 1 874 ? 112.37930 138.04912 120.08696 1.000 71.59822 874 TYR A CA 1
ATOM 6194 C C . TYR A 1 874 ? 113.19697 138.59348 118.92449 1.000 78.76752 874 TYR A C 1
ATOM 6195 O O . TYR A 1 874 ? 113.88927 139.60802 119.07202 1.000 88.87770 874 TYR A O 1
ATOM 6204 N N . PHE A 1 875 ? 113.12565 137.93832 117.76583 1.000 71.68794 875 PHE A N 1
ATOM 6205 C CA . PHE A 1 875 ? 113.76187 138.46379 116.56317 1.000 69.95630 875 PHE A CA 1
ATOM 6206 C C . PHE A 1 875 ? 113.20940 139.84066 116.21593 1.000 75.53013 875 PHE A C 1
ATOM 6207 O O . PHE A 1 875 ? 113.96762 140.78127 115.94035 1.000 84.24830 875 PHE A O 1
ATOM 6215 N N . ALA A 1 876 ? 111.88133 139.97833 116.24401 1.000 75.24402 876 ALA A N 1
ATOM 6216 C CA . ALA A 1 876 ? 111.25481 141.25600 115.92649 1.000 75.85453 876 ALA A CA 1
ATOM 6217 C C . ALA A 1 876 ? 111.64906 142.33086 116.92771 1.000 73.77783 876 ALA A C 1
ATOM 6218 O O . ALA A 1 876 ? 111.93585 143.46800 116.54251 1.000 77.92795 876 ALA A O 1
ATOM 6220 N N . LEU A 1 877 ? 111.66623 141.99264 118.21841 1.000 70.70311 877 LEU A N 1
ATOM 6221 C CA . LEU A 1 877 ? 112.03746 142.97494 119.23180 1.000 70.60285 877 LEU A CA 1
ATOM 6222 C C . LEU A 1 877 ? 113.48362 143.42196 119.06468 1.000 79.26124 877 LEU A C 1
ATOM 6223 O O . LEU A 1 877 ? 113.78450 144.62193 119.12896 1.000 89.22557 877 LEU A O 1
ATOM 6228 N N . TYR A 1 878 ? 114.39277 142.47058 118.83924 1.000 75.80740 878 TYR A N 1
ATOM 6229 C CA . TYR A 1 878 ? 115.79830 142.81957 118.66739 1.000 72.37965 878 TYR A CA 1
ATOM 6230 C C . TYR A 1 878 ? 116.00054 143.70459 117.44700 1.000 75.41145 878 TYR A C 1
ATOM 6231 O O . TYR A 1 878 ? 116.73947 144.69817 117.50121 1.000 80.74079 878 TYR A O 1
ATOM 6240 N N . HIS A 1 879 ? 115.34388 143.37153 116.33551 1.000 73.55293 879 HIS A N 1
ATOM 6241 C CA . HIS A 1 879 ? 115.54784 144.16984 115.13608 1.000 70.78350 879 HIS A CA 1
ATOM 6242 C C . HIS A 1 879 ? 114.85326 145.51929 115.23187 1.000 78.10714 879 HIS A C 1
ATOM 6243 O O . HIS A 1 879 ? 115.33216 146.49371 114.64701 1.000 87.82045 879 HIS A O 1
ATOM 6250 N N . TYR A 1 880 ? 113.75016 145.61372 115.97709 1.000 75.95860 880 TYR A N 1
ATOM 6251 C CA . TYR A 1 880 ? 113.16895 146.92462 116.23869 1.000 73.78325 880 TYR A CA 1
ATOM 6252 C C . TYR A 1 880 ? 114.11693 147.78038 117.06166 1.000 76.06202 880 TYR A C 1
ATOM 6253 O O . TYR A 1 880 ? 114.26350 148.97979 116.80376 1.000 83.15514 880 TYR A O 1
ATOM 6262 N N . LEU A 1 881 ? 114.76795 147.18077 118.06005 1.000 77.08306 881 LEU A N 1
ATOM 6263 C CA . LEU A 1 881 ? 115.74975 147.91903 118.84740 1.000 78.97534 881 LEU A CA 1
ATOM 6264 C C . LEU A 1 881 ? 116.88354 148.42321 117.96400 1.000 83.72020 881 LEU A C 1
ATOM 6265 O O . LEU A 1 881 ? 117.28670 149.59116 118.04866 1.000 89.01120 881 LEU A O 1
ATOM 6270 N N . ILE A 1 882 ? 117.39649 147.55474 117.09117 1.000 79.12698 882 ILE A N 1
ATOM 6271 C CA . ILE A 1 882 ? 118.50201 147.94694 116.22188 1.000 73.96016 882 ILE A CA 1
ATOM 6272 C C . ILE A 1 882 ? 118.06914 149.03749 115.24788 1.000 79.91101 882 ILE A C 1
ATOM 6273 O O . ILE A 1 882 ? 118.80951 149.99785 115.00557 1.000 89.37957 882 ILE A O 1
ATOM 6278 N N . GLN A 1 883 ? 116.87430 148.90853 114.66745 1.000 77.32383 883 GLN A N 1
ATOM 6279 C CA . GLN A 1 883 ? 116.39804 149.91357 113.72353 1.000 77.55199 883 GLN A CA 1
ATOM 6280 C C . GLN A 1 883 ? 116.16593 151.25358 114.40827 1.000 81.06954 883 GLN A C 1
ATOM 6281 O O . GLN A 1 883 ? 116.46114 152.30727 113.83365 1.000 87.90199 883 GLN A O 1
ATOM 6287 N N . LYS A 1 884 ? 115.63543 151.23838 115.63261 1.000 76.93327 884 LYS A N 1
ATOM 6288 C CA . LYS A 1 884 ? 115.47467 152.48201 116.37596 1.000 79.74132 884 LYS A CA 1
ATOM 6289 C C . LYS A 1 884 ? 116.82471 153.11854 116.67187 1.000 84.71977 884 LYS A C 1
ATOM 6290 O O . LYS A 1 884 ? 116.97772 154.34181 116.57440 1.000 91.52028 884 LYS A O 1
ATOM 6296 N N . HIS A 1 885 ? 117.81866 152.30383 117.03336 1.000 85.03664 885 HIS A N 1
ATOM 6297 C CA . HIS A 1 885 ? 119.15572 152.83876 117.26956 1.000 88.52700 885 HIS A CA 1
ATOM 6298 C C . HIS A 1 885 ? 119.73217 153.45963 116.00225 1.000 90.60676 885 HIS A C 1
ATOM 6299 O O . HIS A 1 885 ? 120.32840 154.54333 116.04569 1.000 97.09076 885 HIS A O 1
ATOM 6306 N N . LEU A 1 886 ? 119.55798 152.78725 114.86223 1.000 84.01892 886 LEU A N 1
ATOM 6307 C CA . LEU A 1 886 ? 120.05712 153.31990 113.59806 1.000 78.63204 886 LEU A CA 1
ATOM 6308 C C . LEU A 1 886 ? 119.36129 154.62444 113.23546 1.000 82.74232 886 LEU A C 1
ATOM 6309 O O . LEU A 1 886 ? 120.00089 155.56311 112.74711 1.000 91.78883 886 LEU A O 1
ATOM 6314 N N . GLU A 1 887 ? 118.04781 154.69849 113.45705 1.000 80.33811 887 GLU A N 1
ATOM 6315 C CA . GLU A 1 887 ? 117.32544 155.93937 113.20156 1.000 82.33537 887 GLU A CA 1
ATOM 6316 C C . GLU A 1 887 ? 117.82500 157.05858 114.10418 1.000 86.70285 887 GLU A C 1
ATOM 6317 O O . GLU A 1 887 ? 117.97461 158.20417 113.66310 1.000 90.16971 887 GLU A O 1
ATOM 6323 N N . ASN A 1 888 ? 118.08723 156.74516 115.37411 1.000 86.81958 888 ASN A N 1
ATOM 6324 C CA . ASN A 1 888 ? 118.57264 157.76057 116.30138 1.000 81.13360 888 ASN A CA 1
ATOM 6325 C C . ASN A 1 888 ? 119.95137 158.26980 115.90023 1.000 86.28067 888 ASN A C 1
ATOM 6326 O O . ASN A 1 888 ? 120.21930 159.47407 115.97904 1.000 93.05178 888 ASN A O 1
ATOM 6331 N N . ARG A 1 889 ? 120.84176 157.37159 115.47103 1.000 88.02451 889 ARG A N 1
ATOM 6332 C CA . ARG A 1 889 ? 122.19092 157.79997 115.11292 1.000 88.23378 889 ARG A CA 1
ATOM 6333 C C . ARG A 1 889 ? 122.21429 158.59445 113.81336 1.000 87.53714 889 ARG A C 1
ATOM 6334 O O . ARG A 1 889 ? 123.08406 159.45347 113.63286 1.000 93.25899 889 ARG A O 1
ATOM 6342 N N . PHE A 1 890 ? 121.28212 158.32893 112.90201 1.000 83.87934 890 PHE A N 1
ATOM 6343 C CA . PHE A 1 890 ? 121.24142 159.00033 111.61081 1.000 82.60479 890 PHE A CA 1
ATOM 6344 C C . PHE A 1 890 ? 120.19539 160.10479 111.55231 1.000 88.01130 890 PHE A C 1
ATOM 6345 O O . PHE A 1 890 ? 119.87695 160.58352 110.45991 1.000 94.17062 890 PHE A O 1
ATOM 6353 N N . ALA A 1 891 ? 119.65292 160.51830 112.69891 1.000 86.97845 891 ALA A N 1
ATOM 6354 C CA . ALA A 1 891 ? 118.60000 161.52677 112.70455 1.000 90.86023 891 ALA A CA 1
ATOM 6355 C C . ALA A 1 891 ? 119.08143 162.88038 112.20183 1.000 96.47531 891 ALA A C 1
ATOM 6356 O O . ALA A 1 891 ? 118.26126 163.68682 111.75106 1.000 101.45801 891 ALA A O 1
ATOM 6358 N N . ASP A 1 892 ? 120.38368 163.15197 112.26787 1.000 98.84151 892 ASP A N 1
ATOM 6359 C CA . ASP A 1 892 ? 120.93583 164.43687 111.85592 1.000 108.08293 892 ASP A CA 1
ATOM 6360 C C . ASP A 1 892 ? 121.98032 164.27725 110.75596 1.000 103.14724 892 ASP A C 1
ATOM 6361 O O . ASP A 1 892 ? 122.93323 165.05460 110.67836 1.000 103.32546 892 ASP A O 1
ATOM 6366 N N . LYS A 1 893 ? 121.81487 163.27314 109.89899 1.000 99.14334 893 LYS A N 1
ATOM 6367 C CA . LYS A 1 893 ? 122.73404 163.02682 108.79940 1.000 99.70263 893 LYS A CA 1
ATOM 6368 C C . LYS A 1 893 ? 121.95016 162.74875 107.52602 1.000 100.54605 893 LYS A C 1
ATOM 6369 O O . LYS A 1 893 ? 120.80209 162.29935 107.56866 1.000 103.16045 893 LYS A O 1
ATOM 6375 N N . LYS A 1 894 ? 122.58496 163.02164 106.38973 1.000 97.50685 894 LYS A N 1
ATOM 6376 C CA . LYS A 1 894 ? 121.97324 162.77193 105.09145 1.000 93.95071 894 LYS A CA 1
ATOM 6377 C C . LYS A 1 894 ? 122.11993 161.29738 104.73975 1.000 92.35233 894 LYS A C 1
ATOM 6378 O O . LYS A 1 894 ? 123.23454 160.76490 104.72656 1.000 91.81031 894 LYS A O 1
ATOM 6384 N N . VAL A 1 895 ? 120.99857 160.63892 104.45640 1.000 91.76519 895 VAL A N 1
ATOM 6385 C CA . VAL A 1 895 ? 120.98831 159.22255 104.12456 1.000 96.18780 895 VAL A CA 1
ATOM 6386 C C . VAL A 1 895 ? 120.35247 159.04085 102.75310 1.000 101.93685 895 VAL A C 1
ATOM 6387 O O . VAL A 1 895 ? 119.66735 159.92455 102.23256 1.000 105.21941 895 VAL A O 1
ATOM 6391 N N . GLU A 1 896 ? 120.59029 157.86954 102.16871 1.000 104.96549 896 GLU A N 1
ATOM 6392 C CA . GLU A 1 896 ? 120.02853 157.55079 100.86735 1.000 107.32243 896 GLU A CA 1
ATOM 6393 C C . GLU A 1 896 ? 118.51279 157.39200 100.96852 1.000 106.92253 896 GLU A C 1
ATOM 6394 O O . GLU A 1 896 ? 117.93911 157.28350 102.05597 1.000 107.47077 896 GLU A O 1
ATOM 6400 N N . ARG A 1 897 ? 117.85862 157.38311 99.80521 1.000 103.07433 897 ARG A N 1
ATOM 6401 C CA . ARG A 1 897 ? 116.40130 157.33001 99.78646 1.000 101.84252 897 ARG A CA 1
ATOM 6402 C C . ARG A 1 897 ? 115.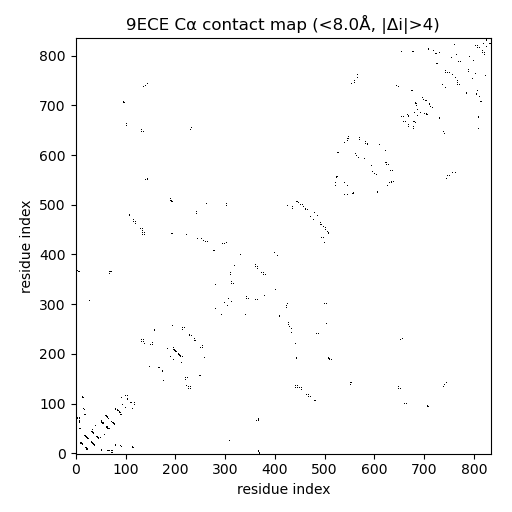87486 155.99925 100.31029 1.000 106.63837 897 ARG A C 1
ATOM 6403 O O . ARG A 1 897 ? 114.78801 155.95625 100.89629 1.000 110.18561 897 ARG A O 1
ATOM 6411 N N . ASP A 1 898 ? 116.62664 154.91114 100.12670 1.000 106.09369 898 ASP A N 1
ATOM 6412 C CA . ASP A 1 898 ? 116.18062 153.61771 100.63495 1.000 102.71464 898 ASP A CA 1
ATOM 6413 C C . ASP A 1 898 ? 116.19814 153.58514 102.15803 1.000 104.56502 898 ASP A C 1
ATOM 6414 O O . ASP A 1 898 ? 115.24099 153.11645 102.78733 1.000 107.29574 898 ASP A O 1
ATOM 6419 N N . THR A 1 899 ? 117.27852 154.07762 102.76705 1.000 101.57925 899 THR A N 1
ATOM 6420 C CA . THR A 1 899 ? 117.34504 154.13407 104.22269 1.000 100.56050 899 THR A CA 1
ATOM 6421 C C . THR A 1 899 ? 116.27521 155.06030 104.78396 1.000 104.16822 899 THR A C 1
ATOM 6422 O O . THR A 1 899 ? 115.66111 154.76023 105.81465 1.000 105.95936 899 THR A O 1
ATOM 6426 N N . GLY A 1 900 ? 116.03973 156.19309 104.12079 1.000 103.55435 900 GLY A N 1
ATOM 6427 C CA . GLY A 1 900 ? 114.98033 157.08489 104.56026 1.000 101.26807 900 GLY A CA 1
ATOM 6428 C C . GLY A 1 900 ? 113.61012 156.44215 104.47705 1.000 99.16473 900 GLY A C 1
ATOM 6429 O O . GLY A 1 900 ? 112.78105 156.60679 105.37470 1.000 102.80591 900 GLY A O 1
ATOM 6430 N N . ASP A 1 901 ? 113.35501 155.69792 103.39887 1.000 93.04091 901 ASP A N 1
ATOM 6431 C CA . ASP A 1 901 ? 112.08102 155.00154 103.26284 1.000 92.11976 901 ASP A CA 1
ATOM 6432 C C . ASP A 1 901 ? 111.92721 153.96413 104.36837 1.000 96.27829 901 ASP A C 1
ATOM 6433 O O . ASP A 1 901 ? 110.85624 153.84862 104.97656 1.000 101.40985 901 ASP A O 1
ATOM 6438 N N . PHE A 1 902 ? 112.99342 153.21208 104.65447 1.000 94.91757 902 PHE A N 1
ATOM 6439 C CA . PHE A 1 902 ? 112.92960 152.21566 105.72028 1.000 93.17591 902 PHE A CA 1
ATOM 6440 C C . PHE A 1 902 ? 112.66069 152.86469 107.07226 1.000 94.06772 902 PHE A C 1
ATOM 6441 O O . PHE A 1 902 ? 111.84757 152.36516 107.85942 1.000 96.16613 902 PHE A O 1
ATOM 6449 N N . ILE A 1 903 ? 113.33630 153.97800 107.36019 1.000 89.67551 903 ILE A N 1
ATOM 6450 C CA . ILE A 1 903 ? 113.14877 154.65298 108.63985 1.000 85.00335 903 ILE A CA 1
ATOM 6451 C C . ILE A 1 903 ? 111.73323 155.20564 108.75215 1.000 86.67335 903 ILE A C 1
ATOM 6452 O O . ILE A 1 903 ? 111.09763 155.11122 109.80966 1.000 93.54373 903 ILE A O 1
ATOM 6457 N N . SER A 1 904 ? 111.21482 155.78852 107.66867 1.000 85.87342 904 SER A N 1
ATOM 6458 C CA . SER A 1 904 ? 109.84821 156.29753 107.68913 1.000 88.05813 904 SER A CA 1
ATOM 6459 C C . SER A 1 904 ? 108.84575 155.17249 107.90398 1.000 89.91048 904 SER A C 1
ATOM 6460 O O . SER A 1 904 ? 107.87373 155.33290 108.65004 1.000 92.30555 904 SER A O 1
ATOM 6463 N N . LYS A 1 905 ? 109.06253 154.02631 107.25483 1.000 88.95361 905 LYS A N 1
ATOM 6464 C CA . LYS A 1 905 ? 108.17336 152.88642 107.45230 1.000 87.81475 905 LYS A CA 1
ATOM 6465 C C . LYS A 1 905 ? 108.22143 152.39524 108.89271 1.000 89.15342 905 LYS A C 1
ATOM 6466 O O . LYS A 1 905 ? 107.18201 152.08016 109.48608 1.000 93.40431 905 LYS A O 1
ATOM 6472 N N . LEU A 1 906 ? 109.42240 152.32474 109.47103 1.000 88.69354 906 LEU A N 1
ATOM 6473 C CA . LEU A 1 906 ? 109.55427 151.89480 110.85872 1.000 85.19858 906 LEU A CA 1
ATOM 6474 C C . LEU A 1 906 ? 108.84473 152.85581 111.80131 1.000 82.42213 906 LEU A C 1
ATOM 6475 O O . LEU A 1 906 ? 108.17814 152.42912 112.75098 1.000 85.11517 906 LEU A O 1
ATOM 6480 N N . GLU A 1 907 ? 108.97692 154.15913 111.55501 1.000 86.19660 907 GLU A N 1
ATOM 6481 C CA . GLU A 1 907 ? 108.31472 155.14121 112.40604 1.000 92.79533 907 GLU A CA 1
ATOM 6482 C C . GLU A 1 907 ? 106.79920 155.07515 112.25836 1.000 94.44066 907 GLU A C 1
ATOM 6483 O O . GLU A 1 907 ? 106.06839 155.21511 113.24566 1.000 96.74598 907 GLU A O 1
ATOM 6489 N N . GLU A 1 908 ? 106.30717 154.87255 111.03453 1.000 91.69271 908 GLU A N 1
ATOM 6490 C CA . GLU A 1 908 ? 104.86563 154.86896 110.80714 1.000 88.97615 908 GLU A CA 1
ATOM 6491 C C . GLU A 1 908 ? 104.21405 153.62126 111.38970 1.000 88.83010 908 GLU A C 1
ATOM 6492 O O . GLU A 1 908 ? 103.18297 153.70668 112.06601 1.000 93.91434 908 GLU A O 1
ATOM 6498 N N . HIS A 1 909 ? 104.79778 152.44925 111.13661 1.000 87.75033 909 HIS A N 1
ATOM 6499 C CA . HIS A 1 909 ? 104.20559 151.21017 111.62351 1.000 87.62718 909 HIS A CA 1
ATOM 6500 C C . HIS A 1 909 ? 104.56275 150.91043 113.07251 1.000 90.45847 909 HIS A C 1
ATOM 6501 O O . HIS A 1 909 ? 103.91092 150.06117 113.68955 1.000 89.56624 909 HIS A O 1
ATOM 6508 N N . LYS A 1 910 ? 105.57416 151.58449 113.62217 1.000 92.27584 910 LYS A N 1
ATOM 6509 C CA . LYS A 1 910 ? 106.02872 151.35756 114.99509 1.000 86.26576 910 LYS A CA 1
ATOM 6510 C C . LYS A 1 910 ? 106.36070 149.88616 115.22830 1.000 82.19307 910 LYS A C 1
ATOM 6511 O O . LYS A 1 910 ? 106.11930 149.33044 116.30100 1.000 84.85037 910 LYS A O 1
ATOM 6517 N N . THR A 1 911 ? 106.92074 149.25069 114.20284 1.000 83.22306 911 THR A N 1
ATOM 6518 C CA . THR A 1 911 ? 107.32352 147.85490 114.26164 1.000 79.95198 911 THR A CA 1
ATOM 6519 C C . THR A 1 911 ? 108.49880 147.67585 113.31236 1.000 82.71813 911 THR A C 1
ATOM 6520 O O . THR A 1 911 ? 108.65061 148.43284 112.34995 1.000 89.41616 911 THR A O 1
ATOM 6524 N N . TYR A 1 912 ? 109.33665 146.68171 113.59705 1.000 75.20885 912 TYR A N 1
ATOM 6525 C CA . TYR A 1 912 ? 110.52729 146.45984 112.78886 1.000 72.69946 912 TYR A CA 1
ATOM 6526 C C . TYR A 1 912 ? 110.15053 146.18227 111.33908 1.000 75.14603 912 TYR A C 1
ATOM 6527 O O . TYR A 1 912 ? 109.15475 145.51248 111.05323 1.000 80.63521 912 TYR A O 1
ATOM 6536 N N . CYS A 1 913 ? 110.94410 146.72470 110.42083 1.000 71.43866 913 CYS A N 1
ATOM 6537 C CA . CYS A 1 913 ? 110.71206 146.57664 108.99065 1.000 69.94839 913 CYS A CA 1
ATOM 6538 C C . CYS A 1 913 ? 111.57910 145.44067 108.46427 1.000 79.01092 913 CYS A C 1
ATOM 6539 O O . CYS A 1 913 ? 112.80706 145.48156 108.59245 1.000 85.47650 913 CYS A O 1
ATOM 6542 N N . LYS A 1 914 ? 110.93747 144.43063 107.87420 1.000 74.32669 914 LYS A N 1
ATOM 6543 C CA . LYS A 1 914 ? 111.66917 143.26652 107.38729 1.000 72.65205 914 LYS A CA 1
ATOM 6544 C C . LYS A 1 914 ? 112.57026 143.61427 106.20942 1.000 79.06762 914 LYS A C 1
ATOM 6545 O O . LYS A 1 914 ? 113.65367 143.03275 106.06478 1.000 88.50202 914 LYS A O 1
ATOM 6551 N N . ASP A 1 915 ? 112.14254 144.54893 105.35877 1.000 74.62484 915 ASP A N 1
ATOM 6552 C CA . ASP A 1 915 ? 112.98044 144.96645 104.24044 1.000 76.52071 915 ASP A CA 1
ATOM 6553 C C . ASP A 1 915 ? 114.27287 145.60312 104.73282 1.000 77.57592 915 ASP A C 1
ATOM 6554 O O . ASP A 1 915 ? 115.33964 145.39401 104.14659 1.000 79.76940 915 ASP A O 1
ATOM 6559 N N . PHE A 1 916 ? 114.19805 146.38198 105.81303 1.000 76.40185 916 PHE A N 1
ATOM 6560 C CA . PHE A 1 916 ? 115.40671 146.94561 106.40541 1.000 76.51495 916 PHE A CA 1
ATOM 6561 C C . PHE A 1 916 ? 116.34465 145.84489 106.88666 1.000 78.40658 916 PHE A C 1
ATOM 6562 O O . PHE A 1 916 ? 117.56899 145.94352 106.72694 1.000 82.07241 916 PHE A O 1
ATOM 6570 N N . VAL A 1 917 ? 115.78539 144.79120 107.48672 1.000 77.87185 917 VAL A N 1
ATOM 6571 C CA . VAL A 1 917 ? 116.59433 143.65563 107.91875 1.000 74.30102 917 VAL A CA 1
ATOM 6572 C C . VAL A 1 917 ? 117.28347 143.01102 106.72688 1.000 72.94384 917 VAL A C 1
ATOM 6573 O O . VAL A 1 917 ? 118.47277 142.67845 106.78378 1.000 79.11903 917 VAL A O 1
ATOM 6577 N N . LYS A 1 918 ? 116.54857 142.81812 105.63053 1.000 73.07880 918 LYS A N 1
ATOM 6578 C CA . LYS A 1 918 ? 117.16900 142.28708 104.42185 1.000 76.57022 918 LYS A CA 1
ATOM 6579 C C . LYS A 1 918 ? 118.23776 143.22961 103.88708 1.000 76.89890 918 LYS A C 1
ATOM 6580 O O . LYS A 1 918 ? 119.19998 142.78485 103.25180 1.000 81.50836 918 LYS A O 1
ATOM 6586 N N . ALA A 1 919 ? 118.08459 144.52950 104.13376 1.000 75.94603 919 ALA A N 1
ATOM 6587 C CA . ALA A 1 919 ? 119.01774 145.51462 103.60122 1.000 76.76316 919 ALA A CA 1
ATOM 6588 C C . ALA A 1 919 ? 120.34364 145.50353 104.35359 1.000 75.68137 919 ALA A C 1
ATOM 6589 O O . ALA A 1 919 ? 121.40732 145.33876 103.74847 1.000 78.73386 919 ALA A O 1
ATOM 6591 N N . TYR A 1 920 ? 120.30706 145.67820 105.67378 1.000 74.38765 920 TYR A N 1
ATOM 6592 C CA . TYR A 1 920 ? 121.55284 145.83523 106.41721 1.000 73.92359 920 TYR A CA 1
ATOM 6593 C C . TYR A 1 920 ? 122.19942 144.51114 106.80801 1.000 75.54403 920 TYR A C 1
ATOM 6594 O O . TYR A 1 920 ? 123.26976 144.52351 107.42318 1.000 78.65428 920 TYR A O 1
ATOM 6603 N N . CYS A 1 921 ? 121.58776 143.37743 106.47367 1.000 73.65436 921 CYS A N 1
ATOM 6604 C CA . CYS A 1 921 ? 122.19615 142.07310 106.69506 1.000 70.47788 921 CYS A CA 1
ATOM 6605 C C . CYS A 1 921 ? 122.83966 141.51387 105.43517 1.000 77.35868 921 CYS A C 1
ATOM 6606 O O . CYS A 1 921 ? 123.21542 140.33819 105.41060 1.000 85.19322 921 CYS A O 1
ATOM 6609 N N . THR A 1 922 ? 122.97209 142.32804 104.39183 1.000 73.16497 922 THR A N 1
ATOM 6610 C CA . THR A 1 922 ? 123.57231 141.91423 103.12914 1.000 68.17121 922 THR A CA 1
ATOM 6611 C C . THR A 1 922 ? 125.05421 141.52844 103.19944 1.000 74.21629 922 THR A C 1
ATOM 6612 O O . THR A 1 922 ? 125.50805 140.79676 102.31106 1.000 83.64631 922 THR A O 1
ATOM 6616 N N . PRO A 1 923 ? 125.85839 141.98114 104.17783 1.000 74.03877 923 PRO A N 1
ATOM 6617 C CA . PRO A 1 923 ? 127.24526 141.48486 104.22233 1.000 77.67302 923 PRO A CA 1
ATOM 6618 C C . PRO A 1 923 ? 127.35135 139.97686 104.34166 1.000 80.36338 923 PRO A C 1
ATOM 6619 O O . PRO A 1 923 ? 128.32874 139.39605 103.85469 1.000 83.09905 923 PRO A O 1
ATOM 6623 N N . PHE A 1 924 ? 126.37997 139.32159 104.96895 1.000 75.39140 924 PHE A N 1
ATOM 6624 C CA . PHE A 1 924 ? 126.38609 137.86967 105.07897 1.000 73.37047 924 PHE A CA 1
ATOM 6625 C C . PHE A 1 924 ? 125.78961 137.18910 103.85532 1.000 75.71636 924 PHE A C 1
ATOM 6626 O O . PHE A 1 924 ? 125.54392 135.97926 103.89443 1.000 78.75308 924 PHE A O 1
ATOM 6634 N N . GLY A 1 925 ? 125.55431 137.93684 102.77562 1.000 76.53331 925 GLY A N 1
ATOM 6635 C CA . GLY A 1 925 ? 124.88967 137.38849 101.60824 1.000 75.86764 925 GLY A CA 1
ATOM 6636 C C . GLY A 1 925 ? 125.66768 136.30612 100.89436 1.000 76.35936 925 GLY A C 1
ATOM 6637 O O . GLY A 1 925 ? 125.06034 135.46891 100.22024 1.000 82.45188 925 GLY A O 1
ATOM 6638 N N . TYR A 1 926 ? 126.99625 136.30239 101.02182 1.000 71.32060 926 TYR A N 1
ATOM 6639 C CA . TYR A 1 926 ? 127.79188 135.27283 100.36249 1.000 71.12889 926 TYR A CA 1
ATOM 6640 C C . TYR A 1 926 ? 127.47195 133.88668 100.90384 1.000 78.66959 926 TYR A C 1
ATOM 6641 O O . TYR A 1 926 ? 127.63707 132.88979 100.19255 1.000 84.87415 926 TYR A O 1
ATOM 6650 N N . ASN A 1 927 ? 127.02353 133.80098 102.15244 1.000 78.84190 927 ASN A N 1
ATOM 6651 C CA . ASN A 1 927 ? 126.55258 132.55111 102.74281 1.000 76.57644 927 ASN A CA 1
ATOM 6652 C C . ASN A 1 927 ? 125.02977 132.59207 102.71461 1.000 78.70265 927 ASN A C 1
ATOM 6653 O O . ASN A 1 927 ? 124.39972 133.24894 103.54684 1.000 82.85241 927 ASN A O 1
ATOM 6658 N N . LEU A 1 928 ? 124.44046 131.88977 101.74507 1.000 80.49256 928 LEU A N 1
ATOM 6659 C CA . LEU A 1 928 ? 123.00387 132.00178 101.51468 1.000 76.25373 928 LEU A CA 1
ATOM 6660 C C . LEU A 1 928 ? 122.19865 131.48184 102.69797 1.000 79.78937 928 LEU A C 1
ATOM 6661 O O . LEU A 1 928 ? 121.19285 132.08915 103.08203 1.000 88.22282 928 LEU A O 1
ATOM 6666 N N . VAL A 1 929 ? 122.61187 130.35503 103.27987 1.000 74.17054 929 VAL A N 1
ATOM 6667 C CA . VAL A 1 929 ? 121.85786 129.78402 104.39104 1.000 71.86346 929 VAL A CA 1
ATOM 6668 C C . VAL A 1 929 ? 121.89176 130.71292 105.59650 1.000 81.55014 929 VAL A C 1
ATOM 6669 O O . VAL A 1 929 ? 120.86698 130.93682 106.25164 1.000 88.69281 929 VAL A O 1
ATOM 6673 N N . ARG A 1 930 ? 123.06491 131.26704 105.91060 1.000 81.72232 930 ARG A N 1
ATOM 6674 C CA . ARG A 1 930 ? 123.16314 132.20164 107.02690 1.000 79.36817 930 ARG A CA 1
ATOM 6675 C C . ARG A 1 930 ? 122.34134 133.45705 106.76804 1.000 76.90073 930 ARG A C 1
ATOM 6676 O O . ARG A 1 930 ? 121.67033 133.96680 107.67338 1.000 82.40713 930 ARG A O 1
ATOM 6684 N N . TYR A 1 931 ? 122.38206 133.97023 105.53655 1.000 71.97527 931 TYR A N 1
ATOM 6685 C CA . TYR A 1 931 ? 121.58931 135.14702 105.19850 1.000 71.91821 931 TYR A CA 1
ATOM 6686 C C . TYR A 1 931 ? 120.10283 134.87485 105.37960 1.000 76.49190 931 TYR A C 1
ATOM 6687 O O . TYR A 1 931 ? 119.38551 135.67642 105.98990 1.000 88.23338 931 TYR A O 1
ATOM 6696 N N . LYS A 1 932 ? 119.62624 133.73515 104.87667 1.000 76.19529 932 LYS A N 1
ATOM 6697 C CA . LYS A 1 932 ? 118.22138 133.38704 105.04935 1.000 77.64007 932 LYS A CA 1
ATOM 6698 C C . LYS A 1 932 ? 117.86790 133.25583 106.52321 1.000 77.77360 932 LYS A C 1
ATOM 6699 O O . LYS A 1 932 ? 116.83927 133.77247 106.97042 1.000 84.33816 932 LYS A O 1
ATOM 6705 N N . ASN A 1 933 ? 118.72075 132.58795 107.30013 1.000 76.07697 933 ASN A N 1
ATOM 6706 C CA . ASN A 1 933 ? 118.41591 132.37577 108.70949 1.000 80.11532 933 ASN A CA 1
ATOM 6707 C C . ASN A 1 933 ? 118.39569 133.68849 109.48130 1.000 82.44432 933 ASN A C 1
ATOM 6708 O O . ASN A 1 933 ? 117.63593 133.83365 110.44515 1.000 89.29842 933 ASN A O 1
ATOM 6713 N N . LEU A 1 934 ? 119.21471 134.65520 109.07858 1.000 77.35254 934 LEU A N 1
ATOM 6714 C CA . LEU A 1 934 ? 119.32221 135.90251 109.82087 1.000 73.15164 934 LEU A CA 1
ATOM 6715 C C . LEU A 1 934 ? 118.48186 137.03698 109.24820 1.000 75.85705 934 LEU A C 1
ATOM 6716 O O . LEU A 1 934 ? 118.49286 138.13269 109.81701 1.000 77.98388 934 LEU A O 1
ATOM 6721 N N . THR A 1 935 ? 117.75715 136.82195 108.15018 1.000 76.37585 935 THR A N 1
ATOM 6722 C CA . THR A 1 935 ? 116.88150 137.85958 107.61595 1.000 77.29971 935 THR A CA 1
ATOM 6723 C C . THR A 1 935 ? 115.40235 137.52871 107.77234 1.000 82.27137 935 THR A C 1
ATOM 6724 O O . THR A 1 935 ? 114.65782 138.32183 108.35417 1.000 89.19867 935 THR A O 1
ATOM 6728 N N . ILE A 1 936 ? 114.94448 136.38552 107.27345 1.000 82.83790 936 ILE A N 1
ATOM 6729 C CA . ILE A 1 936 ? 113.51602 136.08616 107.29494 1.000 83.85257 936 ILE A CA 1
ATOM 6730 C C . ILE A 1 936 ? 113.13702 135.54440 108.66795 1.000 87.96088 936 ILE A C 1
ATOM 6731 O O . ILE A 1 936 ? 113.77638 134.62439 109.18825 1.000 85.53095 936 ILE A O 1
ATOM 6736 N N . ASP A 1 937 ? 112.11273 136.13924 109.27039 1.000 98.20376 937 ASP A N 1
ATOM 6737 C CA . ASP A 1 937 ? 111.61886 135.66950 110.55429 1.000 89.64819 937 ASP A CA 1
ATOM 6738 C C . ASP A 1 937 ? 110.93068 134.31931 110.39763 1.000 91.37113 937 ASP A C 1
ATOM 6739 O O . ASP A 1 937 ? 110.30910 134.02651 109.37321 1.000 102.61051 937 ASP A O 1
ATOM 6744 N N . GLY A 1 938 ? 111.04372 133.49357 111.43252 1.000 82.09314 938 GLY A N 1
ATOM 6745 C CA . GLY A 1 938 ? 110.50957 132.15443 111.42162 1.000 87.60096 938 GLY A CA 1
ATOM 6746 C C . GLY A 1 938 ? 111.53247 131.07978 111.12735 1.000 86.61259 938 GLY A C 1
ATOM 6747 O O . GLY A 1 938 ? 111.28280 129.90646 111.42431 1.000 96.47632 938 GLY A O 1
ATOM 6748 N N . LEU A 1 939 ? 112.67264 131.44940 110.55206 1.000 75.51737 939 LEU A N 1
ATOM 6749 C CA . LEU A 1 939 ? 113.78196 130.53214 110.35088 1.000 73.48040 939 LEU A CA 1
ATOM 6750 C C . LEU A 1 939 ? 114.97465 130.86651 111.23081 1.000 80.25998 939 LEU A C 1
ATOM 6751 O O . LEU A 1 939 ? 115.98622 130.15984 111.17934 1.000 84.34511 939 LEU A O 1
ATOM 6756 N N . PHE A 1 940 ? 114.88032 131.92597 112.03482 1.000 78.77848 940 PHE A N 1
ATOM 6757 C CA . PHE A 1 940 ? 116.01982 132.37042 112.82797 1.000 75.66317 940 PHE A CA 1
ATOM 6758 C C . PHE A 1 940 ? 116.29557 131.42175 113.98667 1.000 77.87269 940 PHE A C 1
ATOM 6759 O O . PHE A 1 940 ? 117.44811 131.05302 114.23901 1.000 87.74942 940 PHE A O 1
ATOM 6767 N N . ASP A 1 941 ? 115.25236 131.01281 114.70027 1.000 76.52017 941 ASP A N 1
ATOM 6768 C CA . ASP A 1 941 ? 115.38978 130.21492 115.91008 1.000 82.38611 941 ASP A CA 1
ATOM 6769 C C . ASP A 1 941 ? 114.92314 128.79263 115.64337 1.000 85.51179 941 ASP A C 1
ATOM 6770 O O . ASP A 1 941 ? 113.82090 128.58285 115.12676 1.000 88.67545 941 ASP A O 1
ATOM 6775 N N . LYS A 1 942 ? 115.76369 127.81941 115.99856 1.000 83.40780 942 LYS A N 1
ATOM 6776 C CA . LYS A 1 942 ? 115.39942 126.42077 115.81580 1.000 84.14804 942 LYS A CA 1
ATOM 6777 C C . LYS A 1 942 ? 114.31511 125.97460 116.78588 1.000 86.75859 942 LYS A C 1
ATOM 6778 O O . LYS A 1 942 ? 113.62442 124.98822 116.51112 1.000 91.49978 942 LYS A O 1
ATOM 6784 N N . ASN A 1 943 ? 114.15215 126.67050 117.91071 1.000 83.62937 943 ASN A N 1
ATOM 6785 C CA . ASN A 1 943 ? 113.12521 126.31707 118.88032 1.000 81.81430 943 ASN A CA 1
ATOM 6786 C C . ASN A 1 943 ? 111.74779 126.84552 118.50741 1.000 82.33257 943 ASN A C 1
ATOM 6787 O O . ASN A 1 943 ? 110.75391 126.39100 119.08283 1.000 85.22444 943 ASN A O 1
ATOM 6792 N N . TYR A 1 944 ? 111.66183 127.78216 117.56526 1.000 80.79383 944 TYR A N 1
ATOM 6793 C CA . TYR A 1 944 ? 110.38956 128.32055 117.08615 1.000 81.54862 944 TYR A CA 1
ATOM 6794 C C . TYR A 1 944 ? 110.36682 128.20376 115.56923 1.000 82.78440 944 TYR A C 1
ATOM 6795 O O . TYR A 1 944 ? 110.53157 129.20171 114.85507 1.000 85.30612 944 TYR A O 1
ATOM 6804 N N . PRO A 1 945 ? 110.16507 126.99798 115.03941 1.000 83.56524 945 PRO A N 1
ATOM 6805 C CA . PRO A 1 945 ? 110.16531 126.83155 113.58112 1.000 90.05161 945 PRO A CA 1
ATOM 6806 C C . PRO A 1 945 ? 108.94824 127.46624 112.93148 1.000 93.59805 945 PRO A C 1
ATOM 6807 O O . PRO A 1 945 ? 107.82913 126.96293 113.06502 1.000 97.16170 945 PRO A O 1
ATOM 6811 N N . GLY A 1 946 ? 109.15727 128.57347 112.22783 1.000 95.73318 946 GLY A N 1
ATOM 6812 C CA . GLY A 1 946 ? 108.10654 129.25407 111.50877 1.000 94.57180 946 GLY A CA 1
ATOM 6813 C C . GLY A 1 946 ? 108.03539 128.82474 110.05894 1.000 100.09406 946 GLY A C 1
ATOM 6814 O O . GLY A 1 946 ? 108.56851 127.78345 109.65995 1.000 106.65882 946 GLY A O 1
ATOM 6815 N N . LYS A 1 947 ? 107.36499 129.64307 109.25596 1.000 96.76960 947 LYS A N 1
ATOM 6816 C CA . LYS A 1 947 ? 107.21848 129.39250 107.83198 1.000 103.67779 947 LYS A CA 1
ATOM 6817 C C . LYS A 1 947 ? 108.08658 130.35962 107.03867 1.000 107.15721 947 LYS A C 1
ATOM 6818 O O . LYS A 1 947 ? 108.36486 131.47774 107.47971 1.000 111.20450 947 LYS A O 1
ATOM 6824 N N . ASP A 1 948 ? 108.51925 129.91210 105.86372 1.000 106.76047 948 ASP A N 1
ATOM 6825 C CA . ASP A 1 948 ? 109.35592 130.72672 104.99264 1.000 101.78398 948 ASP A CA 1
ATOM 6826 C C . ASP A 1 948 ? 108.50046 131.78840 104.31125 1.000 106.82111 948 ASP A C 1
ATOM 6827 O O . ASP A 1 948 ? 107.53799 131.46199 103.60857 1.000 112.61140 948 ASP A O 1
ATOM 6832 N N . ASP A 1 949 ? 108.85133 133.05890 104.51786 1.000 103.87500 949 ASP A N 1
ATOM 6833 C CA . ASP A 1 949 ? 108.08522 134.14746 103.92293 1.000 103.47975 949 ASP A CA 1
ATOM 6834 C C . ASP A 1 949 ? 108.37801 134.31633 102.43894 1.000 103.32751 949 ASP A C 1
ATOM 6835 O O . ASP A 1 949 ? 107.48108 134.68977 101.67548 1.000 110.23372 949 ASP A O 1
ATOM 6840 N N . SER A 1 950 ? 109.60920 134.05599 102.01438 1.000 100.24952 950 SER A N 1
ATOM 6841 C CA . SER A 1 950 ? 109.98497 134.22634 100.61659 1.000 98.18386 950 SER A CA 1
ATOM 6842 C C . SER A 1 950 ? 109.32730 133.17298 99.73154 1.000 100.40934 950 SER A C 1
ATOM 6843 O O . SER A 1 950 ? 109.12308 132.03366 100.14707 1.000 103.25466 950 SER A O 1
#

Secondary structure (DSSP, 8-state):
---HHHHHTEEEEEEETTEEEEEEEESEEEEEEEEEESSS-EEE---SS-SEEEEEEETTEEEEEE-SSS--EEEEE-GGGTT-S----------TTS-HHHHHHHHSSS--SBSSHHHHHHHHHHHHHHHHHHHHHHHHHHHGGG--TTTS--TTS-HHHHGGGGS-S-HHHHHHHHHHHHHTT-GGGGSSHHHHEEEE-----EEEE--HHHHHHHHHHHHHHHHHHHS---SGGGGTGGGGGG--HHHHHHHHHHHHHHHHHHSSSHHHHTHHHHHHHHHH--SS-HHHHHHHHHHHHTS-GGGSSSS-HHHHHHHHHTTTTTTSGGGTTTHHHHHHHHHHHHHHHTTTT-HHHHHHHHHHHHH-SSHHHHHHHHHHHHHHHHHHHHHHHHHHHHHHH-HHHHHHTTS------SSS-TTSPP-TTTS-HHHHHHHHHHTTS-HHHHHHHHHHHHHHHHHHHHHHHHHHHHT------GGGGGGGGHHHHHHHHHHHHHH-------SGGGTTTHHHHHHHTT----HHHHHHHHHHT-HHHHHHHHTS-HHHHHHHTT-HHHHHHHHHHS-HHHHHHHHHHH----HHHHHHHHHHHHHT--HHHHH---HHHHHHHHHHHHHHHHHHHHHHHHHHHHHHHHHHHHHHHHHHHHHHHHHHT-----SSS-TTHHHHHHHT---BTTB------HHHHHT-SSGGG-SHHHHHHHHHHHHT--HHHHHHHHHHHHHTHHHHTHHHHTTT-----SHHHHHHHHHHHHHHHHTTTS---HHHHHHHHHHHHHTS--HHHHHHHTGGGGGSHHHHHHHHSTTSS-TTS------

Foldseek 3Di:
DDDLCQLLFFDDWKDAPQKIWTWGQDFFRFTHTFWMDRQQDIDTDPPPPDFWDWDGDHQQWTWIFGDFADGGIDIGGDQQCVVPPPVHGGAHDDDQLNLQQLLCVAFAVGDRRMDLVVLLSVLVVVLLLLLLLLLLVLVLLLPLLVCLQLAPQALVDAVVVLVVLVPDPDVNSVVNNVVLVVSPPRLVVLALCLQFWDWDVVCVIAIDGDDSRSNSLLSSLSSLSNNQSLFQDDDLSVLCLLVVVPGDPSNLVSLQSSQQVLQCVDVVCPCLVCVLLLLLVCVLPVPDDSLVSVLLVCCCAQLVPQVRRQAHLLLLLCLQCVVPVCVDPLCVPVCVSLSVSLSSVVVVVCPPPVVVVSVSLNSNVSNDPDVVSNVVSSNVVSVVVCVVCVVVSVSSSVCSSPVVNSVVSNPDDDHDDPPPCPSGQDHSVPADPSLSSLLSSQSRDAFVSNVVSLVSLLVSLSSSVNSVVVCVVVVHDDCTDPSNNSNVCSVVVSVVSSSVVSRRHYTDRGPVSLPVCLVLQLPLQDAVVVVSVVSSVLQVPDPLNSLPVSNERSNLLLLLLLLLQLLLVLLVVPDQVVLVVLLVQQDVDDSSRSSSVLSVCSNNRYPCQLPVPDPVRSSSNSSSNSNSNSVSSSVLLVLLSVLLSLVSSLSSVLNVVLVSVVVVPFDQDDCLQAVQSVVCRQLVFDCDVNAGPDAADLVSLCRGSGSQSVDRPLVRVLNVLQRLADRVLLNLLSVCSSSVVLSHVVSPQSPQADHDDDSLFVSQSSSLSVSCVVCVPPDDDPSNVVLNVVCVVNSTHDLSVQSNSLSSSSSRPVSSQLRRAPQNVDPVRRRDRPD

Sequence (835 aa):
TKSMAKAAGVKSVFAVGNTVYMTSFGRGNDAVLEQKIVDTSHEPLNIDDPAYQLNVVTMNGYSVTGHRGETVSAVTDNPLRRFNGRKPEQSVPTDMLCLKPTLEKKFFGKEFDDNIHIQLIYNILDIEKILAVYSTNAIYALNNMSADFFMKRTTDETFDDFEKKKESTNSREKADFDAFEKFIGNYRLAYFADAFYVNKKNPKAKNVLREDKELYSVLTLIGKLRHWCVHSEEGRAEFWLYKLDELKDDFKNVLDVVYNRPVEEINNRFIENNKVNIQILGSVYKNTDIAELVRSYYEFLITKKYKNMGFSIKKLRESMLEGKGYADKEYDSVRNKLYQMTDFILYTGYINEDSDRADDLVNTLRSSLKEDDKTTVYCKEADYLWKKYRESIREVADALDGDNIKKLSKSNIEIQEDKLRKCFISYADSVSEFTKLIYLLTRFLSGKEINDLVTTLINKFDNIRSFLEIMDELGLDRTFTAEYSFFEGSTKYLAELVELNSFVKSCSFDINAKRTMYRDALDILGIENGLRNFIASNVIDSNRFKYLVRYGNPKKIRETAKCKPAVRFVLNEIPDAQIERYYEACCPCSANKRREKLADMIAEIKFENFSDTSEAEIKRKNQAIIRLYLTVMYIMLKNLVNVNARYVIAFHCVERDTKLYAESGLEVGNIEKNKTNLTMAVMGVKLENGIIKTEFDKSFAENAANRYLRNARWYKLILDNLKKSERAVVNEFRNTVCHLNAIRNININIKEIKEVENYFALYHYLIQKHLENRFADKKVERDTGDFISKLEEHKTYCKDFVKAYCTPFGYNLVRYKNLTIDGLFDKNYPGKDDS

Nearest PDB structures (foldseek):
  6e9e-assembly1_A  TM=9.572E-01  e=2.711E-93  [Eubacterium] siraeum DSM 15702
  6e9f-assembly1_A  TM=8.885E-01  e=3.537E-90  [Eubacterium] siraeum DSM 15702
  6iv9-assembly1_A  TM=8.869E-01  e=5.161E-49  uncultured Ruminococcus sp.
  6iv8-assembly1_C  TM=8.721E-01  e=1.040E-48  uncultured Ruminococcus sp.
  6iv8-assembly1_A  TM=8.702E-01  e=1.278E-48  uncultured Ruminococcus sp.

Organism: NCBI:txid428128

Solvent-accessible surface area: 39134 Å² total; per-residue (Å²): 178,102,59,104,17,96,6,2,10,2,40,28,25,4,0,27,31,93,25,0,30,0,0,5,40,16,176,50,40,43,20,56,16,5,9,58,3,43,74,66,55,95,103,86,62,47,150,106,104,64,4,7,96,22,93,83,29,60,75,109,11,8,27,0,25,0,96,63,39,94,102,15,60,11,105,12,119,11,7,7,68,117,72,18,43,254,180,126,92,51,54,17,6,57,20,78,12,44,2,15,48,15,2,0,114,65,1,3,51,100,90,37,90,0,14,0,0,15,53,0,0,72,14,0,6,41,2,26,43,25,1,0,8,16,0,2,4,0,9,4,0,0,29,17,11,87,87,112,15,10,38,82,6,46,11,115,41,24,19,100,80,0,73,145,34,93,143,23,146,79,80,156,40,87,58,12,9,77,40,2,68,163,18,29,68,33,78,57,0,4,3,0,8,10,0,0,40,54,100,101,118,75,134,172,52,104,45,48,64,22,133,56,84,39,2,1,2,0,3,0,0,0,0,15,1,6,50,16,3,4,49,44,30,154,42,150,43,40,21,24,3,10,52,8,94,107,20,88,106,36,1,63,88,1,1,38,60,1,2,36,87,10,0,95,84,45,6,109,117,5,34,131,110,18,24,17,7,8,70,9,0,16,69,26,59,157,136,54,92,82,14,72,5,4,67,34,0,0,46,5,44,31,21,81,83,57,135,94,45,52,11,31,1,111,112,0,37,108,42,6,13,137,52,60,40,4,83,92,150,119,16,64,103,15,50,111,69,0,44,49,0,0,12,1,6,1,17,12,4,7,101,117,110,14,56,100,73,13,43,90,2,26,24,30,24,66,2,1,60,109,133,106,47,82,83,92,23,18,64,140,14,4,88,52,2,80,144,71,18,130,120,44,7,98,85,0,0,85,13,3,62,16,86,121,80,47,117,129,18,93,68,76,130,162,32,78,92,110,106,28,61,184,19,50,3,45,90,0,125,76,11,17,32,7,1,7,1,2,5,0,0,0,2,1,2,21,21,139,12,4,90,68,0,0,76,30,0,26,80,42,0,25,27,0,38,7,25,6,88,2,0,80,120,36,65,45,59,55,84,17,35,86,63,8,57,24,1,80,29,0,63,101,33,22,60,17,0,54,40,0,50,7,11,25,136,39,8,65,30,5,120,74,9,80,160,44,2,40,126,10,0,5,31,0,0,36,23,157,200,41,46,69,91,43,0,5,63,18,0,17,107,21,102,85,0,30,9,0,7,11,2,7,33,6,130,44,2,28,88,2,0,120,15,111,39,0,0,76,26,1,0,68,81,20,89,83,78,65,0,65,144,33,47,133,47,3,36,172,124,69,30,86,115,52,12,87,90,0,5,62,37,2,5,76,3,89,47,117,60,2,51,152,156,68,121,65,83,51,90,135,38,2,62,9,9,0,132,2,0,0,30,0,2,17,39,2,2,46,31,0,0,70,8,1,15,74,0,4,33,0,3,6,0,0,13,31,1,11,66,3,5,50,117,54,70,55,171,11,46,82,24,111,136,11,6,6,35,0,0,12,14,3,5,45,9,158,76,96,148,51,102,10,141,52,132,67,64,150,66,76,4,127,119,6,22,0,80,35,0,88,57,47,132,26,2,100,53,0,4,68,23,8,76,78,20,23,122,40,3,1,34,24,0,14,63,1,0,5,63,0,40,1,3,53,58,3,38,76,2,3,140,83,20,138,84,12,82,34,12,6,4,1,0,0,3,0,0,0,45,12,1,32,88,110,20,73,137,124,192,31,83,201,31,4,28,75,10,30,68,90,1,89,106,101,82,31,12,13,94,70,3,0,50,3,2,0,0,0,0,0,0,12,19,83,42,3,43,43,4,3,4,17,13,66,14,42,180,100,109,113,45,159,55,77,62

B-factor: mean 101.1, std 31.43, range [58.36, 241.19]